Protein AF-0000000084535371 (afdb_homodimer)

pLDDT: mean 77.93, std 16.9, range [34.94, 97.94]

Solvent-accessible surface area (backbone atoms only — not comparable to full-atom values): 45332 Å² total; per-residue (Å²): 53,61,39,34,42,26,39,30,24,43,37,47,33,39,66,41,80,72,45,72,47,26,40,38,22,37,37,33,59,59,78,69,19,31,66,67,52,64,51,46,57,55,47,34,50,39,48,24,73,70,39,88,56,34,70,44,60,69,43,41,68,70,90,54,78,51,68,49,69,48,62,36,24,28,87,51,40,55,86,53,54,34,36,42,32,36,31,34,43,45,80,51,90,82,54,97,62,40,37,33,38,36,42,34,43,28,32,34,55,34,79,62,71,96,50,45,78,36,65,40,62,43,34,37,38,41,35,34,25,42,58,94,43,78,78,48,66,55,34,37,38,39,36,35,52,72,54,89,60,28,28,33,37,35,40,46,32,82,89,43,88,46,63,78,43,76,47,55,47,60,74,46,17,47,90,36,66,70,63,67,65,64,73,77,78,69,50,74,61,43,68,72,56,45,49,56,43,52,52,34,48,50,52,46,50,50,50,51,53,49,48,63,40,42,42,52,37,49,74,67,52,52,76,55,53,65,70,43,69,57,80,80,63,82,68,83,52,33,48,56,40,29,80,36,32,64,48,53,39,72,73,27,73,65,48,43,50,51,51,39,52,48,34,38,69,48,65,67,20,72,43,64,48,79,40,63,78,44,94,88,62,54,31,32,30,48,35,33,21,35,75,56,68,61,47,76,37,45,48,48,72,53,38,69,33,60,44,56,45,49,31,52,57,52,51,53,74,38,63,72,61,14,27,39,39,35,32,40,82,49,61,71,44,40,65,67,35,24,27,39,47,17,53,51,53,54,53,29,46,74,74,33,59,36,24,35,38,34,36,43,77,56,63,47,27,54,48,37,41,25,43,32,28,51,72,62,76,40,58,48,84,39,47,34,35,35,37,30,39,67,38,65,82,27,30,44,76,42,76,34,46,50,44,75,74,33,44,71,44,83,63,72,85,58,70,83,33,45,66,56,49,54,55,49,52,44,51,48,52,48,48,51,48,51,65,72,90,54,60,40,33,41,26,40,29,22,43,38,46,33,40,65,42,78,72,45,73,48,25,40,38,22,37,37,34,59,58,78,69,19,33,67,66,52,63,52,45,56,56,49,33,48,39,48,24,71,69,39,86,56,32,73,45,61,68,44,40,69,71,91,53,79,52,67,48,71,47,63,36,24,29,87,49,40,54,86,53,56,36,34,43,34,38,30,35,42,44,81,50,90,84,53,96,63,40,38,34,39,36,42,36,43,28,34,34,54,33,80,62,73,96,51,45,78,37,65,41,62,43,32,37,37,41,36,33,25,42,59,94,45,78,79,48,66,56,34,38,39,38,38,34,52,72,54,95,64,28,30,34,35,36,39,44,31,83,90,43,88,46,62,78,43,85,36,72,51,36,70,47,20,48,88,35,55,71,60,70,65,64,72,69,79,69,48,76,60,42,69,71,56,46,50,56,42,51,52,31,47,50,52,47,51,51,52,51,52,50,48,63,40,43,43,51,38,50,75,68,52,52,76,54,55,65,68,43,68,58,81,80,62,82,68,82,52,33,46,57,41,29,80,36,32,64,49,53,38,73,73,26,72,67,48,43,50,51,51,39,51,49,34,38,70,49,66,66,20,71,43,66,48,80,41,62,78,43,95,88,61,55,32,34,31,48,35,30,22,35,74,55,67,60,47,76,37,44,48,49,71,51,38,69,34,61,45,58,44,48,31,52,57,52,51,54,74,38,64,71,59,15,27,37,38,35,32,39,82,46,60,72,45,38,67,66,37,25,28,40,48,16,52,50,54,53,53,27,45,73,74,32,58,36,24,36,40,35,35,43,79,55,64,46,27,55,48,38,41,26,44,34,28,51,72,61,78,40,59,46,84,37,46,34,34,36,38,32,38,67,38,66,84,27,30,44,75,42,76,34,47,48,44,76,76,33,44,71,45,82,63,71,86,59,68,84,33,46,67,56,48,55,53,47,52,43,49,48,52,48,48,51,50,52,66,71,92

Radius of gyration: 31.14 Å; Cα contacts (8 Å, |Δi|>4): 1852; chains: 2; bounding box: 57×106×91 Å

InterPro domains:
  IPR014592 Predicted P-loop ATP-binding protein, VCA0200 [PIRSF034888] (1-421)
  IPR022532 Domain of unknown function DUF3696, C-terminal [PF12476] (378-423)
  IPR027417 P-loop containing nucleoside triphosphate hydrolase [G3DSA:3.40.50.300] (1-378)
  IPR027417 P-loop containing nucleoside triphosphate hydrolase [SSF52540] (1-374)
  IPR041685 Endonuclease GajA/Old nuclease/RecF-like, AAA domain [PF13175] (1-366)
  IPR051396 Bacterial Antiviral Defense Nuclease [PTHR43581] (1-417)

Secondary structure (DSSP, 8-state):
-EEEEEEEEETTEEEEEEEE--SEEEEE-STTSSHHHHHHHHHHHHHHHT-S-TT-S---BSSSB---HHHHBGGG-TTSPEEEEEEEEE--SS-S--EEEEEEEEEEE--SSTTTT-EEEEEEEEEEEETTEEEEEEEEEEEEEEETTEEEEEEEBTTB---EE------TTSSS----S--SGGGGGHHHHHHHHHHHHHHHHHHHHHHHTEEEE-SSPPPP-S-EE--SS--SS--TT-TTHHHHHHH-HHHHHHHHHHHHHTTS-SEEEEEESSTTS-EEEEEEE-TTT--EEEHHHH-HHHHHHHHHHHHHSSSSSEEEEEE-TTTT--HHHHHHHHHHHHHHHHHS-EEEEEE---HHHHHHHHHHHHHTSS-GGGEEEEEEE--TTS-EEEEEEE-TTSPEESPPTTTTTHHHHHHHHHHHHHHHHHHH-/-EEEEEEEEETTEEEEEEEE--SEEEEE-STTSSHHHHHHHHHHHHHHHT-S-TT-S---BSSSB---HHHHBGGG-TTSPEEEEEEEEE--SS-S--EEEEEEEEEEE--SSTTTT-EEEEEEEEEEEETTEEEEEEEEEEEEEEETTEEEEEEEBTTB---EE------TTSSS-STTS--SGGGGGHHHHHHHHHHHHHHHHHHHHHHHTEEEE-SSPPPP-S-EE--SS--SS--TT-TTHHHHHHH-HHHHHHHHHHHHHTTS-SEEEEEESSTTS-EEEEEEE-TTT--EEEHHHH-HHHHHHHHHHHHHSSSSSEEEEEE-TTTT--HHHHHHHHHHHHHHHHHS-EEEEEE---HHHHHHHHHHHHHTSS-GGGEEEEEEE--TTSPEEEEEEE-TTSPEESPPTTTTTHHHHHHHHHHHHHHHHHHH-

Organism: NCBI:txid1434108

Sequence (874 aa):
MLKRIKIKNFKALKNIDSLDIKPITFFVGPNSSGKSSAFQVLLALKQTVKSSDENTPLILQDYIDLGSYKDIIWNHDEKQELEIEFDVGSNSYNSEDSLLKRYKFVYKLVKRGFYAGEIILNKYSYNEYKTNEIKEKLVSFNVSWLGKNKYSFTIEKPDIFAGKISVYRKNISQFIPVKLLDNDKHLKNGQRYLQPFIVSNEANRDLDAFFRSMSHIGPSRTEPKRLYTQSGAAPHEVGKYGQWAVDEILLSKEMRFLVKKWFKEFNISSEFKLEELRKGSRRYEILLKDYHTGTWVTIADVGFGVSQLLPIIVECFNPDSSTLLIEQPEIHLHPKGQASMGDLLVDSVNNLKKSIIVETHSDLIISRVCTHVVKGDISPDDVAIYYFDPSTDGTKILRIDINEDGQMVNFPEGFFEERFNEVVERTDIVFDKMDEGMLKRIKIKNFKALKNIDSLDIKPITFFVGPNSSGKSSAFQVLLALKQTVKSSDENTPLILQDYIDLGSYKDIIWNHDEKQELEIEFDVGSNSYNSEDSLLKRYKFVYKLVKRGFYAGEIILNKYSYNEYKTNEIKEKLVSFNVSWLGKNKYSFTIEKPDIFAGKISVYRKNISQFIPVKLLDNDKHLKNGQRYLQPFIVSNEANRDLDAFFRSMSHIGPSRTEPKRLYTQSGAAPHEVGKYGQWAVDEILLSKEMRFLVKKWFKEFNISSEFKLEELRKGSRRYEILLKDYHTGTWVTIADVGFGVSQLLPIIVECFNPDSSTLLIEQPEIHLHPKGQASMGDLLVDSVNNLKKSIIVETHSDLIISRVCTHVVKGDISPDDVAIYYFDPSTDGTKILRIDINEDGQMVNFPEGFFEERFNEVVERTDIVFDKMDEG

Structure (mmCIF, N/CA/C/O backbone):
data_AF-0000000084535371-model_v1
#
loop_
_entity.id
_entity.type
_entity.pdbx_description
1 polymer 'AAA domain-containing protein'
#
loop_
_atom_site.group_PDB
_atom_site.id
_atom_site.type_symbol
_atom_site.label_atom_id
_atom_site.label_alt_id
_atom_site.label_comp_id
_atom_site.label_asym_id
_atom_site.label_entity_id
_atom_site.label_seq_id
_atom_site.pdbx_PDB_ins_code
_atom_site.Cartn_x
_atom_site.Cartn_y
_atom_site.Cartn_z
_atom_site.occupancy
_atom_site.B_iso_or_equiv
_atom_site.auth_seq_id
_atom_site.auth_comp_id
_atom_site.auth_asym_id
_atom_site.auth_atom_id
_atom_site.pdbx_PDB_model_num
ATOM 1 N N . MET A 1 1 ? 10.805 -23.312 -14.047 1 90 1 MET A N 1
ATOM 2 C CA . MET A 1 1 ? 10.016 -22.094 -14.117 1 90 1 MET A CA 1
ATOM 3 C C . MET A 1 1 ? 8.609 -22.375 -14.625 1 90 1 MET A C 1
ATOM 5 O O . MET A 1 1 ? 8.406 -23.312 -15.406 1 90 1 MET A O 1
ATOM 9 N N . LEU A 1 2 ? 7.715 -21.547 -14.141 1 94.06 2 LEU A N 1
ATOM 10 C CA . LEU A 1 2 ? 6.324 -21.719 -14.555 1 94.06 2 LEU A CA 1
ATOM 11 C C . LEU A 1 2 ? 6.156 -21.375 -16.031 1 94.06 2 LEU A C 1
ATOM 13 O O . LEU A 1 2 ? 6.672 -20.359 -16.5 1 94.06 2 LEU A O 1
ATOM 17 N N . LYS A 1 3 ? 5.445 -22.203 -16.812 1 93.75 3 LYS A N 1
ATOM 18 C CA . LYS A 1 3 ? 5.297 -21.984 -18.25 1 93.75 3 LYS A CA 1
ATOM 19 C C . LYS A 1 3 ? 3.83 -21.812 -18.625 1 93.75 3 LYS A C 1
ATOM 21 O O . LYS A 1 3 ? 3.52 -21.125 -19.609 1 93.75 3 LYS A O 1
ATOM 26 N N . ARG A 1 4 ? 3.035 -22.453 -17.844 1 95.25 4 ARG A N 1
ATOM 27 C CA . ARG A 1 4 ? 1.607 -22.422 -18.156 1 95.25 4 ARG A CA 1
ATOM 28 C C . ARG A 1 4 ? 0.777 -22.703 -16.906 1 95.25 4 ARG A C 1
ATOM 30 O O . ARG A 1 4 ? 1.205 -23.453 -16.031 1 95.25 4 ARG A O 1
ATOM 37 N N . ILE A 1 5 ? -0.454 -22.125 -16.922 1 96.25 5 ILE A N 1
ATOM 38 C CA . ILE A 1 5 ? -1.353 -22.406 -15.805 1 96.25 5 ILE A CA 1
ATOM 39 C C . ILE A 1 5 ? -2.789 -22.516 -16.312 1 96.25 5 ILE A C 1
ATOM 41 O O . ILE A 1 5 ? -3.195 -21.75 -17.188 1 96.25 5 ILE A O 1
ATOM 45 N N . LYS A 1 6 ? -3.469 -23.469 -15.875 1 97 6 LYS A N 1
ATOM 46 C CA . LYS A 1 6 ? -4.895 -23.688 -16.094 1 97 6 LYS A CA 1
ATOM 47 C C . LYS A 1 6 ? -5.645 -23.812 -14.766 1 97 6 LYS A C 1
ATOM 49 O O . LYS A 1 6 ? -5.176 -24.469 -13.844 1 97 6 LYS A O 1
ATOM 54 N N . ILE A 1 7 ? -6.754 -23.109 -14.633 1 97.12 7 ILE A N 1
ATOM 55 C CA . ILE A 1 7 ? -7.508 -23.078 -13.383 1 97.12 7 ILE A CA 1
ATOM 56 C C . ILE A 1 7 ? -8.992 -23.281 -13.672 1 97.12 7 ILE A C 1
ATOM 58 O O . ILE A 1 7 ? -9.539 -22.672 -14.602 1 97.12 7 ILE A O 1
ATOM 62 N N . LYS A 1 8 ? -9.602 -24.125 -12.883 1 97.44 8 LYS A N 1
ATOM 63 C CA . LYS A 1 8 ? -11.055 -24.297 -12.969 1 97.44 8 LYS A CA 1
ATOM 64 C C . LYS A 1 8 ? -11.703 -24.172 -11.594 1 97.44 8 LYS A C 1
ATOM 66 O O . LYS A 1 8 ? -11.273 -24.812 -10.633 1 97.44 8 LYS A O 1
ATOM 71 N N . ASN A 1 9 ? -12.672 -23.281 -11.492 1 96.44 9 ASN A N 1
ATOM 72 C CA . ASN A 1 9 ? -13.555 -23.141 -10.352 1 96.44 9 ASN A CA 1
ATOM 73 C C . ASN A 1 9 ? -12.812 -22.609 -9.125 1 96.44 9 ASN A C 1
ATOM 75 O O . ASN A 1 9 ? -12.898 -23.172 -8.039 1 96.44 9 ASN A O 1
ATOM 79 N N . PHE A 1 10 ? -12.141 -21.594 -9.219 1 96 10 PHE A N 1
ATOM 80 C CA . PHE A 1 10 ? -11.484 -20.922 -8.109 1 96 10 PHE A CA 1
ATOM 81 C C . PHE A 1 10 ? -11.898 -19.453 -8.039 1 96 10 PHE A C 1
ATOM 83 O O . PHE A 1 10 ? -11.492 -18.641 -8.875 1 96 10 PHE A O 1
ATOM 90 N N . LYS A 1 11 ? -12.648 -19.156 -7.16 1 91.44 11 LYS A N 1
ATOM 91 C CA . LYS A 1 11 ? -13.141 -17.812 -6.938 1 91.44 11 LYS A CA 1
ATOM 92 C C . LYS A 1 11 ? -13.758 -17.234 -8.211 1 91.44 11 LYS A C 1
ATOM 94 O O . LYS A 1 11 ? -14.688 -17.812 -8.773 1 91.44 11 LYS A O 1
ATOM 99 N N . ALA A 1 12 ? -13.227 -16.125 -8.727 1 89.75 12 ALA A N 1
ATOM 100 C CA . ALA A 1 12 ? -13.812 -15.5 -9.906 1 89.75 12 ALA A CA 1
ATOM 101 C C . ALA A 1 12 ? -13.406 -16.234 -11.18 1 89.75 12 ALA A C 1
ATOM 103 O O . ALA A 1 12 ? -13.953 -15.977 -12.258 1 89.75 12 ALA A O 1
ATOM 104 N N . LEU A 1 13 ? -12.523 -17.172 -11.047 1 94.12 13 LEU A N 1
ATOM 105 C CA . LEU A 1 13 ? -11.984 -17.891 -12.203 1 94.12 13 LEU A CA 1
ATOM 106 C C . LEU A 1 13 ? -12.727 -19.203 -12.422 1 94.12 13 LEU A C 1
ATOM 108 O O . LEU A 1 13 ? -12.312 -20.25 -11.914 1 94.12 13 LEU A O 1
ATOM 112 N N . LYS A 1 14 ? -13.758 -19.141 -13.172 1 94.94 14 LYS A N 1
ATOM 113 C CA . LYS A 1 14 ? -14.562 -20.328 -13.445 1 94.94 14 LYS A CA 1
ATOM 114 C C . LYS A 1 14 ? -13.812 -21.312 -14.328 1 94.94 14 LYS A C 1
ATOM 116 O O . LYS A 1 14 ? -13.742 -22.5 -14.023 1 94.94 14 LYS A O 1
ATOM 121 N N . ASN A 1 15 ? -13.344 -20.797 -15.422 1 94.5 15 ASN A N 1
ATOM 122 C CA . ASN A 1 15 ? -12.633 -21.641 -16.375 1 94.5 15 ASN A CA 1
ATOM 123 C C . ASN A 1 15 ? -11.555 -20.844 -17.125 1 94.5 15 ASN A C 1
ATOM 125 O O . ASN A 1 15 ? -11.836 -20.188 -18.125 1 94.5 15 ASN A O 1
ATOM 129 N N . ILE A 1 16 ? -10.367 -21.016 -16.594 1 92.94 16 ILE A N 1
ATOM 130 C CA . ILE A 1 16 ? -9.211 -20.453 -17.281 1 92.94 16 ILE A CA 1
ATOM 131 C C . ILE A 1 16 ? -8.469 -21.547 -18.031 1 92.94 16 ILE A C 1
ATOM 133 O O . ILE A 1 16 ? -7.801 -22.391 -17.422 1 92.94 16 ILE A O 1
ATOM 137 N N . ASP A 1 17 ? -8.586 -21.594 -19.312 1 86.38 17 ASP A N 1
ATOM 138 C CA . ASP A 1 17 ? -8.102 -22.719 -20.109 1 86.38 17 ASP A CA 1
ATOM 139 C C . ASP A 1 17 ? -6.574 -22.734 -20.141 1 86.38 17 ASP A C 1
ATOM 141 O O . ASP A 1 17 ? -5.965 -23.797 -20.016 1 86.38 17 ASP A O 1
ATOM 145 N N . SER A 1 18 ? -6 -21.656 -20.531 1 90.69 18 SER A N 1
ATOM 146 C CA . SER A 1 18 ? -4.543 -21.672 -20.578 1 90.69 18 SER A CA 1
ATOM 147 C C . SER A 1 18 ? -3.971 -20.25 -20.547 1 90.69 18 SER A C 1
ATOM 149 O O . SER A 1 18 ? -4.355 -19.422 -21.375 1 90.69 18 SER A O 1
ATOM 151 N N . LEU A 1 19 ? -3.119 -20.047 -19.594 1 94.56 19 LEU A N 1
ATOM 152 C CA . LEU A 1 19 ? -2.316 -18.828 -19.547 1 94.56 19 LEU A CA 1
ATOM 153 C C . LEU A 1 19 ? -0.843 -19.141 -19.797 1 94.56 19 LEU A C 1
ATOM 155 O O . LEU A 1 19 ? -0.19 -19.766 -18.953 1 94.56 19 LEU A O 1
ATOM 159 N N . ASP A 1 20 ? -0.355 -18.734 -20.938 1 95.06 20 ASP A N 1
ATOM 160 C CA . ASP A 1 20 ? 1.065 -18.906 -21.219 1 95.06 20 ASP A CA 1
ATOM 161 C C . ASP A 1 20 ? 1.907 -17.875 -20.469 1 95.06 20 ASP A C 1
ATOM 163 O O . ASP A 1 20 ? 1.685 -16.672 -20.594 1 95.06 20 ASP A O 1
ATOM 167 N N . ILE A 1 21 ? 2.801 -18.406 -19.75 1 96.31 21 ILE A N 1
ATOM 168 C CA . ILE A 1 21 ? 3.652 -17.516 -18.953 1 96.31 21 ILE A CA 1
ATOM 169 C C . ILE A 1 21 ? 4.953 -17.25 -19.703 1 96.31 21 ILE A C 1
ATOM 171 O O . ILE A 1 21 ? 5.637 -18.188 -20.125 1 96.31 21 ILE A O 1
ATOM 175 N N . LYS A 1 22 ? 5.254 -15.984 -19.906 1 96 22 LYS A N 1
ATOM 176 C CA . LYS A 1 22 ? 6.48 -15.539 -20.562 1 96 22 LYS A CA 1
ATOM 177 C C . LYS A 1 22 ? 7.473 -14.969 -19.547 1 96 22 LYS A C 1
ATOM 179 O O . LYS A 1 22 ? 7.164 -14.859 -18.359 1 96 22 LYS A O 1
ATOM 184 N N . PRO A 1 23 ? 8.633 -14.68 -20.031 1 96.12 23 PRO A N 1
ATOM 185 C CA . PRO A 1 23 ? 9.586 -14.094 -19.094 1 96.12 23 PRO A CA 1
ATOM 186 C C . PRO A 1 23 ? 9.008 -12.898 -18.344 1 96.12 23 PRO A C 1
ATOM 188 O O . PRO A 1 23 ? 9.203 -12.773 -17.125 1 96.12 23 PRO A O 1
ATOM 191 N N . ILE A 1 24 ? 8.305 -12.078 -19.031 1 97.56 24 ILE A N 1
ATOM 192 C CA . ILE A 1 24 ? 7.52 -11.031 -18.391 1 97.56 24 ILE A CA 1
ATOM 193 C C . ILE A 1 24 ? 6.043 -11.188 -18.75 1 97.56 24 ILE A C 1
ATOM 195 O O . ILE A 1 24 ? 5.676 -11.133 -19.922 1 97.56 24 ILE A O 1
ATOM 199 N N . THR A 1 25 ? 5.219 -11.445 -17.812 1 97.75 25 THR A N 1
ATOM 200 C CA . THR A 1 25 ? 3.781 -11.586 -18.016 1 97.75 25 THR A CA 1
ATOM 201 C C . THR A 1 25 ? 3.014 -10.602 -17.141 1 97.75 25 THR A C 1
ATOM 203 O O . THR A 1 25 ? 3.254 -10.523 -15.938 1 97.75 25 THR A O 1
ATOM 206 N N . PHE A 1 26 ? 2.107 -9.859 -17.719 1 96.56 26 PHE A N 1
ATOM 207 C CA . PHE A 1 26 ? 1.314 -8.883 -16.984 1 96.56 26 PHE A CA 1
ATOM 208 C C . PHE A 1 26 ? -0.128 -9.352 -16.844 1 96.56 26 PHE A C 1
ATOM 210 O O . PHE A 1 26 ? -0.726 -9.836 -17.812 1 96.56 26 PHE A O 1
ATOM 217 N N . PHE A 1 27 ? -0.651 -9.273 -15.648 1 95.69 27 PHE A N 1
ATOM 218 C CA . PHE A 1 27 ? -2.078 -9.391 -15.367 1 95.69 27 PHE A CA 1
ATOM 219 C C . PHE A 1 27 ? -2.697 -8.023 -15.117 1 95.69 27 PHE A C 1
ATOM 221 O O . PHE A 1 27 ? -2.324 -7.332 -14.172 1 95.69 27 PHE A O 1
ATOM 228 N N . VAL A 1 28 ? -3.635 -7.625 -16.016 1 91.25 28 VAL A N 1
ATOM 229 C CA . VAL A 1 28 ? -4.27 -6.316 -15.906 1 91.25 28 VAL A CA 1
ATOM 230 C C . VAL A 1 28 ? -5.789 -6.473 -15.953 1 91.25 28 VAL A C 1
ATOM 232 O O . VAL A 1 28 ? -6.297 -7.496 -16.422 1 91.25 28 VAL A O 1
ATOM 235 N N . GLY A 1 29 ? -6.508 -5.457 -15.391 1 85.5 29 GLY A N 1
ATOM 236 C CA . GLY A 1 29 ? -7.961 -5.488 -15.336 1 85.5 29 GLY A CA 1
ATOM 237 C C . GLY A 1 29 ? -8.531 -4.777 -14.125 1 85.5 29 GLY A C 1
ATOM 238 O O . GLY A 1 29 ? -7.777 -4.301 -13.273 1 85.5 29 GLY A O 1
ATOM 239 N N . PRO A 1 30 ? -9.797 -4.668 -14.055 1 81.5 30 PRO A N 1
ATOM 240 C CA . PRO A 1 30 ? -10.43 -3.977 -12.93 1 81.5 30 PRO A CA 1
ATOM 241 C C . PRO A 1 30 ? -10.266 -4.73 -11.609 1 81.5 30 PRO A C 1
ATOM 243 O O . PRO A 1 30 ? -9.75 -5.852 -11.594 1 81.5 30 PRO A O 1
ATOM 246 N N . ASN A 1 31 ? -10.664 -4.066 -10.555 1 76.56 31 ASN A N 1
ATOM 247 C CA . ASN A 1 31 ? -10.609 -4.707 -9.242 1 76.56 31 ASN A CA 1
ATOM 248 C C . ASN A 1 31 ? -11.578 -5.887 -9.156 1 76.56 31 ASN A C 1
ATOM 250 O O . ASN A 1 31 ? -12.672 -5.84 -9.719 1 76.56 31 ASN A O 1
ATOM 254 N N . SER A 1 32 ? -11.141 -6.91 -8.438 1 78.81 32 SER A N 1
ATOM 255 C CA . SER A 1 32 ? -11.961 -8.086 -8.164 1 78.81 32 SER A CA 1
ATOM 256 C C . SER A 1 32 ? -12.211 -8.891 -9.438 1 78.81 32 SER A C 1
ATOM 258 O O . SER A 1 32 ? -13.25 -9.531 -9.578 1 78.81 32 SER A O 1
ATOM 260 N N . SER A 1 33 ? -11.32 -8.773 -10.383 1 84.12 33 SER A N 1
ATOM 261 C CA . SER A 1 33 ? -11.484 -9.5 -11.641 1 84.12 33 SER A CA 1
ATOM 262 C C . SER A 1 33 ? -10.82 -10.867 -11.578 1 84.12 33 SER A C 1
ATOM 264 O O . SER A 1 33 ? -10.953 -11.672 -12.5 1 84.12 33 SER A O 1
ATOM 266 N N . GLY A 1 34 ? -10.062 -11.109 -10.633 1 88.81 34 GLY A N 1
ATOM 267 C CA . GLY A 1 34 ? -9.469 -12.422 -10.469 1 88.81 34 GLY A CA 1
ATOM 268 C C . GLY A 1 34 ? -7.965 -12.43 -10.664 1 88.81 34 GLY A C 1
ATOM 269 O O . GLY A 1 34 ? -7.328 -13.477 -10.586 1 88.81 34 GLY A O 1
ATOM 270 N N . LYS A 1 35 ? -7.344 -11.297 -10.836 1 90.31 35 LYS A N 1
ATOM 271 C CA . LYS A 1 35 ? -5.898 -11.203 -11.016 1 90.31 35 LYS A CA 1
ATOM 272 C C . LYS A 1 35 ? -5.16 -11.805 -9.828 1 90.31 35 LYS A C 1
ATOM 274 O O . LYS A 1 35 ? -4.336 -12.711 -9.992 1 90.31 35 LYS A O 1
ATOM 279 N N . SER A 1 36 ? -5.539 -11.375 -8.664 1 89.5 36 SER A N 1
ATOM 280 C CA . SER A 1 36 ? -4.887 -11.867 -7.453 1 89.5 36 SER A CA 1
ATOM 281 C C . SER A 1 36 ? -5.223 -13.336 -7.199 1 89.5 36 SER A C 1
ATOM 283 O O . SER A 1 36 ? -4.406 -14.078 -6.648 1 89.5 36 SER A O 1
ATOM 285 N N . SER A 1 37 ? -6.414 -13.734 -7.598 1 92.19 37 SER A N 1
ATOM 286 C CA . SER A 1 37 ? -6.82 -15.125 -7.434 1 92.19 37 SER A CA 1
ATOM 287 C C . SER A 1 37 ? -5.895 -16.062 -8.195 1 92.19 37 SER A C 1
ATOM 289 O O . SER A 1 37 ? -5.602 -17.172 -7.734 1 92.19 37 SER A O 1
ATOM 291 N N . ALA A 1 38 ? -5.461 -15.602 -9.297 1 94.31 38 ALA A N 1
ATOM 292 C CA . ALA A 1 38 ? -4.551 -16.422 -10.094 1 94.31 38 ALA A CA 1
ATOM 293 C C . ALA A 1 38 ? -3.246 -16.672 -9.344 1 94.31 38 ALA A C 1
ATOM 295 O O . ALA A 1 38 ? -2.625 -17.734 -9.516 1 94.31 38 ALA A O 1
ATOM 296 N N . PHE A 1 39 ? -2.791 -15.75 -8.57 1 94.06 39 PHE A N 1
ATOM 297 C CA . PHE A 1 39 ? -1.621 -15.938 -7.719 1 94.06 39 PHE A CA 1
ATOM 298 C C . PHE A 1 39 ? -1.947 -16.844 -6.539 1 94.06 39 PHE A C 1
ATOM 300 O O . PHE A 1 39 ? -1.166 -17.734 -6.203 1 94.06 39 PHE A O 1
ATOM 307 N N . GLN A 1 40 ? -3.117 -16.625 -5.996 1 93.44 40 GLN A N 1
ATOM 308 C CA . GLN A 1 40 ? -3.504 -17.297 -4.754 1 93.44 40 GLN A CA 1
ATOM 309 C C . GLN A 1 40 ? -3.578 -18.797 -4.934 1 93.44 40 GLN A C 1
ATOM 311 O O . GLN A 1 40 ? -3.273 -19.562 -4.008 1 93.44 40 GLN A O 1
ATOM 316 N N . VAL A 1 41 ? -4 -19.188 -6.074 1 94.62 41 VAL A N 1
ATOM 317 C CA . VAL A 1 41 ? -4.129 -20.625 -6.309 1 94.62 41 VAL A CA 1
ATOM 318 C C . VAL A 1 41 ? -2.758 -21.281 -6.223 1 94.62 41 VAL A C 1
ATOM 320 O O . VAL A 1 41 ? -2.613 -22.359 -5.621 1 94.62 41 VAL A O 1
ATOM 323 N N . LEU A 1 42 ? -1.744 -20.703 -6.773 1 94.25 42 LEU A N 1
ATOM 324 C CA . LEU A 1 42 ? -0.379 -21.219 -6.695 1 94.25 42 LEU A CA 1
ATOM 325 C C . LEU A 1 42 ? 0.155 -21.125 -5.273 1 94.25 42 LEU A C 1
ATOM 327 O O . LEU A 1 42 ? 0.857 -22.031 -4.809 1 94.25 42 LEU A O 1
ATOM 331 N N . LEU A 1 43 ? -0.184 -20.094 -4.66 1 93.62 43 LEU A N 1
ATOM 332 C CA . LEU A 1 43 ? 0.272 -19.891 -3.289 1 93.62 43 LEU A CA 1
ATOM 333 C C . LEU A 1 43 ? -0.367 -20.922 -2.355 1 93.62 43 LEU A C 1
ATOM 335 O O . LEU A 1 43 ? 0.257 -21.359 -1.385 1 93.62 43 LEU A O 1
ATOM 339 N N . ALA A 1 44 ? -1.612 -21.234 -2.621 1 92.81 44 ALA A N 1
ATOM 340 C CA . ALA A 1 44 ? -2.268 -22.297 -1.854 1 92.81 44 ALA A CA 1
ATOM 341 C C . ALA A 1 44 ? -1.519 -23.609 -1.992 1 92.81 44 ALA A C 1
ATOM 343 O O . ALA A 1 44 ? -1.31 -24.328 -1.005 1 92.81 44 ALA A O 1
ATOM 344 N N . LEU A 1 45 ? -1.114 -23.891 -3.166 1 92.62 45 LEU A N 1
ATOM 345 C CA . LEU A 1 45 ? -0.345 -25.109 -3.402 1 92.62 45 LEU A CA 1
ATOM 346 C C . LEU A 1 45 ? 1.018 -25.031 -2.721 1 92.62 45 LEU A C 1
ATOM 348 O O . LEU A 1 45 ? 1.475 -26 -2.125 1 92.62 45 LEU A O 1
ATOM 352 N N . LYS A 1 46 ? 1.586 -23.922 -2.818 1 91.19 46 LYS A N 1
ATOM 353 C CA . LYS A 1 46 ? 2.895 -23.719 -2.199 1 91.19 46 LYS A CA 1
ATOM 354 C C . LYS A 1 46 ? 2.83 -23.969 -0.694 1 91.19 46 LYS A C 1
ATOM 356 O O . LYS A 1 46 ? 3.652 -24.703 -0.145 1 91.19 46 LYS A O 1
ATOM 361 N N . GLN A 1 47 ? 1.842 -23.328 -0.084 1 88.38 47 GLN A N 1
ATOM 362 C CA . GLN A 1 47 ? 1.761 -23.469 1.365 1 88.38 47 GLN A CA 1
ATOM 363 C C . GLN A 1 47 ? 1.394 -24.891 1.756 1 88.38 47 GLN A C 1
ATOM 365 O O . GLN A 1 47 ? 1.706 -25.344 2.861 1 88.38 47 GLN A O 1
ATOM 370 N N . THR A 1 48 ? 0.731 -25.609 0.926 1 87.81 48 THR A N 1
ATOM 371 C CA . THR A 1 48 ? 0.388 -27 1.165 1 87.81 48 THR A CA 1
ATOM 372 C C . THR A 1 48 ? 1.623 -27.891 1.046 1 87.81 48 THR A C 1
ATOM 374 O O . THR A 1 48 ? 1.896 -28.703 1.93 1 87.81 48 THR A O 1
ATOM 377 N N . VAL A 1 49 ? 2.391 -27.688 0.006 1 84.81 49 VAL A N 1
ATOM 378 C CA . VAL A 1 49 ? 3.566 -28.516 -0.278 1 84.81 49 VAL A CA 1
ATOM 379 C C . VAL A 1 49 ? 4.645 -28.25 0.77 1 84.81 49 VAL A C 1
ATOM 381 O O . VAL A 1 49 ? 5.359 -29.156 1.184 1 84.81 49 VAL A O 1
ATOM 384 N N . LYS A 1 50 ? 4.691 -27.062 1.241 1 82.75 50 LYS A N 1
ATOM 385 C CA . LYS A 1 50 ? 5.758 -26.688 2.16 1 82.75 50 LYS A CA 1
ATOM 386 C C . LYS A 1 50 ? 5.363 -26.953 3.607 1 82.75 50 LYS A C 1
ATOM 388 O O . LYS A 1 50 ? 6.191 -26.844 4.516 1 82.75 50 LYS A O 1
ATOM 393 N N . SER A 1 51 ? 4.18 -27.219 3.783 1 79.38 51 SER A N 1
ATOM 394 C CA . SER A 1 51 ? 3.688 -27.453 5.137 1 79.38 51 SER A CA 1
ATOM 395 C C . SER A 1 51 ? 4.227 -28.75 5.711 1 79.38 51 SER A C 1
ATOM 397 O O . SER A 1 51 ? 4.492 -29.703 4.973 1 79.38 51 SER A O 1
ATOM 399 N N . SER A 1 52 ? 4.312 -28.781 7.062 1 71.38 52 SER A N 1
ATOM 400 C CA . SER A 1 52 ? 4.699 -30 7.758 1 71.38 52 SER A CA 1
ATOM 401 C C . SER A 1 52 ? 3.506 -30.938 7.934 1 71.38 52 SER A C 1
ATOM 403 O O . SER A 1 52 ? 3.678 -32.125 8.234 1 71.38 52 SER A O 1
ATOM 405 N N . ASP A 1 53 ? 2.375 -30.344 7.742 1 71.25 53 ASP A N 1
ATOM 406 C CA . ASP A 1 53 ? 1.164 -31.156 7.812 1 71.25 53 ASP A CA 1
ATOM 407 C C . ASP A 1 53 ? 0.991 -32 6.551 1 71.25 53 ASP A C 1
ATOM 409 O O . ASP A 1 53 ? 0.487 -31.516 5.535 1 71.25 53 ASP A O 1
ATOM 413 N N . GLU A 1 54 ? 1.286 -33.219 6.703 1 67.19 54 GLU A N 1
ATOM 414 C CA . GLU A 1 54 ? 1.25 -34.094 5.543 1 67.19 54 GLU A CA 1
ATOM 415 C C . GLU A 1 54 ? -0.142 -34.688 5.344 1 67.19 54 GLU A C 1
ATOM 417 O O . GLU A 1 54 ? -0.42 -35.312 4.309 1 67.19 54 GLU A O 1
ATOM 422 N N . ASN A 1 55 ? -1.036 -34.406 6.215 1 68.88 55 ASN A N 1
ATOM 423 C CA . ASN A 1 55 ? -2.336 -35.062 6.172 1 68.88 55 ASN A CA 1
ATOM 424 C C . ASN A 1 55 ? -3.393 -34.188 5.512 1 68.88 55 ASN A C 1
ATOM 426 O O . ASN A 1 55 ? -4.484 -34.656 5.184 1 68.88 55 ASN A O 1
ATOM 430 N N . THR A 1 56 ? -3.049 -33.031 5.305 1 77.31 56 THR A N 1
ATOM 431 C CA . THR A 1 56 ? -4.016 -32.125 4.719 1 77.31 56 THR A CA 1
ATOM 432 C C . THR A 1 56 ? -3.73 -31.906 3.234 1 77.31 56 THR A C 1
ATOM 434 O O . THR A 1 56 ? -2.672 -31.391 2.869 1 77.31 56 THR A O 1
ATOM 437 N N . PRO A 1 57 ? -4.629 -32.312 2.422 1 82.19 57 PRO A N 1
ATOM 438 C CA . PRO A 1 57 ? -4.375 -32.25 0.981 1 82.19 57 PRO A CA 1
ATOM 439 C C . PRO A 1 57 ? -4.246 -30.828 0.452 1 82.19 57 PRO A C 1
ATOM 441 O O . PRO A 1 57 ? -3.529 -30.594 -0.524 1 82.19 57 PRO A O 1
ATOM 444 N N . LEU A 1 58 ? -5.023 -29.969 1.098 1 88.31 58 LEU A N 1
ATOM 445 C CA . LEU A 1 58 ? -4.992 -28.578 0.668 1 88.31 58 LEU A CA 1
ATOM 446 C C . LEU A 1 58 ? -5.125 -27.641 1.862 1 88.31 58 LEU A C 1
ATOM 448 O O . LEU A 1 58 ? -6.172 -27.594 2.51 1 88.31 58 LEU A O 1
ATOM 452 N N . ILE A 1 59 ? -4.102 -26.953 2.082 1 88 59 ILE A N 1
ATOM 453 C CA . ILE A 1 59 ? -4.09 -26.016 3.199 1 88 59 ILE A CA 1
ATOM 454 C C . ILE A 1 59 ? -4.531 -24.625 2.719 1 88 59 ILE A C 1
ATOM 456 O O . ILE A 1 59 ? -3.906 -24.047 1.83 1 88 59 ILE A O 1
ATOM 460 N N . LEU A 1 60 ? -5.543 -24.141 3.326 1 89.12 60 LEU A N 1
ATOM 461 C CA . LEU A 1 60 ? -6.129 -22.891 2.863 1 89.12 60 LEU A CA 1
ATOM 462 C C . LEU A 1 60 ? -5.75 -21.734 3.787 1 89.12 60 LEU A C 1
ATOM 464 O O . LEU A 1 60 ? -5.949 -20.562 3.445 1 89.12 60 LEU A O 1
ATOM 468 N N . GLN A 1 61 ? -5.23 -22.016 4.961 1 82.94 61 GLN A N 1
ATOM 469 C CA . GLN A 1 61 ? -4.875 -20.969 5.91 1 82.94 61 GLN A CA 1
ATOM 470 C C . GLN A 1 61 ? -3.457 -21.156 6.441 1 82.94 61 GLN A C 1
ATOM 472 O O . GLN A 1 61 ? -3.195 -22.094 7.207 1 82.94 61 GLN A O 1
ATOM 477 N N . ASP A 1 62 ? -2.541 -20.359 6.07 1 82.69 62 ASP A N 1
ATOM 478 C CA . ASP A 1 62 ? -1.147 -20.328 6.5 1 82.69 62 ASP A CA 1
ATOM 479 C C . ASP A 1 62 ? -0.459 -19.047 6.047 1 82.69 62 ASP A C 1
ATOM 481 O O . ASP A 1 62 ? -0.759 -17.953 6.555 1 82.69 62 ASP A O 1
ATOM 485 N N . TYR A 1 63 ? 0.247 -19.188 4.93 1 76.69 63 TYR A N 1
ATOM 486 C CA . TYR A 1 63 ? 0.898 -18.016 4.344 1 76.69 63 TYR A CA 1
ATOM 487 C C . TYR A 1 63 ? -0.131 -16.984 3.891 1 76.69 63 TYR A C 1
ATOM 489 O O . TYR A 1 63 ? 0.026 -15.789 4.141 1 76.69 63 TYR A O 1
ATOM 497 N N . ILE A 1 64 ? -1.131 -17.5 3.266 1 82.62 64 ILE A N 1
ATOM 498 C CA . ILE A 1 64 ? -2.305 -16.703 2.926 1 82.62 64 ILE A CA 1
ATOM 499 C C . ILE A 1 64 ? -3.555 -17.328 3.531 1 82.62 64 ILE A C 1
ATOM 501 O O . ILE A 1 64 ? -3.607 -18.547 3.729 1 82.62 64 ILE A O 1
ATOM 505 N N . ASP A 1 65 ? -4.457 -16.5 3.863 1 84 65 ASP A N 1
ATOM 506 C CA . ASP A 1 65 ? -5.73 -16.969 4.402 1 84 65 ASP A CA 1
ATOM 507 C C . ASP A 1 65 ? -6.824 -16.922 3.34 1 84 65 ASP A C 1
ATOM 509 O O . ASP A 1 65 ? -7.305 -15.844 2.982 1 84 65 ASP A O 1
ATOM 513 N N . LEU A 1 66 ? -7.227 -18.141 2.939 1 88.5 66 LEU A N 1
ATOM 514 C CA . LEU A 1 66 ? -8.211 -18.234 1.869 1 88.5 66 LEU A CA 1
ATOM 515 C C . LEU A 1 66 ? -9.57 -18.656 2.418 1 88.5 66 LEU A C 1
ATOM 517 O O . LEU A 1 66 ? -10.523 -18.844 1.655 1 88.5 66 LEU A O 1
ATOM 521 N N . GLY 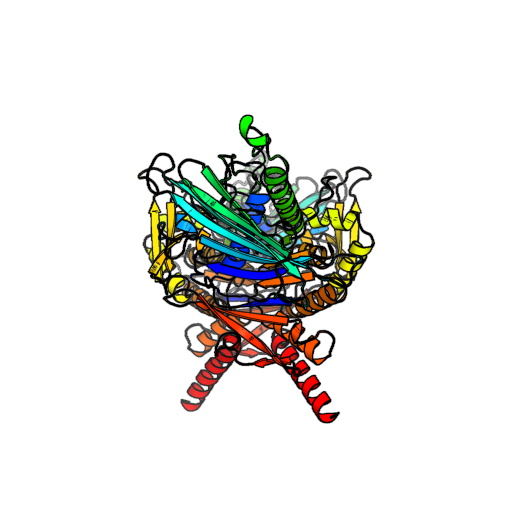A 1 67 ? -9.594 -18.844 3.727 1 87.25 67 GLY A N 1
ATOM 522 C CA . GLY A 1 67 ? -10.859 -19.219 4.344 1 87.25 67 GLY A CA 1
ATOM 523 C C . GLY A 1 67 ? -11.188 -20.688 4.184 1 87.25 67 GLY A C 1
ATOM 524 O O . GLY A 1 67 ? -10.367 -21.562 4.504 1 87.25 67 GLY A O 1
ATOM 525 N N . SER A 1 68 ? -12.445 -20.984 3.758 1 89.12 68 SER A N 1
ATOM 526 C CA . SER A 1 68 ? -12.93 -22.359 3.594 1 89.12 68 SER A CA 1
ATOM 527 C C . SER A 1 68 ? -13.07 -22.719 2.121 1 89.12 68 SER A C 1
ATOM 529 O O . SER A 1 68 ? -12.844 -21.891 1.245 1 89.12 68 SER A O 1
ATOM 531 N N . TYR A 1 69 ? -13.375 -24.031 1.896 1 92.12 69 TYR A N 1
ATOM 532 C CA . TYR A 1 69 ? -13.602 -24.469 0.525 1 92.12 69 TYR A CA 1
ATOM 533 C C . TYR A 1 69 ? -14.703 -23.672 -0.137 1 92.12 69 TYR A C 1
ATOM 535 O O . TYR A 1 69 ? -14.617 -23.328 -1.318 1 92.12 69 TYR A O 1
ATOM 543 N N . LYS A 1 70 ? -15.703 -23.312 0.627 1 90.69 70 LYS A N 1
ATOM 544 C CA . LYS A 1 70 ? -16.812 -22.5 0.119 1 90.69 70 LYS A CA 1
ATOM 545 C C . LYS A 1 70 ? -16.328 -21.141 -0.353 1 90.69 70 LYS A C 1
ATOM 547 O O . LYS A 1 70 ? -16.828 -20.594 -1.34 1 90.69 70 LYS A O 1
ATOM 552 N N . ASP A 1 71 ? -15.336 -20.641 0.251 1 88.19 71 ASP A N 1
ATOM 553 C CA . ASP A 1 71 ? -14.836 -19.312 -0.033 1 88.19 71 ASP A CA 1
ATOM 554 C C . ASP A 1 71 ? -14 -19.297 -1.311 1 88.19 71 ASP A C 1
ATOM 556 O O . ASP A 1 71 ? -13.898 -18.266 -1.978 1 88.19 71 ASP A O 1
ATOM 560 N N . ILE A 1 72 ? -13.414 -20.422 -1.641 1 92.75 72 ILE A N 1
ATOM 561 C CA . ILE A 1 72 ? -12.461 -20.391 -2.742 1 92.75 72 ILE A CA 1
ATOM 562 C C . ILE A 1 72 ? -13.109 -20.938 -4.008 1 92.75 72 ILE A C 1
ATOM 564 O O . ILE A 1 72 ? -12.633 -20.688 -5.117 1 92.75 72 ILE A O 1
ATOM 568 N N . ILE A 1 73 ? -14.164 -21.719 -3.832 1 94.44 73 ILE A N 1
ATOM 569 C CA . ILE A 1 73 ? -14.75 -22.391 -4.992 1 94.44 73 ILE A CA 1
ATOM 570 C C . ILE A 1 73 ? -15.656 -21.422 -5.742 1 94.44 73 ILE A C 1
ATOM 572 O O . ILE A 1 73 ? -16.344 -20.609 -5.129 1 94.44 73 ILE A O 1
ATOM 576 N N . TRP A 1 74 ? -15.648 -21.531 -6.996 1 92.62 74 TRP A N 1
ATOM 577 C CA . TRP A 1 74 ? -16.438 -20.641 -7.852 1 92.62 74 TRP A CA 1
ATOM 578 C C . TRP A 1 74 ? -17.906 -20.672 -7.453 1 92.62 74 TRP A C 1
ATOM 580 O O . TRP A 1 74 ? -18.484 -21.734 -7.238 1 92.62 74 TRP A O 1
ATOM 590 N N . ASN A 1 75 ? -18.5 -19.484 -7.277 1 89.62 75 ASN A N 1
ATOM 591 C CA . ASN A 1 75 ? -19.906 -19.266 -6.984 1 89.62 75 ASN A CA 1
ATOM 592 C C . ASN A 1 75 ? -20.297 -19.875 -5.641 1 89.62 75 ASN A C 1
ATOM 594 O O . ASN A 1 75 ? -21.469 -20.156 -5.398 1 89.62 75 ASN A O 1
ATOM 598 N N . HIS A 1 76 ? -19.328 -20.25 -4.863 1 91.38 76 HIS A N 1
ATOM 599 C CA . HIS A 1 76 ? -19.5 -20.828 -3.537 1 91.38 76 HIS A CA 1
ATOM 600 C C . HIS A 1 76 ? -20.266 -22.141 -3.613 1 91.38 76 HIS A C 1
ATOM 602 O O . HIS A 1 76 ? -21 -22.5 -2.682 1 91.38 76 HIS A O 1
ATOM 608 N N . ASP A 1 77 ? -20.203 -22.766 -4.746 1 92.69 77 ASP A N 1
ATOM 609 C CA . ASP A 1 77 ? -20.844 -24.062 -4.926 1 92.69 77 ASP A CA 1
ATOM 610 C C . ASP A 1 77 ? -19.922 -25.188 -4.492 1 92.69 77 ASP A C 1
ATOM 612 O O . ASP A 1 77 ? -19.109 -25.688 -5.285 1 92.69 77 ASP A O 1
ATOM 616 N N . GLU A 1 78 ? -20.125 -25.641 -3.41 1 93.62 78 GLU A N 1
ATOM 617 C CA . GLU A 1 78 ? -19.234 -26.609 -2.777 1 93.62 78 GLU A CA 1
ATOM 618 C C . GLU A 1 78 ? -19.297 -27.953 -3.496 1 93.62 78 GLU A C 1
ATOM 620 O O . GLU A 1 78 ? -18.469 -28.844 -3.24 1 93.62 78 GLU A O 1
ATOM 625 N N . LYS A 1 79 ? -20.219 -28.109 -4.406 1 93.38 79 LYS A N 1
ATOM 626 C CA . LYS A 1 79 ? -20.328 -29.344 -5.168 1 93.38 79 LYS A CA 1
ATOM 627 C C . LYS A 1 79 ? -19.281 -29.391 -6.285 1 93.38 79 LYS A C 1
ATOM 629 O O . LYS A 1 79 ? -18.984 -30.469 -6.809 1 93.38 79 LYS A O 1
ATOM 634 N N . GLN A 1 80 ? -18.781 -28.312 -6.656 1 95 80 GLN A N 1
ATOM 635 C CA . GLN A 1 80 ? -17.828 -28.234 -7.75 1 95 80 GLN A CA 1
ATOM 636 C C . GLN A 1 80 ? -16.438 -28.656 -7.281 1 95 80 GLN A C 1
ATOM 638 O O . GLN A 1 80 ? -16.109 -28.562 -6.094 1 95 80 GLN A O 1
ATOM 643 N N . GLU A 1 81 ? -15.703 -29.141 -8.273 1 97.12 81 GLU A N 1
ATOM 644 C CA . GLU A 1 81 ? -14.312 -29.5 -8.008 1 97.12 81 GLU A CA 1
ATOM 645 C C . GLU A 1 81 ? -13.367 -28.375 -8.391 1 97.12 81 GLU A C 1
ATOM 647 O O . GLU A 1 81 ? -13.625 -27.641 -9.344 1 97.12 81 GLU A O 1
ATOM 652 N N . LEU A 1 82 ? -12.32 -28.219 -7.617 1 97.12 82 LEU A N 1
ATOM 653 C CA . LEU A 1 82 ? -11.242 -27.297 -7.938 1 97.12 82 LEU A CA 1
ATOM 654 C C . LEU A 1 82 ? -10.148 -27.984 -8.742 1 97.12 82 LEU A C 1
ATOM 656 O O . LEU A 1 82 ? -9.625 -29.016 -8.328 1 97.12 82 LEU A O 1
ATOM 660 N N . GLU A 1 83 ? -9.875 -27.5 -9.906 1 97.69 83 GLU A N 1
ATOM 661 C CA . GLU A 1 83 ? -8.828 -28.062 -10.75 1 97.69 83 GLU A CA 1
ATOM 662 C C . GLU A 1 83 ? -7.711 -27.062 -11 1 97.69 83 GLU A C 1
ATOM 664 O O . GLU A 1 83 ? -7.973 -25.922 -11.375 1 97.69 83 GLU A O 1
ATOM 669 N N . ILE A 1 84 ? -6.488 -27.438 -10.758 1 96.56 84 ILE A N 1
ATOM 670 C CA . ILE A 1 84 ? -5.301 -26.641 -11.016 1 96.56 84 ILE A CA 1
ATOM 671 C C . ILE A 1 84 ? -4.312 -27.422 -11.867 1 96.56 84 ILE A C 1
ATOM 673 O O . ILE A 1 84 ? -3.936 -28.547 -11.508 1 96.56 84 ILE A O 1
ATOM 677 N N . GLU A 1 85 ? -3.984 -26.938 -12.969 1 96.88 85 GLU A N 1
ATOM 678 C CA . GLU A 1 85 ? -2.986 -27.531 -13.844 1 96.88 85 GLU A CA 1
ATOM 679 C C . GLU A 1 85 ? -1.9 -26.531 -14.227 1 96.88 85 GLU A C 1
ATOM 681 O O . GLU A 1 85 ? -2.195 -25.375 -14.508 1 96.88 85 GLU A O 1
ATOM 686 N N . PHE A 1 86 ? -0.666 -26.906 -14.133 1 96 86 PHE A N 1
ATOM 687 C CA . PHE A 1 86 ? 0.395 -25.984 -14.531 1 96 86 PHE A CA 1
ATOM 688 C C . PHE A 1 86 ? 1.608 -26.75 -15.047 1 96 86 PHE A C 1
ATOM 690 O O . PHE A 1 86 ? 1.773 -27.938 -14.75 1 96 86 PHE A O 1
ATOM 697 N N . ASP A 1 87 ? 2.373 -26.109 -15.891 1 94.31 87 ASP A N 1
ATOM 698 C CA . ASP A 1 87 ? 3.58 -26.656 -16.5 1 94.31 87 ASP A CA 1
ATOM 699 C C . ASP A 1 87 ? 4.832 -25.969 -15.961 1 94.31 87 ASP A C 1
ATOM 701 O O . ASP A 1 87 ? 4.852 -24.75 -15.805 1 94.31 87 ASP A O 1
ATOM 705 N N . VAL A 1 88 ? 5.809 -26.75 -15.633 1 92.88 88 VAL A N 1
ATOM 706 C CA . VAL A 1 88 ? 7.09 -26.234 -15.172 1 92.88 88 VAL A CA 1
ATOM 707 C C . VAL A 1 88 ? 8.203 -26.688 -16.125 1 92.88 88 VAL A C 1
ATOM 709 O O . VAL A 1 88 ? 8.281 -27.859 -16.469 1 92.88 88 VAL A O 1
ATOM 712 N N . GLY A 1 89 ? 8.984 -25.625 -16.5 1 86.31 89 GLY A N 1
ATOM 713 C CA . GLY A 1 89 ? 10.117 -25.953 -17.344 1 86.31 89 GLY A CA 1
ATOM 714 C C . GLY A 1 89 ? 11.391 -26.234 -16.562 1 86.31 89 GLY A C 1
ATOM 715 O O . GLY A 1 89 ? 11.625 -25.625 -15.523 1 86.31 89 GLY A O 1
ATOM 716 N N . SER A 1 90 ? 12.047 -27.297 -16.781 1 71.5 90 SER A N 1
ATOM 717 C CA . SER A 1 90 ? 13.32 -27.594 -16.141 1 71.5 90 SER A CA 1
ATOM 718 C C . SER A 1 90 ? 14.484 -27.438 -17.109 1 71.5 90 SER A C 1
ATOM 720 O O . SER A 1 90 ? 14.367 -27.812 -18.281 1 71.5 90 SER A O 1
ATOM 722 N N . ASN A 1 91 ? 15.375 -26.344 -16.875 1 56.44 91 ASN A N 1
ATOM 723 C CA . ASN A 1 91 ? 16.594 -26.281 -17.672 1 56.44 91 ASN A CA 1
ATOM 724 C C . ASN A 1 91 ? 17.609 -27.344 -17.25 1 56.44 91 ASN A C 1
ATOM 726 O O . ASN A 1 91 ? 17.984 -27.422 -16.078 1 56.44 91 ASN A O 1
ATOM 730 N N . SER A 1 92 ? 17.516 -28.5 -17.578 1 45.44 92 SER A N 1
ATOM 731 C CA . SER A 1 92 ? 18.609 -29.406 -17.266 1 45.44 92 SER A CA 1
ATOM 732 C C . SER A 1 92 ? 19.938 -28.844 -17.75 1 45.44 92 SER A C 1
ATOM 734 O O . SER A 1 92 ? 20.047 -28.328 -18.859 1 45.44 92 SER A O 1
ATOM 736 N N . TYR A 1 93 ? 20.828 -28.438 -16.797 1 43.19 93 TYR A N 1
ATOM 737 C CA . TYR A 1 93 ? 22.188 -27.969 -17.094 1 43.19 93 TYR A CA 1
ATOM 738 C C . TYR A 1 93 ? 22.703 -28.562 -18.406 1 43.19 93 TYR A C 1
ATOM 740 O O . TYR A 1 93 ? 23.391 -27.875 -19.172 1 43.19 93 TYR A O 1
ATOM 748 N N . ASN A 1 94 ? 22.922 -29.859 -18.359 1 42.75 94 ASN A N 1
ATOM 749 C C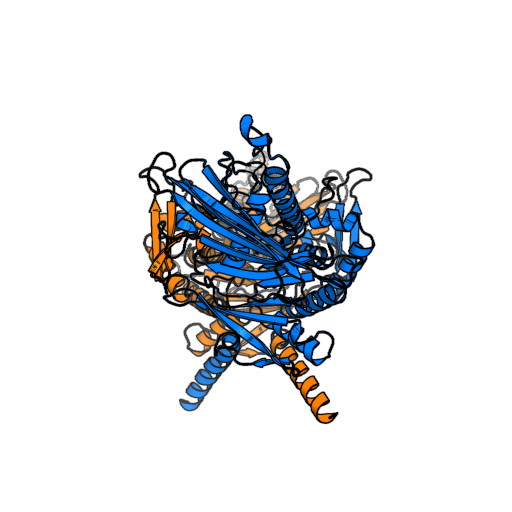A . ASN A 1 94 ? 23.781 -30.531 -19.328 1 42.75 94 ASN A CA 1
ATOM 750 C C . ASN A 1 94 ? 23.078 -30.734 -20.656 1 42.75 94 ASN A C 1
ATOM 752 O O . ASN A 1 94 ? 23.688 -31.203 -21.625 1 42.75 94 ASN A O 1
ATOM 756 N N . SER A 1 95 ? 21.859 -31.297 -20.75 1 44.97 95 SER A N 1
ATOM 757 C CA . SER A 1 95 ? 21.391 -31.891 -22 1 44.97 95 SER A CA 1
ATOM 758 C C . SER A 1 95 ? 20.484 -30.938 -22.75 1 44.97 95 SER A C 1
ATOM 760 O O . SER A 1 95 ? 19.844 -30.062 -22.156 1 44.97 95 SER A O 1
ATOM 762 N N . GLU A 1 96 ? 20.625 -30.688 -24.062 1 48.22 96 GLU A N 1
ATOM 763 C CA . GLU A 1 96 ? 19.875 -30.109 -25.172 1 48.22 96 GLU A CA 1
ATOM 764 C C . GLU A 1 96 ? 18.375 -30.281 -24.969 1 48.22 96 GLU A C 1
ATOM 766 O O . GLU A 1 96 ? 17.578 -29.656 -25.672 1 48.22 96 GLU A O 1
ATOM 771 N N . ASP A 1 97 ? 17.906 -31.203 -24.109 1 53.53 97 ASP A N 1
ATOM 772 C CA . ASP A 1 97 ? 16.5 -31.578 -24.078 1 53.53 97 ASP A CA 1
ATOM 773 C C . ASP A 1 97 ? 15.773 -30.891 -22.922 1 53.53 97 ASP A C 1
ATOM 775 O O . ASP A 1 97 ? 16.109 -31.125 -21.766 1 53.53 97 ASP A O 1
ATOM 779 N N . SER A 1 98 ? 15.133 -29.844 -23.078 1 69.19 98 SER A N 1
ATOM 780 C CA . SER A 1 98 ? 14.273 -29.156 -22.125 1 69.19 98 SER A CA 1
ATOM 781 C C . SER A 1 98 ? 13.023 -29.969 -21.812 1 69.19 98 SER A C 1
ATOM 783 O O . SER A 1 98 ? 12.492 -30.656 -22.688 1 69.19 98 SER A O 1
ATOM 785 N N . LEU A 1 99 ? 12.898 -30.406 -20.531 1 79.75 99 LEU A N 1
ATOM 786 C CA . LEU A 1 99 ? 11.742 -31.172 -20.094 1 79.75 99 LEU A CA 1
ATOM 787 C C . LEU A 1 99 ? 10.648 -30.234 -19.578 1 79.75 99 LEU A C 1
ATOM 789 O O . LEU A 1 99 ? 10.938 -29.156 -19.047 1 79.75 99 LEU A O 1
ATOM 793 N N . LEU A 1 100 ? 9.469 -30.672 -19.969 1 88.94 100 LEU A N 1
ATOM 794 C CA . LEU A 1 100 ? 8.281 -30 -19.438 1 88.94 100 LEU A CA 1
ATOM 795 C C . LEU A 1 100 ? 7.5 -30.938 -18.516 1 88.94 100 LEU A C 1
ATOM 797 O O . LEU A 1 100 ? 7.207 -32.062 -18.859 1 88.94 100 LEU A O 1
ATOM 801 N N . LYS A 1 101 ? 7.367 -30.5 -17.359 1 91.5 101 LYS A N 1
ATOM 802 C CA . LYS A 1 101 ? 6.617 -31.266 -16.359 1 91.5 101 LYS A CA 1
ATOM 803 C C . LYS A 1 101 ? 5.238 -30.656 -16.125 1 91.5 101 LYS A C 1
ATOM 805 O O . LYS A 1 101 ? 5.125 -29.453 -15.82 1 91.5 101 LYS A O 1
ATOM 810 N N . ARG A 1 102 ? 4.234 -31.469 -16.266 1 93 102 ARG A N 1
ATOM 811 C CA . ARG A 1 102 ? 2.861 -31.016 -16.094 1 93 102 ARG A CA 1
ATOM 812 C C . ARG A 1 102 ? 2.23 -31.609 -14.844 1 93 102 ARG A C 1
ATOM 814 O O . ARG A 1 102 ? 2.215 -32.844 -14.68 1 93 102 ARG A O 1
ATOM 821 N N . TYR A 1 103 ? 1.755 -30.766 -14.016 1 93.19 103 TYR A N 1
ATOM 822 C CA . TYR A 1 103 ? 1.056 -31.188 -12.805 1 93.19 103 TYR A CA 1
ATOM 823 C C . TYR A 1 103 ? -0.425 -30.828 -12.883 1 93.19 103 TYR A C 1
ATOM 825 O O . TYR A 1 103 ? -0.788 -29.75 -13.367 1 93.19 103 TYR A O 1
ATOM 833 N N . LYS A 1 104 ? -1.254 -31.734 -12.43 1 94.5 104 LYS A N 1
ATOM 834 C CA . LYS A 1 104 ? -2.689 -31.484 -12.344 1 94.5 104 LYS A CA 1
ATOM 835 C C . LYS A 1 104 ? -3.252 -31.938 -11 1 94.5 104 LYS A C 1
ATOM 837 O O . LYS A 1 104 ? -3.043 -33.094 -10.594 1 94.5 104 LYS A O 1
ATOM 842 N N . PHE A 1 105 ? -3.889 -31.047 -10.328 1 94 105 PHE A N 1
ATOM 843 C CA . PHE A 1 105 ? -4.547 -31.328 -9.055 1 94 105 PHE A CA 1
ATOM 844 C C . PHE A 1 105 ? -6.051 -31.094 -9.164 1 94 105 PHE A C 1
ATOM 846 O O . PHE A 1 105 ? -6.492 -30.078 -9.68 1 94 105 PHE A O 1
ATOM 853 N N . VAL A 1 106 ? -6.805 -32.062 -8.727 1 95.31 106 VAL A N 1
ATOM 854 C CA . VAL A 1 106 ? -8.25 -31.906 -8.633 1 95.31 106 VAL A CA 1
ATOM 855 C C . VAL A 1 106 ? -8.711 -32.156 -7.199 1 95.31 106 VAL A C 1
ATOM 857 O O . VAL A 1 106 ? -8.547 -33.25 -6.672 1 95.31 106 VAL A O 1
ATOM 860 N N . TYR A 1 107 ? -9.281 -31.141 -6.586 1 93.81 107 TYR A N 1
ATOM 861 C CA . TYR A 1 107 ? -9.742 -31.234 -5.207 1 93.81 107 TYR A CA 1
ATOM 862 C C . TYR A 1 107 ? -11.266 -31.25 -5.148 1 93.81 107 TYR A C 1
ATOM 864 O O . TYR A 1 107 ? -11.93 -30.641 -5.988 1 93.81 107 TYR A O 1
ATOM 872 N N . LYS A 1 108 ? -11.773 -31.891 -4.168 1 92.88 108 LYS A N 1
ATOM 873 C CA . LYS A 1 108 ? -13.219 -31.891 -3.939 1 92.88 108 LYS A CA 1
ATOM 874 C C . LYS A 1 108 ? -13.539 -31.922 -2.449 1 92.88 108 LYS A C 1
ATOM 876 O O . LYS A 1 108 ? -12.719 -32.375 -1.641 1 92.88 108 LYS A O 1
ATOM 881 N N . LEU A 1 109 ? -14.586 -31.312 -2.158 1 92.75 109 LEU A N 1
ATOM 882 C CA . LEU A 1 109 ? -15.109 -31.375 -0.798 1 92.75 109 LEU A CA 1
ATOM 883 C C . LEU A 1 109 ? -16.062 -32.562 -0.639 1 92.75 109 LEU A C 1
ATOM 885 O O . LEU A 1 109 ? -17.016 -32.688 -1.404 1 92.75 109 LEU A O 1
ATOM 889 N N . VAL A 1 110 ? -15.789 -33.375 0.385 1 87.62 110 VAL A N 1
ATOM 890 C CA . VAL A 1 110 ? -16.641 -34.531 0.63 1 87.62 110 VAL A CA 1
ATOM 891 C C . VAL A 1 110 ? -17.891 -34.094 1.386 1 87.62 110 VAL A C 1
ATOM 893 O O . VAL A 1 110 ? -17.812 -33.469 2.434 1 87.62 110 VAL A O 1
ATOM 896 N N . LYS A 1 111 ? -19.016 -34.375 0.849 1 84.81 111 LYS A N 1
ATOM 897 C CA . LYS A 1 111 ? -20.25 -33.875 1.429 1 84.81 111 LYS A CA 1
ATOM 898 C C . LYS A 1 111 ? -20.906 -34.938 2.326 1 84.81 111 LYS A C 1
ATOM 900 O O . LYS A 1 111 ? -21.703 -34.594 3.209 1 84.81 111 LYS A O 1
ATOM 905 N N . ARG A 1 112 ? -20.641 -36.094 2.076 1 79.38 112 ARG A N 1
ATOM 906 C CA . ARG A 1 112 ? -21.312 -37.156 2.828 1 79.38 112 ARG A CA 1
ATOM 907 C C . ARG A 1 112 ? -20.312 -38.188 3.354 1 79.38 112 ARG A C 1
ATOM 909 O O . ARG A 1 112 ? -19.219 -38.312 2.822 1 79.38 112 ARG A O 1
ATOM 916 N N . GLY A 1 113 ? -20.797 -38.844 4.387 1 71.94 113 GLY A N 1
ATOM 917 C CA . GLY A 1 113 ? -20.016 -39.938 4.914 1 71.94 113 GLY A CA 1
ATOM 918 C C . GLY A 1 113 ? -19.031 -39.531 6 1 71.94 113 GLY A C 1
ATOM 919 O O . GLY A 1 113 ? -19.188 -38.469 6.586 1 71.94 113 GLY A O 1
ATOM 920 N N . PHE A 1 114 ? -18.094 -40.375 6.332 1 69.75 114 PHE A N 1
ATOM 921 C CA . PHE A 1 114 ? -17.156 -40.25 7.441 1 69.75 114 PHE A CA 1
ATOM 922 C C . PHE A 1 114 ? -16.234 -39.062 7.219 1 69.75 114 PHE A C 1
ATOM 924 O O . PHE A 1 114 ? -15.766 -38.438 8.172 1 69.75 114 PHE A O 1
ATOM 931 N N . TYR A 1 115 ? -16.172 -38.688 5.988 1 70.44 115 TYR A N 1
ATOM 932 C CA . TYR A 1 115 ? -15.211 -37.625 5.66 1 70.44 115 TYR A CA 1
ATOM 933 C C . TYR A 1 115 ? -15.914 -36.344 5.277 1 70.44 115 TYR A C 1
ATOM 935 O O . TYR A 1 115 ? -15.328 -35.469 4.629 1 70.44 115 TYR A O 1
ATOM 943 N N . ALA A 1 116 ? -17.094 -36.25 5.711 1 78.81 116 ALA A N 1
ATOM 944 C CA . ALA A 1 116 ? -17.875 -35.062 5.387 1 78.81 116 ALA A CA 1
ATOM 945 C C . ALA A 1 116 ? -17.203 -33.812 5.922 1 78.81 116 ALA A C 1
ATOM 947 O O . ALA A 1 116 ? -16.781 -33.75 7.082 1 78.81 116 ALA A O 1
ATOM 948 N N . GLY A 1 117 ? -17.016 -32.844 4.953 1 82.69 117 GLY A N 1
ATOM 949 C CA . GLY A 1 117 ? -16.453 -31.562 5.34 1 82.69 117 GLY A CA 1
ATOM 950 C C . GLY A 1 117 ? -14.961 -31.469 5.059 1 82.69 117 GLY A C 1
ATOM 951 O O . GLY A 1 117 ? -14.367 -30.406 5.223 1 82.69 117 GLY A O 1
ATOM 952 N N . GLU A 1 118 ? -14.438 -32.625 4.59 1 84.62 118 GLU A N 1
ATOM 953 C CA . GLU A 1 118 ? -13 -32.625 4.324 1 84.62 118 GLU A CA 1
ATOM 954 C C . GLU A 1 118 ? -12.711 -32.375 2.85 1 84.62 118 GLU A C 1
ATOM 956 O O . GLU A 1 118 ? -13.461 -32.812 1.979 1 84.62 118 GLU A O 1
ATOM 961 N N . ILE A 1 119 ? -11.656 -31.656 2.654 1 89.62 119 ILE A N 1
ATOM 962 C CA . ILE A 1 119 ? -11.156 -31.484 1.295 1 89.62 119 ILE A CA 1
ATOM 963 C C . ILE A 1 119 ? -10.25 -32.656 0.925 1 89.62 119 ILE A C 1
ATOM 965 O O . ILE A 1 119 ? -9.344 -33 1.682 1 89.62 119 ILE A O 1
ATOM 969 N N . ILE A 1 120 ? -10.516 -33.312 -0.17 1 86.62 120 ILE A N 1
ATOM 970 C CA . ILE A 1 120 ? -9.688 -34.438 -0.575 1 86.62 120 ILE A CA 1
ATOM 971 C C . ILE A 1 120 ? -9.086 -34.156 -1.951 1 86.62 120 ILE A C 1
ATOM 973 O O . ILE A 1 120 ? -9.617 -33.344 -2.721 1 86.62 120 ILE A O 1
ATOM 977 N N . LEU A 1 121 ? -7.984 -34.812 -2.223 1 89.12 121 LEU A N 1
ATOM 978 C CA . LEU A 1 121 ? -7.41 -34.844 -3.564 1 89.12 121 LEU A CA 1
ATOM 979 C C . LEU A 1 121 ? -8.078 -35.938 -4.406 1 89.12 121 LEU A C 1
ATOM 981 O O . LEU A 1 121 ? -7.746 -37.125 -4.281 1 89.12 121 LEU A O 1
ATOM 985 N N . ASN A 1 122 ? -8.914 -35.5 -5.219 1 89.25 122 ASN A N 1
ATOM 986 C CA . ASN A 1 122 ? -9.711 -36.438 -6 1 89.25 122 ASN A CA 1
ATOM 987 C C . ASN A 1 122 ? -8.898 -37.062 -7.133 1 89.25 122 ASN A C 1
ATOM 989 O O . ASN A 1 122 ? -9.039 -38.25 -7.426 1 89.25 122 ASN A O 1
ATOM 993 N N . LYS A 1 123 ? -8.172 -36.219 -7.766 1 90.06 123 LYS A N 1
ATOM 994 C CA . LYS A 1 123 ? -7.301 -36.688 -8.844 1 90.06 123 LYS A CA 1
ATOM 995 C C . LYS A 1 123 ? -5.977 -35.938 -8.836 1 90.06 123 LYS A C 1
ATOM 997 O O . LYS A 1 123 ? -5.934 -34.75 -8.516 1 90.06 123 LYS A O 1
ATOM 1002 N N . TYR A 1 124 ? -4.949 -36.594 -9.156 1 89.5 124 TYR A N 1
ATOM 1003 C CA . TYR A 1 124 ? -3.619 -36.031 -9.344 1 89.5 124 TYR A CA 1
ATOM 1004 C C . TYR A 1 124 ? -2.936 -36.656 -10.562 1 89.5 124 TYR A C 1
ATOM 1006 O O . TYR A 1 124 ? -3.039 -37.844 -10.812 1 89.5 124 TYR A O 1
ATOM 1014 N N . SER A 1 125 ? -2.375 -35.812 -11.352 1 90.31 125 SER A N 1
ATOM 1015 C CA . SER A 1 125 ? -1.648 -36.312 -12.516 1 90.31 125 SER A CA 1
ATOM 1016 C C . SER A 1 125 ? -0.305 -35.594 -12.672 1 90.31 125 SER A C 1
ATOM 1018 O O . SER A 1 125 ? -0.208 -34.375 -12.469 1 90.31 125 SER A O 1
ATOM 1020 N N . TYR A 1 126 ? 0.698 -36.344 -12.961 1 89 126 TYR A N 1
ATOM 1021 C CA . TYR A 1 126 ? 2.035 -35.875 -13.281 1 89 126 TYR A CA 1
ATOM 1022 C C . TYR A 1 126 ? 2.518 -36.438 -14.609 1 89 126 TYR A C 1
ATOM 1024 O O . TYR A 1 126 ? 2.576 -37.656 -14.781 1 89 126 TYR A O 1
ATOM 1032 N N . ASN A 1 127 ? 2.826 -35.531 -15.539 1 88.88 127 ASN A N 1
ATOM 1033 C CA . ASN A 1 127 ? 3.318 -35.938 -16.859 1 88.88 127 ASN A CA 1
ATOM 1034 C C . ASN A 1 127 ? 4.609 -35.219 -17.219 1 88.88 127 ASN A C 1
ATOM 1036 O O . ASN A 1 127 ? 4.746 -34 -16.969 1 88.88 127 ASN A O 1
ATOM 1040 N N . GLU A 1 128 ? 5.527 -35.938 -17.75 1 87.06 128 GLU A N 1
ATOM 1041 C CA . GLU A 1 128 ? 6.777 -35.375 -18.25 1 87.06 128 GLU A CA 1
ATOM 1042 C C . GLU A 1 128 ? 6.852 -35.438 -19.781 1 87.06 128 GLU A C 1
ATOM 1044 O O . GLU A 1 128 ? 6.547 -36.469 -20.359 1 87.06 128 GLU A O 1
ATOM 1049 N N . TYR A 1 129 ? 7.145 -34.281 -20.328 1 82.88 129 TYR A N 1
ATOM 1050 C CA . TYR A 1 129 ? 7.254 -34.188 -21.781 1 82.88 129 TYR A CA 1
ATOM 1051 C C . TYR A 1 129 ? 8.648 -33.75 -22.203 1 82.88 129 TYR A C 1
ATOM 1053 O O . TYR A 1 129 ? 9.336 -33.062 -21.453 1 82.88 129 TYR A O 1
ATOM 1061 N N . LYS A 1 130 ? 9.062 -34.25 -23.422 1 75.69 130 LYS A N 1
ATOM 1062 C CA . LYS A 1 130 ? 10.234 -33.625 -24.047 1 75.69 130 LYS A CA 1
ATOM 1063 C C . LYS A 1 130 ? 9.852 -32.375 -24.797 1 75.69 130 LYS A C 1
ATOM 1065 O O . LYS A 1 130 ? 8.781 -32.281 -25.406 1 75.69 130 LYS A O 1
ATOM 1070 N N . THR A 1 131 ? 10.414 -31.125 -24.469 1 65.69 131 THR A N 1
ATOM 1071 C CA . THR A 1 131 ? 10.055 -29.812 -24.969 1 65.69 131 THR A CA 1
ATOM 1072 C C . THR A 1 131 ? 9.898 -29.828 -26.484 1 65.69 131 THR A C 1
ATOM 1074 O O . THR A 1 131 ? 9.039 -29.141 -27.031 1 65.69 131 THR A O 1
ATOM 1077 N N . ASN A 1 132 ? 10.828 -30.438 -27.312 1 57.28 132 ASN A N 1
ATOM 1078 C CA . ASN A 1 132 ? 10.766 -30.344 -28.766 1 57.28 132 ASN A CA 1
ATOM 1079 C C . ASN A 1 132 ? 9.539 -31.062 -29.328 1 57.28 132 ASN A C 1
ATOM 1081 O O . ASN A 1 132 ? 9.086 -30.75 -30.438 1 57.28 132 ASN A O 1
ATOM 1085 N N . GLU A 1 133 ? 9.125 -32.188 -28.641 1 51.44 133 GLU A N 1
ATOM 1086 C CA . GLU A 1 133 ? 7.988 -32.938 -29.156 1 51.44 133 GLU A CA 1
ATOM 1087 C C . GLU A 1 133 ? 6.941 -33.219 -28.078 1 51.44 133 GLU A C 1
ATOM 1089 O O . GLU A 1 133 ? 6.98 -34.219 -27.406 1 51.44 133 GLU A O 1
ATOM 1094 N N . ILE A 1 134 ? 6.203 -32.188 -27.578 1 55.41 134 ILE A N 1
ATOM 1095 C CA . ILE A 1 134 ? 5.156 -32.406 -26.594 1 55.41 134 ILE A CA 1
ATOM 1096 C C . ILE A 1 134 ? 4.383 -33.688 -26.906 1 55.41 134 ILE A C 1
ATOM 1098 O O . ILE A 1 134 ? 3.398 -34 -26.234 1 55.41 134 ILE A O 1
ATOM 1102 N N . LYS A 1 135 ? 4.82 -34.469 -28.016 1 57.53 135 LYS A N 1
ATOM 1103 C CA . LYS A 1 135 ? 3.982 -35.594 -28.453 1 57.53 135 LYS A CA 1
ATOM 1104 C C . LYS A 1 135 ? 4.355 -36.875 -27.703 1 57.53 135 LYS A C 1
ATOM 1106 O O . LYS A 1 135 ? 3.537 -37.781 -27.594 1 57.53 135 LYS A O 1
ATOM 1111 N N . GLU A 1 136 ? 5.613 -36.781 -27.109 1 59.81 136 GLU A N 1
ATOM 1112 C CA . GLU A 1 136 ? 5.891 -38.094 -26.516 1 59.81 136 GLU A CA 1
ATOM 1113 C C . GLU A 1 136 ? 5.988 -38 -25 1 59.81 136 GLU A C 1
ATOM 1115 O O . GLU A 1 136 ? 6.871 -37.344 -24.469 1 59.81 136 GLU A O 1
ATOM 1120 N N . LYS A 1 137 ? 4.906 -38.469 -24.234 1 65.06 137 LYS A N 1
ATOM 1121 C CA . LYS A 1 137 ? 4.926 -38.594 -22.781 1 65.06 137 LYS A CA 1
ATOM 1122 C C . LYS A 1 137 ? 6.023 -39.531 -22.328 1 65.06 137 LYS A C 1
ATOM 1124 O O . LYS A 1 137 ? 6.094 -40.688 -22.781 1 65.06 137 LYS A O 1
ATOM 1129 N N . LEU A 1 138 ? 6.941 -39.031 -21.531 1 72.31 138 LEU A N 1
ATOM 1130 C CA . LEU A 1 138 ? 7.992 -39.875 -20.969 1 72.31 138 LEU A CA 1
ATOM 1131 C C . LEU A 1 138 ? 7.484 -40.625 -19.75 1 72.31 138 LEU A C 1
ATOM 1133 O O . LEU A 1 138 ? 7.828 -41.781 -19.547 1 72.31 138 LEU A O 1
ATOM 1137 N N . VAL A 1 139 ? 6.699 -39.938 -19 1 76.19 139 VAL A N 1
ATOM 1138 C CA . VAL A 1 139 ? 6.141 -40.5 -17.781 1 76.19 139 VAL A CA 1
ATOM 1139 C C . VAL A 1 139 ? 4.734 -39.969 -17.547 1 76.19 139 VAL A C 1
ATOM 1141 O O . VAL A 1 139 ? 4.473 -38.781 -17.781 1 76.19 139 VAL A O 1
ATOM 1144 N N . SER A 1 140 ? 3.848 -40.844 -17.312 1 82.69 140 SER A N 1
ATOM 1145 C CA . SER A 1 140 ? 2.51 -40.438 -16.875 1 82.69 140 SER A CA 1
ATOM 1146 C C . SER A 1 140 ? 2.141 -41.125 -15.555 1 82.69 140 SER A C 1
ATOM 1148 O O . SER A 1 140 ? 2.17 -42.375 -15.469 1 82.69 140 SER A O 1
ATOM 1150 N N . PHE A 1 141 ? 1.984 -40.344 -14.586 1 82 141 PHE A N 1
ATOM 1151 C CA . PHE A 1 141 ? 1.584 -40.812 -13.266 1 82 141 PHE A CA 1
ATOM 1152 C C . PHE A 1 141 ? 0.224 -40.25 -12.875 1 82 141 PHE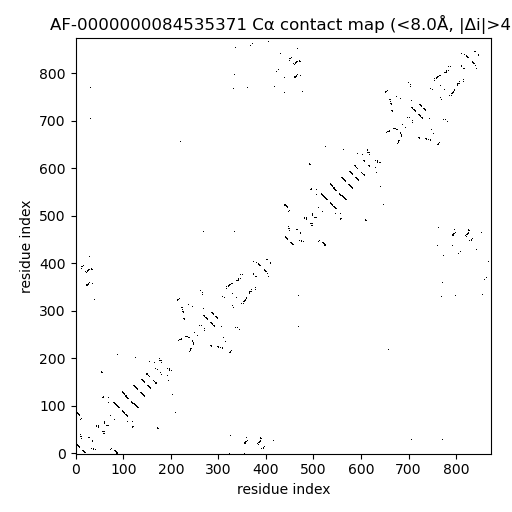 A C 1
ATOM 1154 O O . PHE A 1 141 ? 0.021 -39.031 -12.906 1 82 141 PHE A O 1
ATOM 1161 N N . ASN A 1 142 ? -0.749 -41.156 -12.578 1 83.19 142 ASN A N 1
ATOM 1162 C CA . ASN A 1 142 ? -2.098 -40.719 -12.227 1 83.19 142 ASN A CA 1
ATOM 1163 C C . ASN A 1 142 ? -2.555 -41.344 -10.906 1 83.19 142 ASN A C 1
ATOM 1165 O O . ASN A 1 142 ? -2.287 -42.5 -10.641 1 83.19 142 ASN A O 1
ATOM 1169 N N . VAL A 1 143 ? -3.119 -40.531 -10.102 1 79.62 143 VAL A N 1
ATOM 1170 C CA . VAL A 1 143 ? -3.695 -40.969 -8.836 1 79.62 143 VAL A CA 1
ATOM 1171 C C . VAL A 1 143 ? -5.168 -40.562 -8.773 1 79.62 143 VAL A C 1
ATOM 1173 O O . VAL A 1 143 ? -5.543 -39.469 -9.188 1 79.62 143 VAL A O 1
ATOM 1176 N N . SER A 1 144 ? -6.02 -41.469 -8.367 1 83.06 144 SER A N 1
ATOM 1177 C CA . SER A 1 144 ? -7.445 -41.188 -8.219 1 83.06 144 SER A CA 1
ATOM 1178 C C . SER A 1 144 ? -7.965 -41.688 -6.875 1 83.06 144 SER A C 1
ATOM 1180 O O . SER A 1 144 ? -7.586 -42.75 -6.414 1 83.06 144 SER A O 1
ATOM 1182 N N . TRP A 1 145 ? -8.789 -40.875 -6.324 1 79.25 145 TRP A N 1
ATOM 1183 C CA . TRP A 1 145 ? -9.414 -41.219 -5.059 1 79.25 145 TRP A CA 1
ATOM 1184 C C . TRP A 1 145 ? -10.539 -42.25 -5.277 1 79.25 145 TRP A C 1
ATOM 1186 O O . TRP A 1 145 ? -11.375 -42.062 -6.172 1 79.25 145 TRP A O 1
ATOM 1196 N N . LEU A 1 146 ? -10.547 -43.312 -4.508 1 74.31 146 LEU A N 1
ATOM 1197 C CA . LEU A 1 146 ? -11.539 -44.375 -4.66 1 74.31 146 LEU A CA 1
ATOM 1198 C C . LEU A 1 146 ? -12.523 -44.375 -3.492 1 74.31 146 LEU A C 1
ATOM 1200 O O . LEU A 1 146 ? -13.438 -45.219 -3.438 1 74.31 146 LEU A O 1
ATOM 1204 N N . GLY A 1 147 ? -12.469 -43.5 -2.641 1 68.56 147 GLY A N 1
ATOM 1205 C CA . GLY A 1 147 ? -13.312 -43.469 -1.453 1 68.56 147 GLY A CA 1
ATOM 1206 C C . GLY A 1 147 ? -12.578 -43.906 -0.196 1 68.56 147 GLY A C 1
ATOM 1207 O O . GLY A 1 147 ? -11.625 -44.688 -0.264 1 68.56 147 GLY A O 1
ATOM 1208 N N . LYS A 1 148 ? -13.156 -43.375 0.858 1 64.44 148 LYS A N 1
ATOM 1209 C CA . LYS A 1 148 ? -12.492 -43.625 2.133 1 64.44 148 LYS A CA 1
ATOM 1210 C C . LYS A 1 148 ? -11.008 -43.281 2.062 1 64.44 148 LYS A C 1
ATOM 1212 O O . LYS A 1 148 ? -10.633 -42.25 1.483 1 64.44 148 LYS A O 1
ATOM 1217 N N . ASN A 1 149 ? -9.977 -43.781 2.65 1 64.75 149 ASN A N 1
ATOM 1218 C CA . ASN A 1 149 ? -8.539 -43.5 2.666 1 64.75 149 ASN A CA 1
ATOM 1219 C C . ASN A 1 149 ? -7.801 -44.312 1.608 1 64.75 149 ASN A C 1
ATOM 1221 O O . ASN A 1 149 ? -6.648 -44.719 1.814 1 64.75 149 ASN A O 1
ATOM 1225 N N . LYS A 1 150 ? -8.656 -44.562 0.42 1 69.25 150 LYS A N 1
ATOM 1226 C CA . LYS A 1 150 ? -8.047 -45.375 -0.617 1 69.25 150 LYS A CA 1
ATOM 1227 C C . LYS A 1 150 ? -7.82 -44.594 -1.895 1 69.25 150 LYS A C 1
ATOM 1229 O O . LYS A 1 150 ? -8.656 -43.781 -2.275 1 69.25 150 LYS A O 1
ATOM 1234 N N . TYR A 1 151 ? -6.664 -44.781 -2.527 1 74.31 151 TYR A N 1
ATOM 1235 C CA . TYR A 1 151 ? -6.32 -44.156 -3.803 1 74.31 151 TYR A CA 1
ATOM 1236 C C . TYR A 1 151 ? -5.859 -45.188 -4.809 1 74.31 151 TYR A C 1
ATOM 1238 O O . TYR A 1 151 ? -5.336 -46.25 -4.43 1 74.31 151 TYR A O 1
ATOM 1246 N N . SER A 1 152 ? -6.137 -45.031 -6.039 1 73.88 152 SER A N 1
ATOM 1247 C CA . SER A 1 152 ? -5.574 -45.844 -7.125 1 73.88 152 SER A CA 1
ATOM 1248 C C . SER A 1 152 ? -4.496 -45.062 -7.875 1 73.88 152 SER A C 1
ATOM 1250 O O . SER A 1 152 ? -4.609 -43.844 -8.07 1 73.88 152 SER A O 1
ATOM 1252 N N . PHE A 1 153 ? -3.402 -45.781 -8.25 1 75.81 153 PHE A N 1
ATOM 1253 C CA . PHE A 1 153 ? -2.316 -45.156 -9 1 75.81 153 PHE A CA 1
ATOM 1254 C C . PHE A 1 153 ? -2.078 -45.875 -10.32 1 75.81 153 PHE A C 1
ATOM 1256 O O . PHE A 1 153 ? -2.27 -47.094 -10.406 1 75.81 153 PHE A O 1
ATOM 1263 N N . THR A 1 154 ? -1.792 -45.125 -11.32 1 74.56 154 THR A N 1
ATOM 1264 C CA . THR A 1 154 ? -1.385 -45.656 -12.617 1 74.56 154 THR A CA 1
ATOM 1265 C C . THR A 1 154 ? -0.127 -44.969 -13.125 1 74.56 154 THR A C 1
ATOM 1267 O O . THR A 1 154 ? -0.015 -43.75 -13.039 1 74.56 154 THR A O 1
ATOM 1270 N N . ILE A 1 155 ? 0.887 -45.75 -13.523 1 75.62 155 ILE A N 1
ATOM 1271 C CA . ILE A 1 155 ? 2.104 -45.188 -14.117 1 75.62 155 ILE A CA 1
ATOM 1272 C C . ILE A 1 155 ? 2.268 -45.719 -15.539 1 75.62 155 ILE A C 1
ATOM 1274 O O . ILE A 1 155 ? 2.057 -46.906 -15.805 1 75.62 155 ILE A O 1
ATOM 1278 N N . GLU A 1 156 ? 2.455 -44.875 -16.422 1 73.56 156 GLU A N 1
ATOM 1279 C CA . GLU A 1 156 ? 2.777 -45.25 -17.797 1 73.56 156 GLU A CA 1
ATOM 1280 C C . GLU A 1 156 ? 4.137 -44.688 -18.203 1 73.56 156 GLU A C 1
ATOM 1282 O O . GLU A 1 156 ? 4.363 -43.469 -18.141 1 73.56 156 GLU A O 1
ATOM 1287 N N . LYS A 1 157 ? 5.082 -45.562 -18.375 1 70.38 157 LYS A N 1
ATOM 1288 C CA . LYS A 1 157 ? 6.398 -45.219 -18.922 1 70.38 157 LYS A CA 1
ATOM 1289 C C . LYS A 1 157 ? 6.715 -46.031 -20.156 1 70.38 157 LYS A C 1
ATOM 1291 O O . LYS A 1 157 ? 6.414 -47.219 -20.219 1 70.38 157 LYS A O 1
ATOM 1296 N N . PRO A 1 158 ? 7.07 -45.344 -21.312 1 61.62 158 PRO A N 1
ATOM 1297 C CA . PRO A 1 158 ? 7.305 -46.094 -22.547 1 61.62 158 PRO A CA 1
ATOM 1298 C C . PRO A 1 158 ? 8.102 -47.375 -22.328 1 61.62 158 PRO A C 1
ATOM 1300 O O . PRO A 1 158 ? 7.832 -48.375 -22.969 1 61.62 158 PRO A O 1
ATOM 1303 N N . ASP A 1 159 ? 9.164 -47.281 -21.594 1 57.75 159 ASP A N 1
ATOM 1304 C CA . ASP A 1 159 ? 10 -48.469 -21.484 1 57.75 159 ASP A CA 1
ATOM 1305 C C . ASP A 1 159 ? 9.414 -49.469 -20.5 1 57.75 159 ASP A C 1
ATOM 1307 O O . ASP A 1 159 ? 9.875 -50.594 -20.422 1 57.75 159 ASP A O 1
ATOM 1311 N N . ILE A 1 160 ? 8.57 -49.031 -19.562 1 52.31 160 ILE A N 1
ATOM 1312 C CA . ILE A 1 160 ? 8.109 -49.938 -18.531 1 52.31 160 ILE A CA 1
ATOM 1313 C C . ILE A 1 160 ? 6.594 -50.094 -18.609 1 52.31 160 ILE A C 1
ATOM 1315 O O . ILE A 1 160 ? 5.859 -49.125 -18.594 1 52.31 160 ILE A O 1
ATOM 1319 N N . PHE A 1 161 ? 6.043 -51.125 -19.344 1 45.69 161 PHE A N 1
ATOM 1320 C CA . PHE A 1 161 ? 4.625 -51.438 -19.297 1 45.69 161 PHE A CA 1
ATOM 1321 C C . PHE A 1 161 ? 4.098 -51.375 -17.875 1 45.69 161 PHE A C 1
ATOM 1323 O O . PHE A 1 161 ? 4.41 -52.219 -17.047 1 45.69 161 PHE A O 1
ATOM 1330 N N . ALA A 1 162 ? 4.062 -50.281 -17.156 1 48.06 162 ALA A N 1
ATOM 1331 C CA . ALA A 1 162 ? 3.648 -50.344 -15.75 1 48.06 162 ALA A CA 1
ATOM 1332 C C . ALA A 1 162 ? 2.129 -50.406 -15.633 1 48.06 162 ALA A C 1
ATOM 1334 O O . ALA A 1 162 ? 1.417 -49.656 -16.312 1 48.06 162 ALA A O 1
ATOM 1335 N N . GLY A 1 163 ? 1.52 -51.594 -15.484 1 47.41 163 GLY A N 1
ATOM 1336 C CA . GLY A 1 163 ? 0.13 -51.906 -15.195 1 47.41 163 GLY A CA 1
ATOM 1337 C C . GLY A 1 163 ? -0.479 -51 -14.141 1 47.41 163 GLY A C 1
ATOM 1338 O O . GLY A 1 163 ? 0.232 -50.25 -13.484 1 47.41 163 GLY A O 1
ATOM 1339 N N . LYS A 1 164 ? -1.776 -50.75 -14.312 1 51.97 164 LYS A N 1
ATOM 1340 C CA . LYS A 1 164 ? -2.627 -50.125 -13.305 1 51.97 164 LYS A CA 1
ATOM 1341 C C . LYS A 1 164 ? -2.414 -50.781 -11.938 1 51.97 164 LYS A C 1
ATOM 1343 O O . LYS A 1 164 ? -2.428 -52 -11.812 1 51.97 164 LYS A O 1
ATOM 1348 N N . ILE A 1 165 ? -1.625 -50.281 -11.078 1 51.56 165 ILE A N 1
ATOM 1349 C CA . ILE A 1 165 ? -1.52 -50.812 -9.727 1 51.56 165 ILE A CA 1
ATOM 1350 C C . ILE A 1 165 ? -2.426 -50.031 -8.781 1 51.56 165 ILE A C 1
ATOM 1352 O O . ILE A 1 165 ? -2.41 -48.812 -8.781 1 51.56 165 ILE A O 1
ATOM 1356 N N . SER A 1 166 ? -3.617 -50.625 -8.453 1 46.66 166 SER A N 1
ATOM 1357 C CA . SER A 1 166 ? -4.465 -50.031 -7.434 1 46.66 166 SER A CA 1
ATOM 1358 C C . SER A 1 166 ? -3.828 -50.125 -6.055 1 46.66 166 SER A C 1
ATOM 1360 O O . SER A 1 166 ? -3.369 -51.188 -5.645 1 46.66 166 SER A O 1
ATOM 1362 N N . VAL A 1 167 ? -2.971 -49.188 -5.754 1 46.09 167 VAL A N 1
ATOM 1363 C CA . VAL A 1 167 ? -2.453 -49.25 -4.391 1 46.09 167 VAL A CA 1
ATOM 1364 C C . VAL A 1 167 ? -3.314 -48.375 -3.471 1 46.09 167 VAL A C 1
ATOM 1366 O O . VAL A 1 167 ? -3.732 -47.281 -3.846 1 46.09 167 VAL A O 1
ATOM 1369 N N . TYR A 1 168 ? -3.992 -49 -2.365 1 40.38 168 TYR A N 1
ATOM 1370 C CA . TYR A 1 168 ? -4.836 -48.406 -1.34 1 40.38 168 TYR A CA 1
ATOM 1371 C C . TYR A 1 168 ? -4.012 -47.562 -0.381 1 40.38 168 TYR A C 1
ATOM 1373 O O . TYR A 1 168 ? -4.547 -46.656 0.297 1 40.38 168 TYR A O 1
ATOM 1381 N N . ARG A 1 169 ? -3.061 -46.844 -0.565 1 40.62 169 ARG A N 1
ATOM 1382 C CA . ARG A 1 169 ? -2.445 -46.344 0.649 1 40.62 169 ARG A CA 1
ATOM 1383 C C . ARG A 1 169 ? -3.143 -45.062 1.109 1 40.62 169 ARG A C 1
ATOM 1385 O O . ARG A 1 169 ? -3.73 -44.344 0.299 1 40.62 169 ARG A O 1
ATOM 1392 N N . LYS A 1 170 ? -3.203 -45 2.562 1 39.47 170 LYS A N 1
ATOM 1393 C CA . LYS A 1 170 ? -3.764 -44 3.494 1 39.47 170 LYS A CA 1
ATOM 1394 C C . LYS A 1 170 ? -3.404 -42.594 3.078 1 39.47 170 LYS A C 1
ATOM 1396 O O . LYS A 1 170 ? -4.246 -41.875 2.539 1 39.47 170 LYS A O 1
ATOM 1401 N N . ASN A 1 171 ? -2.451 -41.969 4.133 1 37.78 171 ASN A N 1
ATOM 1402 C CA . ASN A 1 171 ? -2.34 -40.594 4.566 1 37.78 171 ASN A CA 1
ATOM 1403 C C . ASN A 1 171 ? -1.709 -39.719 3.486 1 37.78 171 ASN A C 1
ATOM 1405 O O . ASN A 1 171 ? -0.536 -39.875 3.15 1 37.78 171 ASN A O 1
ATOM 1409 N N . ILE A 1 172 ? -2.338 -39.5 2.508 1 42.06 172 ILE A N 1
ATOM 1410 C CA . ILE A 1 172 ? -1.916 -38.656 1.393 1 42.06 172 ILE A CA 1
ATOM 1411 C C . ILE A 1 172 ? -1.282 -37.375 1.927 1 42.06 172 ILE A C 1
ATOM 1413 O O . ILE A 1 172 ? -1.897 -36.312 1.884 1 42.06 172 ILE A O 1
ATOM 1417 N N . SER A 1 173 ? -0.963 -37.312 3.152 1 40.72 173 SER A N 1
ATOM 1418 C CA . SER A 1 173 ? -0.494 -35.938 3.346 1 40.72 173 SER A CA 1
ATOM 1419 C C . SER A 1 173 ? 0.425 -35.5 2.209 1 40.72 173 SER A C 1
ATOM 1421 O O . SER A 1 173 ? 0.378 -34.375 1.771 1 40.72 173 SER A O 1
ATOM 1423 N N . GLN A 1 174 ? 1.789 -36.219 2.195 1 42.66 174 GLN A N 1
ATOM 1424 C CA . GLN A 1 174 ? 2.699 -35.875 1.112 1 42.66 174 GLN A CA 1
ATOM 1425 C C . GLN A 1 174 ? 2.189 -36.375 -0.229 1 42.66 174 GLN A C 1
ATOM 1427 O O . GLN A 1 174 ? 1.609 -37.469 -0.301 1 42.66 174 GLN A O 1
ATOM 1432 N N . PHE A 1 175 ? 1.738 -35.5 -1.114 1 45.5 175 PHE A N 1
ATOM 1433 C CA . PHE A 1 175 ? 1.196 -35.938 -2.402 1 45.5 175 PHE A CA 1
ATOM 1434 C C . PHE A 1 175 ? 1.597 -37.344 -2.719 1 45.5 175 PHE A C 1
ATOM 1436 O O . PHE A 1 175 ? 1.009 -38 -3.598 1 45.5 175 PHE A O 1
ATOM 1443 N N . ILE A 1 176 ? 2.941 -37.719 -2.381 1 44.97 176 ILE A N 1
ATOM 1444 C CA . ILE A 1 176 ? 3.531 -38.969 -2.787 1 44.97 176 ILE A CA 1
ATOM 1445 C C . ILE A 1 176 ? 3.137 -40.062 -1.797 1 44.97 176 ILE A C 1
ATOM 1447 O O . ILE A 1 176 ? 3.268 -39.906 -0.583 1 44.97 176 ILE A O 1
ATOM 1451 N N . PRO A 1 177 ? 2.436 -41.031 -2.234 1 41.12 177 PRO A N 1
ATOM 1452 C CA . PRO A 1 177 ? 2.139 -42.25 -1.463 1 41.12 177 PRO A CA 1
ATOM 1453 C C . PRO A 1 177 ? 3.344 -42.75 -0.674 1 41.12 177 PRO A C 1
ATOM 1455 O O . PRO A 1 177 ? 4.355 -43.125 -1.265 1 41.12 177 PRO A O 1
ATOM 1458 N N . VAL A 1 178 ? 3.846 -42.125 0.367 1 38.34 178 VAL A N 1
ATOM 1459 C CA . VAL A 1 178 ? 4.902 -42.75 1.156 1 38.34 178 VAL A CA 1
ATOM 1460 C C . VAL A 1 178 ? 4.609 -44.25 1.334 1 38.34 178 VAL A C 1
ATOM 1462 O O . VAL A 1 178 ? 5.5 -45.062 1.177 1 38.34 178 VAL A O 1
ATOM 1465 N N . LYS A 1 179 ? 3.562 -44.5 2.211 1 38.69 179 LYS A N 1
ATOM 1466 C CA . LYS A 1 179 ? 3.488 -45.844 2.807 1 38.69 179 LYS A CA 1
ATOM 1467 C C . LYS A 1 179 ? 2.955 -46.875 1.805 1 38.69 179 LYS A C 1
ATOM 1469 O O . LYS A 1 179 ? 1.774 -47.219 1.837 1 38.69 179 LYS A O 1
ATOM 1474 N N . LEU A 1 180 ? 3.211 -46.688 0.644 1 39.72 180 LEU A N 1
ATOM 1475 C CA . LEU A 1 180 ? 2.871 -47.812 -0.22 1 39.72 180 LEU A CA 1
ATOM 1476 C C . LEU A 1 180 ? 3.373 -49.125 0.374 1 39.72 180 LEU A C 1
ATOM 1478 O O . LEU A 1 180 ? 3.141 -50.188 -0.192 1 39.72 180 LEU A O 1
ATOM 1482 N N . LEU A 1 181 ? 4.414 -48.906 1.355 1 37.97 181 LEU A N 1
ATOM 1483 C CA . LEU A 1 181 ? 5.164 -50.125 1.688 1 37.97 181 LEU A CA 1
ATOM 1484 C C . LEU A 1 181 ? 4.301 -51.094 2.482 1 37.97 181 LEU A C 1
ATOM 1486 O O . LEU A 1 181 ? 4.723 -52.219 2.766 1 37.97 181 LEU A O 1
ATOM 1490 N N . ASP A 1 182 ? 3.387 -50.625 3.293 1 35.72 182 ASP A N 1
ATOM 1491 C CA . ASP A 1 182 ? 3.229 -51.656 4.32 1 35.72 182 ASP A CA 1
ATOM 1492 C C . ASP A 1 182 ? 2.598 -52.906 3.744 1 35.72 182 ASP A C 1
ATOM 1494 O O . ASP A 1 182 ? 2.449 -53.906 4.445 1 35.72 182 ASP A O 1
ATOM 1498 N N . ASN A 1 183 ? 1.423 -52.938 3.096 1 36.12 183 ASN A N 1
ATOM 1499 C CA . ASN A 1 183 ? 0.918 -54.312 3.26 1 36.12 183 ASN A CA 1
ATOM 1500 C C . ASN A 1 183 ? 1.889 -55.344 2.691 1 36.12 183 ASN A C 1
ATOM 1502 O O . ASN A 1 183 ? 2.564 -55.094 1.694 1 36.12 183 ASN A O 1
ATOM 1506 N N . ASP A 1 184 ? 2.049 -56.5 3.408 1 36.47 184 ASP A N 1
ATOM 1507 C CA . ASP A 1 184 ? 2.857 -57.719 3.391 1 36.47 184 ASP A CA 1
ATOM 1508 C C . ASP A 1 184 ? 3.051 -58.219 1.964 1 36.47 184 ASP A C 1
ATOM 1510 O O . ASP A 1 184 ? 4.172 -58.531 1.554 1 36.47 184 ASP A O 1
ATOM 1514 N N . LYS A 1 185 ? 1.917 -59.031 1.49 1 39.25 185 LYS A N 1
ATOM 1515 C CA . LYS A 1 185 ? 1.98 -60.094 0.503 1 39.25 185 LYS A CA 1
ATOM 1516 C C . LYS A 1 185 ? 2.355 -59.562 -0.874 1 39.25 185 LYS A C 1
ATOM 1518 O O . LYS A 1 185 ? 2.812 -60.312 -1.737 1 39.25 185 LYS A O 1
ATOM 1523 N N . HIS A 1 186 ? 1.921 -58.406 -1.164 1 38.47 186 HIS A N 1
ATOM 1524 C CA . HIS A 1 186 ? 2.053 -58.062 -2.578 1 38.47 186 HIS A CA 1
ATOM 1525 C C . HIS A 1 186 ? 3.432 -57.5 -2.885 1 38.47 186 HIS A C 1
ATOM 1527 O O . HIS A 1 186 ? 3.654 -56.938 -3.969 1 38.47 186 HIS A O 1
ATOM 1533 N N . LEU A 1 187 ? 4.316 -57.344 -1.991 1 39.44 187 LEU A N 1
ATOM 1534 C CA . LEU A 1 187 ? 5.734 -57.125 -2.264 1 39.44 187 LEU A CA 1
ATOM 1535 C C . LEU A 1 187 ? 6.273 -58.188 -3.195 1 39.44 187 LEU A C 1
ATOM 1537 O O . LEU A 1 187 ? 7.457 -58.188 -3.533 1 39.44 187 LEU A O 1
ATOM 1541 N N . LYS A 1 188 ? 5.602 -59.25 -3.25 1 40.28 188 LYS A N 1
ATOM 1542 C CA . LYS A 1 188 ? 6.238 -60.25 -4.109 1 40.28 188 LYS A CA 1
ATOM 1543 C C . LYS A 1 188 ? 6.629 -59.656 -5.453 1 40.28 188 LYS A C 1
ATOM 1545 O O . LYS A 1 188 ? 7.656 -60 -6.031 1 40.28 188 LYS A O 1
ATOM 1550 N N . ASN A 1 189 ? 5.68 -58.938 -6.168 1 41.38 189 ASN A N 1
ATOM 1551 C CA . ASN A 1 189 ? 6.152 -58.312 -7.402 1 41.38 189 ASN A CA 1
ATOM 1552 C C . ASN A 1 189 ? 6.695 -56.906 -7.152 1 41.38 189 ASN A C 1
ATOM 1554 O O . ASN A 1 189 ? 5.973 -55.906 -7.312 1 41.38 189 ASN A O 1
ATOM 1558 N N . GLY A 1 190 ? 7.629 -56.719 -6.312 1 47.47 190 GLY A N 1
ATOM 1559 C CA . GLY A 1 190 ? 8.414 -55.625 -5.77 1 47.47 190 GLY A CA 1
ATOM 1560 C C . GLY A 1 190 ? 8.656 -54.5 -6.77 1 47.47 190 GLY A C 1
ATOM 1561 O O . GLY A 1 190 ? 8.625 -53.312 -6.414 1 47.47 190 GLY A O 1
ATOM 1562 N N . GLN A 1 191 ? 9.016 -54.875 -7.938 1 49.12 191 GLN A N 1
ATOM 1563 C CA . GLN A 1 191 ? 9.359 -53.906 -8.969 1 49.12 191 GLN A CA 1
ATOM 1564 C C . GLN A 1 191 ? 8.156 -53 -9.297 1 49.12 191 GLN A C 1
ATOM 1566 O O . GLN A 1 191 ? 8.32 -51.812 -9.531 1 49.12 191 GLN A O 1
ATOM 1571 N N . ARG A 1 192 ? 6.918 -53.688 -9.273 1 52.53 192 ARG A N 1
ATOM 1572 C CA . ARG A 1 192 ? 5.719 -52.969 -9.711 1 52.53 192 ARG A CA 1
ATOM 1573 C C . ARG A 1 192 ? 5.379 -51.844 -8.758 1 52.53 192 ARG A C 1
ATOM 1575 O O . ARG A 1 192 ? 4.824 -50.812 -9.18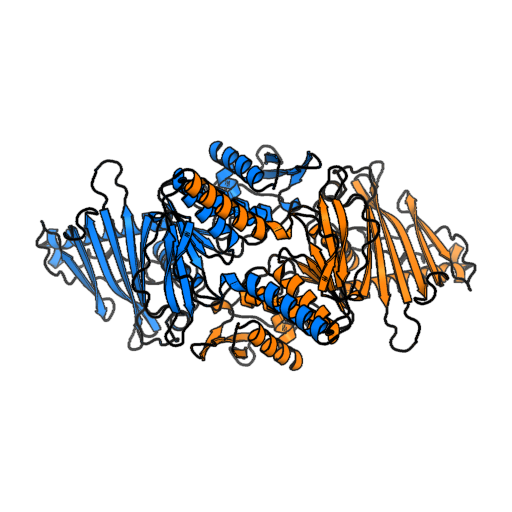 1 52.53 192 ARG A O 1
ATOM 1582 N N . TYR A 1 193 ? 5.812 -52.031 -7.473 1 55.31 193 TYR A N 1
ATOM 1583 C CA . TYR A 1 193 ? 5.445 -51 -6.508 1 55.31 193 TYR A CA 1
ATOM 1584 C C . TYR A 1 193 ? 6.547 -49.969 -6.375 1 55.31 193 TYR A C 1
ATOM 1586 O O . TYR A 1 193 ? 6.289 -48.812 -5.988 1 55.31 193 TYR A O 1
ATOM 1594 N N . LEU A 1 194 ? 7.676 -50.375 -6.773 1 61.62 194 LEU A N 1
ATOM 1595 C CA . LEU A 1 194 ? 8.82 -49.469 -6.578 1 61.62 194 LEU A CA 1
ATOM 1596 C C . LEU A 1 194 ? 8.781 -48.312 -7.566 1 61.62 194 LEU A C 1
ATOM 1598 O O . LEU A 1 194 ? 9.148 -47.188 -7.219 1 61.62 194 LEU A O 1
ATOM 1602 N N . GLN A 1 195 ? 8.242 -48.625 -8.742 1 65.88 195 GLN A N 1
ATOM 1603 C CA . GLN A 1 195 ? 8.305 -47.594 -9.789 1 65.88 195 GLN A CA 1
ATOM 1604 C C . GLN A 1 195 ? 7.379 -46.438 -9.469 1 65.88 195 GLN A C 1
ATOM 1606 O O . GLN A 1 195 ? 7.781 -45.281 -9.555 1 65.88 195 GLN A O 1
ATOM 1611 N N . PRO A 1 196 ? 6.078 -46.812 -9.062 1 65.19 196 PRO A N 1
ATOM 1612 C CA . PRO A 1 196 ? 5.23 -45.688 -8.68 1 65.19 196 PRO A CA 1
ATOM 1613 C C . PRO A 1 196 ? 5.828 -44.844 -7.547 1 65.19 196 PRO A C 1
ATOM 1615 O O . PRO A 1 196 ? 5.688 -43.625 -7.535 1 65.19 196 PRO A O 1
ATOM 1618 N N . PHE A 1 197 ? 6.516 -45.5 -6.793 1 68.31 197 PHE A N 1
ATOM 1619 C CA . PHE A 1 197 ? 7.141 -44.812 -5.676 1 68.31 197 PHE A CA 1
ATOM 1620 C C . PHE A 1 197 ? 8.266 -43.906 -6.16 1 68.31 197 PHE A C 1
ATOM 1622 O O . PHE A 1 197 ? 8.367 -42.75 -5.734 1 68.31 197 PHE A O 1
ATOM 1629 N N . ILE A 1 198 ? 8.984 -44.406 -6.977 1 72.62 198 ILE A N 1
ATOM 1630 C CA . ILE A 1 198 ? 10.117 -43.656 -7.488 1 72.62 198 ILE A CA 1
ATOM 1631 C C . ILE A 1 198 ? 9.617 -42.438 -8.266 1 72.62 198 ILE A C 1
ATOM 1633 O O . ILE A 1 198 ? 10.094 -41.312 -8.055 1 72.62 198 ILE A O 1
ATOM 1637 N N . VAL A 1 199 ? 8.594 -42.656 -9.086 1 74.44 199 VAL A N 1
ATOM 1638 C CA . VAL A 1 199 ? 8.07 -41.562 -9.914 1 74.44 199 VAL A CA 1
ATOM 1639 C C . VAL A 1 199 ? 7.387 -40.531 -9.023 1 74.44 199 VAL A C 1
ATOM 1641 O O . VAL A 1 199 ? 7.551 -39.312 -9.234 1 74.44 199 VAL A O 1
ATOM 1644 N N . SER A 1 200 ? 6.691 -41.031 -8.094 1 76.31 200 SER A N 1
ATOM 1645 C CA . SER A 1 200 ? 6.008 -40.125 -7.18 1 76.31 200 SER A CA 1
ATOM 1646 C C . SER A 1 200 ? 7.008 -39.281 -6.383 1 76.31 200 SER A C 1
ATOM 1648 O O . SER A 1 200 ? 6.797 -38.094 -6.184 1 76.31 200 SER A O 1
ATOM 1650 N N . ASN A 1 201 ? 8 -39.875 -5.977 1 76.88 201 ASN A N 1
ATOM 1651 C CA . ASN A 1 201 ? 9.023 -39.188 -5.211 1 76.88 201 ASN A CA 1
ATOM 1652 C C . ASN A 1 201 ? 9.734 -38.125 -6.066 1 76.88 201 ASN A C 1
ATOM 1654 O O . ASN A 1 201 ? 10.039 -37.031 -5.594 1 76.88 201 ASN A O 1
ATOM 1658 N N . GLU A 1 202 ? 10 -38.531 -7.23 1 80.56 202 GLU A N 1
ATOM 1659 C CA . GLU A 1 202 ? 10.625 -37.594 -8.148 1 80.56 202 GLU A CA 1
ATOM 1660 C C . GLU A 1 202 ? 9.711 -36.406 -8.43 1 80.56 202 GLU A C 1
ATOM 1662 O O . GLU A 1 202 ? 10.148 -35.25 -8.414 1 80.56 202 GLU A O 1
ATOM 1667 N N . ALA A 1 203 ? 8.484 -36.75 -8.672 1 83.56 203 ALA A N 1
ATOM 1668 C CA . ALA A 1 203 ? 7.508 -35.688 -8.922 1 83.56 203 ALA A CA 1
ATOM 1669 C C . ALA A 1 203 ? 7.402 -34.719 -7.734 1 83.56 203 ALA A C 1
ATOM 1671 O O . ALA A 1 203 ? 7.34 -33.5 -7.91 1 83.56 203 ALA A O 1
ATOM 1672 N N . ASN A 1 204 ? 7.457 -35.281 -6.598 1 83.44 204 ASN A N 1
ATOM 1673 C CA . ASN A 1 204 ? 7.359 -34.5 -5.383 1 83.44 204 ASN A CA 1
ATOM 1674 C C . ASN A 1 204 ? 8.602 -33.625 -5.176 1 83.44 204 ASN A C 1
ATOM 1676 O O . ASN A 1 204 ? 8.508 -32.5 -4.727 1 83.44 204 ASN A O 1
ATOM 1680 N N . ARG A 1 205 ? 9.656 -34.188 -5.406 1 84.25 205 ARG A N 1
ATOM 1681 C CA . ARG A 1 205 ? 10.906 -33.438 -5.277 1 84.25 205 ARG A CA 1
ATOM 1682 C C . ARG A 1 205 ? 10.93 -32.25 -6.227 1 84.25 205 ARG A C 1
ATOM 1684 O O . ARG A 1 205 ? 11.32 -31.156 -5.836 1 84.25 205 ARG A O 1
ATOM 1691 N N . ASP A 1 206 ? 10.508 -32.562 -7.402 1 87.56 206 ASP A N 1
ATOM 1692 C CA . ASP A 1 206 ? 10.477 -31.484 -8.398 1 87.56 206 ASP A CA 1
ATOM 1693 C C . ASP A 1 206 ? 9.469 -30.406 -8.023 1 87.56 206 ASP A C 1
ATOM 1695 O O . ASP A 1 206 ? 9.727 -29.219 -8.227 1 87.56 206 ASP A O 1
ATOM 1699 N N . LEU A 1 207 ? 8.398 -30.828 -7.555 1 89.19 207 LEU A N 1
ATOM 1700 C CA . LEU A 1 207 ? 7.367 -29.891 -7.125 1 89.19 207 LEU A CA 1
ATOM 1701 C C . LEU A 1 207 ? 7.867 -29.031 -5.973 1 89.19 207 LEU A C 1
ATOM 1703 O O . LEU A 1 207 ? 7.66 -27.812 -5.969 1 89.19 207 LEU A O 1
ATOM 1707 N N . ASP A 1 208 ? 8.531 -29.656 -5.062 1 87.25 208 ASP A N 1
ATOM 1708 C CA . ASP A 1 208 ? 9.117 -28.938 -3.934 1 87.25 208 ASP A CA 1
ATOM 1709 C C . ASP A 1 208 ? 10.164 -27.938 -4.406 1 87.25 208 ASP A C 1
ATOM 1711 O O . ASP A 1 208 ? 10.211 -26.797 -3.918 1 87.25 208 ASP A O 1
ATOM 1715 N N . ALA A 1 209 ? 10.969 -28.359 -5.312 1 87.38 209 ALA A N 1
ATOM 1716 C CA . ALA A 1 209 ? 12 -27.484 -5.859 1 87.38 209 ALA A CA 1
ATOM 1717 C C . ALA A 1 209 ? 11.383 -26.281 -6.559 1 87.38 209 ALA A C 1
ATOM 1719 O O . ALA A 1 209 ? 11.875 -25.156 -6.418 1 87.38 209 ALA A O 1
ATOM 1720 N N . PHE A 1 210 ? 10.344 -26.516 -7.254 1 90.31 210 PHE A N 1
ATOM 1721 C CA . PHE A 1 210 ? 9.656 -25.438 -7.945 1 90.31 210 PHE A CA 1
ATOM 1722 C C . PHE A 1 210 ? 9.125 -24.406 -6.953 1 90.31 210 PHE A C 1
ATOM 1724 O O . PHE A 1 210 ? 9.367 -23.219 -7.105 1 90.31 210 PHE A O 1
ATOM 1731 N N . PHE A 1 211 ? 8.453 -24.875 -5.957 1 89.94 211 PHE A N 1
ATOM 1732 C CA . PHE A 1 211 ? 7.828 -23.953 -5.016 1 89.94 211 PHE A CA 1
ATOM 1733 C C . PHE A 1 211 ? 8.875 -23.297 -4.129 1 89.94 211 PHE A C 1
ATOM 1735 O O . PHE A 1 211 ? 8.664 -22.172 -3.635 1 89.94 211 PHE A O 1
ATOM 1742 N N . ARG A 1 212 ? 9.969 -23.875 -3.963 1 85.31 212 ARG A N 1
ATOM 1743 C CA . ARG A 1 212 ? 11.062 -23.25 -3.238 1 85.31 212 ARG A CA 1
ATOM 1744 C C . ARG A 1 212 ? 11.656 -22.094 -4.035 1 85.31 212 ARG A C 1
ATOM 1746 O O . ARG A 1 212 ? 12.133 -21.109 -3.453 1 85.31 212 ARG A O 1
ATOM 1753 N N . SER A 1 213 ? 11.562 -22.266 -5.312 1 88.75 213 SER A N 1
ATOM 1754 C CA . SER A 1 213 ? 12.148 -21.25 -6.172 1 88.75 213 SER A CA 1
ATOM 1755 C C . SER A 1 213 ? 11.102 -20.234 -6.617 1 88.75 213 SER A C 1
ATOM 1757 O O . SER A 1 213 ? 11.398 -19.328 -7.402 1 88.75 213 SER A O 1
ATOM 1759 N N . MET A 1 214 ? 9.922 -20.375 -6.145 1 91.25 214 MET A N 1
ATOM 1760 C CA . MET A 1 214 ? 8.883 -19.406 -6.438 1 91.25 214 MET A CA 1
ATOM 1761 C C . MET A 1 214 ? 8.75 -18.391 -5.309 1 91.25 214 MET A C 1
ATOM 1763 O O . MET A 1 214 ? 8.586 -18.766 -4.145 1 91.25 214 MET A O 1
ATOM 1767 N N . SER A 1 215 ? 8.875 -17.156 -5.68 1 90.06 215 SER A N 1
ATOM 1768 C CA . SER A 1 215 ? 8.734 -16.078 -4.695 1 90.06 215 SER A CA 1
ATOM 1769 C C . SER A 1 215 ? 7.512 -15.211 -4.988 1 90.06 215 SER A C 1
ATOM 1771 O O . SER A 1 215 ? 7.043 -15.156 -6.129 1 90.06 215 SER A O 1
ATOM 1773 N N . HIS A 1 216 ? 7.023 -14.68 -3.959 1 91.12 216 HIS A N 1
ATOM 1774 C CA . HIS A 1 216 ? 5.84 -13.828 -4.059 1 91.12 216 HIS A CA 1
ATOM 1775 C C . HIS A 1 216 ? 6.012 -12.547 -3.252 1 91.12 216 HIS A C 1
ATOM 1777 O O . HIS A 1 216 ? 6.453 -12.586 -2.1 1 91.12 216 HIS A O 1
ATOM 1783 N N . ILE A 1 217 ? 5.797 -11.469 -3.924 1 89 217 ILE A N 1
ATOM 1784 C CA . ILE A 1 217 ? 5.738 -10.172 -3.258 1 89 217 ILE A CA 1
ATOM 1785 C C . ILE A 1 217 ? 4.305 -9.641 -3.285 1 89 217 ILE A C 1
ATOM 1787 O O . ILE A 1 217 ? 3.793 -9.266 -4.344 1 89 217 ILE A O 1
ATOM 1791 N N . GLY A 1 218 ? 3.725 -9.555 -2.154 1 85.19 218 GLY A N 1
ATOM 1792 C CA . GLY A 1 218 ? 2.334 -9.148 -2.043 1 85.19 218 GLY A CA 1
ATOM 1793 C C . GLY A 1 218 ? 2.145 -7.645 -2.133 1 85.19 218 GLY A C 1
ATOM 1794 O O . GLY A 1 218 ? 3.119 -6.898 -2.25 1 85.19 218 GLY A O 1
ATOM 1795 N N . PRO A 1 219 ? 0.894 -7.227 -2.084 1 79.88 219 PRO A N 1
ATOM 1796 C CA . PRO A 1 219 ? 0.581 -5.801 -2.238 1 79.88 219 PRO A CA 1
ATOM 1797 C C . PRO A 1 219 ? 0.861 -4.996 -0.972 1 79.88 219 PRO A C 1
ATOM 1799 O O . PRO A 1 219 ? 0.948 -3.768 -1.024 1 79.88 219 PRO A O 1
ATOM 1802 N N . SER A 1 220 ? 0.814 -5.598 0.159 1 74.19 220 SER A N 1
ATOM 1803 C CA . SER A 1 220 ? 1.104 -4.922 1.419 1 74.19 220 SER A CA 1
ATOM 1804 C C . SER A 1 220 ? 2.502 -5.266 1.923 1 74.19 220 SER A C 1
ATOM 1806 O O . SER A 1 220 ? 2.75 -6.391 2.361 1 74.19 220 SER A O 1
ATOM 1808 N N . ARG A 1 221 ? 3.389 -4.477 1.759 1 67.06 221 ARG A N 1
ATOM 1809 C CA . ARG A 1 221 ? 4.754 -4.719 2.221 1 67.06 221 ARG A CA 1
ATOM 1810 C C . ARG A 1 221 ? 5.016 -4.012 3.547 1 67.06 221 ARG A C 1
ATOM 1812 O O . ARG A 1 221 ? 4.32 -3.053 3.893 1 67.06 221 ARG A O 1
ATOM 1819 N N . THR A 1 222 ? 5.832 -4.535 4.23 1 66.38 222 THR A N 1
ATOM 1820 C CA . THR A 1 222 ? 6.105 -4.035 5.574 1 66.38 222 THR A CA 1
ATOM 1821 C C . THR A 1 222 ? 6.625 -2.6 5.523 1 66.38 222 THR A C 1
ATOM 1823 O O . THR A 1 222 ? 7.312 -2.217 4.574 1 66.38 222 THR A O 1
ATOM 1826 N N . GLU A 1 223 ? 6.25 -1.926 6.547 1 67.38 223 GLU A N 1
ATOM 1827 C CA . GLU A 1 223 ? 6.793 -0.581 6.719 1 67.38 223 GLU A CA 1
ATOM 1828 C C . GLU A 1 223 ? 8.297 -0.619 6.949 1 67.38 223 GLU A C 1
ATOM 1830 O O . GLU A 1 223 ? 8.812 -1.552 7.57 1 67.38 223 GLU A O 1
ATOM 1835 N N . PRO A 1 224 ? 8.961 0.352 6.387 1 66.62 224 PRO A N 1
ATOM 1836 C CA . PRO A 1 224 ? 10.406 0.412 6.621 1 66.62 224 PRO A CA 1
ATOM 1837 C C . PRO A 1 224 ? 10.766 0.575 8.094 1 66.62 224 PRO A C 1
ATOM 1839 O O . PRO A 1 224 ? 10.062 1.284 8.828 1 66.62 224 PRO A O 1
ATOM 1842 N N . LYS A 1 225 ? 11.711 -0.15 8.492 1 69.94 225 LYS A N 1
ATOM 1843 C CA . LYS A 1 225 ? 12.195 -0.056 9.867 1 69.94 225 LYS A CA 1
ATOM 1844 C C . LYS A 1 225 ? 13.547 0.642 9.922 1 69.94 225 LYS A C 1
ATOM 1846 O O . LYS A 1 225 ? 14.312 0.614 8.953 1 69.94 225 LYS A O 1
ATOM 1851 N N . ARG A 1 226 ? 13.703 1.236 11.008 1 68.69 226 ARG A N 1
ATOM 1852 C CA . ARG A 1 226 ? 14.984 1.921 11.188 1 68.69 226 ARG A CA 1
ATOM 1853 C C . ARG A 1 226 ? 16.125 0.922 11.383 1 68.69 226 ARG A C 1
ATOM 1855 O O . ARG A 1 226 ? 17.25 1.17 10.961 1 68.69 226 ARG A O 1
ATOM 1862 N N . LEU A 1 227 ? 15.734 -0.084 12.109 1 69.31 227 LEU A N 1
ATOM 1863 C CA . LEU A 1 227 ? 16.734 -1.101 12.422 1 69.31 227 LEU A CA 1
ATOM 1864 C C . LEU A 1 227 ? 16.297 -2.467 11.898 1 69.31 227 LEU A C 1
ATOM 1866 O O . LEU A 1 227 ? 15.133 -2.834 12.008 1 69.31 227 LEU A O 1
ATOM 1870 N N . TYR A 1 228 ? 17.281 -3.096 11.227 1 68.25 228 TYR A N 1
ATOM 1871 C CA . TYR A 1 228 ? 17.047 -4.441 10.711 1 68.25 228 TYR A CA 1
ATOM 1872 C C . TYR A 1 228 ? 18 -5.441 11.367 1 68.25 228 TYR A C 1
ATOM 1874 O O . TYR A 1 228 ? 19.203 -5.18 11.484 1 68.25 228 TYR A O 1
ATOM 1882 N N . THR A 1 229 ? 17.438 -6.477 11.867 1 66.31 229 THR A N 1
ATOM 1883 C CA . THR A 1 229 ? 18.234 -7.508 12.516 1 66.31 229 THR A CA 1
ATOM 1884 C C . THR A 1 229 ? 18.5 -8.664 11.562 1 66.31 229 THR A C 1
ATOM 1886 O O . THR A 1 229 ? 17.578 -9.156 10.906 1 66.31 229 THR A O 1
ATOM 1889 N N . GLN A 1 230 ? 19.688 -9.016 11.422 1 67.38 230 GLN A N 1
ATOM 1890 C CA . GLN A 1 230 ? 20.031 -10.164 10.602 1 67.38 230 GLN A CA 1
ATOM 1891 C C . GLN A 1 230 ? 19.641 -11.469 11.289 1 67.38 230 GLN A C 1
ATOM 1893 O O . GLN A 1 230 ? 20.031 -11.719 12.43 1 67.38 230 GLN A O 1
ATOM 1898 N N . SER A 1 231 ? 18.688 -12.18 10.812 1 56.38 231 SER A N 1
ATOM 1899 C CA . SER A 1 231 ? 18.188 -13.398 11.43 1 56.38 231 SER A CA 1
ATOM 1900 C C . SER A 1 231 ? 19.203 -14.523 11.352 1 56.38 231 SER A C 1
ATOM 1902 O O . SER A 1 231 ? 19.141 -15.492 12.109 1 56.38 231 SER A O 1
ATOM 1904 N N . GLY A 1 232 ? 20.344 -14.289 10.797 1 52.44 232 GLY A N 1
ATOM 1905 C CA . GLY A 1 232 ? 21.297 -15.359 10.617 1 52.44 232 GLY A CA 1
ATOM 1906 C C . GLY A 1 232 ? 20.875 -16.391 9.594 1 52.44 232 GLY A C 1
ATOM 1907 O O . GLY A 1 232 ? 21.672 -17.219 9.156 1 52.44 232 GLY A O 1
ATOM 1908 N N . ALA A 1 233 ? 19.562 -16.531 9.352 1 50.22 233 ALA A N 1
ATOM 1909 C CA . ALA A 1 233 ? 19.141 -17.516 8.359 1 50.22 233 ALA A CA 1
ATOM 1910 C C . ALA A 1 233 ? 19.25 -16.969 6.945 1 50.22 233 ALA A C 1
ATOM 1912 O O . ALA A 1 233 ? 19.203 -15.75 6.742 1 50.22 233 ALA A O 1
ATOM 1913 N N . ALA A 1 234 ? 19.797 -17.766 6.074 1 51.25 234 ALA A N 1
ATOM 1914 C CA . ALA A 1 234 ? 19.859 -17.422 4.656 1 51.25 234 ALA A CA 1
ATOM 1915 C C . ALA A 1 234 ? 18.5 -17.641 3.988 1 51.25 234 ALA A C 1
ATOM 1917 O O . ALA A 1 234 ? 18.203 -18.734 3.5 1 51.25 234 ALA A O 1
ATOM 1918 N N . PRO A 1 235 ? 17.734 -16.594 4.113 1 52.22 235 PRO A N 1
ATOM 1919 C CA . PRO A 1 235 ? 16.422 -16.844 3.52 1 52.22 235 PRO A CA 1
ATOM 1920 C C . PRO A 1 235 ? 16.469 -16.984 1.999 1 52.22 235 PRO A C 1
ATOM 1922 O O . PRO A 1 235 ? 17.312 -16.344 1.352 1 52.22 235 PRO A O 1
ATOM 1925 N N . HIS A 1 236 ? 15.844 -18.031 1.391 1 52.94 236 HIS A N 1
ATOM 1926 C CA . HIS A 1 236 ? 15.773 -18.234 -0.053 1 52.94 236 HIS A CA 1
ATOM 1927 C C . HIS A 1 236 ? 14.875 -17.188 -0.709 1 52.94 236 HIS A C 1
ATOM 1929 O O . HIS A 1 236 ? 14.914 -17 -1.927 1 52.94 236 HIS A O 1
ATOM 1935 N N . GLU A 1 237 ? 14.086 -16.547 0.196 1 60.47 237 GLU A N 1
ATOM 1936 C CA . GLU A 1 237 ? 13.164 -15.547 -0.322 1 60.47 237 GLU A CA 1
ATOM 1937 C C . GLU A 1 237 ? 13.008 -14.391 0.661 1 60.47 237 GLU A C 1
ATOM 1939 O O . GLU A 1 237 ? 13.32 -14.523 1.844 1 60.47 237 GLU A O 1
ATOM 1944 N N . VAL A 1 238 ? 12.672 -13.273 0.166 1 63.69 238 VAL A N 1
ATOM 1945 C CA . VAL A 1 238 ? 12.57 -12.07 0.982 1 63.69 238 VAL A CA 1
ATOM 1946 C C . VAL A 1 238 ? 11.312 -12.133 1.846 1 63.69 238 VAL A C 1
ATOM 1948 O O . VAL A 1 238 ? 11.164 -11.359 2.793 1 63.69 238 VAL A O 1
ATOM 1951 N N . GLY A 1 239 ? 10.492 -13.055 1.626 1 61.66 239 GLY A N 1
ATOM 1952 C CA . GLY A 1 239 ? 9.258 -13.164 2.383 1 61.66 239 GLY A CA 1
ATOM 1953 C C . GLY A 1 239 ? 8.117 -12.359 1.781 1 61.66 239 GLY A C 1
ATOM 1954 O O . GLY A 1 239 ? 8.344 -11.477 0.947 1 61.66 239 GLY A O 1
ATOM 1955 N N . LYS A 1 240 ? 6.898 -12.641 2.23 1 60.06 240 LYS A N 1
ATOM 1956 C CA . LYS A 1 240 ? 5.676 -12.047 1.7 1 60.06 240 LYS A CA 1
ATOM 1957 C C . LYS A 1 240 ? 5.703 -10.523 1.827 1 60.06 240 LYS A C 1
ATOM 1959 O O . LYS A 1 240 ? 5.227 -9.812 0.939 1 60.06 240 LYS A O 1
ATOM 1964 N N . TYR A 1 241 ? 6.355 -10.094 2.887 1 61.41 241 TYR A N 1
ATOM 1965 C CA . TYR A 1 241 ? 6.336 -8.664 3.172 1 61.41 241 TYR A CA 1
ATOM 1966 C C . TYR A 1 241 ? 7.699 -8.031 2.914 1 61.41 241 TYR A C 1
ATOM 1968 O O . TYR A 1 241 ? 7.934 -6.879 3.277 1 61.41 241 TYR A O 1
ATOM 1976 N N . GLY A 1 242 ? 8.641 -8.797 2.402 1 61.12 242 GLY A N 1
ATOM 1977 C CA . GLY A 1 242 ? 9.977 -8.312 2.102 1 61.12 242 GLY A CA 1
ATOM 1978 C C . GLY A 1 242 ? 10.867 -8.234 3.324 1 61.12 242 GLY A C 1
ATOM 1979 O O . GLY A 1 242 ? 11.93 -7.598 3.287 1 61.12 242 GLY A O 1
ATOM 1980 N N . GLN A 1 243 ? 10.594 -8.859 4.32 1 58.81 243 GLN A N 1
ATOM 1981 C CA . GLN A 1 243 ? 11.219 -8.656 5.621 1 58.81 243 GLN A CA 1
ATOM 1982 C C . GLN A 1 243 ? 12.648 -9.203 5.637 1 58.81 243 GLN A C 1
ATOM 1984 O O . GLN A 1 243 ? 13.461 -8.797 6.469 1 58.81 243 GLN A O 1
ATOM 1989 N N . TRP A 1 244 ? 12.961 -10 4.59 1 60.19 244 TRP A N 1
ATOM 1990 C CA . TRP A 1 244 ? 14.289 -10.602 4.629 1 60.19 244 TRP A CA 1
ATOM 1991 C C . TRP A 1 244 ? 15.18 -10.031 3.529 1 60.19 244 TRP A C 1
ATOM 1993 O O . TRP A 1 244 ? 16.219 -10.602 3.203 1 60.19 244 TRP A O 1
ATOM 2003 N N . ALA A 1 245 ? 14.828 -8.969 3.004 1 67.56 245 ALA A N 1
ATOM 2004 C CA . ALA A 1 245 ? 15.602 -8.336 1.933 1 67.56 245 ALA A CA 1
ATOM 2005 C C . ALA A 1 245 ? 16.984 -7.938 2.418 1 67.56 245 ALA A C 1
ATOM 2007 O O . ALA A 1 245 ? 17.984 -8.141 1.716 1 67.56 245 ALA A O 1
ATOM 2008 N N . VAL A 1 246 ? 17.031 -7.473 3.641 1 68.88 246 VAL A N 1
ATOM 2009 C CA . VAL A 1 246 ? 18.281 -6.953 4.184 1 68.88 246 VAL A CA 1
ATOM 2010 C C . VAL A 1 246 ? 19.281 -8.094 4.355 1 68.88 246 VAL A C 1
ATOM 2012 O O . VAL A 1 246 ? 20.469 -7.934 4.07 1 68.88 246 VAL A O 1
ATOM 2015 N N . ASP A 1 247 ? 18.781 -9.227 4.672 1 69.69 247 ASP A N 1
ATOM 2016 C CA . ASP A 1 247 ? 19.656 -10.391 4.844 1 69.69 247 ASP A CA 1
ATOM 2017 C C . ASP A 1 247 ? 20.312 -10.781 3.523 1 69.69 247 ASP A C 1
ATOM 2019 O O . ASP A 1 247 ? 21.5 -11.109 3.488 1 69.69 247 ASP A O 1
ATOM 2023 N N . GLU A 1 248 ? 19.594 -10.688 2.523 1 70.31 248 GLU A N 1
ATOM 2024 C CA . GLU A 1 248 ? 20.109 -11.047 1.204 1 70.31 248 GLU A CA 1
ATOM 2025 C C . GLU A 1 248 ? 21.156 -10.047 0.727 1 70.31 248 GLU A C 1
ATOM 2027 O O . GLU A 1 248 ? 22.156 -10.438 0.11 1 70.31 248 GLU A O 1
ATOM 2032 N N . ILE A 1 249 ? 20.953 -8.852 1.017 1 75.25 249 ILE A N 1
ATOM 2033 C CA . ILE A 1 249 ? 21.875 -7.793 0.599 1 75.25 249 ILE A CA 1
ATOM 2034 C C . ILE A 1 249 ? 23.203 -7.938 1.339 1 75.25 249 ILE A C 1
ATOM 2036 O O . ILE A 1 249 ? 24.266 -7.727 0.758 1 75.25 249 ILE A O 1
ATOM 2040 N N . LEU A 1 250 ? 23.031 -8.289 2.543 1 69.5 250 LEU A N 1
ATOM 2041 C CA . LEU A 1 250 ? 24.219 -8.406 3.381 1 69.5 250 LEU A CA 1
ATOM 2042 C C . LEU A 1 250 ? 25.094 -9.562 2.914 1 69.5 250 LEU A C 1
ATOM 2044 O O . LEU A 1 250 ? 26.328 -9.508 3.053 1 69.5 250 LEU A O 1
ATOM 2048 N N . LEU A 1 251 ? 24.516 -10.484 2.277 1 68.75 251 LEU A N 1
ATOM 2049 C CA . LEU A 1 251 ? 25.234 -11.711 1.938 1 68.75 251 LEU A CA 1
ATOM 2050 C C . LEU A 1 251 ? 25.922 -11.578 0.587 1 68.75 251 LEU A C 1
ATOM 2052 O O . LEU A 1 251 ? 26.875 -12.305 0.298 1 68.75 251 LEU A O 1
ATOM 2056 N N . SER A 1 252 ? 25.516 -10.625 -0.206 1 78.62 252 SER A N 1
ATOM 2057 C CA . SER A 1 252 ? 26.016 -10.586 -1.575 1 78.62 252 SER A CA 1
ATOM 2058 C C . SER A 1 252 ? 26.453 -9.18 -1.958 1 78.62 252 SER A C 1
ATOM 2060 O O . SER A 1 252 ? 25.656 -8.25 -1.981 1 78.62 252 SER A O 1
ATOM 2062 N N . LYS A 1 253 ? 27.781 -9.055 -2.277 1 82.69 253 LYS A N 1
ATOM 2063 C CA . LYS A 1 253 ? 28.312 -7.781 -2.766 1 82.69 253 LYS A CA 1
ATOM 2064 C C . LYS A 1 253 ? 27.641 -7.375 -4.074 1 82.69 253 LYS A C 1
ATOM 2066 O O . LYS A 1 253 ? 27.391 -6.191 -4.312 1 82.69 253 LYS A O 1
ATOM 2071 N N . GLU A 1 254 ? 27.391 -8.406 -4.832 1 86.44 254 GLU A N 1
ATOM 2072 C CA . GLU A 1 254 ? 26.734 -8.148 -6.105 1 86.44 254 GLU A CA 1
ATOM 2073 C C . GLU A 1 254 ? 25.344 -7.551 -5.895 1 86.44 254 GLU A C 1
ATOM 2075 O O . GLU A 1 254 ? 24.953 -6.613 -6.594 1 86.44 254 GLU A O 1
ATOM 2080 N N . MET A 1 255 ? 24.703 -8.094 -4.973 1 87.06 255 MET A N 1
ATOM 2081 C CA . MET A 1 255 ? 23.359 -7.594 -4.672 1 87.06 255 MET A CA 1
ATOM 2082 C C . MET A 1 255 ? 23.422 -6.152 -4.184 1 87.06 255 MET A C 1
ATOM 2084 O O . MET A 1 255 ? 22.562 -5.336 -4.539 1 87.06 255 MET A O 1
ATOM 2088 N N . ARG A 1 256 ? 24.422 -5.805 -3.441 1 87 256 ARG A N 1
ATOM 2089 C CA . ARG A 1 256 ? 24.594 -4.434 -2.969 1 87 256 ARG A CA 1
ATOM 2090 C C . ARG A 1 256 ? 24.781 -3.471 -4.133 1 87 256 ARG A C 1
ATOM 2092 O O . ARG A 1 256 ? 24.219 -2.375 -4.141 1 87 256 ARG A O 1
ATOM 2099 N N . PHE A 1 257 ? 25.531 -3.982 -5.004 1 89.44 257 PHE A N 1
ATOM 2100 C CA . PHE A 1 257 ? 25.766 -3.168 -6.191 1 89.44 257 PHE A CA 1
ATOM 2101 C C . PHE A 1 257 ? 24.484 -2.959 -6.977 1 89.44 257 PHE A C 1
ATOM 2103 O O . PHE A 1 257 ? 24.188 -1.848 -7.426 1 89.44 257 PHE A O 1
ATOM 2110 N N . LEU A 1 258 ? 23.766 -3.998 -7.16 1 91.06 258 LEU A N 1
ATOM 2111 C CA . LEU A 1 258 ? 22.516 -3.926 -7.914 1 91.06 258 LEU A CA 1
ATOM 2112 C C . LEU A 1 258 ? 21.516 -3 -7.223 1 91.06 258 LEU A C 1
ATOM 2114 O O . LEU A 1 258 ? 20.844 -2.207 -7.879 1 91.06 258 LEU A O 1
ATOM 2118 N N . VAL A 1 259 ? 21.469 -3.098 -5.922 1 89.12 259 VAL A N 1
ATOM 2119 C CA . VAL A 1 259 ? 20.562 -2.246 -5.16 1 89.12 259 VAL A CA 1
ATOM 2120 C C . VAL A 1 259 ? 20.969 -0.782 -5.324 1 89.12 259 VAL A C 1
ATOM 2122 O O . VAL A 1 259 ? 20.109 0.08 -5.559 1 89.12 259 VAL A O 1
ATOM 2125 N N . LYS A 1 260 ? 22.25 -0.516 -5.23 1 88.94 260 LYS A N 1
ATOM 2126 C CA . LYS A 1 260 ? 22.766 0.838 -5.426 1 88.94 260 LYS A CA 1
ATOM 2127 C C . LYS A 1 260 ? 22.391 1.366 -6.812 1 88.94 260 LYS A C 1
ATOM 2129 O O . LYS A 1 260 ? 21.906 2.488 -6.945 1 88.94 260 LYS A O 1
ATOM 2134 N N . LYS A 1 261 ? 22.578 0.56 -7.754 1 92.69 261 LYS A N 1
ATOM 2135 C CA . LYS A 1 261 ? 22.297 0.928 -9.141 1 92.69 261 LYS A CA 1
ATOM 2136 C C . LYS A 1 261 ? 20.828 1.279 -9.312 1 92.69 261 LYS A C 1
ATOM 2138 O O . LYS A 1 261 ? 20.484 2.33 -9.867 1 92.69 261 LYS A O 1
ATOM 2143 N N . TRP A 1 262 ? 19.984 0.468 -8.867 1 92.62 262 TRP A N 1
ATOM 2144 C CA . TRP A 1 262 ? 18.562 0.647 -9.148 1 92.62 262 TRP A CA 1
ATOM 2145 C C . TRP A 1 262 ? 17.984 1.744 -8.266 1 92.62 262 TRP A C 1
ATOM 2147 O O . TRP A 1 262 ? 17.047 2.447 -8.68 1 92.62 262 TRP A O 1
ATOM 2157 N N . PHE A 1 263 ? 18.5 1.927 -7.059 1 88.88 263 PHE A N 1
ATOM 2158 C CA . PHE A 1 263 ? 18.062 3.082 -6.277 1 88.88 263 PHE A CA 1
ATOM 2159 C C . PHE A 1 263 ? 18.391 4.379 -7.008 1 88.88 263 PHE A C 1
ATOM 2161 O O . PHE A 1 263 ? 17.609 5.328 -6.973 1 88.88 263 PHE A O 1
ATOM 2168 N N . LYS A 1 264 ? 19.484 4.375 -7.625 1 89.31 264 LYS A N 1
ATOM 2169 C CA . LYS A 1 264 ? 19.859 5.539 -8.414 1 89.31 264 LYS A CA 1
ATOM 2170 C C . LYS A 1 264 ? 18.938 5.715 -9.617 1 89.31 264 LYS A C 1
ATOM 2172 O O . LYS A 1 264 ? 18.469 6.82 -9.891 1 89.31 264 LYS A O 1
ATOM 2177 N N . GLU A 1 265 ? 18.641 4.621 -10.297 1 90 265 GLU A N 1
ATOM 2178 C CA . GLU A 1 265 ? 17.781 4.656 -11.484 1 90 265 GLU A CA 1
ATOM 2179 C C . GLU A 1 265 ? 16.359 5.09 -11.133 1 90 265 GLU A C 1
ATOM 2181 O O . GLU A 1 265 ? 15.695 5.742 -11.938 1 90 265 GLU A O 1
ATOM 2186 N N . PHE A 1 266 ? 15.93 4.719 -9.953 1 88.75 266 PHE A N 1
ATOM 2187 C CA . PHE A 1 266 ? 14.602 5.102 -9.492 1 88.75 266 PHE A CA 1
ATOM 2188 C C . PHE A 1 266 ? 14.625 6.5 -8.883 1 88.75 266 PHE A C 1
ATOM 2190 O O . PHE A 1 266 ? 13.602 6.984 -8.391 1 88.75 266 PHE A O 1
ATOM 2197 N N . ASN A 1 267 ? 15.758 7.152 -8.836 1 81.62 267 ASN A N 1
ATOM 2198 C CA . ASN A 1 267 ? 15.961 8.484 -8.281 1 81.62 267 ASN A CA 1
ATOM 2199 C C . ASN A 1 267 ? 15.617 8.539 -6.797 1 81.62 267 ASN A C 1
ATOM 2201 O O . ASN A 1 267 ? 14.992 9.492 -6.332 1 81.62 267 ASN A O 1
ATOM 2205 N N . ILE A 1 268 ? 15.953 7.512 -6.156 1 83 268 ILE A N 1
ATOM 2206 C CA . ILE A 1 268 ? 15.672 7.43 -4.727 1 83 268 ILE A CA 1
ATOM 2207 C C . ILE A 1 268 ? 16.859 7.961 -3.936 1 83 268 ILE A C 1
ATOM 2209 O O . ILE A 1 268 ? 16.688 8.734 -2.988 1 83 268 ILE A O 1
ATOM 2213 N N . SER A 1 269 ? 18.047 7.523 -4.332 1 86.94 269 SER A N 1
ATOM 2214 C CA . SER A 1 269 ? 19.266 7.926 -3.633 1 86.94 269 SER A CA 1
ATOM 2215 C C . SER A 1 269 ? 20.469 7.887 -4.559 1 86.94 269 SER A C 1
ATOM 2217 O O . SER A 1 269 ? 20.484 7.164 -5.559 1 86.94 269 SER A O 1
ATOM 2219 N N . SER A 1 270 ? 21.406 8.648 -4.172 1 86.12 270 SER A N 1
ATOM 2220 C CA . SER A 1 270 ? 22.625 8.664 -4.961 1 86.12 270 SER A CA 1
ATOM 2221 C C . SER A 1 270 ? 23.594 7.582 -4.488 1 86.12 270 SER A C 1
ATOM 2223 O O . SER A 1 270 ? 24.453 7.121 -5.254 1 86.12 270 SER A O 1
ATOM 2225 N N . GLU A 1 271 ? 23.469 7.27 -3.27 1 87.19 271 GLU A N 1
ATOM 2226 C CA . GLU A 1 271 ? 24.312 6.238 -2.676 1 87.19 271 GLU A CA 1
ATOM 2227 C C . GLU A 1 271 ? 23.531 5.398 -1.669 1 87.19 271 GLU A C 1
ATOM 2229 O O . GLU A 1 271 ? 22.469 5.809 -1.207 1 87.19 271 GLU A O 1
ATOM 2234 N N . PHE A 1 272 ? 24.125 4.211 -1.48 1 85.31 272 PHE A N 1
ATOM 2235 C CA . PHE A 1 272 ? 23.516 3.242 -0.578 1 85.31 272 PHE A CA 1
ATOM 2236 C C . PHE A 1 272 ? 24.578 2.568 0.284 1 85.31 272 PHE A C 1
ATOM 2238 O O . PHE A 1 272 ? 25.656 2.236 -0.201 1 85.31 272 PHE A O 1
ATOM 2245 N N . LYS A 1 273 ? 24.328 2.541 1.612 1 84 273 LYS A N 1
ATOM 2246 C CA . LYS A 1 273 ? 25.266 1.769 2.426 1 84 273 LYS A CA 1
ATOM 2247 C C . LYS A 1 273 ? 24.547 1.092 3.592 1 84 273 LYS A C 1
ATOM 2249 O O . LYS A 1 273 ? 23.5 1.567 4.047 1 84 273 LYS A O 1
ATOM 2254 N N . LEU A 1 274 ? 25.047 -0.058 3.949 1 83.44 274 LEU A N 1
ATOM 2255 C CA . LEU A 1 274 ? 24.594 -0.803 5.125 1 83.44 274 LEU A CA 1
ATOM 2256 C C . LEU A 1 274 ? 25.609 -0.669 6.262 1 83.44 274 LEU A C 1
ATOM 2258 O O . LEU A 1 274 ? 26.781 -1.021 6.105 1 83.44 274 LEU A O 1
ATOM 2262 N N . GLU A 1 275 ? 25.062 -0.138 7.336 1 83.38 275 GLU A N 1
ATOM 2263 C CA . GLU A 1 275 ? 25.969 0.08 8.461 1 83.38 275 GLU A CA 1
ATOM 2264 C C . GLU A 1 275 ? 25.484 -0.654 9.711 1 83.38 275 GLU A C 1
ATOM 2266 O O . GLU A 1 275 ? 24.312 -0.57 10.07 1 83.38 275 GLU A O 1
ATOM 2271 N N . GLU A 1 276 ? 26.391 -1.37 10.211 1 79.56 276 GLU A N 1
ATOM 2272 C CA . GLU A 1 276 ? 26.078 -2.016 11.477 1 79.56 276 GLU A CA 1
ATOM 2273 C C . GLU A 1 276 ? 26.125 -1.017 12.633 1 79.56 276 GLU A C 1
ATOM 2275 O O . GLU A 1 276 ? 27.047 -0.191 12.703 1 79.56 276 GLU A O 1
ATOM 2280 N N . LEU A 1 277 ? 25.141 -0.974 13.516 1 74.19 277 LEU A N 1
ATOM 2281 C CA . LEU A 1 277 ? 25.094 -0.019 14.617 1 74.19 277 LEU A CA 1
ATOM 2282 C C . LEU A 1 277 ? 26.312 -0.155 15.516 1 74.19 277 LEU A C 1
ATOM 2284 O O . LEU A 1 277 ? 26.969 0.841 15.844 1 74.19 277 LEU A O 1
ATOM 2288 N N . ARG A 1 278 ? 26.453 -1.411 16.031 1 73.5 278 ARG A N 1
ATOM 2289 C CA . ARG A 1 278 ? 27.625 -1.771 16.828 1 73.5 278 ARG A CA 1
ATOM 2290 C C . ARG A 1 278 ? 28.25 -3.074 16.312 1 73.5 278 ARG A C 1
ATOM 2292 O O . ARG A 1 278 ? 27.531 -3.992 15.914 1 73.5 278 ARG A O 1
ATOM 2299 N N . LYS A 1 279 ? 29.516 -2.986 16.297 1 72.31 279 LYS A N 1
ATOM 2300 C CA . LYS A 1 279 ? 30.203 -4.188 15.836 1 72.31 279 LYS A CA 1
ATOM 2301 C C . LYS A 1 279 ? 29.719 -5.426 16.594 1 72.31 279 LYS A C 1
ATOM 2303 O O . LYS A 1 279 ? 29.719 -5.449 17.812 1 72.31 279 LYS A O 1
ATOM 2308 N N . GLY A 1 280 ? 29.203 -6.371 15.875 1 68.19 280 GLY A N 1
ATOM 2309 C CA . GLY A 1 280 ? 28.766 -7.621 16.484 1 68.19 280 GLY A CA 1
ATOM 2310 C C . GLY A 1 280 ? 27.297 -7.652 16.812 1 68.19 280 GLY A C 1
ATOM 2311 O O . GLY A 1 280 ? 26.766 -8.688 17.219 1 68.19 280 GLY A O 1
ATOM 2312 N N . SER A 1 281 ? 26.594 -6.578 16.656 1 68.44 281 SER A N 1
ATOM 2313 C CA . SER A 1 281 ? 25.203 -6.496 17.078 1 68.44 281 SER A CA 1
ATOM 2314 C C . SER A 1 281 ? 24.281 -7.168 16.062 1 68.44 281 SER A C 1
ATOM 2316 O O . SER A 1 281 ? 23.141 -7.504 16.375 1 68.44 281 SER A O 1
ATOM 2318 N N . ARG A 1 282 ? 24.781 -7.387 14.867 1 70.56 282 ARG A N 1
ATOM 2319 C CA . ARG A 1 282 ? 24 -7.93 13.758 1 70.56 282 ARG A CA 1
ATOM 2320 C C . ARG A 1 282 ? 22.781 -7.059 13.469 1 70.56 282 ARG A C 1
ATOM 2322 O O . ARG A 1 282 ? 21.734 -7.562 13.031 1 70.56 282 ARG A O 1
ATOM 2329 N N . ARG A 1 283 ? 22.859 -5.852 14.023 1 77.56 283 ARG A N 1
ATOM 2330 C CA . ARG A 1 283 ? 21.828 -4.867 13.719 1 77.56 283 ARG A CA 1
ATOM 2331 C C . ARG A 1 283 ? 22.328 -3.834 12.719 1 77.56 283 ARG A C 1
ATOM 2333 O O . ARG A 1 283 ? 23.406 -3.262 12.898 1 77.56 283 ARG A O 1
ATOM 2340 N N . TYR A 1 284 ? 21.594 -3.719 11.648 1 78.75 284 TYR A N 1
ATOM 2341 C CA . TYR A 1 284 ? 22.062 -2.9 10.539 1 78.75 284 TYR A CA 1
ATOM 2342 C C . TYR A 1 284 ? 21.078 -1.787 10.219 1 78.75 284 TYR A C 1
ATOM 2344 O O . TYR A 1 284 ? 19.875 -1.96 10.383 1 78.75 284 TYR A O 1
ATOM 2352 N N . GLU A 1 285 ? 21.688 -0.691 9.797 1 82.69 285 GLU A N 1
ATOM 2353 C CA . GLU A 1 285 ? 20.906 0.417 9.258 1 82.69 285 GLU A CA 1
ATOM 2354 C C . GLU A 1 285 ? 21.141 0.572 7.758 1 82.69 285 GLU A C 1
ATOM 2356 O O . GLU A 1 285 ? 22.266 0.412 7.277 1 82.69 285 GLU A O 1
ATOM 2361 N N . ILE A 1 286 ? 20.047 0.743 7.133 1 83.06 286 ILE A N 1
ATOM 2362 C CA . ILE A 1 286 ? 20.141 1.066 5.715 1 83.06 286 ILE A CA 1
ATOM 2363 C C . ILE A 1 286 ? 20.172 2.582 5.531 1 83.06 286 ILE A C 1
ATOM 2365 O O . ILE A 1 286 ? 19.219 3.277 5.867 1 83.06 286 ILE A O 1
ATOM 2369 N N . LEU A 1 287 ? 21.281 3.045 4.984 1 87.19 287 LEU A N 1
ATOM 2370 C CA . LEU A 1 287 ? 21.453 4.48 4.816 1 87.19 287 LEU A CA 1
ATOM 2371 C C . LEU A 1 287 ? 21.453 4.863 3.34 1 87.19 287 LEU A C 1
ATOM 2373 O O . LEU A 1 287 ? 22.047 4.172 2.512 1 87.19 287 LEU A O 1
ATOM 2377 N N . LEU A 1 288 ? 20.734 5.883 3.115 1 88.19 288 LEU A N 1
ATOM 2378 C CA . LEU A 1 288 ? 20.594 6.414 1.764 1 88.19 288 LEU A CA 1
ATOM 2379 C C . LEU A 1 288 ? 21.078 7.863 1.701 1 88.19 288 LEU A C 1
ATOM 2381 O O . LEU A 1 288 ? 20.812 8.648 2.615 1 88.19 288 LEU A O 1
ATOM 2385 N N . LYS A 1 289 ? 21.781 8.125 0.683 1 88.94 289 LYS A N 1
ATOM 2386 C CA . LYS A 1 289 ? 22.25 9.5 0.5 1 88.94 289 LYS A CA 1
ATOM 2387 C C . LYS A 1 289 ? 21.312 10.281 -0.416 1 88.94 289 LYS A C 1
ATOM 2389 O O . LYS A 1 289 ? 21.094 9.883 -1.561 1 88.94 289 LYS A O 1
ATOM 2394 N N . ASP A 1 290 ? 20.844 11.383 0.091 1 82.75 290 ASP A N 1
ATOM 2395 C CA . ASP A 1 290 ? 19.906 12.219 -0.655 1 82.75 290 ASP A CA 1
ATOM 2396 C C . ASP A 1 290 ? 20.594 12.883 -1.846 1 82.75 290 ASP A C 1
ATOM 2398 O O . ASP A 1 290 ? 21.734 13.367 -1.728 1 82.75 290 ASP A O 1
ATOM 2402 N N . TYR A 1 291 ? 19.875 12.945 -3.021 1 78.56 291 TYR A N 1
ATOM 2403 C CA . TYR A 1 291 ? 20.438 13.477 -4.258 1 78.56 291 TYR A CA 1
ATOM 2404 C C . TYR A 1 291 ? 20.688 14.977 -4.137 1 78.56 291 TYR A C 1
ATOM 2406 O O . TYR A 1 291 ? 21.656 15.5 -4.688 1 78.56 291 TYR A O 1
ATOM 2414 N N . HIS A 1 292 ? 19.906 15.586 -3.463 1 78.44 292 HIS A N 1
ATOM 2415 C CA . HIS A 1 292 ? 19.906 17.047 -3.488 1 78.44 292 HIS A CA 1
ATOM 2416 C C . HIS A 1 292 ? 20.766 17.609 -2.354 1 78.44 292 HIS A C 1
ATOM 2418 O O . HIS A 1 292 ? 21.641 18.438 -2.584 1 78.44 292 HIS A O 1
ATOM 2424 N N . THR A 1 293 ? 20.578 17.094 -1.176 1 78.94 293 THR A N 1
ATOM 2425 C CA . THR A 1 293 ? 21.234 17.672 -0.013 1 78.94 293 THR A CA 1
ATOM 2426 C C . THR A 1 293 ? 22.531 16.906 0.305 1 78.94 293 THR A C 1
ATOM 2428 O O . THR A 1 293 ? 23.391 17.422 1.021 1 78.94 293 THR A O 1
ATOM 2431 N N . GLY A 1 294 ? 22.625 15.695 -0.174 1 82.88 294 GLY A N 1
ATOM 2432 C CA . GLY A 1 294 ? 23.781 14.859 0.133 1 82.88 294 GLY A CA 1
ATOM 2433 C C . GLY A 1 294 ? 23.766 14.305 1.544 1 82.88 294 GLY A C 1
ATOM 2434 O O . GLY A 1 294 ? 24.75 13.727 2.004 1 82.88 294 GLY A O 1
ATOM 2435 N N . THR A 1 295 ? 22.734 14.523 2.227 1 85.38 295 THR A N 1
ATOM 2436 C CA . THR A 1 295 ? 22.609 14.062 3.604 1 85.38 295 THR A CA 1
ATOM 2437 C C . THR A 1 295 ? 22.266 12.578 3.643 1 85.38 295 THR A C 1
ATOM 2439 O O . THR A 1 295 ? 21.453 12.102 2.846 1 85.38 295 THR A O 1
ATOM 2442 N N . TRP A 1 296 ? 22.906 11.844 4.602 1 87.06 296 TRP A N 1
ATOM 2443 C CA . TRP A 1 296 ? 22.594 10.438 4.805 1 87.06 296 TRP A CA 1
ATOM 2444 C C . TRP A 1 296 ? 21.359 10.273 5.695 1 87.06 296 TRP A C 1
ATOM 2446 O O . TRP A 1 296 ? 21.297 10.852 6.785 1 87.06 296 TRP A O 1
ATOM 2456 N N . VAL A 1 297 ? 20.469 9.578 5.176 1 85.31 297 VAL A N 1
ATOM 2457 C CA . VAL A 1 297 ? 19.25 9.344 5.934 1 85.31 297 VAL A CA 1
ATOM 2458 C C . VAL A 1 297 ? 18.938 7.848 5.977 1 85.31 297 VAL A C 1
ATOM 2460 O O . VAL A 1 297 ? 19.375 7.098 5.094 1 85.31 297 VAL A O 1
ATOM 2463 N N . THR A 1 298 ? 18.234 7.453 6.977 1 83.19 298 THR A N 1
ATOM 2464 C CA . THR A 1 298 ? 17.828 6.055 7.066 1 83.19 298 THR A CA 1
ATOM 2465 C C . THR A 1 298 ? 16.641 5.777 6.148 1 83.19 298 THR A C 1
ATOM 2467 O O . THR A 1 298 ? 15.93 6.699 5.758 1 83.19 298 THR A O 1
ATOM 2470 N N . ILE A 1 299 ? 16.453 4.527 5.77 1 80.75 299 ILE A N 1
ATOM 2471 C CA . ILE A 1 299 ? 15.398 4.117 4.855 1 80.75 299 ILE A CA 1
ATOM 2472 C C . ILE A 1 299 ? 14.039 4.465 5.457 1 80.75 299 ILE A C 1
ATOM 2474 O O . ILE A 1 299 ? 13.094 4.77 4.73 1 80.75 299 ILE A O 1
ATOM 2478 N N . ALA A 1 300 ? 13.969 4.488 6.738 1 75.56 300 ALA A N 1
ATOM 2479 C CA . ALA A 1 300 ? 12.719 4.812 7.422 1 75.56 300 ALA A CA 1
ATOM 2480 C C . ALA A 1 300 ? 12.344 6.277 7.227 1 75.56 300 ALA A C 1
ATOM 2482 O O . ALA A 1 300 ? 11.18 6.652 7.363 1 75.56 300 ALA A O 1
ATOM 2483 N N . ASP A 1 301 ? 13.367 7.02 6.844 1 77.25 301 ASP A N 1
ATOM 2484 C CA . ASP A 1 301 ? 13.141 8.461 6.762 1 77.25 301 ASP A CA 1
ATOM 2485 C C . ASP A 1 301 ? 12.914 8.898 5.316 1 77.25 301 ASP A C 1
ATOM 2487 O O . ASP A 1 301 ? 12.633 10.07 5.059 1 77.25 301 ASP A O 1
ATOM 2491 N N . VAL A 1 302 ? 13.203 8.164 4.324 1 72.69 302 VAL A N 1
ATOM 2492 C CA . VAL A 1 302 ? 13.094 8.555 2.922 1 72.69 302 VAL A CA 1
ATOM 2493 C C . VAL A 1 302 ? 11.656 8.352 2.439 1 72.69 302 VAL A C 1
ATOM 2495 O O . VAL A 1 302 ? 11.219 9 1.49 1 72.69 302 VAL A O 1
ATOM 2498 N N . GLY A 1 303 ? 10.938 7.598 3.066 1 65.38 303 GLY A N 1
ATOM 2499 C CA . GLY A 1 303 ? 9.547 7.426 2.658 1 65.38 303 GLY A CA 1
ATOM 2500 C C . GLY A 1 303 ? 9.195 5.98 2.357 1 65.38 303 GLY A C 1
ATOM 2501 O O . GLY A 1 303 ? 10.078 5.133 2.219 1 65.38 303 GLY A O 1
ATOM 2502 N N . PHE A 1 304 ? 7.934 5.723 2.17 1 66.56 304 PHE A N 1
ATOM 2503 C CA . PHE A 1 304 ? 7.355 4.391 2.021 1 66.56 304 PHE A CA 1
ATOM 2504 C C . PHE A 1 304 ? 7.773 3.762 0.699 1 66.56 304 PHE A C 1
ATOM 2506 O O . PHE A 1 304 ? 7.988 2.551 0.623 1 66.56 304 PHE A O 1
ATOM 2513 N N . GLY A 1 305 ? 8.031 4.562 -0.256 1 70.75 305 GLY A N 1
ATOM 2514 C CA . GLY A 1 305 ? 8.305 4.043 -1.585 1 70.75 305 GLY A CA 1
ATOM 2515 C C . GLY A 1 305 ? 9.602 3.264 -1.664 1 70.75 305 GLY A C 1
ATOM 2516 O O . GLY A 1 305 ? 9.664 2.207 -2.297 1 70.75 305 GLY A O 1
ATOM 2517 N N . VAL A 1 306 ? 10.578 3.689 -0.987 1 71.94 306 VAL A N 1
ATOM 2518 C CA . VAL A 1 306 ? 11.906 3.09 -1.071 1 71.94 306 VAL A CA 1
ATOM 2519 C C . VAL A 1 306 ? 11.891 1.709 -0.42 1 71.94 306 VAL A C 1
ATOM 2521 O O . VAL A 1 306 ? 12.43 0.749 -0.977 1 71.94 306 VAL A O 1
ATOM 2524 N N . SER A 1 307 ? 11.242 1.644 0.708 1 74.19 307 SER A N 1
ATOM 2525 C CA . SER A 1 307 ? 11.203 0.377 1.432 1 74.19 307 SER A CA 1
ATOM 2526 C C . SER A 1 307 ? 10.398 -0.671 0.673 1 74.19 307 SER A C 1
ATOM 2528 O O . SER A 1 307 ? 10.656 -1.871 0.803 1 74.19 307 SER A O 1
ATOM 2530 N N . GLN A 1 308 ? 9.539 -0.171 -0.1 1 79.25 308 GLN A N 1
ATOM 2531 C CA . GLN A 1 308 ? 8.688 -1.087 -0.85 1 79.25 308 GLN A CA 1
ATOM 2532 C C . GLN A 1 308 ? 9.406 -1.613 -2.09 1 79.25 308 GLN A C 1
ATOM 2534 O O . GLN A 1 308 ? 9.062 -2.68 -2.605 1 79.25 308 GLN A O 1
ATOM 2539 N N . LEU A 1 309 ? 10.375 -0.916 -2.543 1 86.56 309 LEU A N 1
ATOM 2540 C CA . LEU A 1 309 ? 11.094 -1.242 -3.77 1 86.56 309 LEU A CA 1
ATOM 2541 C C . LEU A 1 309 ? 12.195 -2.26 -3.496 1 86.56 309 LEU A C 1
ATOM 2543 O O . LEU A 1 309 ? 12.484 -3.107 -4.344 1 86.56 309 LEU A O 1
ATOM 2547 N N . LEU A 1 310 ? 12.734 -2.25 -2.365 1 86.44 310 LEU A N 1
ATOM 2548 C CA . LEU A 1 310 ? 13.93 -3.025 -2.023 1 86.44 310 LEU A CA 1
ATOM 2549 C C . LEU A 1 310 ? 13.672 -4.52 -2.199 1 86.44 310 LEU A C 1
ATOM 2551 O O . LEU A 1 310 ? 14.422 -5.203 -2.893 1 86.44 310 LEU A O 1
ATOM 2555 N N . PRO A 1 311 ? 12.602 -5.055 -1.626 1 86.69 311 PRO A N 1
ATOM 2556 C CA . PRO A 1 311 ? 12.352 -6.488 -1.811 1 86.69 311 PRO A CA 1
ATOM 2557 C C . PRO A 1 311 ? 12.172 -6.871 -3.277 1 86.69 311 PRO A C 1
ATOM 2559 O O . PRO A 1 311 ? 12.539 -7.977 -3.682 1 86.69 311 PRO A O 1
ATOM 2562 N N . ILE A 1 312 ? 11.633 -6.035 -4.074 1 91.62 312 ILE A N 1
ATOM 2563 C CA . ILE A 1 312 ? 11.406 -6.309 -5.488 1 91.62 312 ILE A CA 1
ATOM 2564 C C . ILE A 1 312 ? 12.742 -6.398 -6.219 1 91.62 312 ILE A C 1
ATOM 2566 O O . ILE A 1 312 ? 12.969 -7.324 -7.004 1 91.62 312 ILE A O 1
ATOM 2570 N N . ILE A 1 313 ? 13.633 -5.438 -5.926 1 90.88 313 ILE A N 1
ATOM 2571 C CA . ILE A 1 313 ? 14.945 -5.438 -6.559 1 90.88 313 ILE A CA 1
ATOM 2572 C C . ILE A 1 313 ? 15.68 -6.734 -6.219 1 90.88 313 ILE A C 1
ATOM 2574 O O . ILE A 1 313 ? 16.219 -7.398 -7.109 1 90.88 313 ILE A O 1
ATOM 2578 N N . VAL A 1 314 ? 15.641 -7.078 -4.977 1 88.06 314 VAL A N 1
ATOM 2579 C CA . VAL A 1 314 ? 16.375 -8.258 -4.512 1 88.06 314 VAL A CA 1
ATOM 2580 C C . VAL A 1 314 ? 15.805 -9.508 -5.18 1 88.06 314 VAL A C 1
ATOM 2582 O O . VAL A 1 314 ? 16.562 -10.336 -5.695 1 88.06 314 VAL A O 1
ATOM 2585 N N . GLU A 1 315 ? 14.477 -9.641 -5.238 1 89.38 315 GLU A N 1
ATOM 2586 C CA . GLU A 1 315 ? 13.844 -10.836 -5.789 1 89.38 315 GLU A CA 1
ATOM 2587 C C . GLU A 1 315 ? 14 -10.898 -7.305 1 89.38 315 GLU A C 1
ATOM 2589 O O . GLU A 1 315 ? 14.008 -11.984 -7.887 1 89.38 315 GLU A O 1
ATOM 2594 N N . CYS A 1 316 ? 14.102 -9.75 -7.898 1 92.06 316 CYS A N 1
ATOM 2595 C CA . CYS A 1 316 ? 14.281 -9.711 -9.344 1 92.06 316 CYS A CA 1
ATOM 2596 C C . CYS A 1 316 ? 15.641 -10.273 -9.742 1 92.06 316 CYS A C 1
ATOM 2598 O O . CYS A 1 316 ? 15.812 -10.75 -10.867 1 92.06 316 CYS A O 1
ATOM 2600 N N . PHE A 1 317 ? 16.578 -10.18 -8.852 1 88.44 317 PHE A N 1
ATOM 2601 C CA . PHE A 1 317 ? 17.922 -10.586 -9.25 1 88.44 317 PHE A CA 1
ATOM 2602 C C . PHE A 1 317 ? 18.391 -11.781 -8.422 1 88.44 317 PHE A C 1
ATOM 2604 O O . PHE A 1 317 ? 19.578 -12.109 -8.422 1 88.44 317 PHE A O 1
ATOM 2611 N N . ASN A 1 318 ? 17.531 -12.367 -7.68 1 80.81 318 ASN A N 1
ATOM 2612 C CA . ASN A 1 318 ? 17.797 -13.594 -6.938 1 80.81 318 ASN A CA 1
ATOM 2613 C C . ASN A 1 318 ? 16.516 -14.375 -6.656 1 80.81 318 ASN A C 1
ATOM 2615 O O . ASN A 1 318 ? 15.492 -13.797 -6.293 1 80.81 318 ASN A O 1
ATOM 2619 N N . PRO A 1 319 ? 16.531 -15.633 -6.785 1 78.62 319 PRO A N 1
ATOM 2620 C CA . PRO A 1 319 ? 17.531 -16.531 -7.371 1 78.62 319 PRO A CA 1
ATOM 2621 C C . PRO A 1 319 ? 17.359 -16.688 -8.883 1 78.62 319 PRO A C 1
ATOM 2623 O O . PRO A 1 319 ? 16.391 -16.203 -9.453 1 78.62 319 PRO A O 1
ATOM 2626 N N . ASP A 1 320 ? 18.312 -17.328 -9.453 1 81.19 320 ASP A N 1
ATOM 2627 C CA . ASP A 1 320 ? 18.188 -17.672 -10.867 1 81.19 320 ASP A CA 1
ATOM 2628 C C . ASP A 1 320 ? 17.203 -18.828 -11.07 1 81.19 320 ASP A C 1
ATOM 2630 O O . ASP A 1 320 ? 16.922 -19.578 -10.125 1 81.19 320 ASP A O 1
ATOM 2634 N N . SER A 1 321 ? 16.578 -18.922 -12.305 1 82.25 321 SER A N 1
ATOM 2635 C CA . SER A 1 321 ? 15.688 -20.016 -12.688 1 82.25 321 SER A CA 1
ATOM 2636 C C . SER A 1 321 ? 14.5 -20.109 -11.734 1 82.25 321 SER A C 1
ATOM 2638 O O . SER A 1 321 ? 14.203 -21.188 -11.211 1 82.25 321 SER A O 1
ATOM 2640 N N . SER A 1 322 ? 13.906 -19 -11.555 1 90 322 SER A N 1
ATOM 2641 C CA . SER A 1 322 ? 12.828 -18.922 -10.57 1 90 322 SER A CA 1
ATOM 2642 C C . SER A 1 322 ? 11.617 -18.203 -11.141 1 90 322 SER A C 1
ATOM 2644 O O . SER A 1 322 ? 11.688 -17.609 -12.227 1 90 322 SER A O 1
ATOM 2646 N N . THR A 1 323 ? 10.516 -18.422 -10.531 1 94.25 323 THR A N 1
ATOM 2647 C CA . THR A 1 323 ? 9.281 -17.703 -10.828 1 94.25 323 THR A CA 1
ATOM 2648 C C . THR A 1 323 ? 8.992 -16.656 -9.75 1 94.25 323 THR A C 1
ATOM 2650 O O . THR A 1 323 ? 9.055 -16.953 -8.555 1 94.25 323 THR A O 1
ATOM 2653 N N . LEU A 1 324 ? 8.805 -15.414 -10.219 1 95.12 324 LEU A N 1
ATOM 2654 C CA . LEU A 1 324 ? 8.531 -14.328 -9.297 1 95.12 324 LEU A CA 1
ATOM 2655 C C . LEU A 1 324 ? 7.133 -13.758 -9.531 1 95.12 324 LEU A C 1
ATOM 2657 O O . LEU A 1 324 ? 6.801 -13.367 -10.648 1 95.12 324 LEU A O 1
ATOM 2661 N N . LEU A 1 325 ? 6.293 -13.836 -8.492 1 95.56 325 LEU A N 1
ATOM 2662 C CA . LEU A 1 325 ? 4.977 -13.203 -8.516 1 95.56 325 LEU A CA 1
ATOM 2663 C C . LEU A 1 325 ? 5.012 -11.859 -7.793 1 95.56 325 LEU A C 1
ATOM 2665 O O . LEU A 1 325 ? 5.379 -11.789 -6.621 1 95.56 325 LEU A O 1
ATOM 2669 N N . ILE A 1 326 ? 4.656 -10.789 -8.516 1 94.81 326 ILE A N 1
ATOM 2670 C CA . ILE A 1 326 ? 4.664 -9.461 -7.914 1 94.81 326 ILE A CA 1
ATOM 2671 C C . ILE A 1 326 ? 3.275 -8.836 -8.023 1 94.81 326 ILE A C 1
ATOM 2673 O O . ILE A 1 326 ? 2.719 -8.742 -9.125 1 94.81 326 ILE A O 1
ATOM 2677 N N . GLU A 1 327 ? 2.799 -8.43 -6.922 1 92.25 327 GLU A N 1
ATOM 2678 C CA . GLU A 1 327 ? 1.524 -7.715 -6.941 1 92.25 327 GLU A CA 1
ATOM 2679 C C . GLU A 1 327 ? 1.732 -6.211 -6.797 1 92.25 327 GLU A C 1
ATOM 2681 O O . GLU A 1 327 ? 2.346 -5.75 -5.832 1 92.25 327 GLU A O 1
ATOM 2686 N N . GLN A 1 328 ? 1.295 -5.48 -7.742 1 90.12 328 GLN A N 1
ATOM 2687 C CA . GLN A 1 328 ? 1.211 -4.027 -7.742 1 90.12 328 GLN A CA 1
ATOM 2688 C C . GLN A 1 328 ? 2.551 -3.396 -7.371 1 90.12 328 GLN A C 1
ATOM 2690 O O . GLN A 1 328 ? 2.637 -2.625 -6.41 1 90.12 328 GLN A O 1
ATOM 2695 N N . PRO A 1 329 ? 3.553 -3.605 -8.164 1 92.81 329 PRO A N 1
ATOM 2696 C CA . PRO A 1 329 ? 4.867 -3.047 -7.852 1 92.81 329 PRO A CA 1
ATOM 2697 C C . PRO A 1 329 ? 4.898 -1.521 -7.938 1 92.81 329 PRO A C 1
ATOM 2699 O O . PRO A 1 329 ? 5.848 -0.892 -7.465 1 92.81 329 PRO A O 1
ATOM 2702 N N . GLU A 1 330 ? 3.832 -0.891 -8.461 1 89.31 330 GLU A N 1
ATOM 2703 C CA . GLU A 1 330 ? 3.789 0.559 -8.633 1 89.31 330 GLU A CA 1
ATOM 2704 C C . GLU A 1 330 ? 3.445 1.26 -7.316 1 89.31 330 GLU A C 1
ATOM 2706 O O . GLU A 1 330 ? 3.596 2.479 -7.203 1 89.31 330 GLU A O 1
ATOM 2711 N N . ILE A 1 331 ? 2.98 0.516 -6.383 1 85.81 331 ILE A N 1
ATOM 2712 C CA . ILE A 1 331 ? 2.486 1.127 -5.156 1 85.81 331 ILE A CA 1
ATOM 2713 C C . ILE A 1 331 ? 3.568 2.02 -4.551 1 85.81 331 ILE A C 1
ATOM 2715 O O . ILE A 1 331 ? 4.738 1.63 -4.48 1 85.81 331 ILE A O 1
ATOM 2719 N N . HIS A 1 332 ? 3.23 3.258 -4.219 1 80.62 332 HIS A N 1
ATOM 2720 C CA . HIS A 1 332 ? 4.027 4.258 -3.518 1 80.62 332 HIS A CA 1
ATOM 2721 C C . HIS A 1 332 ? 5.066 4.879 -4.445 1 80.62 332 HIS A C 1
ATOM 2723 O O . HIS A 1 332 ? 5.906 5.668 -4 1 80.62 332 HIS A O 1
ATOM 2729 N N . LEU A 1 333 ? 5.039 4.469 -5.711 1 84.81 333 LEU A N 1
ATOM 2730 C CA . LEU A 1 333 ? 6.004 5.031 -6.652 1 84.81 333 LEU A CA 1
ATOM 2731 C C . LEU A 1 333 ? 5.395 6.203 -7.414 1 84.81 333 LEU A C 1
ATOM 2733 O O . LEU A 1 333 ? 4.223 6.156 -7.801 1 84.81 333 LEU A O 1
ATOM 2737 N N . HIS A 1 334 ? 6.156 7.227 -7.59 1 79.56 334 HIS A N 1
ATOM 2738 C CA . HIS A 1 334 ? 5.773 8.289 -8.508 1 79.56 334 HIS A CA 1
ATOM 2739 C C . HIS A 1 334 ? 5.82 7.812 -9.953 1 79.56 334 HIS A C 1
ATOM 2741 O O . HIS A 1 334 ? 6.426 6.781 -10.25 1 79.56 334 HIS A O 1
ATOM 2747 N N . PRO A 1 335 ? 5.219 8.516 -10.906 1 79.88 335 PRO A N 1
ATOM 2748 C CA . PRO A 1 335 ? 5.113 8.062 -12.297 1 79.88 335 PRO A CA 1
ATOM 2749 C C . PRO A 1 335 ? 6.465 7.707 -12.914 1 79.88 335 PRO A C 1
ATOM 2751 O O . PRO A 1 335 ? 6.594 6.672 -13.57 1 79.88 335 PRO A O 1
ATOM 2754 N N . LYS A 1 336 ? 7.473 8.5 -12.688 1 81.38 336 LYS A N 1
ATOM 2755 C CA . LYS A 1 336 ? 8.805 8.195 -13.211 1 81.38 336 LYS A CA 1
ATOM 2756 C C . LYS A 1 336 ? 9.336 6.883 -12.633 1 81.38 336 LYS A C 1
ATOM 2758 O O . LYS A 1 336 ? 9.961 6.098 -13.336 1 81.38 336 LYS A O 1
ATOM 2763 N N . GLY A 1 337 ? 9.109 6.727 -11.375 1 85.62 337 GLY A N 1
ATOM 2764 C CA . GLY A 1 337 ? 9.492 5.477 -10.734 1 85.62 337 GLY A CA 1
ATOM 2765 C C . GLY A 1 337 ? 8.766 4.273 -11.297 1 85.62 337 GLY A C 1
ATOM 2766 O O . GLY A 1 337 ? 9.344 3.189 -11.422 1 85.62 337 GLY A O 1
ATOM 2767 N N . GLN A 1 338 ? 7.492 4.453 -11.641 1 87.69 338 GLN A N 1
ATOM 2768 C CA . GLN A 1 338 ? 6.727 3.371 -12.242 1 87.69 338 GLN A CA 1
ATOM 2769 C C . GLN A 1 338 ? 7.32 2.955 -13.586 1 87.69 338 GLN A C 1
ATOM 2771 O O . GLN A 1 338 ? 7.422 1.764 -13.883 1 87.69 338 GLN A O 1
ATOM 2776 N N . ALA A 1 339 ? 7.727 3.951 -14.352 1 87.12 339 ALA A N 1
ATOM 2777 C CA . ALA A 1 339 ? 8.383 3.652 -15.625 1 87.12 339 ALA A CA 1
ATOM 2778 C C . ALA A 1 339 ? 9.68 2.889 -15.406 1 87.12 339 ALA A C 1
ATOM 2780 O O . ALA A 1 339 ? 9.961 1.913 -16.109 1 87.12 339 ALA A O 1
ATOM 2781 N N . SER A 1 340 ? 10.438 3.309 -14.43 1 91.81 340 SER A N 1
ATOM 2782 C CA . SER A 1 340 ? 11.703 2.662 -14.109 1 91.81 340 SER A CA 1
ATOM 2783 C C . SER A 1 340 ? 11.5 1.207 -13.703 1 91.81 340 SER A C 1
ATOM 2785 O O . SER A 1 340 ? 12.383 0.371 -13.891 1 91.81 340 SER A O 1
ATOM 2787 N N . MET A 1 341 ? 10.375 0.926 -13.18 1 95.44 341 MET A N 1
ATOM 2788 C CA . MET A 1 341 ? 10.039 -0.456 -12.852 1 95.44 341 MET A CA 1
ATOM 2789 C C . MET A 1 341 ? 10.062 -1.333 -14.094 1 95.44 341 MET A C 1
ATOM 2791 O O . MET A 1 341 ? 10.523 -2.475 -14.047 1 95.44 341 MET A O 1
ATOM 2795 N N . GLY A 1 342 ? 9.586 -0.834 -15.203 1 95.31 342 GLY A N 1
ATOM 2796 C CA . GLY A 1 342 ? 9.68 -1.554 -16.469 1 95.31 342 GLY A CA 1
ATOM 2797 C C . GLY A 1 342 ? 11.117 -1.859 -16.859 1 95.31 342 GLY A C 1
ATOM 2798 O O . GLY A 1 342 ? 11.414 -2.961 -17.328 1 95.31 342 GLY A O 1
ATOM 2799 N N . ASP A 1 343 ? 11.977 -0.863 -16.625 1 96.19 343 ASP A N 1
ATOM 2800 C CA . ASP A 1 343 ? 13.398 -1.063 -16.891 1 96.19 343 ASP A CA 1
ATOM 2801 C C . ASP A 1 343 ? 13.953 -2.211 -16.047 1 96.19 343 ASP A C 1
ATOM 2803 O O . ASP A 1 343 ? 14.711 -3.045 -16.547 1 96.19 343 ASP A O 1
ATOM 2807 N N . LEU A 1 344 ? 13.594 -2.176 -14.844 1 97 344 LEU A N 1
ATOM 2808 C CA . LEU A 1 344 ? 14.078 -3.168 -13.891 1 97 344 LEU A CA 1
ATOM 2809 C C . LEU A 1 344 ? 13.656 -4.574 -14.305 1 97 344 LEU A C 1
ATOM 2811 O O . LEU A 1 344 ? 14.469 -5.5 -14.289 1 97 344 LEU A O 1
ATOM 2815 N N . LEU A 1 345 ? 12.438 -4.758 -14.688 1 97.69 345 LEU A N 1
ATOM 2816 C CA . LEU A 1 345 ? 11.914 -6.062 -15.086 1 97.69 345 LEU A CA 1
ATOM 2817 C C . LEU A 1 345 ? 12.672 -6.602 -16.297 1 97.69 345 LEU A C 1
ATOM 2819 O O . LEU A 1 345 ? 13.078 -7.762 -16.312 1 97.69 345 LEU A O 1
ATOM 2823 N N . VAL A 1 346 ? 12.859 -5.75 -17.281 1 97.25 346 VAL A N 1
ATOM 2824 C CA . VAL A 1 346 ? 13.531 -6.156 -18.516 1 97.25 346 VAL A CA 1
ATOM 2825 C C . VAL A 1 346 ? 14.977 -6.535 -18.203 1 97.25 346 VAL A C 1
ATOM 2827 O O . VAL A 1 346 ? 15.477 -7.555 -18.688 1 97.25 346 VAL A O 1
ATOM 2830 N N . ASP A 1 347 ? 15.578 -5.684 -17.391 1 96.38 347 ASP A N 1
ATOM 2831 C CA . ASP A 1 347 ? 16.953 -5.961 -17.016 1 96.38 347 ASP A CA 1
ATOM 2832 C C . ASP A 1 347 ? 17.062 -7.305 -16.297 1 96.38 347 ASP A C 1
ATOM 2834 O O . ASP A 1 347 ? 18 -8.07 -16.531 1 96.38 347 ASP A O 1
ATOM 2838 N N . SER A 1 348 ? 16.188 -7.613 -15.438 1 95.62 348 SER A N 1
ATOM 2839 C CA . SER A 1 348 ? 16.188 -8.852 -14.664 1 95.62 348 SER A CA 1
ATOM 2840 C C . SER A 1 348 ? 16.078 -10.07 -15.578 1 95.62 348 SER A C 1
ATOM 2842 O O . SER A 1 348 ? 16.891 -10.992 -15.477 1 95.62 348 SER A O 1
ATOM 2844 N N . VAL A 1 349 ? 15.141 -10.094 -16.531 1 95.25 349 VAL A N 1
ATOM 2845 C CA . VAL A 1 349 ? 14.875 -11.273 -17.344 1 95.25 349 VAL A CA 1
ATOM 2846 C C . VAL A 1 349 ? 15.977 -11.445 -18.375 1 95.25 349 VAL A C 1
ATOM 2848 O O . VAL A 1 349 ? 16.188 -12.547 -18.891 1 95.25 349 VAL A O 1
ATOM 2851 N N . ASN A 1 350 ? 16.656 -10.359 -18.688 1 94.44 350 ASN A N 1
ATOM 2852 C CA . ASN A 1 350 ? 17.766 -10.445 -19.641 1 94.44 350 ASN A CA 1
ATOM 2853 C C . ASN A 1 350 ? 19.016 -11.023 -18.969 1 94.44 350 ASN A C 1
ATOM 2855 O O . ASN A 1 350 ? 19.875 -11.578 -19.656 1 94.44 350 ASN A O 1
ATOM 2859 N N . ASN A 1 351 ? 19.109 -10.875 -17.719 1 91.62 351 ASN A N 1
ATOM 2860 C CA . ASN A 1 351 ? 20.312 -11.297 -17.016 1 91.62 351 ASN A CA 1
ATOM 2861 C C . ASN A 1 351 ? 20.125 -12.648 -16.344 1 91.62 351 ASN A C 1
ATOM 2863 O O . ASN A 1 351 ? 21.094 -13.352 -16.062 1 91.62 351 ASN A O 1
ATOM 2867 N N . LEU A 1 352 ? 18.922 -12.922 -16.047 1 90.44 352 LEU A N 1
ATOM 2868 C CA . LEU A 1 352 ? 18.609 -14.18 -15.375 1 90.44 352 LEU A CA 1
ATOM 2869 C C . LEU A 1 352 ? 17.484 -14.906 -16.094 1 90.44 352 LEU A C 1
ATOM 2871 O O . LEU A 1 352 ? 16.688 -14.281 -16.812 1 90.44 352 LEU A O 1
ATOM 2875 N N . LYS A 1 353 ? 17.484 -16.172 -15.945 1 89.06 353 LYS A N 1
ATOM 2876 C CA . LYS A 1 353 ? 16.344 -16.953 -16.438 1 89.06 353 LYS A CA 1
ATOM 2877 C C . LYS A 1 353 ? 15.195 -16.938 -15.43 1 89.06 353 LYS A C 1
ATOM 2879 O O . LYS A 1 353 ? 15.133 -17.781 -14.531 1 89.06 353 LYS A O 1
ATOM 2884 N N . LYS A 1 354 ? 14.266 -16.047 -15.703 1 90.88 354 LYS A N 1
ATOM 2885 C CA . LYS A 1 354 ? 13.164 -15.859 -14.766 1 90.88 354 LYS A CA 1
ATOM 2886 C C . LYS A 1 354 ? 11.836 -15.68 -15.492 1 90.88 354 LYS A C 1
ATOM 2888 O O . LYS A 1 354 ? 11.812 -15.234 -16.641 1 90.88 354 LYS A O 1
ATOM 2893 N N . SER A 1 355 ? 10.867 -16.172 -14.914 1 94.75 355 SER A N 1
ATOM 2894 C CA . SER A 1 355 ? 9.508 -15.781 -15.266 1 94.75 355 SER A CA 1
ATOM 2895 C C . SER A 1 355 ? 8.906 -14.859 -14.211 1 94.75 355 SER A C 1
ATOM 2897 O O . SER A 1 355 ? 8.734 -15.258 -13.055 1 94.75 355 SER A O 1
ATOM 2899 N N . ILE A 1 356 ? 8.664 -13.656 -14.633 1 97.38 356 ILE A N 1
ATOM 2900 C CA . ILE A 1 356 ? 8.117 -12.672 -13.711 1 97.38 356 ILE A CA 1
ATOM 2901 C C . ILE A 1 356 ? 6.668 -12.367 -14.086 1 97.38 356 ILE A C 1
ATOM 2903 O O . ILE A 1 356 ? 6.387 -11.906 -15.188 1 97.38 356 ILE A O 1
ATOM 2907 N N . ILE A 1 357 ? 5.77 -12.68 -13.219 1 97.94 357 ILE A N 1
ATOM 2908 C CA . ILE A 1 357 ? 4.355 -12.359 -13.406 1 97.94 357 ILE A CA 1
ATOM 2909 C C . ILE A 1 357 ? 3.977 -11.164 -12.539 1 97.94 357 ILE A C 1
ATOM 2911 O O . ILE A 1 357 ? 4.125 -11.195 -11.312 1 97.94 357 ILE A O 1
ATOM 2915 N N . VAL A 1 358 ? 3.486 -10.141 -13.211 1 97.75 358 VAL A N 1
ATOM 2916 C CA . VAL A 1 358 ? 3.221 -8.883 -12.516 1 97.75 358 VAL A CA 1
ATOM 2917 C C . VAL A 1 358 ? 1.736 -8.539 -12.617 1 97.75 358 VAL A C 1
ATOM 2919 O O . VAL A 1 358 ? 1.193 -8.43 -13.719 1 97.75 358 VAL A O 1
ATOM 2922 N N . GLU A 1 359 ? 1.103 -8.484 -11.508 1 95.12 359 GLU A N 1
ATOM 2923 C CA . GLU A 1 359 ? -0.208 -7.848 -11.453 1 95.12 359 GLU A CA 1
ATOM 2924 C C . GLU A 1 359 ? -0.079 -6.34 -11.266 1 95.12 359 GLU A C 1
ATOM 2926 O O . GLU A 1 359 ? 0.497 -5.875 -10.281 1 95.12 359 GLU A O 1
ATOM 2931 N N . THR A 1 360 ? -0.64 -5.535 -12.18 1 92.44 360 THR A N 1
ATOM 2932 C CA . THR A 1 360 ? -0.4 -4.102 -12.086 1 92.44 360 THR A CA 1
ATOM 2933 C C . THR A 1 360 ? -1.609 -3.316 -12.586 1 92.44 360 THR A C 1
ATOM 2935 O O . THR A 1 360 ? -2.387 -3.818 -13.398 1 92.44 360 THR A O 1
ATOM 2938 N N . HIS A 1 361 ? -1.756 -2.17 -12.031 1 83.38 361 HIS A N 1
ATOM 2939 C CA . HIS A 1 361 ? -2.717 -1.184 -12.516 1 83.38 361 HIS A CA 1
ATOM 2940 C C . HIS A 1 361 ? -2.014 -0.034 -13.227 1 83.38 361 HIS A C 1
ATOM 2942 O O . HIS A 1 361 ? -2.662 0.922 -13.656 1 83.38 361 HIS A O 1
ATOM 2948 N N . SER A 1 362 ? -0.746 -0.19 -13.43 1 84.81 362 SER A N 1
ATOM 2949 C CA . SER A 1 362 ? 0.041 0.901 -14 1 84.81 362 SER A CA 1
ATOM 2950 C C . SER A 1 362 ? 0.279 0.696 -15.492 1 84.81 362 SER A C 1
ATOM 2952 O O . SER A 1 362 ? 0.904 -0.286 -15.891 1 84.81 362 SER A O 1
ATOM 2954 N N . ASP A 1 363 ? -0.138 1.574 -16.203 1 82.75 363 ASP A N 1
ATOM 2955 C CA . ASP A 1 363 ? 0.139 1.535 -17.641 1 82.75 363 ASP A CA 1
ATOM 2956 C C . ASP A 1 363 ? 1.583 1.937 -17.938 1 82.75 363 ASP A C 1
ATOM 2958 O O . ASP A 1 363 ? 2.145 1.551 -18.953 1 82.75 363 ASP A O 1
ATOM 2962 N N . LEU A 1 364 ? 2.182 2.666 -17.078 1 84.25 364 LEU A N 1
ATOM 2963 C CA . LEU A 1 364 ? 3.535 3.17 -17.281 1 84.25 364 LEU A CA 1
ATOM 2964 C C . LEU A 1 364 ? 4.547 2.029 -17.266 1 84.25 364 LEU A C 1
ATOM 2966 O O . LEU A 1 364 ? 5.508 2.035 -18.031 1 84.25 364 LEU A O 1
ATOM 2970 N N . ILE A 1 365 ? 4.324 1.079 -16.422 1 91.69 365 ILE A N 1
ATOM 2971 C CA . ILE A 1 365 ? 5.215 -0.075 -16.344 1 91.69 365 ILE A CA 1
ATOM 2972 C C . ILE A 1 365 ? 5.172 -0.846 -17.656 1 91.69 365 ILE A C 1
ATOM 2974 O O . ILE A 1 365 ? 6.215 -1.17 -18.234 1 91.69 365 ILE A O 1
ATOM 2978 N N . ILE A 1 366 ? 3.994 -1.066 -18.109 1 90.38 366 ILE A N 1
ATOM 2979 C CA . ILE A 1 366 ? 3.787 -1.832 -19.328 1 90.38 366 ILE A CA 1
ATOM 2980 C C . ILE A 1 366 ? 4.332 -1.052 -20.531 1 90.38 366 ILE A C 1
ATOM 2982 O O . ILE A 1 366 ? 5.012 -1.615 -21.391 1 90.38 366 ILE A O 1
ATOM 2986 N N . SER A 1 367 ? 4.066 0.225 -20.516 1 85.38 367 SER A N 1
ATOM 2987 C CA . SER A 1 367 ? 4.531 1.074 -21.609 1 85.38 367 SER A CA 1
ATOM 2988 C C . SER A 1 367 ? 6.051 1.058 -21.719 1 85.38 367 SER A C 1
ATOM 2990 O O . SER A 1 367 ? 6.602 1.017 -22.812 1 85.38 367 SER A O 1
ATOM 2992 N N . ARG A 1 368 ? 6.652 1.134 -20.609 1 89.25 368 ARG A N 1
ATOM 2993 C CA . ARG A 1 368 ? 8.109 1.116 -20.625 1 89.25 368 ARG A CA 1
ATOM 2994 C C . ARG A 1 368 ? 8.641 -0.203 -21.172 1 89.25 368 ARG A C 1
ATOM 2996 O O . ARG A 1 368 ? 9.625 -0.222 -21.906 1 89.25 368 ARG A O 1
ATOM 3003 N N . VAL A 1 369 ? 8.055 -1.286 -20.828 1 92.75 369 VAL A N 1
ATOM 3004 C CA . VAL A 1 369 ? 8.453 -2.584 -21.359 1 92.75 369 VAL A CA 1
ATOM 3005 C C . VAL A 1 369 ? 8.25 -2.609 -22.875 1 92.75 369 VAL A C 1
ATOM 3007 O O . VAL A 1 369 ? 9.094 -3.125 -23.609 1 92.75 369 VAL A O 1
ATOM 3010 N N . CYS A 1 370 ? 7.156 -2.037 -23.312 1 87.69 370 CYS A N 1
ATOM 3011 C CA . CYS A 1 370 ? 6.906 -1.944 -24.75 1 87.69 370 CYS A CA 1
ATOM 3012 C C . CYS A 1 370 ? 7.988 -1.125 -25.438 1 87.69 370 CYS A C 1
ATOM 3014 O O . CYS A 1 370 ? 8.391 -1.444 -26.562 1 87.69 370 CYS A O 1
ATOM 3016 N N . THR A 1 371 ? 8.375 -0.059 -24.766 1 86.62 371 THR A N 1
ATOM 3017 C CA . THR A 1 371 ? 9.461 0.747 -25.297 1 86.62 371 THR A CA 1
ATOM 3018 C C . THR A 1 371 ? 10.719 -0.098 -25.484 1 86.62 371 THR A C 1
ATOM 3020 O O . THR A 1 371 ? 11.43 0.038 -26.484 1 86.62 371 THR A O 1
ATOM 3023 N N . HIS A 1 372 ? 10.984 -0.956 -24.578 1 91.75 372 HIS A N 1
ATOM 3024 C CA . HIS A 1 372 ? 12.141 -1.838 -24.656 1 91.75 372 HIS A CA 1
ATOM 3025 C C . HIS A 1 372 ? 11.984 -2.838 -25.812 1 91.75 372 HIS A C 1
ATOM 3027 O O . HIS A 1 372 ? 12.977 -3.238 -26.422 1 91.75 372 HIS A O 1
ATOM 3033 N N . VAL A 1 373 ? 10.812 -3.238 -26.094 1 89.94 373 VAL A N 1
ATOM 3034 C CA . VAL A 1 373 ? 10.555 -4.117 -27.234 1 89.94 373 VAL A CA 1
ATOM 3035 C C . VAL A 1 373 ? 10.93 -3.412 -28.531 1 89.94 373 VAL A C 1
ATOM 3037 O O . VAL A 1 373 ? 11.609 -3.988 -29.375 1 89.94 373 VAL A O 1
ATOM 3040 N N . VAL A 1 374 ? 10.523 -2.148 -28.578 1 85.12 374 VAL A N 1
ATOM 3041 C CA . VAL A 1 374 ? 10.805 -1.35 -29.766 1 85.12 374 VAL A CA 1
ATOM 3042 C C . VAL A 1 374 ? 12.32 -1.185 -29.938 1 85.12 374 VAL A C 1
ATOM 3044 O O . VAL A 1 374 ? 12.836 -1.235 -31.062 1 85.12 374 VAL A O 1
ATOM 3047 N N . LYS A 1 375 ? 12.984 -1.044 -28.859 1 89.44 375 LYS A N 1
ATOM 3048 C CA . LYS A 1 375 ? 14.438 -0.846 -28.875 1 89.44 375 LYS A CA 1
ATOM 3049 C C . LYS A 1 375 ? 15.164 -2.148 -29.188 1 89.44 375 LYS A C 1
ATOM 3051 O O . LYS A 1 375 ? 16.359 -2.139 -29.484 1 89.44 375 LYS A O 1
ATOM 3056 N N . GLY A 1 376 ? 14.492 -3.283 -29.047 1 90.56 376 GLY A N 1
ATOM 3057 C CA . GLY A 1 376 ? 15.086 -4.582 -29.312 1 90.56 376 GLY A CA 1
ATOM 3058 C C . GLY A 1 376 ? 15.75 -5.191 -28.094 1 90.56 376 GLY A C 1
ATOM 3059 O O . GLY A 1 376 ? 16.5 -6.156 -28.203 1 90.56 376 GLY A O 1
ATOM 3060 N N . ASP A 1 377 ? 15.508 -4.574 -26.953 1 93.25 377 ASP A N 1
ATOM 3061 C CA . ASP A 1 377 ? 16.109 -5.074 -25.719 1 93.25 377 ASP A CA 1
ATOM 3062 C C . ASP A 1 377 ? 15.461 -6.391 -25.297 1 93.25 377 ASP A C 1
ATOM 3064 O O . ASP A 1 377 ? 16.094 -7.188 -24.578 1 93.25 377 ASP A O 1
ATOM 3068 N N . ILE A 1 378 ? 14.219 -6.555 -25.672 1 94.44 378 ILE A N 1
ATOM 3069 C CA . ILE A 1 378 ? 13.461 -7.766 -25.344 1 94.44 378 ILE A CA 1
ATOM 3070 C C . ILE A 1 378 ? 12.555 -8.125 -26.516 1 94.44 378 ILE A C 1
ATOM 3072 O O . ILE A 1 378 ? 12.008 -7.242 -27.188 1 94.44 378 ILE A O 1
ATOM 3076 N N . SER A 1 379 ? 12.383 -9.375 -26.703 1 94.19 379 SER A N 1
ATOM 3077 C CA . SER A 1 379 ? 11.523 -9.844 -27.781 1 94.19 379 SER A CA 1
ATOM 3078 C C . SER A 1 379 ? 10.047 -9.711 -27.422 1 94.19 379 SER A C 1
ATOM 3080 O O . SER A 1 379 ? 9.664 -9.945 -26.266 1 94.19 379 SER A O 1
ATOM 3082 N N . PRO A 1 380 ? 9.25 -9.352 -28.406 1 92.38 380 PRO A N 1
ATOM 3083 C CA . PRO A 1 380 ? 7.816 -9.312 -28.141 1 92.38 380 PRO A CA 1
ATOM 3084 C C . PRO A 1 380 ? 7.266 -10.664 -27.672 1 92.38 380 PRO A C 1
ATOM 3086 O O . PRO A 1 380 ? 6.297 -10.711 -26.906 1 92.38 380 PRO A O 1
ATOM 3089 N N . ASP A 1 381 ? 7.902 -11.703 -28.062 1 93 381 ASP A N 1
ATOM 3090 C CA . ASP A 1 381 ? 7.461 -13.039 -27.688 1 93 381 ASP A CA 1
ATOM 3091 C C . ASP A 1 381 ? 7.773 -13.336 -26.219 1 93 381 ASP A C 1
ATOM 3093 O O . ASP A 1 381 ? 7.262 -14.305 -25.656 1 93 381 ASP A O 1
ATOM 3097 N N . ASP A 1 382 ? 8.547 -12.492 -25.656 1 95.19 382 ASP A N 1
ATOM 3098 C CA . ASP A 1 382 ? 8.945 -12.695 -24.266 1 95.19 382 ASP A CA 1
ATOM 3099 C C . ASP A 1 382 ? 8.031 -11.922 -23.312 1 95.19 382 ASP A C 1
ATOM 3101 O O . ASP A 1 382 ? 8.258 -11.898 -22.109 1 95.19 382 ASP A O 1
ATOM 3105 N N . VAL A 1 383 ? 7.043 -11.32 -23.922 1 95.19 383 VAL A N 1
ATOM 3106 C CA . VAL A 1 383 ? 6.125 -10.516 -23.109 1 95.19 383 VAL A CA 1
ATOM 3107 C C . VAL A 1 383 ? 4.688 -10.961 -23.375 1 95.19 383 VAL A C 1
ATOM 3109 O O . VAL A 1 383 ? 4.293 -11.18 -24.516 1 95.19 383 VAL A O 1
ATOM 3112 N N . ALA A 1 384 ? 3.982 -11.188 -22.328 1 95.06 384 ALA A N 1
ATOM 3113 C CA . ALA A 1 384 ? 2.557 -11.484 -22.422 1 95.06 384 ALA A CA 1
ATOM 3114 C C . ALA A 1 384 ? 1.734 -10.555 -21.547 1 95.06 384 ALA A C 1
ATOM 3116 O O . ALA A 1 384 ? 2.146 -10.227 -20.422 1 95.06 384 ALA A O 1
ATOM 3117 N N . ILE A 1 385 ? 0.627 -10.102 -22.094 1 94.5 385 ILE A N 1
ATOM 3118 C CA . ILE A 1 385 ? -0.312 -9.289 -21.328 1 94.5 385 ILE A CA 1
ATOM 3119 C C . ILE A 1 385 ? -1.694 -9.938 -21.359 1 94.5 385 ILE A C 1
ATOM 3121 O O . ILE A 1 385 ? -2.244 -10.211 -22.422 1 94.5 385 ILE A O 1
ATOM 3125 N N . TYR A 1 386 ? -2.199 -10.188 -20.203 1 94.5 386 TYR A N 1
ATOM 3126 C CA . TYR A 1 386 ? -3.531 -10.766 -20.062 1 94.5 386 TYR A CA 1
ATOM 3127 C C . TYR A 1 386 ? -4.488 -9.781 -19.406 1 94.5 386 TYR A C 1
ATOM 3129 O O . TYR A 1 386 ? -4.219 -9.297 -18.297 1 94.5 386 TYR A O 1
ATOM 3137 N N . TYR A 1 387 ? -5.539 -9.516 -20.047 1 91.88 387 TYR A N 1
ATOM 3138 C CA . TYR A 1 387 ? -6.59 -8.672 -19.5 1 91.88 387 TYR A CA 1
ATOM 3139 C C . TYR A 1 387 ? -7.691 -9.516 -18.859 1 91.88 387 TYR A C 1
ATOM 3141 O O . TYR A 1 387 ? -8.312 -10.336 -19.547 1 91.88 387 TYR A O 1
ATOM 3149 N N . PHE A 1 388 ? -7.895 -9.336 -17.578 1 91.75 388 PHE A N 1
ATOM 3150 C CA . PHE A 1 388 ? -8.953 -10.023 -16.844 1 91.75 388 PHE A CA 1
ATOM 3151 C C . PHE A 1 388 ? -10.25 -9.234 -16.891 1 91.75 388 PHE A C 1
ATOM 3153 O O . PHE A 1 388 ? -10.367 -8.172 -16.266 1 91.75 388 PHE A O 1
ATOM 3160 N N . ASP A 1 389 ? -11.203 -9.773 -17.594 1 88.44 389 ASP A N 1
ATOM 3161 C CA . ASP A 1 389 ? -12.484 -9.102 -17.781 1 88.44 389 ASP A CA 1
ATOM 3162 C C . ASP A 1 389 ? -13.602 -9.82 -17.031 1 88.44 389 ASP A C 1
ATOM 3164 O O . ASP A 1 389 ? -14.047 -10.898 -17.438 1 88.44 389 ASP A O 1
ATOM 3168 N N . PRO A 1 390 ? -14.078 -9.164 -15.984 1 86.88 390 PRO A N 1
ATOM 3169 C CA . PRO A 1 390 ? -15.148 -9.812 -15.227 1 86.88 390 PRO A CA 1
ATOM 3170 C C . PRO A 1 390 ? -16.438 -9.953 -16.031 1 86.88 390 PRO A C 1
ATOM 3172 O O . PRO A 1 390 ? -16.781 -9.062 -16.812 1 86.88 390 PRO A O 1
ATOM 3175 N N . SER A 1 391 ? -17.094 -11.07 -15.875 1 88.12 391 SER A N 1
ATOM 3176 C CA . SER A 1 391 ? -18.375 -11.344 -16.516 1 88.12 391 SER A CA 1
ATOM 3177 C C . SER A 1 391 ? -19.312 -12.125 -15.586 1 88.12 391 SER A C 1
ATOM 3179 O O . SER A 1 391 ? -18.906 -12.539 -14.5 1 88.12 391 SER A O 1
ATOM 3181 N N . THR A 1 392 ? -20.516 -12.289 -15.977 1 86.94 392 THR A N 1
ATOM 3182 C CA . THR A 1 392 ? -21.5 -13.016 -15.18 1 86.94 392 THR A CA 1
ATOM 3183 C C . THR A 1 392 ? -21.141 -14.5 -15.094 1 86.94 392 THR A C 1
ATOM 3185 O O . THR A 1 392 ? -21.516 -15.18 -14.133 1 86.94 392 THR A O 1
ATOM 3188 N N . ASP A 1 393 ? -20.453 -14.922 -16.109 1 90.19 393 ASP A N 1
ATOM 3189 C CA . ASP A 1 393 ? -20.062 -16.328 -16.141 1 90.19 393 ASP A CA 1
ATOM 3190 C C . ASP A 1 393 ? -18.594 -16.5 -15.805 1 90.19 393 ASP A C 1
ATOM 3192 O O . ASP A 1 393 ? -17.891 -17.297 -16.422 1 90.19 393 ASP A O 1
ATOM 3196 N N . GLY A 1 394 ? -18.203 -15.703 -14.914 1 90.06 394 GLY A N 1
ATOM 3197 C CA . GLY A 1 394 ? -16.812 -15.758 -14.516 1 90.06 394 GLY A CA 1
ATOM 3198 C C . GLY A 1 394 ? -15.922 -14.82 -15.312 1 90.06 394 GLY A C 1
ATOM 3199 O O . GLY A 1 394 ? -16.359 -14.227 -16.297 1 90.06 394 GLY A O 1
ATOM 3200 N N . THR A 1 395 ? -14.688 -14.711 -14.93 1 92.38 395 THR A N 1
ATOM 3201 C CA . THR A 1 395 ? -13.75 -13.789 -15.562 1 92.38 395 THR A CA 1
ATOM 3202 C C . THR A 1 395 ? -13.281 -14.336 -16.906 1 92.38 395 THR A C 1
ATOM 3204 O O . THR A 1 395 ? -12.914 -15.508 -17.016 1 92.38 395 THR A O 1
ATOM 3207 N N . LYS A 1 396 ? -13.391 -13.539 -17.906 1 91.88 396 LYS A N 1
ATOM 3208 C CA . LYS A 1 396 ? -12.82 -13.852 -19.219 1 91.88 396 LYS A CA 1
ATOM 3209 C C . LYS A 1 396 ? -11.438 -13.234 -19.375 1 91.88 396 LYS A C 1
ATOM 3211 O O . LYS A 1 396 ? -11.25 -12.047 -19.094 1 91.88 396 LYS A O 1
ATOM 3216 N N . ILE A 1 397 ? -10.539 -14.062 -19.797 1 93.62 397 ILE A N 1
ATOM 3217 C CA . ILE A 1 397 ? -9.172 -13.562 -19.938 1 93.62 397 ILE A CA 1
ATOM 3218 C C . ILE A 1 397 ? -8.852 -13.336 -21.422 1 93.62 397 ILE A C 1
ATOM 3220 O O . ILE A 1 397 ? -9.031 -14.234 -22.234 1 93.62 397 ILE A O 1
ATOM 3224 N N . LEU A 1 398 ? -8.406 -12.141 -21.734 1 90.81 398 LEU A N 1
ATOM 3225 C CA . LEU A 1 398 ? -8.023 -11.781 -23.094 1 90.81 398 LEU A CA 1
ATOM 3226 C C . LEU A 1 398 ? -6.516 -11.562 -23.188 1 90.81 398 LEU A C 1
ATOM 3228 O O . LEU A 1 398 ? -5.934 -10.836 -22.391 1 90.81 398 LEU A O 1
ATOM 3232 N N . ARG A 1 399 ? -5.953 -12.234 -24.125 1 91.81 399 ARG A N 1
ATOM 3233 C CA . ARG A 1 399 ? -4.527 -12.008 -24.359 1 91.81 399 ARG A CA 1
ATOM 3234 C C . ARG A 1 399 ? -4.305 -10.781 -25.234 1 91.81 399 ARG A C 1
ATOM 3236 O O . ARG A 1 399 ? -4.945 -10.633 -26.281 1 91.81 399 ARG A O 1
ATOM 3243 N N . ILE A 1 400 ? -3.445 -9.945 -24.719 1 89.12 400 ILE A N 1
ATOM 3244 C CA . ILE A 1 400 ? -3.074 -8.758 -25.469 1 89.12 400 ILE A CA 1
ATOM 3245 C C . ILE A 1 400 ? -1.675 -8.938 -26.062 1 89.12 400 ILE A C 1
ATOM 3247 O O . ILE A 1 400 ? -0.714 -9.18 -25.328 1 89.12 400 ILE A O 1
ATOM 3251 N N . ASP A 1 401 ? -1.623 -8.82 -27.359 1 83.75 401 ASP A N 1
ATOM 3252 C CA . ASP A 1 401 ? -0.334 -9.008 -28.016 1 83.75 401 ASP A CA 1
ATOM 3253 C C . ASP A 1 401 ? 0.363 -7.668 -28.25 1 83.75 401 ASP A C 1
ATOM 3255 O O . ASP A 1 401 ? -0.295 -6.629 -28.344 1 83.75 401 ASP A O 1
ATOM 3259 N N . ILE A 1 402 ? 1.64 -7.801 -28.172 1 86.06 402 ILE A N 1
ATOM 3260 C CA . ILE A 1 402 ? 2.479 -6.652 -28.5 1 86.06 402 ILE A CA 1
ATOM 3261 C C . ILE A 1 402 ? 3.191 -6.898 -29.828 1 86.06 402 ILE A C 1
ATOM 3263 O O . ILE A 1 402 ? 3.783 -7.957 -30.031 1 86.06 402 ILE A O 1
ATOM 3267 N N . ASN A 1 403 ? 3.066 -5.961 -30.734 1 83.56 403 ASN A N 1
ATOM 3268 C CA . ASN A 1 403 ? 3.764 -6.137 -32 1 83.56 403 ASN A CA 1
ATOM 3269 C C . ASN A 1 403 ? 5.18 -5.574 -31.953 1 83.56 403 ASN A C 1
ATOM 3271 O O . ASN A 1 403 ? 5.621 -5.09 -30.906 1 83.56 403 ASN A O 1
ATOM 3275 N N . GLU A 1 404 ? 5.859 -5.68 -33.031 1 82.75 404 GLU A N 1
ATOM 3276 C CA . GLU A 1 404 ? 7.262 -5.281 -33.094 1 82.75 404 GLU A CA 1
ATOM 3277 C C . GLU A 1 404 ? 7.418 -3.777 -32.875 1 82.75 404 GLU A C 1
ATOM 3279 O O . GLU A 1 404 ? 8.469 -3.307 -32.469 1 82.75 404 GLU A O 1
ATOM 3284 N N . ASP A 1 405 ? 6.316 -3.062 -33.062 1 76.88 405 ASP A N 1
ATOM 3285 C CA . ASP A 1 405 ? 6.344 -1.613 -32.906 1 76.88 405 ASP A CA 1
ATOM 3286 C C . ASP A 1 405 ? 5.969 -1.223 -31.469 1 76.88 405 ASP A C 1
ATOM 3288 O O . ASP A 1 405 ? 5.855 -0.036 -31.156 1 76.88 405 ASP A O 1
ATOM 3292 N N . GLY A 1 406 ? 5.832 -2.242 -30.703 1 77.44 406 GLY A N 1
ATOM 3293 C CA . GLY A 1 406 ? 5.539 -1.972 -29.297 1 77.44 406 GLY A CA 1
ATOM 3294 C C . GLY A 1 406 ? 4.09 -1.596 -29.062 1 77.44 406 GLY A C 1
ATOM 3295 O O . GLY A 1 406 ? 3.744 -1.099 -27.984 1 77.44 406 GLY A O 1
ATOM 3296 N N . GLN A 1 407 ? 3.291 -1.766 -30.016 1 79.44 407 GLN A N 1
ATOM 3297 C CA . GLN A 1 407 ? 1.877 -1.43 -29.891 1 79.44 407 GLN A CA 1
ATOM 3298 C C . GLN A 1 407 ? 1.068 -2.635 -29.422 1 79.44 407 GLN A C 1
ATOM 3300 O O . GLN A 1 407 ? 1.319 -3.764 -29.844 1 79.44 407 GLN A O 1
ATOM 3305 N N . MET A 1 408 ? 0.236 -2.268 -28.5 1 80 408 MET A N 1
ATOM 3306 C CA . MET A 1 408 ? -0.675 -3.311 -28.047 1 80 408 MET A CA 1
ATOM 3307 C C . MET A 1 408 ? -1.827 -3.5 -29.016 1 80 408 MET A C 1
ATOM 3309 O O . MET A 1 408 ? -2.463 -2.529 -29.438 1 80 408 MET A O 1
ATOM 3313 N N . VAL A 1 409 ? -1.994 -4.703 -29.375 1 76.44 409 VAL A N 1
ATOM 3314 C CA . VAL A 1 409 ? -3.018 -5.023 -30.359 1 76.44 409 VAL A CA 1
ATOM 3315 C C . VAL A 1 409 ? -4.238 -5.621 -29.672 1 76.44 409 VAL A C 1
ATOM 3317 O O . VAL A 1 409 ? -4.102 -6.469 -28.781 1 76.44 409 VAL A O 1
ATOM 3320 N N . ASN A 1 410 ? -5.5 -5.086 -29.938 1 67.5 410 ASN A N 1
ATOM 3321 C CA . ASN A 1 410 ? -6.762 -5.641 -29.469 1 67.5 410 ASN A CA 1
ATOM 3322 C C . ASN A 1 410 ? -7 -5.297 -28 1 67.5 410 ASN A C 1
ATOM 3324 O O . ASN A 1 410 ? -7.547 -6.109 -27.25 1 67.5 410 ASN A O 1
ATOM 3328 N N . PHE A 1 411 ? -6.363 -4.273 -27.562 1 68.44 411 PHE A N 1
ATOM 3329 C CA . PHE A 1 411 ? -6.617 -3.904 -26.172 1 68.44 411 PHE A CA 1
ATOM 3330 C C . PHE A 1 411 ? -8.031 -3.365 -26.016 1 68.44 411 PHE A C 1
ATOM 3332 O O . PHE A 1 411 ? -8.484 -2.537 -26.812 1 68.44 411 PHE A O 1
ATOM 3339 N N . PRO A 1 412 ? -8.805 -4.094 -25.078 1 62.84 412 PRO A N 1
ATOM 3340 C CA . PRO A 1 412 ? -10.188 -3.633 -24.906 1 62.84 412 PRO A CA 1
ATOM 3341 C C . PRO A 1 412 ? -10.281 -2.133 -24.641 1 62.84 412 PRO A C 1
ATOM 3343 O O . PRO A 1 412 ? -9.359 -1.548 -24.062 1 62.84 412 PRO A O 1
ATOM 3346 N N . GLU A 1 413 ? -11.211 -1.475 -25.234 1 56.09 413 GLU A N 1
ATOM 3347 C CA . GLU A 1 413 ? -11.477 -0.049 -25.078 1 56.09 413 GLU A CA 1
ATOM 3348 C C . GLU A 1 413 ? -11.727 0.296 -23.609 1 56.09 413 GLU A C 1
ATOM 3350 O O . GLU A 1 413 ? -12.336 -0.488 -22.875 1 56.09 413 GLU A O 1
ATOM 3355 N N . GLY A 1 414 ? -11.078 1.316 -23.062 1 52.06 414 GLY A N 1
ATOM 3356 C CA . GLY A 1 414 ? -11.461 1.93 -21.797 1 52.06 414 GLY A CA 1
ATOM 3357 C C . GLY A 1 414 ? -10.445 1.702 -20.688 1 52.06 414 GLY A C 1
ATOM 3358 O O . GLY A 1 414 ? -10.523 2.33 -19.625 1 52.06 414 GLY A O 1
ATOM 3359 N N . PHE A 1 415 ? -9.789 0.59 -20.828 1 54.75 415 PHE A N 1
ATOM 3360 C CA . PHE A 1 415 ? -9.055 0.327 -19.594 1 54.75 415 PHE A CA 1
ATOM 3361 C C . PHE A 1 415 ? -8.031 1.426 -19.328 1 54.75 415 PHE A C 1
ATOM 3363 O O . PHE A 1 415 ? -7.977 1.974 -18.219 1 54.75 415 PHE A O 1
ATOM 3370 N N . PHE A 1 416 ? -7.074 1.556 -20.281 1 54.69 416 PHE A N 1
ATOM 3371 C CA . PHE A 1 416 ? -6.102 2.596 -19.984 1 54.69 416 PHE A CA 1
ATOM 3372 C C . PHE A 1 416 ? -6.613 3.963 -20.422 1 54.69 416 PHE A C 1
ATOM 3374 O O . PHE A 1 416 ? -5.906 4.965 -20.297 1 54.69 416 PHE A O 1
ATOM 3381 N N . GLU A 1 417 ? -7.883 3.867 -20.828 1 49.03 417 GLU A N 1
ATOM 3382 C CA . GLU A 1 417 ? -8.414 5.07 -21.453 1 49.03 417 GLU A CA 1
ATOM 3383 C C . GLU A 1 417 ? -8.969 6.039 -20.422 1 49.03 417 GLU A C 1
ATOM 3385 O O . GLU A 1 417 ? -9.344 7.168 -20.75 1 49.03 417 GLU A O 1
ATOM 3390 N N . GLU A 1 418 ? -9.047 5.555 -19.281 1 49.81 418 GLU A N 1
ATOM 3391 C CA . GLU A 1 418 ? -9.664 6.465 -18.328 1 49.81 418 GLU A CA 1
ATOM 3392 C C . GLU A 1 418 ? -8.93 7.801 -18.281 1 49.81 418 GLU A C 1
ATOM 3394 O O . GLU A 1 418 ? -9.562 8.852 -18.141 1 49.81 418 GLU A O 1
ATOM 3399 N N . ARG A 1 419 ? -7.648 7.691 -18.438 1 50.44 419 ARG A N 1
ATOM 3400 C CA . ARG A 1 419 ? -6.883 8.93 -18.453 1 50.44 419 ARG A CA 1
ATOM 3401 C C . ARG A 1 419 ? -7.293 9.82 -19.625 1 50.44 419 ARG A C 1
ATOM 3403 O O . ARG A 1 419 ? -7.449 11.031 -19.469 1 50.44 419 ARG A O 1
ATOM 3410 N N . PHE A 1 420 ? -7.469 9.094 -20.719 1 45.44 420 PHE A N 1
ATOM 3411 C CA . PHE A 1 420 ? -7.906 9.805 -21.906 1 45.44 420 PHE A CA 1
ATOM 3412 C C . PHE A 1 420 ? -9.328 10.328 -21.734 1 45.44 420 PHE A C 1
ATOM 3414 O O . PHE A 1 420 ? -9.625 11.469 -22.109 1 45.44 420 PHE A O 1
ATOM 3421 N N . ASN A 1 421 ? -10.141 9.617 -21.125 1 49.91 421 ASN A N 1
ATOM 3422 C CA . ASN A 1 421 ? -11.547 9.992 -20.969 1 49.91 421 ASN A CA 1
ATOM 3423 C C . ASN A 1 421 ? -11.703 11.164 -20.016 1 49.91 421 ASN A C 1
ATOM 3425 O O . ASN A 1 421 ? -12.555 12.031 -20.219 1 49.91 421 ASN A O 1
ATOM 3429 N N . GLU A 1 422 ? -10.922 11.219 -19.031 1 51.84 422 GLU A N 1
ATOM 3430 C CA . GLU A 1 422 ? -11.023 12.336 -18.109 1 51.84 422 GLU A CA 1
ATOM 3431 C C . GLU A 1 422 ? -10.625 13.648 -18.766 1 51.84 422 GLU A C 1
ATOM 3433 O O . GLU A 1 422 ? -11.273 14.68 -18.547 1 51.84 422 GLU A O 1
ATOM 3438 N N . VAL A 1 423 ? -9.609 13.547 -19.562 1 49.44 423 VAL A N 1
ATOM 3439 C CA . VAL A 1 423 ? -9.172 14.734 -20.281 1 49.44 423 VAL A CA 1
ATOM 3440 C C . VAL A 1 423 ? -10.242 15.156 -21.281 1 49.44 423 VAL A C 1
ATOM 3442 O O . VAL A 1 423 ? -10.555 16.344 -21.406 1 49.44 423 VAL A O 1
ATOM 3445 N N . VAL A 1 424 ? -10.883 14.219 -21.891 1 44.81 424 VAL A N 1
ATOM 3446 C CA . VAL A 1 424 ? -11.898 14.492 -22.906 1 44.81 424 VAL A CA 1
ATOM 3447 C C . VAL A 1 424 ? -13.148 15.078 -22.25 1 44.81 424 VAL A C 1
ATOM 3449 O O . VAL A 1 424 ? -13.711 16.062 -22.734 1 44.81 424 VAL A O 1
ATOM 3452 N N . GLU A 1 425 ? -13.539 14.539 -21.219 1 51.97 425 GLU A N 1
ATOM 3453 C CA . GLU A 1 425 ? -14.727 15.031 -20.531 1 51.97 425 GLU A CA 1
ATOM 3454 C C . GLU A 1 425 ? -14.539 16.469 -20.062 1 51.97 425 GLU A C 1
ATOM 3456 O O . GLU A 1 425 ? -15.445 17.297 -20.188 1 51.97 425 GLU A O 1
ATOM 3461 N N . ARG A 1 426 ? -13.461 16.812 -19.594 1 52.62 426 ARG A N 1
ATOM 3462 C CA . ARG A 1 426 ? -13.188 18.172 -19.156 1 52.62 426 ARG A CA 1
ATOM 3463 C C . ARG A 1 426 ? -13.203 19.156 -20.328 1 52.62 426 ARG A C 1
ATOM 3465 O O . ARG A 1 426 ? -13.75 20.25 -20.219 1 52.62 426 ARG A O 1
ATOM 3472 N N . THR A 1 427 ? -12.555 18.625 -21.297 1 47.81 427 THR A N 1
ATOM 3473 C CA . THR A 1 427 ? -12.508 19.469 -22.5 1 47.81 427 THR A CA 1
ATOM 3474 C C . THR A 1 427 ? -13.906 19.703 -23.047 1 47.81 427 THR A C 1
ATOM 3476 O O . THR A 1 427 ? -14.227 20.812 -23.484 1 47.81 427 THR A O 1
ATOM 3479 N N . ASP A 1 428 ? -14.703 18.672 -23.016 1 49.75 428 ASP A N 1
ATOM 3480 C CA . ASP A 1 428 ? -16.062 18.781 -23.516 1 49.75 428 ASP A CA 1
ATOM 3481 C C . ASP A 1 428 ? -16.875 19.781 -22.688 1 49.75 428 ASP A C 1
ATOM 3483 O O . ASP A 1 428 ? -17.641 20.578 -23.219 1 49.75 428 ASP A O 1
ATOM 3487 N N . ILE A 1 429 ? -16.688 19.688 -21.5 1 53.59 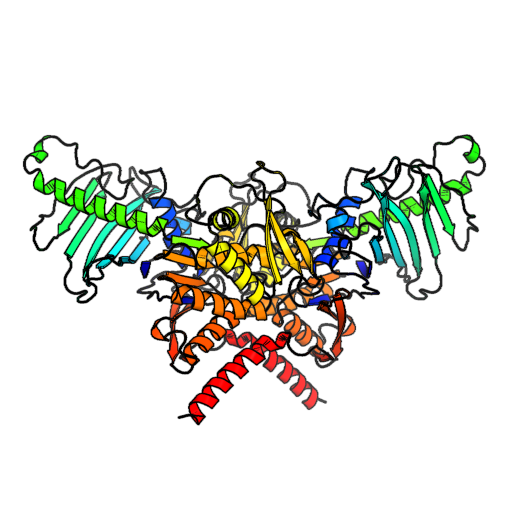429 ILE A N 1
ATOM 3488 C CA . ILE A 1 429 ? -17.438 20.578 -20.609 1 53.59 429 ILE A CA 1
ATOM 3489 C C . ILE A 1 429 ? -17 22.016 -20.844 1 53.59 429 ILE A C 1
ATOM 3491 O O . ILE A 1 429 ? -17.828 22.922 -20.875 1 53.59 429 ILE A O 1
ATOM 3495 N N . VAL A 1 430 ? -15.75 22.188 -21.016 1 49.88 430 VAL A N 1
ATOM 3496 C CA . VAL A 1 430 ? -15.227 23.531 -21.281 1 49.88 430 VAL A CA 1
ATOM 3497 C C . VAL A 1 430 ? -15.781 24.047 -22.609 1 49.88 430 VAL A C 1
ATOM 3499 O O . VAL A 1 430 ? -16.172 25.203 -22.703 1 49.88 430 VAL A O 1
ATOM 3502 N N . PHE A 1 431 ? -15.789 23.141 -23.547 1 45.81 431 PHE A N 1
ATOM 3503 C CA . PHE A 1 431 ? -16.281 23.516 -24.859 1 45.81 431 PHE A CA 1
ATOM 3504 C C . PHE A 1 431 ? -17.781 23.844 -24.797 1 45.81 431 PHE A C 1
ATOM 3506 O O . PHE A 1 431 ? -18.234 24.812 -25.438 1 45.81 431 PHE A O 1
ATOM 3513 N N . ASP A 1 432 ? -18.438 23.016 -24.156 1 50.5 432 ASP A N 1
ATOM 3514 C CA . ASP A 1 432 ? -19.859 23.266 -24.016 1 50.5 432 ASP A CA 1
ATOM 3515 C C . ASP A 1 432 ? -20.125 24.594 -23.312 1 50.5 432 ASP A C 1
ATOM 3517 O O . ASP A 1 432 ? -21.047 25.328 -23.688 1 50.5 432 ASP A O 1
ATOM 3521 N N . LYS A 1 433 ? -19.391 24.969 -22.453 1 57.88 433 LYS A N 1
ATOM 3522 C CA . LYS A 1 433 ? -19.531 26.25 -21.75 1 57.88 433 LYS A CA 1
ATOM 3523 C C . LYS A 1 433 ? -19.188 27.422 -22.656 1 57.88 433 LYS A C 1
ATOM 3525 O O . LYS A 1 433 ? -19.781 28.484 -22.562 1 57.88 433 LYS A O 1
ATOM 3530 N N . MET A 1 434 ? -18.156 27.109 -23.391 1 50.19 434 MET A N 1
ATOM 3531 C CA . MET A 1 434 ? -17.781 28.141 -24.344 1 50.19 434 MET A CA 1
ATOM 3532 C C . MET A 1 434 ? -18.891 28.359 -25.375 1 50.19 434 MET A C 1
ATOM 3534 O O . MET A 1 434 ? -19.125 29.484 -25.812 1 50.19 434 MET A O 1
ATOM 3538 N N . ASP A 1 435 ? -19.422 27.234 -25.734 1 46.78 435 ASP A N 1
ATOM 3539 C CA . ASP A 1 435 ? -20.516 27.375 -26.703 1 46.78 435 ASP A CA 1
ATOM 3540 C C . ASP A 1 435 ? -21.734 28.031 -26.062 1 46.78 435 ASP A C 1
ATOM 3542 O O . ASP A 1 435 ? -22.5 28.719 -26.734 1 46.78 435 ASP A O 1
ATOM 3546 N N . GLU A 1 436 ? -21.922 27.641 -24.953 1 47.62 436 GLU A N 1
ATOM 3547 C CA . GLU A 1 436 ? -23.094 28.266 -24.344 1 47.62 436 GLU A CA 1
ATOM 3548 C C . GLU A 1 436 ? -22.828 29.719 -23.984 1 47.62 436 GLU A C 1
ATOM 3550 O O . GLU A 1 436 ? -23.766 30.484 -23.734 1 47.62 436 GLU A O 1
ATOM 3555 N N . GLY A 1 437 ? -21.625 30.109 -23.766 1 40.12 437 GLY A N 1
ATOM 3556 C CA . GLY A 1 437 ? -21.422 31.547 -23.672 1 40.12 437 GLY A CA 1
ATOM 3557 C C . GLY A 1 437 ? -21.172 32.188 -25.031 1 40.12 437 GLY A C 1
ATOM 3558 O O . GLY A 1 437 ? -20.719 31.531 -25.969 1 40.12 437 GLY A O 1
ATOM 3559 N N . MET B 1 1 ? -10.68 23.719 12.5 1 89.88 1 MET B N 1
ATOM 3560 C CA . MET B 1 1 ? -10.039 23.141 11.32 1 89.88 1 MET B CA 1
ATOM 3561 C C . MET B 1 1 ? -8.734 23.859 11 1 89.88 1 MET B C 1
ATOM 3563 O O . MET B 1 1 ? -8.594 25.047 11.258 1 89.88 1 MET B O 1
ATOM 3567 N N . LEU B 1 2 ? -7.848 23.062 10.43 1 93.94 2 LEU B N 1
ATOM 3568 C CA . LEU B 1 2 ? -6.555 23.625 10.055 1 93.94 2 LEU B CA 1
ATOM 3569 C C . LEU B 1 2 ? -6.707 24.625 8.914 1 93.94 2 LEU B C 1
ATOM 3571 O O . LEU B 1 2 ? -7.398 24.344 7.93 1 93.94 2 LEU B O 1
ATOM 3575 N N . LYS B 1 3 ? -6.078 25.812 9.008 1 93.75 3 LYS B N 1
ATOM 3576 C CA . LYS B 1 3 ? -6.23 26.844 7.984 1 93.75 3 LYS B CA 1
ATOM 3577 C C . LYS B 1 3 ? -4.891 27.172 7.336 1 93.75 3 LYS B C 1
ATOM 3579 O O . LYS B 1 3 ? -4.84 27.594 6.18 1 93.75 3 LYS B O 1
ATOM 3584 N N . ARG B 1 4 ? -3.906 27.016 8.141 1 95.31 4 ARG B N 1
ATOM 3585 C CA . ARG B 1 4 ? -2.574 27.375 7.668 1 95.31 4 ARG B CA 1
ATOM 3586 C C . ARG B 1 4 ? -1.495 26.625 8.445 1 95.31 4 ARG B C 1
ATOM 3588 O O . ARG B 1 4 ? -1.675 26.328 9.625 1 95.31 4 ARG B O 1
ATOM 3595 N N . ILE B 1 5 ? -0.35 26.422 7.742 1 96.31 5 ILE B N 1
ATOM 3596 C CA . ILE B 1 5 ? 0.771 25.781 8.438 1 96.31 5 ILE B CA 1
ATOM 3597 C C . ILE B 1 5 ? 2.084 26.391 7.941 1 96.31 5 ILE B C 1
ATOM 3599 O O . ILE B 1 5 ? 2.236 26.688 6.754 1 96.31 5 ILE B O 1
ATOM 3603 N N . LYS B 1 6 ? 2.928 26.672 8.828 1 97.12 6 LYS B N 1
ATOM 3604 C CA . LYS B 1 6 ? 4.301 27.125 8.602 1 97.12 6 LYS B CA 1
ATOM 3605 C C . LYS B 1 6 ? 5.301 26.219 9.305 1 97.12 6 LYS B C 1
ATOM 3607 O O . LYS B 1 6 ? 5.086 25.828 10.453 1 97.12 6 LYS B O 1
ATOM 3612 N N . ILE B 1 7 ? 6.344 25.797 8.609 1 97.19 7 ILE B N 1
ATOM 3613 C CA . ILE B 1 7 ? 7.32 24.859 9.156 1 97.19 7 ILE B CA 1
ATOM 3614 C C . ILE B 1 7 ? 8.734 25.359 8.859 1 97.19 7 ILE B C 1
ATOM 3616 O O . ILE B 1 7 ? 9.023 25.797 7.738 1 97.19 7 ILE B O 1
ATOM 3620 N N . LYS B 1 8 ? 9.555 25.281 9.867 1 97.44 8 LYS B N 1
ATOM 3621 C CA . LYS B 1 8 ? 10.969 25.594 9.672 1 97.44 8 LYS B CA 1
ATOM 3622 C C . LYS B 1 8 ? 11.859 24.484 10.234 1 97.44 8 LYS B C 1
ATOM 3624 O O . LYS B 1 8 ? 11.695 24.078 11.383 1 97.44 8 LYS B O 1
ATOM 3629 N N . ASN B 1 9 ? 12.742 24 9.391 1 96.5 9 ASN B N 1
ATOM 3630 C CA . ASN B 1 9 ? 13.82 23.078 9.758 1 96.5 9 ASN B CA 1
ATOM 3631 C C . ASN B 1 9 ? 13.281 21.719 10.172 1 96.5 9 ASN B C 1
ATOM 3633 O O . ASN B 1 9 ? 13.641 21.203 11.234 1 96.5 9 ASN B O 1
ATOM 3637 N N . PHE B 1 10 ? 12.508 21.109 9.438 1 96.06 10 PHE B N 1
ATOM 3638 C CA . PHE B 1 10 ? 12.016 19.766 9.664 1 96.06 10 PHE B CA 1
ATOM 3639 C C . PHE B 1 10 ? 12.289 18.875 8.453 1 96.06 10 PHE B C 1
ATOM 3641 O O . PHE B 1 10 ? 11.648 19.031 7.414 1 96.06 10 PHE B O 1
ATOM 3648 N N . LYS B 1 11 ? 13.164 18.078 8.578 1 91.56 11 LYS B N 1
ATOM 3649 C CA . LYS B 1 11 ? 13.555 17.141 7.527 1 91.56 11 LYS B CA 1
ATOM 3650 C C . LYS B 1 11 ? 13.852 17.875 6.223 1 91.56 11 LYS B C 1
ATOM 3652 O O . LYS B 1 11 ? 14.711 18.766 6.18 1 91.56 11 LYS B O 1
ATOM 3657 N N . ALA B 1 12 ? 13.117 17.578 5.156 1 89.88 12 ALA B N 1
ATOM 3658 C CA . ALA B 1 12 ? 13.398 18.203 3.863 1 89.88 12 ALA B CA 1
ATOM 3659 C C . ALA B 1 12 ? 12.828 19.625 3.805 1 89.88 12 ALA B C 1
ATOM 3661 O O . ALA B 1 12 ? 13.125 20.375 2.879 1 89.88 12 ALA B O 1
ATOM 3662 N N . LEU B 1 13 ? 12.078 19.969 4.801 1 94.12 13 LEU B N 1
ATOM 3663 C CA . LEU B 1 13 ? 11.398 21.266 4.816 1 94.12 13 LEU B CA 1
ATOM 3664 C C . LEU B 1 13 ? 12.211 22.297 5.59 1 94.12 13 LEU B C 1
ATOM 3666 O O . LEU B 1 13 ? 12.008 22.484 6.793 1 94.12 13 LEU B O 1
ATOM 3670 N N . LYS B 1 14 ? 13.062 22.969 4.918 1 95 14 LYS B N 1
ATOM 3671 C CA . LYS B 1 14 ? 13.922 23.969 5.551 1 95 14 LYS B CA 1
ATOM 3672 C C . LYS B 1 14 ? 13.117 25.188 5.977 1 95 14 LYS B C 1
ATOM 3674 O O . LYS B 1 14 ? 13.227 25.656 7.117 1 95 14 LYS B O 1
ATOM 3679 N N . ASN B 1 15 ? 12.398 25.703 5.035 1 94.56 15 ASN B N 1
ATOM 3680 C CA . ASN B 1 15 ? 11.602 26.906 5.293 1 94.56 15 ASN B CA 1
ATOM 3681 C C . ASN B 1 15 ? 10.328 26.922 4.453 1 94.56 15 ASN B C 1
ATOM 3683 O O . ASN B 1 15 ? 10.344 27.375 3.305 1 94.56 15 ASN B O 1
ATOM 3687 N N . ILE B 1 16 ? 9.281 26.469 5.117 1 93 16 ILE B N 1
ATOM 3688 C CA . ILE B 1 16 ? 7.961 26.562 4.504 1 93 16 ILE B CA 1
ATOM 3689 C C . ILE B 1 16 ? 7.199 27.75 5.094 1 93 16 ILE B C 1
ATOM 3691 O O . ILE B 1 16 ? 6.746 27.688 6.238 1 93 16 ILE B O 1
ATOM 3695 N N . ASP B 1 17 ? 7.074 28.797 4.387 1 86.44 17 ASP B N 1
ATOM 3696 C CA . ASP B 1 17 ? 6.559 30.047 4.926 1 86.44 17 ASP B CA 1
ATOM 3697 C C . ASP B 1 17 ? 5.062 29.953 5.215 1 86.44 17 ASP B C 1
ATOM 3699 O O . ASP B 1 17 ? 4.594 30.406 6.258 1 86.44 17 ASP B O 1
ATOM 3703 N N . SER B 1 18 ? 4.324 29.562 4.227 1 90.69 18 SER B N 1
ATOM 3704 C CA . SER B 1 18 ? 2.893 29.469 4.5 1 90.69 18 SER B CA 1
ATOM 3705 C C . SER B 1 18 ? 2.197 28.547 3.492 1 90.69 18 SER B C 1
ATOM 3707 O O . SER B 1 18 ? 2.328 28.734 2.281 1 90.69 18 SER B O 1
ATOM 3709 N N . LEU B 1 19 ? 1.536 27.562 4.031 1 94.62 19 LEU B N 1
ATOM 3710 C CA . LEU B 1 19 ? 0.64 26.734 3.24 1 94.62 19 LEU B CA 1
ATOM 3711 C C . LEU B 1 19 ? -0.814 26.969 3.637 1 94.62 19 LEU B C 1
ATOM 3713 O O . LEU B 1 19 ? -1.227 26.609 4.742 1 94.62 19 LEU B O 1
ATOM 3717 N N . ASP B 1 20 ? -1.548 27.609 2.76 1 95.06 20 ASP B N 1
ATOM 3718 C CA . ASP B 1 20 ? -2.973 27.797 3.008 1 95.06 20 ASP B CA 1
ATOM 3719 C C . ASP B 1 20 ? -3.75 26.5 2.783 1 95.06 20 ASP B C 1
ATOM 3721 O O . ASP B 1 20 ? -3.672 25.906 1.706 1 95.06 20 ASP B O 1
ATOM 3725 N N . ILE B 1 21 ? -4.434 26.156 3.777 1 96.31 21 ILE B N 1
ATOM 3726 C CA . ILE B 1 21 ? -5.199 24.906 3.686 1 96.31 21 ILE B CA 1
ATOM 3727 C C . ILE B 1 21 ? -6.641 25.219 3.297 1 96.31 21 ILE B C 1
ATOM 3729 O O . ILE B 1 21 ? -7.297 26.047 3.934 1 96.31 21 ILE B O 1
ATOM 3733 N N . LYS B 1 22 ? -7.098 24.594 2.242 1 95.94 22 LYS B N 1
ATOM 3734 C CA . LYS B 1 22 ? -8.461 24.734 1.746 1 95.94 22 LYS B CA 1
ATOM 3735 C C . LYS B 1 22 ? -9.289 23.484 2.053 1 95.94 22 LYS B C 1
ATOM 3737 O O . LYS B 1 22 ? -8.773 22.5 2.592 1 95.94 22 LYS B O 1
ATOM 3742 N N . PRO B 1 23 ? -10.547 23.594 1.769 1 96.12 23 PRO B N 1
ATOM 3743 C CA . PRO B 1 23 ? -11.352 22.391 2.02 1 96.12 23 PRO B CA 1
ATOM 3744 C C . PRO B 1 23 ? -10.758 21.141 1.386 1 96.12 23 PRO B C 1
ATOM 3746 O O . PRO B 1 23 ? -10.727 20.078 2.018 1 96.12 23 PRO B O 1
ATOM 3749 N N . ILE B 1 24 ? -10.281 21.266 0.201 1 97.62 24 ILE B N 1
ATOM 3750 C CA . ILE B 1 24 ? -9.492 20.219 -0.42 1 97.62 24 ILE B CA 1
ATOM 3751 C C . ILE B 1 24 ? -8.109 20.75 -0.781 1 97.62 24 ILE B C 1
ATOM 3753 O O . ILE B 1 24 ? -7.984 21.688 -1.568 1 97.62 24 ILE B O 1
ATOM 3757 N N . THR B 1 25 ? -7.098 20.234 -0.206 1 97.75 25 THR B N 1
ATOM 3758 C CA . THR B 1 25 ? -5.719 20.625 -0.484 1 97.75 25 THR B CA 1
ATOM 3759 C C . THR B 1 25 ? -4.895 19.406 -0.914 1 97.75 25 THR B C 1
ATOM 3761 O O . THR B 1 25 ? -4.906 18.375 -0.246 1 97.75 25 THR B O 1
ATOM 3764 N N . PHE B 1 26 ? -4.195 19.516 -2.012 1 96.56 26 PHE B N 1
ATOM 3765 C CA . PHE B 1 26 ? -3.373 18.422 -2.521 1 96.56 26 PHE B CA 1
ATOM 3766 C C . PHE B 1 26 ? -1.891 18.734 -2.342 1 96.56 26 PHE B C 1
ATOM 3768 O O . PHE B 1 26 ? -1.444 19.844 -2.619 1 96.56 26 PHE B O 1
ATOM 3775 N N . PHE B 1 27 ? -1.158 17.781 -1.822 1 95.62 27 PHE B N 1
ATOM 3776 C CA . PHE B 1 27 ? 0.3 17.781 -1.844 1 95.62 27 PHE B CA 1
ATOM 3777 C C . PHE B 1 27 ? 0.816 16.828 -2.918 1 95.62 27 PHE B C 1
ATOM 3779 O O . PHE B 1 27 ? 0.569 15.617 -2.859 1 95.62 27 PHE B O 1
ATOM 3786 N N . VAL B 1 28 ? 1.522 17.391 -3.926 1 91.31 28 VAL B N 1
ATOM 3787 C CA . VAL B 1 28 ? 2.035 16.594 -5.031 1 91.31 28 VAL B CA 1
ATOM 3788 C C . VAL B 1 28 ? 3.521 16.875 -5.23 1 91.31 28 VAL B C 1
ATOM 3790 O O . VAL B 1 28 ? 4.027 17.906 -4.785 1 91.31 28 VAL B O 1
ATOM 3793 N N . GLY B 1 29 ? 4.238 15.891 -5.855 1 85.62 29 GLY B N 1
ATOM 3794 C CA . GLY B 1 29 ? 5.668 16.016 -6.082 1 85.62 29 GLY B CA 1
ATOM 3795 C C . GLY B 1 29 ? 6.387 14.68 -6.07 1 85.62 29 GLY B C 1
ATOM 3796 O O . GLY B 1 29 ? 5.773 13.633 -5.828 1 85.62 29 GLY B O 1
ATOM 3797 N N . PRO B 1 30 ? 7.625 14.68 -6.367 1 81.56 30 PRO B N 1
ATOM 3798 C CA . PRO B 1 30 ? 8.391 13.43 -6.398 1 81.56 30 PRO B CA 1
ATOM 3799 C C . PRO B 1 30 ? 8.562 12.805 -5.016 1 81.56 30 PRO B C 1
ATOM 3801 O O . PRO B 1 30 ? 8.164 13.406 -4.012 1 81.56 30 PRO B O 1
ATOM 3804 N N . ASN B 1 31 ? 9.094 11.609 -5.016 1 76.56 31 ASN B N 1
ATOM 3805 C CA . ASN B 1 31 ? 9.359 10.938 -3.748 1 76.56 31 ASN B CA 1
ATOM 3806 C C . ASN B 1 31 ? 10.438 11.664 -2.943 1 76.56 31 ASN B C 1
ATOM 3808 O O . ASN B 1 31 ? 11.391 12.188 -3.51 1 76.56 31 ASN B O 1
ATOM 3812 N N . SER B 1 32 ? 10.242 11.656 -1.632 1 78.94 32 SER B N 1
ATOM 3813 C CA . SER B 1 32 ? 11.211 12.219 -0.692 1 78.94 32 SER B CA 1
ATOM 3814 C C . SER B 1 32 ? 11.289 13.734 -0.828 1 78.94 32 SER B C 1
ATOM 3816 O O . SER B 1 32 ? 12.336 14.328 -0.597 1 78.94 32 SER B O 1
ATOM 3818 N N . SER B 1 33 ? 10.219 14.344 -1.284 1 84.38 33 SER B N 1
ATOM 3819 C CA . SER B 1 33 ? 10.203 15.789 -1.453 1 84.38 33 SER B CA 1
ATOM 3820 C C . SER B 1 33 ? 9.703 16.484 -0.194 1 84.38 33 SER B C 1
ATOM 3822 O O . SER B 1 33 ? 9.742 17.719 -0.103 1 84.38 33 SER B O 1
ATOM 3824 N N . GLY B 1 34 ? 9.164 15.797 0.677 1 88.94 34 GLY B N 1
ATOM 3825 C CA . GLY B 1 34 ? 8.75 16.391 1.938 1 88.94 34 GLY B CA 1
ATOM 3826 C C . GLY B 1 34 ? 7.242 16.391 2.125 1 88.94 34 GLY B C 1
ATOM 3827 O O . GLY B 1 34 ? 6.738 16.891 3.135 1 88.94 34 GLY B O 1
ATOM 3828 N N . LYS B 1 35 ? 6.496 15.805 1.232 1 90.44 35 LYS B N 1
ATOM 3829 C CA . LYS B 1 35 ? 5.043 15.75 1.34 1 90.44 35 LYS B CA 1
ATOM 3830 C C . LYS B 1 35 ? 4.609 15.086 2.643 1 90.44 35 LYS B C 1
ATOM 3832 O O . LYS B 1 35 ? 3.865 15.672 3.43 1 90.44 35 LYS B O 1
ATOM 3837 N N . SER B 1 36 ? 5.168 13.945 2.891 1 89.56 36 SER B N 1
ATOM 3838 C CA . SER B 1 36 ? 4.816 13.203 4.098 1 89.56 36 SER B CA 1
ATOM 3839 C C . SER B 1 36 ? 5.336 13.906 5.348 1 89.56 36 SER B C 1
ATOM 3841 O O . SER B 1 36 ? 4.719 13.82 6.414 1 89.56 36 SER B O 1
ATOM 3843 N N . SER B 1 37 ? 6.465 14.57 5.215 1 92.31 37 SER B N 1
ATOM 3844 C CA . SER B 1 37 ? 7.027 15.305 6.344 1 92.31 37 SER B CA 1
ATOM 3845 C C . SER B 1 37 ? 6.066 16.391 6.836 1 92.31 37 SER B C 1
ATOM 3847 O O . SER B 1 37 ? 5.984 16.641 8.039 1 92.31 37 SER B O 1
ATOM 3849 N N . ALA B 1 38 ? 5.383 16.938 5.918 1 94.38 38 ALA B N 1
ATOM 3850 C CA . ALA B 1 38 ? 4.418 17.969 6.285 1 94.38 38 ALA B CA 1
ATOM 3851 C C . ALA B 1 38 ? 3.316 17.406 7.176 1 94.38 38 ALA B C 1
ATOM 3853 O O . ALA B 1 38 ? 2.779 18.109 8.039 1 94.38 38 ALA B O 1
ATOM 3854 N N . PHE B 1 39 ? 2.928 16.188 6.973 1 94.06 39 PHE B N 1
ATOM 3855 C CA . PHE B 1 39 ? 1.969 15.508 7.832 1 94.06 39 PHE B CA 1
ATOM 3856 C C . PHE B 1 39 ? 2.607 15.141 9.164 1 94.06 39 PHE B C 1
ATOM 3858 O O . PHE B 1 39 ? 1.997 15.312 10.219 1 94.06 39 PHE B O 1
ATOM 3865 N N . GLN B 1 40 ? 3.828 14.688 9.07 1 93.44 40 GLN B N 1
ATOM 3866 C CA . GLN B 1 40 ? 4.512 14.133 10.227 1 93.44 40 GLN B CA 1
ATOM 3867 C C . GLN B 1 40 ? 4.695 15.18 11.32 1 93.44 40 GLN B C 1
ATOM 3869 O O . GLN B 1 40 ? 4.652 14.859 12.508 1 93.44 40 GLN B O 1
ATOM 3874 N N . VAL B 1 41 ? 4.938 16.359 10.891 1 94.62 41 VAL B N 1
ATOM 3875 C CA . VAL B 1 41 ? 5.156 17.422 11.883 1 94.62 41 VAL B CA 1
ATOM 3876 C C . VAL B 1 41 ? 3.898 17.609 12.727 1 94.62 41 VAL B C 1
ATOM 3878 O O . VAL B 1 41 ? 3.979 17.75 13.945 1 94.62 41 VAL B O 1
ATOM 3881 N N . LEU B 1 42 ? 2.746 17.609 12.148 1 94.19 42 LEU B N 1
ATOM 3882 C CA . LEU B 1 42 ? 1.479 17.719 12.859 1 94.19 42 LEU B CA 1
ATOM 3883 C C . LEU B 1 42 ? 1.221 16.469 13.703 1 94.19 42 LEU B C 1
ATOM 3885 O O . LEU B 1 42 ? 0.713 16.578 14.82 1 94.19 42 LEU B O 1
ATOM 3889 N N . LEU B 1 43 ? 1.565 15.398 13.156 1 93.5 43 LEU B N 1
ATOM 3890 C CA . LEU B 1 43 ? 1.367 14.148 13.875 1 93.5 43 LEU B CA 1
ATOM 3891 C C . LEU B 1 43 ? 2.271 14.07 15.102 1 93.5 43 LEU B C 1
ATOM 3893 O O . LEU B 1 43 ? 1.893 13.492 16.125 1 93.5 43 LEU B O 1
ATOM 3897 N N . ALA B 1 44 ? 3.471 14.594 14.961 1 92.69 44 ALA B N 1
ATOM 3898 C CA . ALA B 1 44 ? 4.363 14.68 16.109 1 92.69 44 ALA B CA 1
ATOM 3899 C C . ALA B 1 44 ? 3.732 15.5 17.234 1 92.69 44 ALA B C 1
ATOM 3901 O O . ALA B 1 44 ? 3.789 15.109 18.406 1 92.69 44 ALA B O 1
ATOM 3902 N N . LEU B 1 45 ? 3.141 16.562 16.859 1 92.5 45 LEU B N 1
ATOM 3903 C CA . LEU B 1 45 ? 2.463 17.391 17.844 1 92.5 45 LEU B CA 1
ATOM 3904 C C . LEU B 1 45 ? 1.258 16.672 18.438 1 92.5 45 LEU B C 1
ATOM 3906 O O . LEU B 1 45 ? 1.022 16.734 19.641 1 92.5 45 LEU B O 1
ATOM 3910 N N . LYS B 1 46 ? 0.563 16.031 17.594 1 90.81 46 LYS B N 1
ATOM 3911 C CA . LYS B 1 46 ? -0.613 15.297 18.047 1 90.81 46 LYS B CA 1
ATOM 3912 C C . LYS B 1 46 ? -0.237 14.242 19.094 1 90.81 46 LYS B C 1
ATOM 3914 O O . LYS B 1 46 ? -0.86 14.164 20.141 1 90.81 46 LYS B O 1
ATOM 3919 N N . GLN B 1 47 ? 0.786 13.477 18.734 1 87.94 47 GLN B N 1
ATOM 3920 C CA . GLN B 1 47 ? 1.159 12.406 19.656 1 87.94 47 GLN B CA 1
ATOM 3921 C C . GLN B 1 47 ? 1.733 12.977 20.953 1 87.94 47 GLN B C 1
ATOM 3923 O O . GLN B 1 47 ? 1.68 12.336 22 1 87.94 47 GLN B O 1
ATOM 3928 N N . THR B 1 48 ? 2.299 14.125 20.922 1 87.5 48 THR B N 1
ATOM 3929 C CA . THR B 1 48 ? 2.818 14.797 22.109 1 87.5 48 THR B CA 1
ATOM 3930 C C . THR B 1 48 ? 1.679 15.305 22.984 1 87.5 48 THR B C 1
ATOM 3932 O O . THR B 1 48 ? 1.664 15.055 24.188 1 87.5 48 THR B O 1
ATOM 3935 N N . VAL B 1 49 ? 0.71 15.945 22.391 1 84.5 49 VAL B N 1
ATOM 3936 C CA . VAL B 1 49 ? -0.411 16.547 23.094 1 84.5 49 VAL B CA 1
ATOM 3937 C C . VAL B 1 49 ? -1.289 15.445 23.688 1 84.5 49 VAL B C 1
ATOM 3939 O O . VAL B 1 49 ? -1.816 15.594 24.797 1 84.5 49 VAL B O 1
ATOM 3942 N N . LYS B 1 50 ? -1.355 14.352 23.031 1 82.31 50 LYS B N 1
ATOM 3943 C CA . LYS B 1 50 ? -2.26 13.289 23.453 1 82.31 50 LYS B CA 1
ATOM 3944 C C . LYS B 1 50 ? -1.565 12.336 24.422 1 82.31 50 LYS B C 1
ATOM 3946 O O . LYS B 1 50 ? -2.209 11.461 25.016 1 82.31 50 LYS B O 1
ATOM 3951 N N . SER B 1 51 ? -0.358 12.469 24.516 1 78.81 51 SER B N 1
ATOM 3952 C CA . SER B 1 51 ? 0.409 11.57 25.375 1 78.81 51 SER B CA 1
ATOM 3953 C C . SER B 1 51 ? 0.121 11.844 26.844 1 78.81 51 SER B C 1
ATOM 3955 O O . SER B 1 51 ? -0.187 12.969 27.234 1 78.81 51 SER B O 1
ATOM 3957 N N . SER B 1 52 ? 0.302 10.781 27.641 1 70.69 52 SER B N 1
ATOM 3958 C CA . SER B 1 52 ? 0.175 10.922 29.094 1 70.69 52 SER B CA 1
ATOM 3959 C C . SER B 1 52 ? 1.464 11.453 29.719 1 70.69 52 SER B C 1
ATOM 3961 O O . SER B 1 52 ? 1.468 11.898 30.859 1 70.69 52 SER B O 1
ATOM 3963 N N . ASP B 1 53 ? 2.473 11.359 28.922 1 70.44 53 ASP B N 1
ATOM 3964 C CA . ASP B 1 53 ? 3.746 11.906 29.375 1 70.44 53 ASP B CA 1
ATOM 3965 C C . ASP B 1 53 ? 3.758 13.43 29.281 1 70.44 53 ASP B C 1
ATOM 3967 O O . ASP B 1 53 ? 4.016 13.992 28.219 1 70.44 53 ASP B O 1
ATOM 3971 N N . GLU B 1 54 ? 3.615 14.008 30.406 1 67.12 54 GLU B N 1
ATOM 3972 C CA . GLU B 1 54 ? 3.51 15.469 30.422 1 67.12 54 GLU B CA 1
ATOM 3973 C C . GLU B 1 54 ? 4.887 16.125 30.516 1 67.12 54 GLU B C 1
ATOM 3975 O O . GLU B 1 54 ? 5.016 17.328 30.344 1 67.12 54 GLU B O 1
ATOM 3980 N N . ASN B 1 55 ? 5.906 15.344 30.625 1 68 55 ASN B N 1
ATOM 3981 C CA . ASN B 1 55 ? 7.23 15.906 30.875 1 68 55 ASN B CA 1
ATOM 3982 C C . ASN B 1 55 ? 8.047 16 29.594 1 68 55 ASN B C 1
ATOM 3984 O O . ASN B 1 55 ? 9.094 16.656 29.562 1 68 55 ASN B O 1
ATOM 3988 N N . THR B 1 56 ? 7.562 15.43 28.625 1 76.88 56 THR B N 1
ATOM 3989 C CA . THR B 1 56 ? 8.312 15.445 27.375 1 76.88 56 THR B CA 1
ATOM 3990 C C . THR B 1 56 ? 7.723 16.469 26.406 1 76.88 56 THR B C 1
ATOM 3992 O O . THR B 1 56 ? 6.57 16.344 25.984 1 76.88 56 THR B O 1
ATOM 3995 N N . PRO B 1 57 ? 8.484 17.453 26.078 1 81.94 57 PRO B N 1
ATOM 3996 C CA . PRO B 1 57 ? 7.945 18.547 25.266 1 81.94 57 PRO B CA 1
ATOM 3997 C C . PRO B 1 57 ? 7.582 18.109 23.859 1 81.94 57 PRO B C 1
ATOM 3999 O O . PRO B 1 57 ? 6.672 18.672 23.25 1 81.94 57 PRO B O 1
ATOM 4002 N N . LEU B 1 58 ? 8.383 17.156 23.391 1 88.12 58 LEU B N 1
ATOM 4003 C CA . LEU B 1 58 ? 8.133 16.672 22.047 1 88.12 58 LEU B CA 1
ATOM 4004 C C . LEU B 1 58 ? 8.398 15.172 21.953 1 88.12 58 LEU B C 1
ATOM 4006 O O . LEU B 1 58 ? 9.547 14.734 22.094 1 88.12 58 LEU B O 1
ATOM 4010 N N . ILE B 1 59 ? 7.387 14.484 21.719 1 87.62 59 ILE B N 1
ATOM 4011 C CA . ILE B 1 59 ? 7.5 13.031 21.609 1 87.62 59 ILE B CA 1
ATOM 4012 C C . ILE B 1 59 ? 7.699 12.641 20.141 1 87.62 59 ILE B C 1
ATOM 4014 O O . ILE B 1 59 ? 6.863 12.945 19.297 1 87.62 59 ILE B O 1
ATOM 4018 N N . LEU B 1 60 ? 8.75 11.961 19.906 1 88.88 60 LEU B N 1
ATOM 4019 C CA . LEU B 1 60 ? 9.109 11.648 18.531 1 88.88 60 LEU B CA 1
ATOM 4020 C C . LEU B 1 60 ? 8.812 10.188 18.219 1 88.88 60 LEU B C 1
ATOM 4022 O O . LEU B 1 60 ? 8.828 9.781 17.047 1 88.88 60 LEU B O 1
ATOM 4026 N N . GLN B 1 61 ? 8.562 9.367 19.203 1 82.62 61 GLN B N 1
ATOM 4027 C CA . GLN B 1 61 ? 8.305 7.949 18.984 1 82.62 61 GLN B CA 1
ATOM 4028 C C . GLN B 1 61 ? 7.047 7.496 19.719 1 82.62 61 GLN B C 1
ATOM 4030 O O . GLN B 1 61 ? 7.039 7.383 20.938 1 82.62 61 GLN B O 1
ATOM 4035 N N . ASP B 1 62 ? 5.996 7.242 19.047 1 82.12 62 ASP B N 1
ATOM 4036 C CA . ASP B 1 62 ? 4.715 6.742 19.547 1 82.12 62 ASP B CA 1
ATOM 4037 C C . ASP B 1 62 ? 3.83 6.266 18.391 1 82.12 62 ASP B C 1
ATOM 4039 O O . ASP B 1 62 ? 4.121 5.254 17.75 1 82.12 62 ASP B O 1
ATOM 4043 N N . TYR B 1 63 ? 2.934 7.164 18 1 76.5 63 TYR B N 1
ATOM 4044 C CA . TYR B 1 63 ? 2.072 6.871 16.859 1 76.5 63 TYR B CA 1
ATOM 4045 C C . TYR B 1 63 ? 2.889 6.723 15.578 1 76.5 63 TYR B C 1
ATOM 4047 O O . TYR B 1 63 ? 2.674 5.789 14.797 1 76.5 63 TYR B O 1
ATOM 4055 N N . ILE B 1 64 ? 3.777 7.625 15.43 1 82.44 64 ILE B N 1
ATOM 4056 C CA . ILE B 1 64 ? 4.777 7.535 14.375 1 82.44 64 ILE B CA 1
ATOM 4057 C C . ILE B 1 64 ? 6.18 7.555 14.984 1 82.44 64 ILE B C 1
ATOM 4059 O O . ILE B 1 64 ? 6.387 8.133 16.047 1 82.44 64 ILE B O 1
ATOM 4063 N N . ASP B 1 65 ? 7.047 6.883 14.328 1 83.75 65 ASP B N 1
ATOM 4064 C CA . ASP B 1 65 ? 8.438 6.859 14.766 1 83.75 65 ASP B CA 1
ATOM 4065 C C . ASP B 1 65 ? 9.297 7.793 13.914 1 83.75 65 ASP B C 1
ATOM 4067 O O . ASP B 1 65 ? 9.594 7.484 12.75 1 83.75 65 ASP B O 1
ATOM 4071 N N . LEU B 1 66 ? 9.727 8.875 14.578 1 88.44 66 LEU B N 1
ATOM 4072 C CA . LEU B 1 66 ? 10.492 9.883 13.852 1 88.44 66 LEU B CA 1
ATOM 4073 C C . LEU B 1 66 ? 11.961 9.836 14.242 1 88.44 66 LEU B C 1
ATOM 4075 O O . LEU B 1 66 ? 12.758 10.648 13.773 1 88.44 66 LEU B O 1
ATOM 4079 N N . GLY B 1 67 ? 12.266 8.906 15.125 1 87 67 GLY B N 1
ATOM 4080 C CA . GLY B 1 67 ? 13.648 8.766 15.539 1 87 67 GLY B CA 1
ATOM 4081 C C . GLY B 1 67 ? 14.086 9.805 16.547 1 87 67 GLY B C 1
ATOM 4082 O O . GLY B 1 67 ? 13.43 9.984 17.578 1 87 67 GLY B O 1
ATOM 4083 N N . SER B 1 68 ? 15.266 10.438 16.297 1 89.19 68 SER B N 1
ATOM 4084 C CA . SER B 1 68 ? 15.836 11.43 17.203 1 89.19 68 SER B CA 1
ATOM 4085 C C . SER B 1 68 ? 15.727 12.836 16.625 1 89.19 68 SER B C 1
ATOM 4087 O O . SER B 1 68 ? 15.242 13.016 15.508 1 89.19 68 SER B O 1
ATOM 4089 N N . TYR B 1 69 ? 16.109 13.812 17.484 1 92.06 69 TYR B N 1
ATOM 4090 C CA . TYR B 1 69 ? 16.109 15.195 17.016 1 92.06 69 TYR B CA 1
ATOM 4091 C C . TYR B 1 69 ? 16.984 15.359 15.773 1 92.06 69 TYR B C 1
ATOM 4093 O O . TYR B 1 69 ? 16.625 16.094 14.844 1 92.06 69 TYR B O 1
ATOM 4101 N N . LYS B 1 70 ? 18.062 14.641 15.734 1 90.69 70 LYS B N 1
ATOM 4102 C CA . LYS B 1 70 ? 18.969 14.672 14.586 1 90.69 70 LYS B CA 1
ATOM 4103 C C . LYS B 1 70 ? 18.266 14.188 13.32 1 90.69 70 LYS B C 1
ATOM 4105 O O . LYS B 1 70 ? 18.516 14.711 12.227 1 90.69 70 LYS B O 1
ATOM 4110 N N . ASP B 1 71 ? 17.375 13.312 13.477 1 88.19 71 ASP B N 1
ATOM 4111 C CA . ASP B 1 71 ? 16.703 12.695 12.336 1 88.19 71 ASP B CA 1
ATOM 4112 C C . ASP B 1 71 ? 15.641 13.617 11.758 1 88.19 71 ASP B C 1
ATOM 4114 O O . ASP B 1 71 ? 15.312 13.531 10.578 1 88.19 71 ASP B O 1
ATOM 4118 N N . ILE B 1 72 ? 15.102 14.492 12.586 1 92.81 72 ILE B N 1
ATOM 4119 C CA . ILE B 1 72 ? 13.953 15.25 12.117 1 92.81 72 ILE B CA 1
ATOM 4120 C C . ILE B 1 72 ? 14.391 16.656 11.703 1 92.81 72 ILE B C 1
ATOM 4122 O O . ILE B 1 72 ? 13.688 17.344 10.961 1 92.81 72 ILE B O 1
ATOM 4126 N N . ILE B 1 73 ? 15.539 17.094 12.219 1 94.5 73 ILE B N 1
ATOM 4127 C CA . ILE B 1 73 ? 15.953 18.469 11.977 1 94.5 73 ILE B CA 1
ATOM 4128 C C . ILE B 1 73 ? 16.594 18.578 10.594 1 94.5 73 ILE B C 1
ATOM 4130 O O . ILE B 1 73 ? 17.297 17.672 10.156 1 94.5 73 ILE B O 1
ATOM 4134 N N . TRP B 1 74 ? 16.359 19.656 9.969 1 92.75 74 TRP B N 1
ATOM 4135 C CA . TRP B 1 74 ? 16.875 19.891 8.625 1 92.75 74 TRP B CA 1
ATOM 4136 C C . TRP B 1 74 ? 18.391 19.719 8.578 1 92.75 74 TRP B C 1
ATOM 4138 O O . TRP B 1 74 ? 19.094 20.234 9.445 1 92.75 74 TRP B O 1
ATOM 4148 N N . ASN B 1 75 ? 18.875 18.938 7.633 1 89.81 75 ASN B N 1
ATOM 4149 C CA . ASN B 1 75 ? 20.297 18.703 7.355 1 89.81 75 ASN B CA 1
ATOM 4150 C C . ASN B 1 75 ? 21 18.031 8.531 1 89.81 75 ASN B C 1
ATOM 4152 O O . ASN B 1 75 ? 22.219 18.109 8.656 1 89.81 75 ASN B O 1
ATOM 4156 N N . HIS B 1 76 ? 20.219 17.531 9.453 1 91.38 76 HIS B N 1
ATOM 4157 C CA . HIS B 1 76 ? 20.719 16.844 10.641 1 91.38 76 HIS B CA 1
ATOM 4158 C C . HIS B 1 76 ? 21.594 17.766 11.492 1 91.38 76 HIS B C 1
ATOM 4160 O O . HIS B 1 76 ? 22.516 17.297 12.164 1 91.38 76 HIS B O 1
ATOM 4166 N N . ASP B 1 77 ? 21.344 19.016 11.359 1 92.75 77 ASP B N 1
ATOM 4167 C CA . ASP B 1 77 ? 22.062 20 12.164 1 92.75 77 ASP B CA 1
ATOM 4168 C C . ASP B 1 77 ? 21.375 20.25 13.5 1 92.75 77 ASP B C 1
ATOM 4170 O O . ASP B 1 77 ? 20.469 21.094 13.594 1 92.75 77 ASP B O 1
ATOM 4174 N N . GLU B 1 78 ? 21.828 19.672 14.43 1 93.62 78 GLU B N 1
ATOM 4175 C CA . GLU B 1 78 ? 21.188 19.656 15.742 1 93.62 78 GLU B CA 1
ATOM 4176 C C . GLU B 1 78 ? 21.234 21.031 16.391 1 93.62 78 GLU B C 1
ATOM 4178 O O . GLU B 1 78 ? 20.562 21.266 17.406 1 93.62 78 GLU B O 1
ATOM 4183 N N . LYS B 1 79 ? 21.969 21.953 15.828 1 93.38 79 LYS B N 1
ATOM 4184 C CA . LYS B 1 79 ? 22.047 23.297 16.375 1 93.38 79 LYS B CA 1
ATOM 4185 C C . LYS B 1 79 ? 20.812 24.125 15.969 1 93.38 79 LYS B C 1
ATOM 4187 O O . LYS B 1 79 ? 20.516 25.141 16.594 1 93.38 79 LYS B O 1
ATOM 4192 N N . GLN B 1 80 ? 20.156 23.719 14.969 1 95 80 GLN B N 1
ATOM 4193 C CA . GLN B 1 80 ? 18.984 24.453 14.477 1 95 80 GLN B CA 1
ATOM 4194 C C . GLN B 1 80 ? 17.766 24.188 15.352 1 95 80 GLN B C 1
ATOM 4196 O O . GLN B 1 80 ? 17.688 23.156 16.016 1 95 80 GLN B O 1
ATOM 4201 N N . GLU B 1 81 ? 16.906 25.203 15.305 1 97.12 81 GLU B N 1
ATOM 4202 C CA . GLU B 1 81 ? 15.641 25.062 16.016 1 97.12 81 GLU B CA 1
ATOM 4203 C C . GLU B 1 81 ? 14.531 24.609 15.078 1 97.12 81 GLU B C 1
ATOM 4205 O O . GLU B 1 81 ? 14.516 24.969 13.898 1 97.12 81 GLU B O 1
ATOM 4210 N N . LEU B 1 82 ? 13.641 23.797 15.609 1 97.12 82 LEU B N 1
ATOM 4211 C CA . LEU B 1 82 ? 12.438 23.391 14.891 1 97.12 82 LEU B CA 1
ATOM 4212 C C . LEU B 1 82 ? 11.273 24.328 15.195 1 97.12 82 LEU B C 1
ATOM 4214 O O . LEU B 1 82 ? 10.945 24.562 16.359 1 97.12 82 LEU B O 1
ATOM 4218 N N . GLU B 1 83 ? 10.734 24.953 14.195 1 97.75 83 GLU B N 1
ATOM 4219 C CA . GLU B 1 83 ? 9.609 25.859 14.383 1 97.75 83 GLU B CA 1
ATOM 4220 C C . GLU B 1 83 ? 8.367 25.359 13.648 1 97.75 83 GLU B C 1
ATOM 4222 O O . GLU B 1 83 ? 8.438 25 12.469 1 97.75 83 GLU B O 1
ATOM 4227 N N . ILE B 1 84 ? 7.258 25.266 14.32 1 96.56 84 ILE B N 1
ATOM 4228 C CA . ILE B 1 84 ? 5.969 24.875 13.766 1 96.56 84 ILE B CA 1
ATOM 4229 C C . ILE B 1 84 ? 4.918 25.922 14.102 1 96.56 84 ILE B C 1
ATOM 4231 O O . ILE B 1 84 ? 4.73 26.266 15.273 1 96.56 84 ILE B O 1
ATOM 4235 N N . GLU B 1 85 ? 4.332 26.484 13.148 1 96.94 85 GLU B N 1
ATOM 4236 C CA . GLU B 1 85 ? 3.246 27.438 13.328 1 96.94 85 GLU B CA 1
ATOM 4237 C C . GLU B 1 85 ? 2.016 27.047 12.516 1 96.94 85 GLU B C 1
ATOM 4239 O O . GLU B 1 85 ? 2.135 26.609 11.367 1 96.94 85 GLU B O 1
ATOM 4244 N N . PHE B 1 86 ? 0.865 27.047 13.102 1 96 86 PHE B N 1
ATOM 4245 C CA . PHE B 1 86 ? -0.337 26.719 12.352 1 96 86 PHE B CA 1
ATOM 42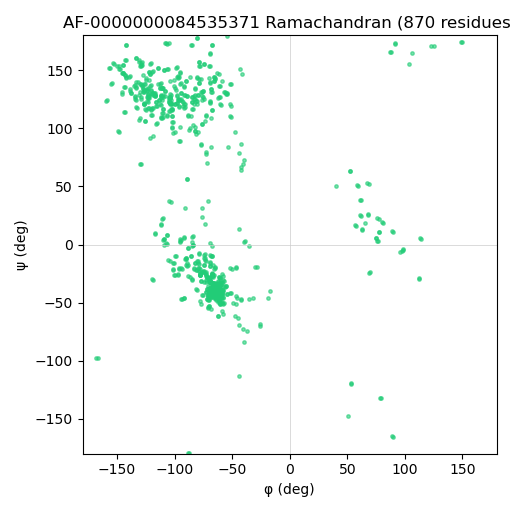46 C C . PHE B 1 86 ? -1.546 27.469 12.898 1 96 86 PHE B C 1
ATOM 4248 O O . PHE B 1 86 ? -1.533 27.922 14.047 1 96 86 PHE B O 1
ATOM 4255 N N . ASP B 1 87 ? -2.521 27.688 12.055 1 94.31 87 ASP B N 1
ATOM 4256 C CA . ASP B 1 87 ? -3.762 28.391 12.383 1 94.31 87 ASP B CA 1
ATOM 4257 C C . ASP B 1 87 ? -4.949 27.422 12.375 1 94.31 87 ASP B C 1
ATOM 4259 O O . ASP B 1 87 ? -5.062 26.578 11.492 1 94.31 87 ASP B O 1
ATOM 4263 N N . VAL B 1 88 ? -5.766 27.516 13.367 1 92.88 88 VAL B N 1
ATOM 4264 C CA . VAL B 1 88 ? -6.98 26.719 13.461 1 92.88 88 VAL B CA 1
ATOM 4265 C C . VAL B 1 88 ? -8.203 27.641 13.492 1 92.88 88 VAL B C 1
ATOM 4267 O O . VAL B 1 88 ? -8.242 28.609 14.258 1 92.88 88 VAL B O 1
ATOM 4270 N N . GLY B 1 89 ? -9.148 27.234 12.586 1 86.19 89 GLY B N 1
ATOM 4271 C CA . GLY B 1 89 ? -10.391 27.984 12.586 1 86.19 89 GLY B CA 1
ATOM 4272 C C . GLY B 1 89 ? -11.445 27.406 13.508 1 86.19 89 GLY B C 1
ATOM 4273 O O . GLY B 1 89 ? -11.531 26.188 13.672 1 86.19 89 GLY B O 1
ATOM 4274 N N . SER B 1 90 ? -12.023 28.156 14.359 1 71.38 90 SER B N 1
ATOM 4275 C CA . SER B 1 90 ? -13.109 27.703 15.211 1 71.38 90 SER B CA 1
ATOM 4276 C C . SER B 1 90 ? -14.445 28.281 14.758 1 71.38 90 SER B C 1
ATOM 4278 O O . SER B 1 90 ? -14.523 29.438 14.367 1 71.38 90 SER B O 1
ATOM 4280 N N . ASN B 1 91 ? -15.398 27.359 14.211 1 56.47 91 ASN B N 1
ATOM 4281 C CA . ASN B 1 91 ? -16.75 27.844 13.953 1 56.47 91 ASN B CA 1
ATOM 4282 C C . ASN B 1 91 ? -17.531 28.047 15.242 1 56.47 91 ASN B C 1
ATOM 4284 O O . ASN B 1 91 ? -17.641 27.141 16.062 1 56.47 91 ASN B O 1
ATOM 4288 N N . SER B 1 92 ? -17.375 29.031 15.938 1 45.53 92 SER B N 1
ATOM 4289 C CA . SER B 1 92 ? -18.281 29.219 17.062 1 45.53 92 SER B CA 1
ATOM 4290 C C . SER B 1 92 ? -19.734 29.109 16.641 1 45.53 92 SER B C 1
ATOM 4292 O O . SER B 1 92 ? -20.125 29.656 15.594 1 45.53 92 SER B O 1
ATOM 4294 N N . TYR B 1 93 ? -20.453 28.031 17.047 1 42.81 93 TYR B N 1
ATOM 4295 C CA . TYR B 1 93 ? -21.875 27.828 16.797 1 42.81 93 TYR B CA 1
ATOM 4296 C C . TYR B 1 93 ? -22.578 29.156 16.609 1 42.81 93 TYR B C 1
ATOM 4298 O O . TYR B 1 93 ? -23.484 29.266 15.758 1 42.81 93 TYR B O 1
ATOM 4306 N N . ASN B 1 94 ? -22.688 29.906 17.688 1 42.44 94 ASN B N 1
ATOM 4307 C CA . ASN B 1 94 ? -23.656 30.984 17.828 1 42.44 94 ASN B CA 1
ATOM 4308 C C . ASN B 1 94 ? -23.219 32.25 17.094 1 42.44 94 ASN B C 1
ATOM 4310 O O . ASN B 1 94 ? -23.953 33.219 17.031 1 42.44 94 ASN B O 1
ATOM 4314 N N . SER B 1 95 ? -21.984 32.75 17.234 1 44.56 95 SER B N 1
ATOM 4315 C CA . SER B 1 95 ? -21.719 34.156 16.875 1 44.56 95 SER B CA 1
ATOM 4316 C C . SER B 1 95 ? -21.078 34.25 15.5 1 44.56 95 SER B C 1
ATOM 4318 O O . SER B 1 95 ? -20.438 33.312 15.031 1 44.56 95 SER B O 1
ATOM 4320 N N . GLU B 1 96 ? -21.484 35.125 14.594 1 48.09 96 GLU B N 1
ATOM 4321 C CA . GLU B 1 96 ? -21.031 35.719 13.336 1 48.09 96 GLU B CA 1
ATOM 4322 C C . GLU B 1 96 ? -19.516 35.812 13.281 1 48.09 96 GLU B C 1
ATOM 4324 O O . GLU B 1 96 ? -18.938 36.062 12.227 1 48.09 96 GLU B O 1
ATOM 4329 N N . ASP B 1 97 ? -18.797 35.75 14.43 1 53.38 97 ASP B N 1
ATOM 4330 C CA . ASP B 1 97 ? -17.375 36.062 14.461 1 53.38 97 ASP B CA 1
ATOM 4331 C C . ASP B 1 97 ? -16.5 34.812 14.438 1 53.38 97 ASP B C 1
ATOM 4333 O O . ASP B 1 97 ? -16.578 34 15.344 1 53.38 97 ASP B O 1
ATOM 4337 N N . SER B 1 98 ? -16 34.375 13.375 1 69.12 98 SER B N 1
ATOM 4338 C CA . SER B 1 98 ? -15.039 33.281 13.203 1 69.12 98 SER B CA 1
ATOM 4339 C C . SER B 1 98 ? -13.68 33.656 13.797 1 69.12 98 SER B C 1
ATOM 4341 O O . SER B 1 98 ? -13.266 34.812 13.75 1 69.12 98 SER B O 1
ATOM 4343 N N . LEU B 1 99 ? -13.273 32.906 14.844 1 79.94 99 LEU B N 1
ATOM 4344 C CA . LEU B 1 99 ? -11.977 33.125 15.484 1 79.94 99 LEU B CA 1
ATOM 4345 C C . LEU B 1 99 ? -10.898 32.281 14.828 1 79.94 99 LEU B C 1
ATOM 4347 O O . LEU B 1 99 ? -11.188 31.172 14.328 1 79.94 99 LEU B O 1
ATOM 4351 N N . LEU B 1 100 ? -9.797 32.938 14.727 1 88.94 100 LEU B N 1
ATOM 4352 C CA . LEU B 1 100 ? -8.602 32.25 14.266 1 88.94 100 LEU B CA 1
ATOM 4353 C C . LEU B 1 100 ? -7.57 32.125 15.391 1 88.94 100 LEU B C 1
ATOM 4355 O O . LEU B 1 100 ? -7.242 33.125 16.047 1 88.94 100 LEU B O 1
ATOM 4359 N N . LYS B 1 101 ? -7.25 30.984 15.688 1 91.56 101 LYS B N 1
ATOM 4360 C CA . LYS B 1 101 ? -6.254 30.719 16.719 1 91.56 101 LYS B CA 1
ATOM 4361 C C . LYS B 1 101 ? -4.922 30.297 16.094 1 91.56 101 LYS B C 1
ATOM 4363 O O . LYS B 1 101 ? -4.871 29.359 15.297 1 91.56 101 LYS B O 1
ATOM 4368 N N . ARG B 1 102 ? -3.891 31 16.484 1 93.06 102 ARG B N 1
ATOM 4369 C CA . ARG B 1 102 ? -2.562 30.719 15.938 1 93.06 102 ARG B CA 1
ATOM 4370 C C . ARG B 1 102 ? -1.646 30.141 17.016 1 93.06 102 ARG B C 1
ATOM 4372 O O . ARG B 1 102 ? -1.479 30.75 18.078 1 93.06 102 ARG B O 1
ATOM 4379 N N . TYR B 1 103 ? -1.098 29.031 16.719 1 93.38 103 TYR B N 1
ATOM 4380 C CA . TYR B 1 103 ? -0.139 28.375 17.609 1 93.38 103 TYR B CA 1
ATOM 4381 C C . TYR B 1 103 ? 1.256 28.375 16.984 1 93.38 103 TYR B C 1
ATOM 4383 O O . TYR B 1 103 ? 1.409 28.156 15.781 1 93.38 103 TYR B O 1
ATOM 4391 N N . LYS B 1 104 ? 2.244 28.641 17.812 1 94.62 104 LYS B N 1
ATOM 4392 C CA . LYS B 1 104 ? 3.637 28.562 17.375 1 94.62 104 LYS B CA 1
ATOM 4393 C C . LYS B 1 104 ? 4.492 27.812 18.391 1 94.62 104 LYS B C 1
ATOM 4395 O O . LYS B 1 104 ? 4.484 28.156 19.578 1 94.62 104 LYS B O 1
ATOM 4400 N N . PHE B 1 105 ? 5.148 26.812 17.953 1 94.06 105 PHE B N 1
ATOM 4401 C CA . PHE B 1 105 ? 6.062 26.031 18.766 1 94.06 105 PHE B CA 1
ATOM 4402 C C . PHE B 1 105 ? 7.488 26.125 18.234 1 94.06 105 PHE B C 1
ATOM 4404 O O . PHE B 1 105 ? 7.715 25.969 17.031 1 94.06 105 PHE B O 1
ATOM 4411 N N . VAL B 1 106 ? 8.406 26.422 19.109 1 95.5 106 VAL B N 1
ATOM 4412 C CA . VAL B 1 106 ? 9.82 26.391 18.766 1 95.5 106 VAL B CA 1
ATOM 4413 C C . VAL B 1 106 ? 10.57 25.438 19.688 1 95.5 106 VAL B C 1
ATOM 4415 O O . VAL B 1 106 ? 10.617 25.656 20.906 1 95.5 106 VAL B O 1
ATOM 4418 N N . TYR B 1 107 ? 11.148 24.406 19.109 1 93.94 107 TYR B N 1
ATOM 4419 C CA . TYR B 1 107 ? 11.883 23.406 19.891 1 93.94 107 TYR B CA 1
ATOM 4420 C C . TYR B 1 107 ? 13.383 23.516 19.625 1 93.94 107 TYR B C 1
ATOM 4422 O O . TYR B 1 107 ? 13.805 23.891 18.531 1 93.94 107 TYR B O 1
ATOM 4430 N N . LYS B 1 108 ? 14.133 23.172 20.609 1 92.88 108 LYS B N 1
ATOM 4431 C CA . LYS B 1 108 ? 15.586 23.141 20.453 1 92.88 108 LYS B CA 1
ATOM 4432 C C . LYS B 1 108 ? 16.188 22 21.266 1 92.88 108 LYS B C 1
ATOM 4434 O O . LYS B 1 108 ? 15.594 21.531 22.234 1 92.88 108 LYS B O 1
ATOM 4439 N N . LEU B 1 109 ? 17.219 21.5 20.734 1 92.69 109 LEU B N 1
ATOM 4440 C CA . LEU B 1 109 ? 18 20.516 21.469 1 92.69 109 LEU B CA 1
ATOM 4441 C C . LEU B 1 109 ? 19.078 21.188 22.312 1 92.69 109 LEU B C 1
ATOM 4443 O O . LEU B 1 109 ? 19.875 21.969 21.812 1 92.69 109 LEU B O 1
ATOM 4447 N N . VAL B 1 110 ? 19.078 20.828 23.609 1 87.44 110 VAL B N 1
ATOM 4448 C CA . VAL B 1 110 ? 20.078 21.406 24.5 1 87.44 110 VAL B CA 1
ATOM 4449 C C . VAL B 1 110 ? 21.406 20.672 24.359 1 87.44 110 VAL B C 1
ATOM 4451 O O . VAL B 1 110 ? 21.453 19.438 24.469 1 87.44 110 VAL B O 1
ATOM 4454 N N . LYS B 1 111 ? 22.422 21.375 24.062 1 85 111 LYS B N 1
ATOM 4455 C CA . LYS B 1 111 ? 23.703 20.734 23.75 1 85 111 LYS B CA 1
ATOM 4456 C C . LYS B 1 111 ? 24.609 20.703 24.984 1 85 111 LYS B C 1
ATOM 4458 O O . LYS B 1 111 ? 25.531 19.891 25.062 1 85 111 LYS B O 1
ATOM 4463 N N . ARG B 1 112 ? 24.406 21.578 25.812 1 79.5 112 ARG B N 1
ATOM 4464 C CA . ARG B 1 112 ? 25.328 21.672 26.953 1 79.5 112 ARG B CA 1
ATOM 4465 C C . ARG B 1 112 ? 24.562 21.766 28.266 1 79.5 112 ARG B C 1
ATOM 4467 O O . ARG B 1 112 ? 23.391 22.156 28.266 1 79.5 112 ARG B O 1
ATOM 4474 N N . GLY B 1 113 ? 25.297 21.406 29.281 1 72.06 113 GLY B N 1
ATOM 4475 C CA . GLY B 1 113 ? 24.75 21.562 30.625 1 72.06 113 GLY B CA 1
ATOM 4476 C C . GLY B 1 113 ? 23.969 20.359 31.109 1 72.06 113 GLY B C 1
ATOM 4477 O O . GLY B 1 113 ? 24.125 19.266 30.562 1 72.06 113 GLY B O 1
ATOM 4478 N N . PHE B 1 114 ? 23.203 20.5 32.125 1 69.94 114 PHE B N 1
ATOM 4479 C CA . PHE B 1 114 ? 22.484 19.438 32.844 1 69.94 114 PHE B CA 1
ATOM 4480 C C . PHE B 1 114 ? 21.422 18.812 31.938 1 69.94 114 PHE B C 1
ATOM 4482 O O . PHE B 1 114 ? 21.094 17.641 32.094 1 69.94 114 PHE B O 1
ATOM 4489 N N . TYR B 1 115 ? 21.078 19.578 30.969 1 70.5 115 TYR B N 1
ATOM 4490 C CA . TYR B 1 115 ? 19.969 19.109 30.141 1 70.5 115 TYR B CA 1
ATOM 4491 C C . TYR B 1 115 ? 20.453 18.719 28.75 1 70.5 115 TYR B C 1
ATOM 4493 O O . TYR B 1 115 ? 19.672 18.656 27.797 1 70.5 115 TYR B O 1
ATOM 4501 N N . ALA B 1 116 ? 21.688 18.422 28.688 1 78.88 116 ALA B N 1
ATOM 4502 C CA . ALA B 1 116 ? 22.266 18.062 27.406 1 78.88 116 ALA B CA 1
ATOM 4503 C C . ALA B 1 116 ? 21.594 16.812 26.828 1 78.88 116 ALA B C 1
ATOM 4505 O O . ALA B 1 116 ? 21.406 15.828 27.531 1 78.88 116 ALA B O 1
ATOM 4506 N N . GLY B 1 117 ? 21.141 17.016 25.562 1 82.75 117 GLY B N 1
ATOM 4507 C CA . GLY B 1 117 ? 20.531 15.883 24.875 1 82.75 117 GLY B CA 1
ATOM 4508 C C . GLY B 1 117 ? 19.016 15.898 24.922 1 82.75 117 GLY B C 1
ATOM 4509 O O . GLY B 1 117 ? 18.359 15.078 24.266 1 82.75 117 GLY B O 1
ATOM 4510 N N . GLU B 1 118 ? 18.516 16.891 25.672 1 84.5 118 GLU B N 1
ATOM 4511 C CA . GLU B 1 118 ? 17.062 16.938 25.797 1 84.5 118 GLU B CA 1
ATOM 4512 C C . GLU B 1 118 ? 16.469 17.938 24.812 1 84.5 118 GLU B C 1
ATOM 4514 O O . GLU B 1 118 ? 17.078 18.984 24.516 1 84.5 118 GLU B O 1
ATOM 4519 N N . ILE B 1 119 ? 15.328 17.578 24.328 1 89.5 119 ILE B N 1
ATOM 4520 C CA . ILE B 1 119 ? 14.555 18.5 23.516 1 89.5 119 ILE B CA 1
ATOM 4521 C C . ILE B 1 119 ? 13.711 19.406 24.422 1 89.5 119 ILE B C 1
ATOM 4523 O O . ILE B 1 119 ? 13.008 18.922 25.312 1 89.5 119 ILE B O 1
ATOM 4527 N N . ILE B 1 120 ? 13.828 20.703 24.25 1 86.62 120 ILE B N 1
ATOM 4528 C CA . ILE B 1 120 ? 13.062 21.609 25.094 1 86.62 120 ILE B CA 1
ATOM 4529 C C . ILE B 1 120 ? 12.172 22.5 24.203 1 86.62 120 ILE B C 1
ATOM 4531 O O . ILE B 1 120 ? 12.461 22.688 23.031 1 86.62 120 ILE B O 1
ATOM 4535 N N . LEU B 1 121 ? 11.094 22.984 24.781 1 89.25 121 LEU B N 1
ATOM 4536 C CA . LEU B 1 121 ? 10.273 24.016 24.156 1 89.25 121 LEU B CA 1
ATOM 4537 C C . LEU B 1 121 ? 10.867 25.406 24.406 1 89.25 121 LEU B C 1
ATOM 4539 O O . LEU B 1 121 ? 10.68 25.969 25.484 1 89.25 121 LEU B O 1
ATOM 4543 N N . ASN B 1 122 ? 11.492 25.875 23.453 1 89.38 122 ASN B N 1
ATOM 4544 C CA . ASN B 1 122 ? 12.211 27.141 23.594 1 89.38 122 ASN B CA 1
ATOM 4545 C C . ASN B 1 122 ? 11.258 28.328 23.594 1 89.38 122 ASN B C 1
ATOM 4547 O O . ASN B 1 122 ? 11.453 29.281 24.359 1 89.38 122 ASN B O 1
ATOM 4551 N N . LYS B 1 123 ? 10.352 28.266 22.719 1 90.25 123 LYS B N 1
ATOM 4552 C CA . LYS B 1 123 ? 9.336 29.312 22.625 1 90.25 123 LYS B CA 1
ATOM 4553 C C . LYS B 1 123 ? 7.969 28.734 22.281 1 90.25 123 LYS B C 1
ATOM 4555 O O . LYS B 1 123 ? 7.875 27.766 21.531 1 90.25 123 LYS B O 1
ATOM 4560 N N . TYR B 1 124 ? 6.953 29.297 22.844 1 89.75 124 TYR B N 1
ATOM 4561 C CA . TYR B 1 124 ? 5.562 28.969 22.547 1 89.75 124 TYR B CA 1
ATOM 4562 C C . TYR B 1 124 ? 4.715 30.234 22.469 1 89.75 124 TYR B C 1
ATOM 4564 O O . TYR B 1 124 ? 4.879 31.156 23.281 1 89.75 124 TYR B O 1
ATOM 4572 N N . SER B 1 125 ? 3.945 30.312 21.453 1 90.56 125 SER B N 1
ATOM 4573 C CA . SER B 1 125 ? 3.055 31.469 21.328 1 90.56 125 SER B CA 1
ATOM 4574 C C . SER B 1 125 ? 1.646 31.031 20.938 1 90.56 125 SER B C 1
ATOM 4576 O O . SER B 1 125 ? 1.476 30.141 20.094 1 90.56 125 SER B O 1
ATOM 4578 N N . TYR B 1 126 ? 0.68 31.609 21.562 1 89.19 126 TYR B N 1
ATOM 4579 C CA . TYR B 1 126 ? -0.736 31.453 21.25 1 89.19 126 TYR B CA 1
ATOM 4580 C C . TYR B 1 126 ? -1.407 32.812 21.047 1 89.19 126 TYR B C 1
ATOM 4582 O O . TYR B 1 126 ? -1.379 33.656 21.922 1 89.19 126 TYR B O 1
ATOM 4590 N N . ASN B 1 127 ? -1.975 32.969 19.844 1 89.19 127 ASN B N 1
ATOM 4591 C CA . ASN B 1 127 ? -2.67 34.219 19.516 1 89.19 127 ASN B CA 1
ATOM 4592 C C . ASN B 1 127 ? -4.07 33.938 18.984 1 89.19 127 ASN B C 1
ATOM 4594 O O . ASN B 1 127 ? -4.273 33 18.203 1 89.19 127 ASN B O 1
ATOM 4598 N N . GLU B 1 128 ? -5 34.719 19.438 1 87.31 128 GLU B N 1
ATOM 4599 C CA . GLU B 1 128 ? -6.371 34.656 18.938 1 87.31 128 GLU B CA 1
ATOM 4600 C C . GLU B 1 128 ? -6.734 35.906 18.156 1 87.31 128 GLU B C 1
ATOM 4602 O O . GLU B 1 128 ? -6.449 37 18.594 1 87.31 128 GLU B O 1
ATOM 4607 N N . TYR B 1 129 ? -7.246 35.625 16.969 1 83 129 TYR B N 1
ATOM 4608 C CA . TYR B 1 129 ? -7.637 36.719 16.094 1 83 129 TYR B CA 1
ATOM 4609 C C . TYR B 1 129 ? -9.125 36.656 15.758 1 83 129 TYR B C 1
ATOM 4611 O O . TYR B 1 129 ? -9.719 35.562 15.773 1 83 129 TYR B O 1
ATOM 4619 N N . LYS B 1 130 ? -9.727 37.875 15.555 1 75.81 130 LYS B N 1
ATOM 4620 C CA . LYS B 1 130 ? -11.047 37.906 14.93 1 75.81 130 LYS B CA 1
ATOM 4621 C C . LYS B 1 130 ? -10.945 37.781 13.414 1 75.81 130 LYS B C 1
ATOM 4623 O O . LYS B 1 130 ? -10.023 38.312 12.805 1 75.81 130 LYS B O 1
ATOM 4628 N N . THR B 1 131 ? -11.555 36.75 12.727 1 65.25 131 THR B N 1
ATOM 4629 C CA . THR B 1 131 ? -11.438 36.406 11.312 1 65.25 131 THR B CA 1
ATOM 4630 C C . THR B 1 131 ? -11.578 37.625 10.438 1 65.25 131 THR B C 1
ATOM 4632 O O . THR B 1 131 ? -10.906 37.75 9.406 1 65.25 131 THR B O 1
ATOM 4635 N N . ASN B 1 132 ? -12.57 38.594 10.641 1 57.12 132 ASN B N 1
ATOM 4636 C CA . ASN B 1 132 ? -12.812 39.688 9.734 1 57.12 132 ASN B CA 1
ATOM 4637 C C . ASN B 1 132 ? -11.656 40.688 9.758 1 57.12 132 ASN B C 1
ATOM 4639 O O . ASN B 1 132 ? -11.484 41.469 8.82 1 57.12 132 ASN B O 1
ATOM 4643 N N . GLU B 1 133 ? -10.992 40.844 10.992 1 51.25 133 GLU B N 1
ATOM 4644 C CA . GLU B 1 133 ? -9.922 41.812 11.078 1 51.25 133 GLU B CA 1
ATOM 4645 C C . GLU B 1 133 ? -8.656 41.219 11.68 1 51.25 133 GLU B C 1
ATOM 4647 O O . GLU B 1 133 ? -8.453 41.281 12.898 1 51.25 133 GLU B O 1
ATOM 4652 N N . ILE B 1 134 ? -7.949 40.312 11.008 1 55.19 134 ILE B N 1
ATOM 4653 C CA . ILE B 1 134 ? -6.711 39.719 11.516 1 55.19 134 ILE B CA 1
ATOM 4654 C C . ILE B 1 134 ? -5.887 40.812 12.219 1 55.19 134 ILE B C 1
ATOM 4656 O O . ILE B 1 134 ? -4.766 40.531 12.656 1 55.19 134 ILE B O 1
ATOM 4660 N N . LYS B 1 135 ? -6.438 42.156 12.312 1 57.91 135 LYS B N 1
ATOM 4661 C CA . LYS B 1 135 ? -5.582 43.219 12.805 1 57.91 135 LYS B CA 1
ATOM 4662 C C . LYS B 1 135 ? -5.68 43.344 14.32 1 57.91 135 LYS B C 1
ATOM 4664 O O . LYS B 1 135 ? -4.777 43.906 14.961 1 57.91 135 LYS B O 1
ATOM 4669 N N . GLU B 1 136 ? -6.793 42.688 14.828 1 59.94 136 GLU B N 1
ATOM 4670 C CA . GLU B 1 136 ? -6.816 42.969 16.266 1 59.94 136 GLU B CA 1
ATOM 4671 C C . GLU B 1 136 ? -6.645 41.688 17.078 1 59.94 136 GLU B C 1
ATOM 4673 O O . GLU B 1 136 ? -7.477 40.781 17.016 1 59.94 136 GLU B O 1
ATOM 4678 N N . LYS B 1 137 ? -5.398 41.469 17.656 1 65.44 137 LYS B N 1
ATOM 4679 C CA . LYS B 1 137 ? -5.133 40.344 18.578 1 65.44 137 LYS B CA 1
ATOM 4680 C C . LYS B 1 137 ? -6.023 40.438 19.812 1 65.44 137 LYS B C 1
ATOM 4682 O O . LYS B 1 137 ? -6.07 41.469 20.484 1 65.44 137 LYS B O 1
ATOM 4687 N N . LEU B 1 138 ? -6.812 39.438 20.031 1 72.69 138 LEU B N 1
ATOM 4688 C CA . LEU B 1 138 ? -7.652 39.375 21.219 1 72.69 138 LEU B CA 1
ATOM 4689 C C . LEU B 1 138 ? -6.848 38.906 22.422 1 72.69 138 LEU B C 1
ATOM 4691 O O . LEU B 1 138 ? -7.039 39.406 23.531 1 72.69 138 LEU B O 1
ATOM 4695 N N . VAL B 1 139 ? -6.004 37.969 22.141 1 76.5 139 VAL B N 1
ATOM 4696 C CA . VAL B 1 139 ? -5.164 37.406 23.203 1 76.5 139 VAL B CA 1
ATOM 4697 C C . VAL B 1 139 ? -3.801 37.031 22.625 1 76.5 139 VAL B C 1
ATOM 4699 O O . VAL B 1 139 ? -3.711 36.531 21.5 1 76.5 139 VAL B O 1
ATOM 4702 N N . SER B 1 140 ? -2.799 37.438 23.281 1 83.12 140 SER B N 1
ATOM 4703 C CA . SER B 1 140 ? -1.448 36.969 22.953 1 83.12 140 SER B CA 1
ATOM 4704 C C . SER B 1 140 ? -0.767 36.375 24.188 1 83.12 140 SER B C 1
ATOM 4706 O O . SER B 1 140 ? -0.65 37.031 25.219 1 83.12 140 SER B O 1
ATOM 4708 N N . PHE B 1 141 ? -0.505 35.156 24.078 1 82.44 141 PHE B N 1
ATOM 4709 C CA . PHE B 1 141 ? 0.191 34.406 25.125 1 82.44 141 PHE B CA 1
ATOM 4710 C C . PHE B 1 141 ? 1.537 33.906 24.625 1 82.44 141 PHE B C 1
ATOM 4712 O O . PHE B 1 141 ? 1.608 33.219 23.594 1 82.44 141 PHE B O 1
ATOM 4719 N N . ASN B 1 142 ? 2.637 34.281 25.328 1 83.31 142 ASN B N 1
ATOM 4720 C CA . ASN B 1 142 ? 3.98 33.906 24.922 1 83.31 142 ASN B CA 1
ATOM 4721 C C . ASN B 1 142 ? 4.742 33.25 26.078 1 83.31 142 ASN B C 1
ATOM 4723 O O . ASN B 1 142 ? 4.652 33.719 27.219 1 83.31 142 ASN B O 1
ATOM 4727 N N . VAL B 1 143 ? 5.379 32.188 25.797 1 80.06 143 VAL B N 1
ATOM 4728 C CA . VAL B 1 143 ? 6.227 31.484 26.75 1 80.06 143 VAL B CA 1
ATOM 4729 C C . VAL B 1 143 ? 7.641 31.359 26.188 1 80.06 143 VAL B C 1
ATOM 4731 O O . VAL B 1 143 ? 7.82 31.078 25 1 80.06 143 VAL B O 1
ATOM 4734 N N . SER B 1 144 ? 8.633 31.625 26.984 1 83.06 144 SER B N 1
ATOM 4735 C CA . SER B 1 144 ? 10.023 31.484 26.578 1 83.06 144 SER B CA 1
ATOM 4736 C C . SER B 1 144 ? 10.836 30.75 27.641 1 83.06 144 SER B C 1
ATOM 4738 O O . SER B 1 144 ? 10.656 30.984 28.828 1 83.06 144 SER B O 1
ATOM 4740 N N . TRP B 1 145 ? 11.664 29.922 27.141 1 79.5 145 TRP B N 1
ATOM 4741 C CA . TRP B 1 145 ? 12.547 29.188 28.031 1 79.5 145 TRP B CA 1
ATOM 4742 C C . TRP B 1 145 ? 13.695 30.078 28.516 1 79.5 145 TRP B C 1
ATOM 4744 O O . TRP B 1 145 ? 14.312 30.781 27.719 1 79.5 145 TRP B O 1
ATOM 4754 N N . LEU B 1 146 ? 13.945 30.078 29.859 1 73.81 146 LEU B N 1
ATOM 4755 C CA . LEU B 1 146 ? 14.977 30.922 30.438 1 73.81 146 LEU B CA 1
ATOM 4756 C C . LEU B 1 146 ? 16.156 30.078 30.922 1 73.81 146 LEU B C 1
ATOM 4758 O O . LEU B 1 146 ? 17.125 30.609 31.453 1 73.81 146 LEU B O 1
ATOM 4762 N N . GLY B 1 147 ? 16.156 28.859 30.812 1 68.81 147 GLY B N 1
ATOM 4763 C CA . GLY B 1 147 ? 17.188 27.969 31.328 1 68.81 147 GLY B CA 1
ATOM 4764 C C . GLY B 1 147 ? 16.75 27.188 32.562 1 68.81 147 GLY B C 1
ATOM 4765 O O . GLY B 1 147 ? 15.883 27.641 33.281 1 68.81 147 GLY B O 1
ATOM 4766 N N . LYS B 1 148 ? 17.469 26.141 32.938 1 62.5 148 LYS B N 1
ATOM 4767 C CA . LYS B 1 148 ? 17.297 25.359 34.156 1 62.5 148 LYS B CA 1
ATOM 4768 C C . LYS B 1 148 ? 15.812 25.141 34.469 1 62.5 148 LYS B C 1
ATOM 4770 O O . LYS B 1 148 ? 15.359 25.391 35.562 1 62.5 148 LYS B O 1
ATOM 4775 N N . ASN B 1 149 ? 14.938 24.703 33.625 1 64.06 149 ASN B N 1
ATOM 4776 C CA . ASN B 1 149 ? 13.523 24.359 33.719 1 64.06 149 ASN B CA 1
ATOM 4777 C C . ASN B 1 149 ? 12.664 25.578 34.031 1 64.06 149 ASN B C 1
ATOM 4779 O O . ASN B 1 149 ? 11.648 25.484 34.719 1 64.06 149 ASN B O 1
ATOM 4783 N N . LYS B 1 150 ? 13.18 26.734 33.812 1 68.56 150 LYS B N 1
ATOM 4784 C CA . LYS B 1 150 ? 12.445 27.969 34.031 1 68.56 150 LYS B CA 1
ATOM 4785 C C . LYS B 1 150 ? 11.914 28.531 32.719 1 68.56 150 LYS B C 1
ATOM 4787 O O . LYS B 1 150 ? 12.594 28.469 31.672 1 68.56 150 LYS B O 1
ATOM 4792 N N . TYR B 1 151 ? 10.656 28.984 32.75 1 74.25 151 TYR B N 1
ATOM 4793 C CA . TYR B 1 151 ? 10.023 29.625 31.609 1 74.25 151 TYR B CA 1
ATOM 4794 C C . TYR B 1 151 ? 9.477 31 31.984 1 74.25 151 TYR B C 1
ATOM 4796 O O . TYR B 1 151 ? 9.094 31.234 33.125 1 74.25 151 TYR B O 1
ATOM 4804 N N . SER B 1 152 ? 9.555 31.906 31.125 1 73.62 152 SER B N 1
ATOM 4805 C CA . SER B 1 152 ? 8.867 33.188 31.25 1 73.62 152 SER B CA 1
ATOM 4806 C C . SER B 1 152 ? 7.594 33.219 30.406 1 73.62 152 SER B C 1
ATOM 4808 O O . SER B 1 152 ? 7.551 32.656 29.312 1 73.62 152 SER B O 1
ATOM 4810 N N . PHE B 1 153 ? 6.52 33.844 30.953 1 76 153 PHE B N 1
ATOM 4811 C CA . PHE B 1 153 ? 5.27 33.969 30.219 1 76 153 PHE B CA 1
ATOM 4812 C C . PHE B 1 153 ? 4.828 35.406 30.125 1 76 153 PHE B C 1
ATOM 4814 O O . PHE B 1 153 ? 5.082 36.219 31.031 1 76 153 PHE B O 1
ATOM 4821 N N . THR B 1 154 ? 4.293 35.781 29.016 1 75.12 154 THR B N 1
ATOM 4822 C CA . THR B 1 154 ? 3.697 37.094 28.797 1 75.12 154 THR B CA 1
ATOM 4823 C C . THR B 1 154 ? 2.305 36.938 28.188 1 75.12 154 THR B C 1
ATOM 4825 O O . THR B 1 154 ? 2.092 36.156 27.297 1 75.12 154 THR B O 1
ATOM 4828 N N . ILE B 1 155 ? 1.308 37.656 28.781 1 76.25 155 ILE B N 1
ATOM 4829 C CA . ILE B 1 155 ? -0.047 37.688 28.234 1 76.25 155 ILE B CA 1
ATOM 4830 C C . ILE B 1 155 ? -0.426 39.125 27.875 1 76.25 155 ILE B C 1
ATOM 4832 O O . ILE B 1 155 ? -0.142 40.062 28.625 1 76.25 155 ILE B O 1
ATOM 4836 N N . GLU B 1 156 ? -0.867 39.281 26.75 1 73.69 156 GLU B N 1
ATOM 4837 C CA . GLU B 1 156 ? -1.408 40.562 26.312 1 73.69 156 GLU B CA 1
ATOM 4838 C C . GLU B 1 156 ? -2.869 40.438 25.891 1 73.69 156 GLU B C 1
ATOM 4840 O O . GLU B 1 156 ? -3.199 39.656 25 1 73.69 156 GLU B O 1
ATOM 4845 N N . LYS B 1 157 ? -3.742 41.031 26.656 1 70.88 157 LYS B N 1
ATOM 4846 C CA . LYS B 1 157 ? -5.16 41.125 26.328 1 70.88 157 LYS B CA 1
ATOM 4847 C C . LYS B 1 157 ? -5.617 42.594 26.312 1 70.88 157 LYS B C 1
ATOM 4849 O O . LYS B 1 157 ? -5.199 43.406 27.156 1 70.88 157 LYS B O 1
ATOM 4854 N N . PRO B 1 158 ? -6.262 43.031 25.172 1 61.81 158 PRO B N 1
ATOM 4855 C CA . PRO B 1 158 ? -6.652 44.438 25.094 1 61.81 158 PRO B CA 1
ATOM 4856 C C . PRO B 1 158 ? -7.238 44.969 26.406 1 61.81 158 PRO B C 1
ATOM 4858 O O . PRO B 1 158 ? -6.988 46.125 26.781 1 61.81 158 PRO B O 1
ATOM 4861 N N . ASP B 1 159 ? -8.133 44.25 26.969 1 58.25 159 ASP B N 1
ATOM 4862 C CA . ASP B 1 159 ? -8.789 44.781 28.141 1 58.25 159 ASP B CA 1
ATOM 4863 C C . ASP B 1 159 ? -7.914 44.656 29.391 1 58.25 159 ASP B C 1
ATOM 4865 O O . ASP B 1 159 ? -8.227 45.219 30.438 1 58.25 159 ASP B O 1
ATOM 4869 N N . ILE B 1 160 ? -6.914 43.75 29.391 1 53.22 160 ILE B N 1
ATOM 4870 C CA . ILE B 1 160 ? -6.156 43.5 30.609 1 53.22 160 ILE B CA 1
ATOM 4871 C C . ILE B 1 160 ? -4.676 43.781 30.375 1 53.22 160 ILE B C 1
ATOM 4873 O O . ILE B 1 160 ? -4.082 43.25 29.422 1 53.22 160 ILE B O 1
ATOM 4877 N N . PHE B 1 161 ? -4.152 45.062 30.641 1 46.25 161 PHE B N 1
ATOM 4878 C CA . PHE B 1 161 ? -2.725 45.344 30.609 1 46.25 161 PHE B CA 1
ATOM 4879 C C . PHE B 1 161 ? -1.933 44.219 31.281 1 46.25 161 PHE B C 1
ATOM 4881 O O . PHE B 1 161 ? -1.994 44.062 32.5 1 46.25 161 PHE B O 1
ATOM 4888 N N . ALA B 1 162 ? -1.832 43 30.828 1 49.66 162 ALA B N 1
ATOM 4889 C CA . ALA B 1 162 ? -1.118 41.969 31.578 1 49.66 162 ALA B CA 1
ATOM 4890 C C . ALA B 1 162 ? 0.387 42.062 31.344 1 49.66 162 ALA B C 1
ATOM 4892 O O . ALA B 1 162 ? 0.84 42.219 30.203 1 49.66 162 ALA B O 1
ATOM 4893 N N . GLY B 1 163 ? 1.181 42.781 32.25 1 48.03 163 GLY B N 1
ATOM 4894 C CA . GLY B 1 163 ? 2.625 42.906 32.375 1 48.03 163 GLY B CA 1
ATOM 4895 C C . GLY B 1 163 ? 3.346 41.562 32.219 1 48.03 163 GLY B C 1
ATOM 4896 O O . GLY B 1 163 ? 2.709 40.531 32.125 1 48.03 163 GLY B O 1
ATOM 4897 N N . LYS B 1 164 ? 4.605 41.625 31.719 1 50.78 164 LYS B N 1
ATOM 4898 C CA . LYS B 1 164 ? 5.578 40.562 31.734 1 50.78 164 LYS B CA 1
ATOM 4899 C C . LYS B 1 164 ? 5.582 39.844 33.062 1 50.78 164 LYS B C 1
ATOM 4901 O O . LYS B 1 164 ? 5.68 40.469 34.125 1 50.78 164 LYS B O 1
ATOM 4906 N N . ILE B 1 165 ? 4.809 38.906 33.281 1 48.41 165 ILE B N 1
ATOM 4907 C CA . ILE B 1 165 ? 4.957 38.188 34.531 1 48.41 165 ILE B CA 1
ATOM 4908 C C . ILE B 1 165 ? 6.02 37.094 34.375 1 48.41 165 ILE B C 1
ATOM 4910 O O . ILE B 1 165 ? 6.047 36.375 33.375 1 48.41 165 ILE B O 1
ATOM 4914 N N . SER B 1 166 ? 7.25 37.312 35.094 1 45.34 166 SER B N 1
ATOM 4915 C CA . SER B 1 166 ? 8.305 36.312 35.125 1 45.34 166 SER B CA 1
ATOM 4916 C C . SER B 1 166 ? 7.766 34.969 35.594 1 45.34 166 SER B C 1
ATOM 4918 O O . SER B 1 166 ? 7.105 34.875 36.656 1 45.34 166 SER B O 1
ATOM 4920 N N . VAL B 1 167 ? 7.219 34.219 34.75 1 42.72 167 VAL B N 1
ATOM 4921 C CA . VAL B 1 167 ? 6.605 32.906 35 1 42.72 167 VAL B CA 1
ATOM 4922 C C . VAL B 1 167 ? 7.688 31.906 35.344 1 42.72 167 VAL B C 1
ATOM 4924 O O . VAL B 1 167 ? 8.773 31.906 34.781 1 42.72 167 VAL B O 1
ATOM 4927 N N . TYR B 1 168 ? 7.586 31.172 36.625 1 41.09 168 TYR B N 1
ATOM 4928 C CA . TYR B 1 168 ? 8.219 30.062 37.344 1 41.09 168 TYR B CA 1
ATOM 4929 C C . TYR B 1 168 ? 8.234 28.797 36.5 1 41.09 168 TYR B C 1
ATOM 4931 O O . TYR B 1 168 ? 7.473 28.688 35.531 1 41.09 168 TYR B O 1
ATOM 4939 N N . ARG B 1 169 ? 8.844 27.609 37.094 1 40.22 169 ARG B N 1
ATOM 4940 C CA . ARG B 1 169 ? 9.469 26.328 36.781 1 40.22 169 ARG B CA 1
ATOM 4941 C C . ARG B 1 169 ? 8.438 25.312 36.312 1 40.22 169 ARG B C 1
ATOM 4943 O O . ARG B 1 169 ? 8.789 24.234 35.844 1 40.22 169 ARG B O 1
ATOM 4950 N N . LYS B 1 170 ? 7.305 25.5 35.906 1 40.22 170 LYS B N 1
ATOM 4951 C CA . LYS B 1 170 ? 6.504 24.266 35.906 1 40.22 170 LYS B CA 1
ATOM 4952 C C . LYS B 1 170 ? 6.973 23.297 34.844 1 40.22 170 LYS B C 1
ATOM 4954 O O . LYS B 1 170 ? 7.547 23.719 33.812 1 40.22 170 LYS B O 1
ATOM 4959 N N . ASN B 1 171 ? 6.887 21.984 35.281 1 38.41 171 ASN B N 1
ATOM 4960 C CA . ASN B 1 171 ? 7.012 20.781 34.469 1 38.41 171 ASN B CA 1
ATOM 4961 C C . ASN B 1 171 ? 6.23 20.875 33.156 1 38.41 171 ASN B C 1
ATOM 4963 O O . ASN B 1 171 ? 5.012 21.062 33.188 1 38.41 171 ASN B O 1
ATOM 4967 N N . ILE B 1 172 ? 6.676 21.469 32.281 1 41.09 172 ILE B N 1
ATOM 4968 C CA . ILE B 1 172 ? 6.227 21.719 30.906 1 41.09 172 ILE B CA 1
ATOM 4969 C C . ILE B 1 172 ? 5.508 20.484 30.359 1 41.09 172 ILE B C 1
ATOM 4971 O O . ILE B 1 172 ? 5.426 20.297 29.141 1 41.09 172 ILE B O 1
ATOM 4975 N N . SER B 1 173 ? 5.398 19.438 31.094 1 40.06 173 SER B N 1
ATOM 4976 C CA . SER B 1 173 ? 4.781 18.422 30.266 1 40.06 173 SER B CA 1
ATOM 4977 C C . SER B 1 173 ? 3.564 18.953 29.516 1 40.06 173 SER B C 1
ATOM 4979 O O . SER B 1 173 ? 3.293 18.562 28.391 1 40.06 173 SER B O 1
ATOM 4981 N N . GLN B 1 174 ? 2.408 19.453 30.406 1 42.03 174 GLN B N 1
ATOM 4982 C CA . GLN B 1 174 ? 1.266 20.094 29.766 1 42.03 174 GLN B CA 1
ATOM 4983 C C . GLN B 1 174 ? 1.627 21.5 29.281 1 42.03 174 GLN B C 1
ATOM 4985 O O . GLN B 1 174 ? 2.346 22.219 29.969 1 42.03 174 GLN B O 1
ATOM 4990 N N . PHE B 1 175 ? 1.783 21.688 27.969 1 44.94 175 PHE B N 1
ATOM 4991 C CA . PHE B 1 175 ? 2.18 22.984 27.438 1 44.94 175 PHE B CA 1
ATOM 4992 C C . PHE B 1 175 ? 1.924 24.078 28.469 1 44.94 175 PHE B C 1
ATOM 4994 O O . PHE B 1 175 ? 2.498 25.172 28.391 1 44.94 175 PHE B O 1
ATOM 5001 N N . ILE B 1 176 ? 0.643 24.047 29.141 1 44.97 176 ILE B N 1
ATOM 5002 C CA . ILE B 1 176 ? 0.174 25.109 30.031 1 44.97 176 ILE B CA 1
ATOM 5003 C C . ILE B 1 176 ? 0.72 24.875 31.438 1 44.97 176 ILE B C 1
ATOM 5005 O O . ILE B 1 176 ? 0.641 23.766 31.969 1 44.97 176 ILE B O 1
ATOM 5009 N N . PRO B 1 177 ? 1.502 25.75 31.906 1 40.78 177 PRO B N 1
ATOM 5010 C CA . PRO B 1 177 ? 2.023 25.797 33.281 1 40.78 177 PRO B CA 1
ATOM 5011 C C . PRO B 1 177 ? 0.976 25.422 34.312 1 40.78 177 PRO B C 1
ATOM 5013 O O . PRO B 1 177 ? -0.027 26.109 34.469 1 40.78 177 PRO B O 1
ATOM 5016 N N . VAL B 1 178 ? 0.541 24.203 34.5 1 37.78 178 VAL B N 1
ATOM 5017 C CA . VAL B 1 178 ? -0.327 23.891 35.625 1 37.78 178 VAL B CA 1
ATOM 5018 C C . VAL B 1 178 ? 0.212 24.547 36.875 1 37.78 178 VAL B C 1
ATOM 5020 O O . VAL B 1 178 ? -0.553 25.109 37.688 1 37.78 178 VAL B O 1
ATOM 5023 N N . LYS B 1 179 ? 1.433 24.109 37.281 1 38.66 179 LYS B N 1
ATOM 5024 C CA . LYS B 1 179 ? 1.801 24.391 38.688 1 38.66 179 LYS B CA 1
ATOM 5025 C C . LYS B 1 179 ? 2.203 25.844 38.875 1 38.66 179 LYS B C 1
ATOM 5027 O O . LYS B 1 179 ? 3.375 26.156 39.094 1 38.66 179 LYS B O 1
ATOM 5032 N N . LEU B 1 180 ? 1.777 26.656 38.062 1 39.41 180 LEU B N 1
ATOM 5033 C CA . LEU B 1 180 ? 2.047 28.047 38.375 1 39.41 180 LEU B CA 1
ATOM 5034 C C . LEU B 1 180 ? 1.718 28.359 39.844 1 39.41 180 LEU B C 1
ATOM 5036 O O . LEU B 1 180 ? 1.999 29.453 40.312 1 39.41 180 LEU B O 1
ATOM 5040 N N . LEU B 1 181 ? 0.833 27.391 40.406 1 37.62 181 LEU B N 1
ATOM 5041 C CA . LEU B 1 181 ? 0.231 27.797 41.688 1 37.62 181 LEU B CA 1
ATOM 5042 C C . LEU B 1 181 ? 1.253 27.75 42.812 1 37.62 181 LEU B C 1
ATOM 5044 O O . LEU B 1 181 ? 0.992 28.25 43.906 1 37.62 181 LEU B O 1
ATOM 5048 N N . ASP B 1 182 ? 2.211 26.875 42.75 1 35.06 182 ASP B N 1
ATOM 5049 C CA . ASP B 1 182 ? 2.613 26.672 44.156 1 35.06 182 ASP B CA 1
ATOM 5050 C C . ASP B 1 182 ? 3.338 27.891 44.688 1 35.06 182 ASP B C 1
ATOM 5052 O O . ASP B 1 182 ? 3.781 27.906 45.844 1 35.06 182 ASP B O 1
ATOM 5056 N N . ASN B 1 183 ? 4.328 28.531 44.062 1 34.94 183 ASN B N 1
ATOM 5057 C CA . ASN B 1 183 ? 5 29.297 45.125 1 34.94 183 ASN B CA 1
ATOM 5058 C C . ASN B 1 183 ? 4.066 30.328 45.75 1 34.94 183 ASN B C 1
ATOM 5060 O O . ASN B 1 183 ? 3.301 30.984 45.062 1 34.94 183 ASN B O 1
ATOM 5064 N N . ASP B 1 184 ? 3.914 30.297 47.062 1 35.56 184 ASP B N 1
ATOM 5065 C CA . ASP B 1 184 ? 3.16 30.953 48.125 1 35.56 184 ASP B CA 1
ATOM 5066 C C . ASP B 1 184 ? 3.006 32.438 47.844 1 35.56 184 ASP B C 1
ATOM 5068 O O . ASP B 1 184 ? 1.914 33 48 1 35.56 184 ASP B O 1
ATOM 5072 N N . LYS B 1 185 ? 4.227 33.219 48.062 1 38.28 185 LYS B N 1
ATOM 5073 C CA . LYS B 1 185 ? 4.203 34.625 48.438 1 38.28 185 LYS B CA 1
ATOM 5074 C C . LYS B 1 185 ? 3.615 35.469 47.312 1 38.28 185 LYS B C 1
ATOM 5076 O O . LYS B 1 185 ? 3.139 36.594 47.562 1 38.28 185 LYS B O 1
ATOM 5081 N N . HIS B 1 186 ? 3.918 35.094 46.125 1 37.62 186 HIS B N 1
ATOM 5082 C CA . HIS B 1 186 ? 3.531 36.094 45.125 1 37.62 186 HIS B CA 1
ATOM 5083 C C . HIS B 1 186 ? 2.074 35.906 44.719 1 37.62 186 HIS B C 1
ATOM 5085 O O . HIS B 1 186 ? 1.636 36.469 43.719 1 37.62 186 HIS B O 1
ATOM 5091 N N . LEU B 1 187 ? 1.316 35.031 45.219 1 38.59 187 LEU B N 1
ATOM 5092 C CA . LEU B 1 187 ? -0.141 35.031 45.156 1 38.59 187 LEU B CA 1
ATOM 5093 C C . LEU B 1 187 ? -0.725 36.375 45.594 1 38.59 187 LEU B C 1
ATOM 5095 O O . LEU B 1 187 ? -1.946 36.531 45.625 1 38.59 187 LEU B O 1
ATOM 5099 N N . LYS B 1 188 ? -0.002 37.062 46.281 1 39.31 188 LYS B N 1
ATOM 5100 C CA . LYS B 1 188 ? -0.681 38.312 46.688 1 39.31 188 LYS B CA 1
ATOM 5101 C C . LYS B 1 188 ? -1.368 38.969 45.5 1 39.31 188 LYS B C 1
ATOM 5103 O O . LYS B 1 188 ? -2.441 39.562 45.625 1 39.31 188 LYS B O 1
ATOM 5108 N N . ASN B 1 189 ? -0.647 39.188 44.312 1 40.59 189 ASN B N 1
ATOM 5109 C CA . ASN B 1 189 ? -1.4 39.75 43.188 1 40.59 189 ASN B CA 1
ATOM 5110 C C . ASN B 1 189 ? -2.023 38.656 42.344 1 40.59 189 ASN B C 1
ATOM 5112 O O . ASN B 1 189 ? -1.446 38.25 41.344 1 40.59 189 ASN B O 1
ATOM 5116 N N . GLY B 1 190 ? -2.791 37.812 42.844 1 46.72 190 GLY B N 1
ATOM 5117 C CA . GLY B 1 190 ? -3.566 36.625 42.469 1 46.72 190 GLY B CA 1
ATOM 5118 C C . GLY B 1 190 ? -4.133 36.719 41.062 1 46.72 190 GLY B C 1
ATOM 5119 O O . GLY B 1 190 ? -4.141 35.75 40.312 1 46.72 190 GLY B O 1
ATOM 5120 N N . GLN B 1 191 ? -4.699 37.844 40.812 1 48.69 191 GLN B N 1
ATOM 5121 C CA . GLN B 1 191 ? -5.348 38.062 39.5 1 48.69 191 GLN B CA 1
ATOM 5122 C C . GLN B 1 191 ? -4.355 37.906 38.375 1 48.69 191 GLN B C 1
ATOM 5124 O O . GLN B 1 191 ? -4.688 37.344 37.312 1 48.69 191 GLN B O 1
ATOM 5129 N N . ARG B 1 192 ? -3.072 38.438 38.625 1 51.97 192 ARG B N 1
ATOM 5130 C CA . ARG B 1 192 ? -2.078 38.469 37.562 1 51.97 192 ARG B CA 1
ATOM 5131 C C . ARG B 1 192 ? -1.665 37.062 37.156 1 51.97 192 ARG B C 1
ATOM 5133 O O . ARG B 1 192 ? -1.32 36.844 35.969 1 51.97 192 ARG B O 1
ATOM 5140 N N . TYR B 1 193 ? -1.812 36.125 38.156 1 54.75 193 TYR B N 1
ATOM 5141 C CA . TYR B 1 193 ? -1.354 34.781 37.812 1 54.75 193 TYR B CA 1
ATOM 5142 C C . TYR B 1 193 ? -2.504 33.938 37.281 1 54.75 193 TYR B C 1
ATOM 5144 O O . TYR B 1 193 ? -2.281 32.969 36.562 1 54.75 193 TYR B O 1
ATOM 5152 N N . LEU B 1 194 ? -3.637 34.375 37.625 1 61.44 194 LEU B N 1
ATOM 5153 C CA . LEU B 1 194 ? -4.797 33.562 37.25 1 61.44 194 LEU B CA 1
ATOM 5154 C C . LEU B 1 194 ? -5.059 33.656 35.75 1 61.44 194 LEU B C 1
ATOM 5156 O O . LEU B 1 194 ? -5.449 32.656 35.125 1 61.44 194 LEU B O 1
ATOM 5160 N N . GLN B 1 195 ? -4.73 34.844 35.219 1 65.44 195 GLN B N 1
ATOM 5161 C CA . GLN B 1 195 ? -5.086 35.062 33.812 1 65.44 195 GLN B CA 1
ATOM 5162 C C . GLN B 1 195 ? -4.223 34.188 32.906 1 65.44 195 GLN B C 1
ATOM 5164 O O . GLN B 1 195 ? -4.742 33.531 32 1 65.44 195 GLN B O 1
ATOM 5169 N N . PRO B 1 196 ? -2.842 34.219 33.188 1 65.19 196 PRO B N 1
ATOM 5170 C CA . PRO B 1 196 ? -2.043 33.312 32.344 1 65.19 196 PRO B CA 1
ATOM 5171 C C . PRO B 1 196 ? -2.492 31.859 32.438 1 65.19 196 PRO B C 1
ATOM 5173 O O . PRO B 1 196 ? -2.469 31.141 31.453 1 65.19 196 PRO B O 1
ATOM 5176 N N . PHE B 1 197 ? -2.951 31.578 33.531 1 67.81 197 PHE B N 1
ATOM 5177 C CA . PHE B 1 197 ? -3.414 30.203 33.719 1 67.81 197 PHE B CA 1
ATOM 5178 C C . PHE B 1 197 ? -4.688 29.953 32.938 1 67.81 197 PHE B C 1
ATOM 5180 O O . PHE B 1 197 ? -4.816 28.906 32.281 1 67.81 197 PHE B O 1
ATOM 5187 N N . ILE B 1 198 ? -5.496 30.828 33 1 72.5 198 ILE B N 1
ATOM 5188 C CA . ILE B 1 198 ? -6.773 30.672 32.312 1 72.5 198 ILE B CA 1
ATOM 5189 C C . ILE B 1 198 ? -6.547 30.625 30.812 1 72.5 198 ILE B C 1
ATOM 5191 O O . ILE B 1 198 ? -7.074 29.734 30.141 1 72.5 198 ILE B O 1
ATOM 5195 N N . VAL B 1 199 ? -5.695 31.5 30.328 1 74.06 199 VAL B N 1
ATOM 5196 C CA . VAL B 1 199 ? -5.438 31.562 28.891 1 74.06 199 VAL B CA 1
ATOM 5197 C C . VAL B 1 199 ? -4.699 30.312 28.438 1 74.06 199 VAL B C 1
ATOM 5199 O O . VAL B 1 199 ? -5.016 29.75 27.391 1 74.06 199 VAL B O 1
ATOM 5202 N N . SER B 1 200 ? -3.787 29.938 29.234 1 76.19 200 SER B N 1
ATOM 5203 C CA . SER B 1 200 ? -3.027 28.734 28.906 1 76.19 200 SER B CA 1
ATOM 5204 C C . SER B 1 200 ? -3.926 27.516 28.891 1 76.19 200 SER B C 1
ATOM 5206 O O . SER B 1 200 ? -3.789 26.656 28.016 1 76.19 200 SER B O 1
ATOM 5208 N N . ASN B 1 201 ? -4.766 27.438 29.797 1 76.81 201 ASN B N 1
ATOM 5209 C CA . ASN B 1 201 ? -5.684 26.297 29.859 1 76.81 201 ASN B CA 1
ATOM 5210 C C . ASN B 1 201 ? -6.645 26.281 28.672 1 76.81 201 ASN B C 1
ATOM 5212 O O . ASN B 1 201 ? -6.953 25.219 28.125 1 76.81 201 ASN B O 1
ATOM 5216 N N . GLU B 1 202 ? -7.082 27.438 28.391 1 80.25 202 GLU B N 1
ATOM 5217 C CA . GLU B 1 202 ? -7.961 27.531 27.234 1 80.25 202 GLU B CA 1
ATOM 5218 C C . GLU B 1 202 ? -7.23 27.141 25.938 1 80.25 202 GLU B C 1
ATOM 5220 O O . GLU B 1 202 ? -7.77 26.406 25.109 1 80.25 202 GLU B O 1
ATOM 5225 N N . ALA B 1 203 ? -6.059 27.656 25.828 1 83.5 203 ALA B N 1
ATOM 5226 C CA . ALA B 1 203 ? -5.25 27.328 24.656 1 83.5 203 ALA B CA 1
ATOM 5227 C C . ALA B 1 203 ? -5.008 25.828 24.562 1 83.5 203 ALA B C 1
ATOM 5229 O O . ALA B 1 203 ? -5.094 25.25 23.469 1 83.5 203 ALA B O 1
ATOM 5230 N N . ASN B 1 204 ? -4.789 25.25 25.672 1 83.12 204 ASN B N 1
ATOM 5231 C CA . ASN B 1 204 ? -4.535 23.812 25.703 1 83.12 204 ASN B CA 1
ATOM 5232 C C . ASN B 1 204 ? -5.793 23.016 25.375 1 83.12 204 ASN B C 1
ATOM 5234 O O . ASN B 1 204 ? -5.723 21.984 24.703 1 83.12 204 ASN B O 1
ATOM 5238 N N . ARG B 1 205 ? -6.812 23.438 25.891 1 83.88 205 ARG B N 1
ATOM 5239 C CA . ARG B 1 205 ? -8.078 22.766 25.609 1 83.88 205 ARG B CA 1
ATOM 5240 C C . ARG B 1 205 ? -8.406 22.812 24.109 1 83.88 205 ARG B C 1
ATOM 5242 O O . ARG B 1 205 ? -8.82 21.797 23.531 1 83.88 205 ARG B O 1
ATOM 5249 N N . ASP B 1 206 ? -8.188 23.969 23.609 1 87.19 206 ASP B N 1
ATOM 5250 C CA . ASP B 1 206 ? -8.461 24.125 22.188 1 87.19 206 ASP B CA 1
ATOM 5251 C C . ASP B 1 206 ? -7.508 23.281 21.344 1 87.19 206 ASP B C 1
ATOM 5253 O O . ASP B 1 206 ? -7.91 22.703 20.328 1 87.19 206 ASP B O 1
ATOM 5257 N N . LEU B 1 207 ? -6.328 23.281 21.734 1 89 207 LEU B N 1
ATOM 5258 C CA . LEU B 1 207 ? -5.332 22.469 21.031 1 89 207 LEU B CA 1
ATOM 5259 C C . LEU B 1 207 ? -5.68 20.984 21.094 1 89 207 LEU B C 1
ATOM 5261 O O . LEU B 1 207 ? -5.598 20.281 20.094 1 89 207 LEU B O 1
ATOM 5265 N N . ASP B 1 208 ? -6.074 20.578 22.266 1 86.81 208 ASP B N 1
ATOM 5266 C CA . ASP B 1 208 ? -6.5 19.188 22.453 1 86.81 208 ASP B CA 1
ATOM 5267 C C . ASP B 1 208 ? -7.711 18.859 21.594 1 86.81 208 ASP B C 1
ATOM 5269 O O . ASP B 1 208 ? -7.773 17.797 20.984 1 86.81 208 ASP B O 1
ATOM 5273 N N . ALA B 1 209 ? -8.617 19.781 21.562 1 87 209 ALA B N 1
ATOM 5274 C CA . ALA B 1 209 ? -9.82 19.594 20.75 1 87 209 ALA B CA 1
ATOM 5275 C C . ALA B 1 209 ? -9.469 19.5 19.266 1 87 209 ALA B C 1
ATOM 5277 O O . ALA B 1 209 ? -10.031 18.672 18.547 1 87 209 ALA B O 1
ATOM 5278 N N . PHE B 1 210 ? -8.57 20.328 18.859 1 90.5 210 PHE B N 1
ATOM 5279 C CA . PHE B 1 210 ? -8.133 20.312 17.469 1 90.5 210 PHE B CA 1
ATOM 5280 C C . PHE B 1 210 ? -7.527 18.953 17.109 1 90.5 210 PHE B C 1
ATOM 5282 O O . PHE B 1 210 ? -7.914 18.344 16.109 1 90.5 210 PHE B O 1
ATOM 5289 N N . PHE B 1 211 ? -6.645 18.453 17.891 1 89.75 211 PHE B N 1
ATOM 5290 C CA . PHE B 1 211 ? -5.941 17.219 17.578 1 89.75 211 PHE B CA 1
ATOM 5291 C C . PHE B 1 211 ? -6.852 16 17.75 1 89.75 211 PHE B C 1
ATOM 5293 O O . PHE B 1 211 ? -6.668 14.977 17.094 1 89.75 211 PHE B O 1
ATOM 5300 N N . ARG B 1 212 ? -7.84 16.125 18.547 1 85 212 ARG B N 1
ATOM 5301 C CA . ARG B 1 212 ? -8.836 15.062 18.672 1 85 212 ARG B CA 1
ATOM 5302 C C . ARG B 1 212 ? -9.68 14.945 17.406 1 85 212 ARG B C 1
ATOM 5304 O O . ARG B 1 212 ? -10.125 13.859 17.047 1 85 212 ARG B O 1
ATOM 5311 N N . SER B 1 213 ? -9.82 16.078 16.797 1 88.5 213 SER B N 1
ATOM 5312 C CA . SER B 1 213 ? -10.664 16.094 15.602 1 88.5 213 SER B CA 1
ATOM 5313 C C . SER B 1 213 ? -9.828 15.938 14.336 1 88.5 213 SER B C 1
ATOM 5315 O O . SER B 1 213 ? -10.359 15.977 13.227 1 88.5 213 SER B O 1
ATOM 5317 N N . MET B 1 214 ? -8.562 15.781 14.508 1 91.06 214 MET B N 1
ATOM 5318 C CA . MET B 1 214 ? -7.699 15.531 13.352 1 91.06 214 MET B CA 1
ATOM 5319 C C . MET B 1 214 ? -7.457 14.039 13.164 1 91.06 214 MET B C 1
ATOM 5321 O O . MET B 1 214 ? -7.039 13.352 14.102 1 91.06 214 MET B O 1
ATOM 5325 N N . SER B 1 215 ? -7.77 13.586 11.984 1 89.94 215 SER B N 1
ATOM 5326 C CA . SER B 1 215 ? -7.547 12.18 11.664 1 89.94 215 SER B CA 1
ATOM 5327 C C . SER B 1 215 ? -6.496 12.016 10.578 1 89.94 215 SER B C 1
ATOM 5329 O O . SER B 1 215 ? -6.262 12.938 9.789 1 89.94 215 SER B O 1
ATOM 5331 N N . HIS B 1 216 ? -5.875 10.922 10.641 1 91.12 216 HIS B N 1
ATOM 5332 C CA . HIS B 1 216 ? -4.82 10.609 9.672 1 91.12 216 HIS B CA 1
ATOM 5333 C C . HIS B 1 216 ? -4.957 9.188 9.141 1 91.12 216 HIS B C 1
ATOM 5335 O O . HIS B 1 216 ? -5.16 8.25 9.914 1 91.12 216 HIS B O 1
ATOM 5341 N N . ILE B 1 217 ? -4.969 9.102 7.859 1 88.94 217 ILE B N 1
ATOM 5342 C CA . ILE B 1 217 ? -4.91 7.805 7.195 1 88.94 217 ILE B CA 1
ATOM 5343 C C . ILE B 1 217 ? -3.57 7.652 6.48 1 88.94 217 ILE B C 1
ATOM 5345 O O . ILE B 1 217 ? -3.309 8.328 5.484 1 88.94 217 ILE B O 1
ATOM 5349 N N . GLY B 1 218 ? -2.787 6.754 6.938 1 85.31 218 GLY B N 1
ATOM 5350 C CA . GLY B 1 218 ? -1.448 6.559 6.402 1 85.31 218 GLY B CA 1
ATOM 5351 C C . GLY B 1 218 ? -1.433 5.75 5.117 1 85.31 218 GLY B C 1
ATOM 5352 O O . GLY B 1 218 ? -2.48 5.309 4.641 1 85.31 218 GLY B O 1
ATOM 5353 N N . PRO B 1 219 ? -0.247 5.59 4.566 1 79.94 219 PRO B N 1
ATOM 5354 C CA . PRO B 1 219 ? -0.116 4.898 3.281 1 79.94 219 PRO B CA 1
ATOM 5355 C C . PRO B 1 219 ? -0.215 3.379 3.416 1 79.94 219 PRO B C 1
ATOM 5357 O O . PRO B 1 219 ? -0.425 2.68 2.422 1 79.94 219 PRO B O 1
ATOM 5360 N N . SER B 1 220 ? 0.115 2.84 4.527 1 74.19 220 SER B N 1
ATOM 5361 C CA . SER B 1 220 ? 0.021 1.403 4.762 1 74.19 220 SER B CA 1
ATOM 5362 C C . SER B 1 220 ? -1.206 1.059 5.598 1 74.19 220 SER B C 1
ATOM 5364 O O . SER B 1 220 ? -1.244 1.336 6.797 1 74.19 220 SER B O 1
ATOM 5366 N N . ARG B 1 221 ? -2.182 0.645 5.035 1 67.62 221 ARG B N 1
ATOM 5367 C CA . ARG B 1 221 ? -3.398 0.282 5.754 1 67.62 221 ARG B CA 1
ATOM 5368 C C . ARG B 1 221 ? -3.469 -1.223 5.988 1 67.62 221 ARG B C 1
ATOM 5370 O O . ARG B 1 221 ? -2.816 -1.997 5.285 1 67.62 221 ARG B O 1
ATOM 5377 N N . THR B 1 222 ? -4.098 -1.547 6.957 1 66.38 222 THR B N 1
ATOM 5378 C CA . THR B 1 222 ? -4.148 -2.945 7.371 1 66.38 222 THR B CA 1
ATOM 5379 C C . THR B 1 222 ? -4.816 -3.801 6.297 1 66.38 222 THR B C 1
ATOM 5381 O O . THR B 1 222 ? -5.707 -3.334 5.59 1 66.38 222 THR B O 1
ATOM 5384 N N . GLU B 1 223 ? -4.32 -4.98 6.262 1 67.56 223 GLU B N 1
ATOM 5385 C CA . GLU B 1 223 ? -4.957 -5.969 5.395 1 67.56 223 GLU B CA 1
ATOM 5386 C C . GLU B 1 223 ? -6.375 -6.277 5.859 1 67.56 223 GLU B C 1
ATOM 5388 O O . GLU B 1 223 ? -6.656 -6.27 7.059 1 67.56 223 GLU B O 1
ATOM 5393 N N . PRO B 1 224 ? -7.238 -6.477 4.898 1 66.69 224 PRO B N 1
ATOM 5394 C CA . PRO B 1 224 ? -8.609 -6.836 5.27 1 66.69 224 PRO B CA 1
ATOM 5395 C C . PRO B 1 224 ? -8.68 -8.148 6.047 1 66.69 224 PRO B C 1
ATOM 5397 O O . PRO B 1 224 ? -7.934 -9.086 5.758 1 66.69 224 PRO B O 1
ATOM 5400 N N . LYS B 1 225 ? -9.445 -8.125 7.051 1 70 225 LYS B N 1
ATOM 5401 C CA . LYS B 1 225 ? -9.664 -9.32 7.852 1 70 225 LYS B CA 1
ATOM 5402 C C . LYS B 1 225 ? -11.047 -9.914 7.59 1 70 225 LYS B C 1
ATOM 5404 O O . LYS B 1 225 ? -11.969 -9.203 7.199 1 70 225 LYS B O 1
ATOM 5409 N N . ARG B 1 226 ? -11.055 -11.156 7.77 1 68.75 226 ARG B N 1
ATOM 5410 C CA . ARG B 1 226 ? -12.328 -11.828 7.57 1 68.75 226 ARG B CA 1
ATOM 5411 C C . ARG B 1 226 ? -13.305 -11.508 8.695 1 68.75 226 ARG B C 1
ATOM 5413 O O . ARG B 1 226 ? -14.516 -11.43 8.477 1 68.75 226 ARG B O 1
ATOM 5420 N N . LEU B 1 227 ? -12.688 -11.445 9.852 1 69.31 227 LEU B N 1
ATOM 5421 C CA . LEU B 1 227 ? -13.508 -11.188 11.031 1 69.31 227 LEU B CA 1
ATOM 5422 C C . LEU B 1 227 ? -13.055 -9.914 11.742 1 69.31 227 LEU B C 1
ATOM 5424 O O . LEU B 1 227 ? -11.852 -9.664 11.875 1 69.31 227 LEU B O 1
ATOM 5428 N N . TYR B 1 228 ? -14.062 -9.102 12.055 1 68.19 228 TYR B N 1
ATOM 5429 C CA . TYR B 1 228 ? -13.812 -7.871 12.797 1 68.19 228 TYR B CA 1
ATOM 5430 C C . TYR B 1 228 ? -14.516 -7.898 14.148 1 68.19 228 TYR B C 1
ATOM 5432 O O . TYR B 1 228 ? -15.688 -8.258 14.234 1 68.19 228 TYR B O 1
ATOM 5440 N N . THR B 1 229 ? -13.758 -7.637 15.141 1 66.44 229 THR B N 1
ATOM 5441 C CA . THR B 1 229 ? -14.312 -7.629 16.484 1 66.44 229 THR B CA 1
ATOM 5442 C C . THR B 1 229 ? -14.648 -6.203 16.922 1 66.44 229 THR B C 1
ATOM 5444 O O . THR B 1 229 ? -13.828 -5.293 16.766 1 66.44 229 THR B O 1
ATOM 5447 N N . GLN B 1 230 ? -15.789 -6.004 17.359 1 67.56 230 GLN B N 1
ATOM 5448 C CA . GLN B 1 230 ? -16.172 -4.699 17.875 1 67.56 230 GLN B CA 1
ATOM 5449 C C . GLN B 1 230 ? -15.516 -4.434 19.234 1 67.56 230 GLN B C 1
ATOM 5451 O O . GLN B 1 230 ? -15.641 -5.242 20.156 1 67.56 230 GLN B O 1
ATOM 5456 N N . SER B 1 231 ? -14.609 -3.553 19.328 1 56.59 231 SER B N 1
ATOM 5457 C CA . SER B 1 231 ? -13.867 -3.268 20.547 1 56.59 231 SER B CA 1
ATOM 5458 C C . SER B 1 231 ? -14.773 -2.646 21.609 1 56.59 231 SER B C 1
ATOM 5460 O O . SER B 1 231 ? -14.461 -2.68 22.797 1 56.59 231 SER B O 1
ATOM 5462 N N . GLY B 1 232 ? -16.016 -2.434 21.312 1 52.38 232 GLY B N 1
ATOM 5463 C CA . GLY B 1 232 ? -16.891 -1.749 22.266 1 52.38 232 GLY B CA 1
ATOM 5464 C C . GLY B 1 232 ? -16.547 -0.279 22.422 1 52.38 232 GLY B C 1
ATOM 5465 O O . GLY B 1 232 ? -17.328 0.479 23.016 1 52.38 232 GLY B O 1
ATOM 5466 N N . ALA B 1 233 ? -15.305 0.113 22.125 1 50.34 233 ALA B N 1
ATOM 5467 C CA . ALA B 1 233 ? -14.969 1.527 22.281 1 50.34 233 ALA B CA 1
ATOM 5468 C C . ALA B 1 233 ? -15.414 2.328 21.062 1 50.34 233 ALA B C 1
ATOM 5470 O O . ALA B 1 233 ? -15.578 1.775 19.969 1 50.34 233 ALA B O 1
ATOM 5471 N N . ALA B 1 234 ? -16.031 3.438 21.312 1 50.66 234 ALA B N 1
ATOM 5472 C CA . ALA B 1 234 ? -16.406 4.371 20.25 1 50.66 234 ALA B CA 1
ATOM 5473 C C . ALA B 1 234 ? -15.188 5.16 19.781 1 50.66 234 ALA B C 1
ATOM 5475 O O . ALA B 1 234 ? -14.875 6.227 20.312 1 50.66 234 ALA B O 1
ATOM 5476 N N . PRO B 1 235 ? -14.516 4.527 18.859 1 51.88 235 PRO B N 1
ATOM 5477 C CA . PRO B 1 235 ? -13.32 5.281 18.453 1 51.88 235 PRO B CA 1
ATOM 5478 C C . PRO B 1 235 ? -13.656 6.562 17.703 1 51.88 235 PRO B C 1
ATOM 5480 O O . PRO B 1 235 ? -14.672 6.629 17.016 1 51.88 235 PRO B O 1
ATOM 5483 N N . HIS B 1 236 ? -13.062 7.742 18.078 1 52.22 236 HIS B N 1
ATOM 5484 C CA . HIS B 1 236 ? -13.258 9.023 17.391 1 52.22 236 HIS B CA 1
ATOM 5485 C C . HIS B 1 236 ? -12.602 9.016 16.016 1 52.22 236 HIS B C 1
ATOM 5487 O O . HIS B 1 236 ? -12.891 9.883 15.188 1 52.22 236 HIS B O 1
ATOM 5493 N N . GLU B 1 237 ? -11.734 8 15.883 1 59.97 237 GLU B N 1
ATOM 5494 C CA . GLU B 1 237 ? -11.031 7.91 14.602 1 59.97 237 GLU B CA 1
ATOM 5495 C C . GLU B 1 237 ? -10.797 6.453 14.203 1 59.97 237 GLU B C 1
ATOM 5497 O O . GLU B 1 237 ? -10.867 5.555 15.047 1 59.97 237 GLU B O 1
ATOM 5502 N N . VAL B 1 238 ? -10.68 6.219 12.961 1 63.22 238 VAL B N 1
ATOM 5503 C CA . VAL B 1 238 ? -10.547 4.863 12.445 1 63.22 238 VAL B CA 1
ATOM 5504 C C . VAL B 1 238 ? -9.148 4.332 12.742 1 63.22 238 VAL B C 1
ATOM 5506 O O . VAL B 1 238 ? -8.891 3.133 12.609 1 63.22 238 VAL B O 1
ATOM 5509 N N . GLY B 1 239 ? -8.297 5.129 13.211 1 60.84 239 GLY B N 1
ATOM 5510 C CA . GLY B 1 239 ? -6.934 4.707 13.484 1 60.84 239 GLY B CA 1
ATOM 5511 C C . GLY B 1 239 ? -6.016 4.832 12.281 1 60.84 239 GLY B C 1
ATOM 5512 O O . GLY B 1 239 ? -6.484 4.965 11.148 1 60.84 239 GLY B O 1
ATOM 5513 N N . LYS B 1 240 ? -4.723 4.754 12.508 1 59 240 LYS B N 1
ATOM 5514 C CA . LYS B 1 240 ? -3.686 4.945 11.5 1 59 240 LYS B CA 1
ATOM 5515 C C . LYS B 1 240 ? -3.84 3.947 10.352 1 59 240 LYS B C 1
ATOM 5517 O O . LYS B 1 240 ? -3.621 4.289 9.188 1 59 240 LYS B O 1
ATOM 5522 N N . TYR B 1 241 ? -4.324 2.791 10.742 1 60.97 241 TYR B N 1
AT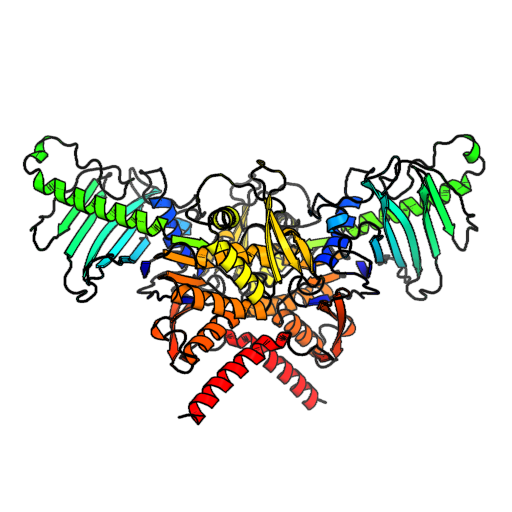OM 5523 C CA . TYR B 1 241 ? -4.387 1.72 9.758 1 60.97 241 TYR B CA 1
ATOM 5524 C C . TYR B 1 241 ? -5.832 1.423 9.367 1 60.97 241 TYR B C 1
ATOM 5526 O O . TYR B 1 241 ? -6.105 0.436 8.68 1 60.97 241 TYR B O 1
ATOM 5534 N N . GLY B 1 242 ? -6.762 2.189 9.883 1 60.78 242 GLY B N 1
ATOM 5535 C CA . GLY B 1 242 ? -8.172 2.01 9.578 1 60.78 242 GLY B CA 1
ATOM 5536 C C . GLY B 1 242 ? -8.82 0.897 10.383 1 60.78 242 GLY B C 1
ATOM 5537 O O . GLY B 1 242 ? -9.922 0.448 10.055 1 60.78 242 GLY B O 1
ATOM 5538 N N . GLN B 1 243 ? -8.305 0.494 11.391 1 58.19 243 GLN B N 1
ATOM 5539 C CA . GLN B 1 243 ? -8.68 -0.727 12.094 1 58.19 243 GLN B CA 1
ATOM 5540 C C . GLN B 1 243 ? -10.016 -0.555 12.812 1 58.19 243 GLN B C 1
ATOM 5542 O O . GLN B 1 243 ? -10.695 -1.539 13.125 1 58.19 243 GLN B O 1
ATOM 5547 N N . TRP B 1 244 ? -10.445 0.721 12.922 1 59.81 244 TRP B N 1
ATOM 5548 C CA . TRP B 1 244 ? -11.672 0.918 13.688 1 59.81 244 TRP B CA 1
ATOM 5549 C C . TRP B 1 244 ? -12.812 1.365 12.781 1 59.81 244 TRP B C 1
ATOM 5551 O O . TRP B 1 244 ? -13.836 1.862 13.258 1 59.81 244 TRP B O 1
ATOM 5561 N N . ALA B 1 245 ? -12.68 1.199 11.562 1 67.19 245 ALA B N 1
ATOM 5562 C CA . ALA B 1 245 ? -13.703 1.606 10.602 1 67.19 245 ALA B CA 1
ATOM 5563 C C . ALA B 1 245 ? -15 0.84 10.828 1 67.19 245 ALA B C 1
ATOM 5565 O O . ALA B 1 245 ? -16.094 1.421 10.781 1 67.19 245 ALA B O 1
ATOM 5566 N N . VAL B 1 246 ? -14.844 -0.418 11.164 1 68.75 246 VAL B N 1
ATOM 5567 C CA . VAL B 1 246 ? -16.016 -1.286 11.297 1 68.75 246 VAL B CA 1
ATOM 5568 C C . VAL B 1 246 ? -16.844 -0.849 12.5 1 68.75 246 VAL B C 1
ATOM 5570 O O . VAL B 1 246 ? -18.078 -0.839 12.438 1 68.75 246 VAL B O 1
ATOM 5573 N N . ASP B 1 247 ? -16.188 -0.373 13.5 1 69.69 247 ASP B N 1
ATOM 5574 C CA . ASP B 1 247 ? -16.891 0.088 14.688 1 69.69 247 ASP B CA 1
ATOM 5575 C C . ASP B 1 247 ? -17.75 1.309 14.375 1 69.69 247 ASP B C 1
ATOM 5577 O O . ASP B 1 247 ? -18.891 1.411 14.852 1 69.69 247 ASP B O 1
ATOM 5581 N N . GLU B 1 248 ? -17.266 2.121 13.594 1 70.12 248 GLU B N 1
ATOM 5582 C CA . GLU B 1 248 ? -17.984 3.336 13.234 1 70.12 248 GLU B CA 1
ATOM 5583 C C . GLU B 1 248 ? -19.203 3.016 12.367 1 70.12 248 GLU B C 1
ATOM 5585 O O . GLU B 1 248 ? -20.266 3.631 12.516 1 70.12 248 GLU B O 1
ATOM 5590 N N . ILE B 1 249 ? -19.062 2.09 11.531 1 75.25 249 ILE B N 1
ATOM 5591 C CA . ILE B 1 249 ? -20.141 1.702 10.633 1 75.25 249 ILE B CA 1
ATOM 5592 C C . ILE B 1 249 ? -21.281 1.06 11.422 1 75.25 249 ILE B C 1
ATOM 5594 O O . ILE B 1 249 ? -22.453 1.284 11.133 1 75.25 249 ILE B O 1
ATOM 5598 N N . LEU B 1 250 ? -20.828 0.333 12.352 1 69.31 250 LEU B N 1
ATOM 5599 C CA . LEU B 1 250 ? -21.812 -0.385 13.156 1 69.31 250 LEU B CA 1
ATOM 5600 C C . LEU B 1 250 ? -22.656 0.583 13.984 1 69.31 250 LEU B C 1
ATOM 5602 O O . LEU B 1 250 ? -23.828 0.319 14.258 1 69.31 250 LEU B O 1
ATOM 5606 N N . LEU B 1 251 ? -22.125 1.69 14.25 1 68.62 251 LEU B N 1
ATOM 5607 C CA . LEU B 1 251 ? -22.766 2.613 15.172 1 68.62 251 LEU B CA 1
ATOM 5608 C C . LEU B 1 251 ? -23.719 3.549 14.43 1 68.62 251 LEU B C 1
ATOM 5610 O O . LEU B 1 251 ? -24.625 4.117 15.031 1 68.62 251 LEU B O 1
ATOM 5614 N N . SER B 1 252 ? -23.562 3.672 13.133 1 78.5 252 SER B N 1
ATOM 5615 C CA . SER B 1 252 ? -24.312 4.695 12.422 1 78.5 252 SER B CA 1
ATOM 5616 C C . SER B 1 252 ? -24.969 4.125 11.164 1 78.5 252 SER B C 1
ATOM 5618 O O . SER B 1 252 ? -24.281 3.67 10.25 1 78.5 252 SER B O 1
ATOM 5620 N N . LYS B 1 253 ? -26.344 4.168 11.133 1 82.5 253 LYS B N 1
ATOM 5621 C CA . LYS B 1 253 ? -27.078 3.756 9.945 1 82.5 253 LYS B CA 1
ATOM 5622 C C . LYS B 1 253 ? -26.719 4.629 8.75 1 82.5 253 LYS B C 1
ATOM 5624 O O . LYS B 1 253 ? -26.641 4.141 7.617 1 82.5 253 LYS B O 1
ATOM 5629 N N . GLU B 1 254 ? -26.516 5.867 9.094 1 86.38 254 GLU B N 1
ATOM 5630 C CA . GLU B 1 254 ? -26.141 6.801 8.031 1 86.38 254 GLU B CA 1
ATOM 5631 C C . GLU B 1 254 ? -24.812 6.414 7.406 1 86.38 254 GLU B C 1
ATOM 5633 O O . GLU B 1 254 ? -24.656 6.453 6.184 1 86.38 254 GLU B O 1
ATOM 5638 N N . MET B 1 255 ? -23.953 6.07 8.242 1 87.06 255 MET B N 1
ATOM 5639 C CA . MET B 1 255 ? -22.641 5.664 7.758 1 87.06 255 MET B CA 1
ATOM 5640 C C . MET B 1 255 ? -22.734 4.41 6.895 1 87.06 255 MET B C 1
ATOM 5642 O O . MET B 1 255 ? -22.062 4.297 5.875 1 87.06 255 MET B O 1
ATOM 5646 N N . ARG B 1 256 ? -23.609 3.521 7.238 1 86.94 256 ARG B N 1
ATOM 5647 C CA . ARG B 1 256 ? -23.812 2.312 6.449 1 86.94 256 ARG B CA 1
ATOM 5648 C C . ARG B 1 256 ? -24.328 2.654 5.055 1 86.94 256 ARG B C 1
ATOM 5650 O O . ARG B 1 256 ? -23.891 2.064 4.062 1 86.94 256 ARG B O 1
ATOM 5657 N N . PHE B 1 257 ? -25.172 3.572 5.105 1 89.5 257 PHE B N 1
ATOM 5658 C CA . PHE B 1 257 ? -25.719 4.012 3.828 1 89.5 257 PHE B CA 1
ATOM 5659 C C . PHE B 1 257 ? -24.641 4.645 2.963 1 89.5 257 PHE B C 1
ATOM 5661 O O . PHE B 1 257 ? -24.562 4.371 1.763 1 89.5 257 PHE B O 1
ATOM 5668 N N . LEU B 1 258 ? -23.859 5.477 3.545 1 91.06 258 LEU B N 1
ATOM 5669 C CA . LEU B 1 258 ? -22.797 6.156 2.814 1 91.06 258 LEU B CA 1
ATOM 5670 C C . LEU B 1 258 ? -21.781 5.156 2.273 1 91.06 258 LEU B C 1
ATOM 5672 O O . LEU B 1 258 ? -21.328 5.277 1.132 1 91.06 258 LEU B O 1
ATOM 5676 N N . VAL B 1 259 ? -21.484 4.184 3.076 1 89.19 259 VAL B N 1
ATOM 5677 C CA . VAL B 1 259 ? -20.531 3.16 2.654 1 89.19 259 VAL B CA 1
ATOM 5678 C C . VAL B 1 259 ? -21.109 2.383 1.47 1 89.19 259 VAL B C 1
ATOM 5680 O O . VAL B 1 259 ? -20.406 2.143 0.482 1 89.19 259 VAL B O 1
ATOM 5683 N N . LYS B 1 260 ? -22.359 2.023 1.577 1 89 260 LYS B N 1
ATOM 5684 C CA . LYS B 1 260 ? -23.031 1.329 0.482 1 89 260 LYS B CA 1
ATOM 5685 C C . LYS B 1 260 ? -23 2.16 -0.798 1 89 260 LYS B C 1
ATOM 5687 O O . LYS B 1 260 ? -22.656 1.647 -1.867 1 89 260 LYS B O 1
ATOM 5692 N N . LYS B 1 261 ? -23.281 3.361 -0.665 1 92.75 261 LYS B N 1
ATOM 5693 C CA . LYS B 1 261 ? -23.312 4.277 -1.803 1 92.75 261 LYS B CA 1
ATOM 5694 C C . LYS B 1 261 ? -21.938 4.355 -2.473 1 92.75 261 LYS B C 1
ATOM 5696 O O . LYS B 1 261 ? -21.828 4.211 -3.693 1 92.75 261 LYS B O 1
ATOM 5701 N N . TRP B 1 262 ? -20.969 4.562 -1.732 1 92.69 262 TRP B N 1
ATOM 5702 C CA . TRP B 1 262 ? -19.656 4.816 -2.312 1 92.69 262 TRP B CA 1
ATOM 5703 C C . TRP B 1 262 ? -19.016 3.52 -2.805 1 92.69 262 TRP B C 1
ATOM 5705 O O . TRP B 1 262 ? -18.266 3.523 -3.781 1 92.69 262 TRP B O 1
ATOM 5715 N N . PHE B 1 263 ? -19.297 2.398 -2.156 1 88.94 263 PHE B N 1
ATOM 5716 C CA . PHE B 1 263 ? -18.859 1.13 -2.715 1 88.94 263 PHE B CA 1
ATOM 5717 C C . PHE B 1 263 ? -19.438 0.913 -4.105 1 88.94 263 PHE B C 1
ATOM 5719 O O . PHE B 1 263 ? -18.766 0.393 -4.996 1 88.94 263 PHE B O 1
ATOM 5726 N N . LYS B 1 264 ? -20.625 1.301 -4.234 1 89.44 264 LYS B N 1
ATOM 5727 C CA . LYS B 1 264 ? -21.266 1.204 -5.543 1 89.44 264 LYS B CA 1
ATOM 5728 C C . LYS B 1 264 ? -20.609 2.15 -6.547 1 89.44 264 LYS B C 1
ATOM 5730 O O . LYS B 1 264 ? -20.312 1.757 -7.676 1 89.44 264 LYS B O 1
ATOM 5735 N N . GLU B 1 265 ? -20.344 3.365 -6.121 1 90.12 265 GLU B N 1
ATOM 5736 C CA . GLU B 1 265 ? -19.734 4.375 -6.988 1 90.12 265 GLU B CA 1
ATOM 5737 C C . GLU B 1 265 ? -18.328 3.977 -7.414 1 90.12 265 GLU B C 1
ATOM 5739 O O . GLU B 1 265 ? -17.891 4.293 -8.523 1 90.12 265 GLU B O 1
ATOM 5744 N N . PHE B 1 266 ? -17.641 3.301 -6.531 1 88.88 266 PHE B N 1
ATOM 5745 C CA . PHE B 1 266 ? -16.297 2.836 -6.84 1 88.88 266 PHE B CA 1
ATOM 5746 C C . PHE B 1 266 ? -16.328 1.519 -7.602 1 88.88 266 PHE B C 1
ATOM 5748 O O . PHE B 1 266 ? -15.289 0.939 -7.91 1 88.88 266 PHE B O 1
ATOM 5755 N N . ASN B 1 267 ? -17.5 0.988 -7.867 1 81.88 267 ASN B N 1
ATOM 5756 C CA . ASN B 1 267 ? -17.719 -0.265 -8.578 1 81.88 267 ASN B CA 1
ATOM 5757 C C . ASN B 1 267 ? -17.109 -1.449 -7.844 1 81.88 267 ASN B C 1
ATOM 5759 O O . ASN B 1 267 ? -16.5 -2.326 -8.461 1 81.88 267 ASN B O 1
ATOM 5763 N N . ILE B 1 268 ? -17.219 -1.386 -6.602 1 83.19 268 ILE B N 1
ATOM 5764 C CA . ILE B 1 268 ? -16.641 -2.451 -5.777 1 83.19 268 ILE B CA 1
ATOM 5765 C C . ILE B 1 268 ? -17.703 -3.521 -5.52 1 83.19 268 ILE B C 1
ATOM 5767 O O . ILE B 1 268 ? -17.422 -4.719 -5.633 1 83.19 268 ILE B O 1
ATOM 5771 N N . SER B 1 269 ? -18.891 -3.074 -5.156 1 87 269 SER B N 1
ATOM 5772 C CA . SER B 1 269 ? -19.984 -3.992 -4.84 1 87 269 SER B CA 1
ATOM 5773 C C . SER B 1 269 ? -21.344 -3.352 -5.105 1 87 269 SER B C 1
ATOM 5775 O O . SER B 1 269 ? -21.469 -2.125 -5.094 1 87 269 SER B O 1
ATOM 5777 N N . SER B 1 270 ? -22.234 -4.199 -5.32 1 86.38 270 SER B N 1
ATOM 5778 C CA . SER B 1 270 ? -23.594 -3.699 -5.539 1 86.38 270 SER B CA 1
ATOM 5779 C C . SER B 1 270 ? -24.328 -3.523 -4.223 1 86.38 270 SER B C 1
ATOM 5781 O O . SER B 1 270 ? -25.266 -2.717 -4.129 1 86.38 270 SER B O 1
ATOM 5783 N N . GLU B 1 271 ? -23.938 -4.301 -3.299 1 87.38 271 GLU B N 1
ATOM 5784 C CA . GLU B 1 271 ? -24.547 -4.242 -1.972 1 87.38 271 GLU B CA 1
ATOM 5785 C C . GLU B 1 271 ? -23.5 -4.469 -0.879 1 87.38 271 GLU B C 1
ATOM 5787 O O . GLU B 1 271 ? -22.406 -4.977 -1.15 1 87.38 271 GLU B O 1
ATOM 5792 N N . PHE B 1 272 ? -23.938 -3.973 0.298 1 85.38 272 PHE B N 1
ATOM 5793 C CA . PHE B 1 272 ? -23.078 -4.055 1.469 1 85.38 272 PHE B CA 1
ATOM 5794 C C . PHE B 1 272 ? -23.875 -4.453 2.705 1 85.38 272 PHE B C 1
ATOM 5796 O O . PHE B 1 272 ? -25 -3.98 2.902 1 85.38 272 PHE B O 1
ATOM 5803 N N . LYS B 1 273 ? -23.375 -5.465 3.43 1 84.19 273 LYS B N 1
ATOM 5804 C CA . LYS B 1 273 ? -24.062 -5.75 4.691 1 84.19 273 LYS B CA 1
ATOM 5805 C C . LYS B 1 273 ? -23.062 -6.207 5.758 1 84.19 273 LYS B C 1
ATOM 5807 O O . LYS B 1 273 ? -22 -6.746 5.434 1 84.19 273 LYS B O 1
ATOM 5812 N N . LEU B 1 274 ? -23.359 -5.867 6.98 1 83.31 274 LEU B N 1
ATOM 5813 C CA . LEU B 1 274 ? -22.625 -6.32 8.156 1 83.31 274 LEU B CA 1
ATOM 5814 C C . LEU B 1 274 ? -23.406 -7.406 8.891 1 83.31 274 LEU B C 1
ATOM 5816 O O . LEU B 1 274 ? -24.547 -7.188 9.312 1 83.31 274 LEU B O 1
ATOM 5820 N N . GLU B 1 275 ? -22.719 -8.523 8.984 1 83.25 275 GLU B N 1
ATOM 5821 C CA . GLU B 1 275 ? -23.406 -9.648 9.625 1 83.25 275 GLU B CA 1
ATOM 5822 C C . GLU B 1 275 ? -22.609 -10.156 10.828 1 83.25 275 GLU B C 1
ATOM 5824 O O . GLU B 1 275 ? -21.406 -10.383 10.734 1 83.25 275 GLU B O 1
ATOM 5829 N N . GLU B 1 276 ? -23.344 -10.211 11.867 1 79.75 276 GLU B N 1
ATOM 5830 C CA . GLU B 1 276 ? -22.719 -10.82 13.039 1 79.75 276 GLU B CA 1
ATOM 5831 C C . GLU B 1 276 ? -22.641 -12.336 12.906 1 79.75 276 GLU B C 1
ATOM 5833 O O . GLU B 1 276 ? -23.609 -12.977 12.461 1 79.75 276 GLU B O 1
ATOM 5838 N N . LEU B 1 277 ? -21.516 -12.969 13.172 1 74.31 277 LEU B N 1
ATOM 5839 C CA . LEU B 1 277 ? -21.328 -14.414 13.023 1 74.31 277 LEU B CA 1
ATOM 5840 C C . LEU B 1 277 ? -22.344 -15.172 13.883 1 74.31 277 LEU B C 1
ATOM 5842 O O . LEU B 1 277 ? -23.016 -16.094 13.398 1 74.31 277 LEU B O 1
ATOM 5846 N N . ARG B 1 278 ? -22.234 -14.875 15.195 1 73.38 278 ARG B N 1
ATOM 5847 C CA . ARG B 1 278 ? -23.188 -15.406 16.156 1 73.38 278 ARG B CA 1
ATOM 5848 C C . ARG B 1 278 ? -23.766 -14.305 17.047 1 73.38 278 ARG B C 1
ATOM 5850 O O . ARG B 1 278 ? -23.062 -13.359 17.406 1 73.38 278 ARG B O 1
ATOM 5857 N N . LYS B 1 279 ? -25.016 -14.469 17.219 1 72.19 279 LYS B N 1
ATOM 5858 C CA . LYS B 1 279 ? -25.672 -13.461 18.047 1 72.19 279 LYS B CA 1
ATOM 5859 C C . LYS B 1 279 ? -24.938 -13.281 19.359 1 72.19 279 LYS B C 1
ATOM 5861 O O . LYS B 1 279 ? -24.688 -14.25 20.078 1 72.19 279 LYS B O 1
ATOM 5866 N N . GLY B 1 280 ? -24.453 -12.086 19.609 1 68.56 280 GLY B N 1
ATOM 5867 C CA . GLY B 1 280 ? -23.812 -11.789 20.875 1 68.56 280 GLY B CA 1
ATOM 5868 C C . GLY B 1 280 ? -22.297 -11.891 20.812 1 68.56 280 GLY B C 1
ATOM 5869 O O . GLY B 1 280 ? -21.594 -11.555 21.766 1 68.56 280 GLY B O 1
ATOM 5870 N N . SER B 1 281 ? -21.75 -12.32 19.719 1 68.56 281 SER B N 1
ATOM 5871 C CA . SER B 1 281 ? -20.312 -12.562 19.625 1 68.56 281 SER B CA 1
ATOM 5872 C C . SER B 1 281 ? -19.547 -11.266 19.406 1 68.56 281 SER B C 1
ATOM 5874 O O . SER B 1 281 ? -18.344 -11.203 19.641 1 68.56 281 SER B O 1
ATOM 5876 N N . ARG B 1 282 ? -20.234 -10.227 19.016 1 70.25 282 ARG B N 1
ATOM 5877 C CA . ARG B 1 282 ? -19.641 -8.945 18.672 1 70.25 282 ARG B CA 1
ATOM 5878 C C . ARG B 1 282 ? -18.594 -9.102 17.578 1 70.25 282 ARG B C 1
ATOM 5880 O O . ARG B 1 282 ? -17.609 -8.352 17.531 1 70.25 282 ARG B O 1
ATOM 5887 N N . ARG B 1 283 ? -18.688 -10.266 16.922 1 77.75 283 ARG B N 1
ATOM 5888 C CA . ARG B 1 283 ? -17.828 -10.508 15.766 1 77.75 283 ARG B CA 1
ATOM 5889 C C . ARG B 1 283 ? -18.625 -10.375 14.469 1 77.75 283 ARG B C 1
ATOM 5891 O O . ARG B 1 283 ? -19.688 -10.969 14.32 1 77.75 283 ARG B O 1
ATOM 5898 N N . TYR B 1 284 ? -18.125 -9.508 13.625 1 78.44 284 TYR B N 1
ATOM 5899 C CA . TYR B 1 284 ? -18.891 -9.156 12.43 1 78.44 284 TYR B CA 1
ATOM 5900 C C . TYR B 1 284 ? -18.094 -9.461 11.164 1 78.44 284 TYR B C 1
ATOM 5902 O O . TYR B 1 284 ? -16.875 -9.375 11.164 1 78.44 284 TYR B O 1
ATOM 5910 N N . GLU B 1 285 ? -18.875 -9.836 10.172 1 82.81 285 GLU B N 1
ATOM 5911 C CA . GLU B 1 285 ? -18.328 -9.984 8.828 1 82.81 285 GLU B CA 1
ATOM 5912 C C . GLU B 1 285 ? -18.875 -8.898 7.895 1 82.81 285 GLU B C 1
ATOM 5914 O O . GLU B 1 285 ? -20.047 -8.539 7.969 1 82.81 285 GLU B O 1
ATOM 5919 N N . ILE B 1 286 ? -17.953 -8.391 7.195 1 83.12 286 ILE B N 1
ATOM 5920 C CA . ILE B 1 286 ? -18.344 -7.461 6.148 1 83.12 286 ILE B CA 1
ATOM 5921 C C . ILE B 1 286 ? -18.562 -8.219 4.84 1 83.12 286 ILE B C 1
ATOM 5923 O O . ILE B 1 286 ? -17.641 -8.805 4.289 1 83.12 286 ILE B O 1
ATOM 5927 N N . LEU B 1 287 ? -19.781 -8.156 4.363 1 87.19 287 LEU B N 1
ATOM 5928 C CA . LEU B 1 287 ? -20.141 -8.898 3.156 1 87.19 287 LEU B CA 1
ATOM 5929 C C . LEU B 1 287 ? -20.453 -7.941 2.008 1 87.19 287 LEU B C 1
ATOM 5931 O O . LEU B 1 287 ? -21.125 -6.93 2.203 1 87.19 287 LEU B O 1
ATOM 5935 N N . LEU B 1 288 ? -19.906 -8.297 0.925 1 88.25 288 LEU B N 1
ATOM 5936 C CA . LEU B 1 288 ? -20.078 -7.523 -0.296 1 88.25 288 LEU B CA 1
ATOM 5937 C C . LEU B 1 288 ? -20.703 -8.383 -1.394 1 88.25 288 LEU B C 1
ATOM 5939 O O . LEU B 1 288 ? -20.359 -9.547 -1.55 1 88.25 288 LEU B O 1
ATOM 5943 N N . LYS B 1 289 ? -21.625 -7.793 -2.041 1 88.94 289 LYS B N 1
ATOM 5944 C CA . LYS B 1 289 ? -22.25 -8.508 -3.15 1 88.94 289 LYS B CA 1
ATOM 5945 C C . LYS B 1 289 ? -21.578 -8.148 -4.477 1 88.94 289 LYS B C 1
ATOM 5947 O O . LYS B 1 289 ? -21.531 -6.98 -4.859 1 88.94 289 LYS B O 1
ATOM 5952 N N . ASP B 1 290 ? -21.141 -9.172 -5.164 1 82.62 290 ASP B N 1
ATOM 5953 C CA . ASP B 1 290 ? -20.453 -8.984 -6.438 1 82.62 290 ASP B CA 1
ATOM 5954 C C . ASP B 1 290 ? -21.422 -8.492 -7.512 1 82.62 290 ASP B C 1
ATOM 5956 O O . ASP B 1 290 ? -22.547 -8.984 -7.617 1 82.62 290 ASP B O 1
ATOM 5960 N N . TYR B 1 291 ? -20.938 -7.504 -8.359 1 78.25 291 TYR B N 1
ATOM 5961 C CA . TYR B 1 291 ? -21.781 -6.895 -9.391 1 78.25 291 TYR B CA 1
ATOM 5962 C C . TYR B 1 291 ? -22.141 -7.906 -10.469 1 78.25 291 TYR B C 1
ATOM 5964 O O . TYR B 1 291 ? -23.25 -7.867 -11.008 1 78.25 291 TYR B O 1
ATOM 5972 N N . HIS B 1 292 ? -21.297 -8.734 -10.727 1 77.81 292 HIS B N 1
ATOM 5973 C CA . HIS B 1 292 ? -21.453 -9.586 -11.906 1 77.81 292 HIS B CA 1
ATOM 5974 C C . HIS B 1 292 ? -22.125 -10.906 -11.539 1 77.81 292 HIS B C 1
ATOM 5976 O O . HIS B 1 292 ? -23.125 -11.289 -12.164 1 77.81 292 HIS B O 1
ATOM 5982 N N . THR B 1 293 ? -21.672 -11.531 -10.5 1 78.19 293 THR B N 1
ATOM 5983 C CA . THR B 1 293 ? -22.156 -12.867 -10.172 1 78.19 293 THR B CA 1
ATOM 5984 C C . THR B 1 293 ? -23.281 -12.789 -9.133 1 78.19 293 THR B C 1
ATOM 5986 O O . THR B 1 293 ? -24.031 -13.742 -8.961 1 78.19 293 THR B O 1
ATOM 5989 N N . GLY B 1 294 ? -23.344 -11.688 -8.422 1 82.62 294 GLY B N 1
ATOM 5990 C CA . GLY B 1 294 ? -24.328 -11.547 -7.359 1 82.62 294 GLY B CA 1
ATOM 5991 C C . GLY B 1 294 ? -23.984 -12.336 -6.113 1 82.62 294 GLY B C 1
ATOM 5992 O O . GLY B 1 294 ? -24.812 -12.453 -5.203 1 82.62 294 GLY B O 1
ATOM 5993 N N . THR B 1 295 ? -22.875 -12.914 -6.086 1 84.88 295 THR B N 1
ATOM 5994 C CA . THR B 1 295 ? -22.438 -13.727 -4.953 1 84.88 295 THR B CA 1
ATOM 5995 C C . THR B 1 295 ? -21.938 -12.836 -3.814 1 84.88 295 THR B C 1
ATOM 5997 O O . THR B 1 295 ? -21.25 -11.844 -4.055 1 84.88 295 THR B O 1
ATOM 6000 N N . TRP B 1 296 ? -22.328 -13.234 -2.557 1 87.06 296 TRP B N 1
ATOM 6001 C CA . TRP B 1 296 ? -21.844 -12.523 -1.379 1 87.06 296 TRP B CA 1
ATOM 6002 C C . TRP B 1 296 ? -20.453 -13.023 -0.983 1 87.06 296 TRP B C 1
ATOM 6004 O O . TRP B 1 296 ? -20.234 -14.227 -0.837 1 87.06 296 TRP B O 1
ATOM 6014 N N . VAL B 1 297 ? -19.594 -12.109 -0.898 1 85.25 297 VAL B N 1
ATOM 6015 C CA . VAL B 1 297 ? -18.234 -12.461 -0.513 1 85.25 297 VAL B CA 1
ATOM 6016 C C . VAL B 1 297 ? -17.781 -11.57 0.644 1 85.25 297 VAL B C 1
ATOM 6018 O O . VAL B 1 297 ? -18.297 -10.461 0.821 1 85.25 297 VAL B O 1
ATOM 6021 N N . THR B 1 298 ? -16.859 -12.07 1.397 1 83.19 298 THR B N 1
ATOM 6022 C CA . THR B 1 298 ? -16.312 -11.273 2.486 1 83.19 298 THR B CA 1
ATOM 6023 C C . THR B 1 298 ? -15.305 -10.258 1.954 1 83.19 298 THR B C 1
ATOM 6025 O O . THR B 1 298 ? -14.773 -10.422 0.854 1 83.19 298 THR B O 1
ATOM 6028 N N . ILE B 1 299 ? -15.078 -9.195 2.697 1 80.88 299 ILE B N 1
ATOM 6029 C CA . ILE B 1 299 ? -14.18 -8.11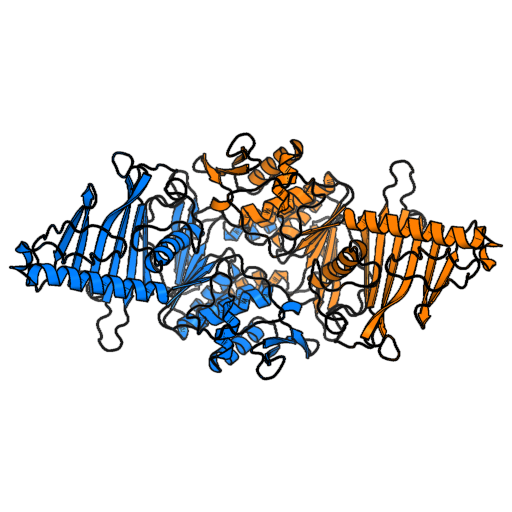7 2.297 1 80.88 299 ILE B CA 1
ATOM 6030 C C . ILE B 1 299 ? -12.766 -8.672 2.096 1 80.88 299 ILE B C 1
ATOM 6032 O O . ILE B 1 299 ? -12.016 -8.18 1.251 1 80.88 299 ILE B O 1
ATOM 6036 N N . ALA B 1 300 ? -12.453 -9.695 2.787 1 75.56 300 ALA B N 1
ATOM 6037 C CA . ALA B 1 300 ? -11.133 -10.312 2.674 1 75.56 300 ALA B CA 1
ATOM 6038 C C . ALA B 1 300 ? -10.953 -10.992 1.32 1 75.56 300 ALA B C 1
ATOM 6040 O O . ALA B 1 300 ? -9.828 -11.211 0.869 1 75.56 300 ALA B O 1
ATOM 6041 N N . ASP B 1 301 ? -12.086 -11.227 0.713 1 77.25 301 ASP B N 1
ATOM 6042 C CA . ASP B 1 301 ? -12.031 -12 -0.524 1 77.25 301 ASP B CA 1
ATOM 6043 C C . ASP B 1 301 ? -12.133 -11.094 -1.746 1 77.25 301 ASP B C 1
ATOM 6045 O O . ASP B 1 301 ? -12.031 -11.555 -2.883 1 77.25 301 ASP B O 1
ATOM 6049 N N . VAL B 1 302 ? -12.539 -9.898 -1.684 1 72.69 302 VAL B N 1
ATOM 6050 C CA . VAL B 1 302 ? -12.75 -9.008 -2.818 1 72.69 302 VAL B CA 1
ATOM 6051 C C . VAL B 1 302 ? -11.422 -8.359 -3.219 1 72.69 302 VAL B C 1
ATOM 6053 O O . VAL B 1 302 ? -11.242 -7.961 -4.371 1 72.69 302 VAL B O 1
ATOM 6056 N N . GLY B 1 303 ? -10.523 -8.312 -2.389 1 65.38 303 GLY B N 1
ATOM 6057 C CA . GLY B 1 303 ? -9.234 -7.746 -2.756 1 65.38 303 GLY B CA 1
ATOM 6058 C C . GLY B 1 303 ? -8.797 -6.621 -1.836 1 65.38 303 GLY B C 1
ATOM 6059 O O . GLY B 1 303 ? -9.602 -6.09 -1.067 1 65.38 303 GLY B O 1
ATOM 6060 N N . PHE B 1 304 ? -7.578 -6.199 -1.984 1 66.75 304 PHE B N 1
ATOM 6061 C CA . PHE B 1 304 ? -6.902 -5.242 -1.114 1 66.75 304 PHE B CA 1
ATOM 6062 C C . PHE B 1 304 ? -7.5 -3.852 -1.273 1 66.75 304 PHE B C 1
ATOM 6064 O O . PHE B 1 304 ? -7.609 -3.102 -0.301 1 66.75 304 PHE B O 1
ATOM 6071 N N . GLY B 1 305 ? -8.016 -3.59 -2.424 1 71.25 305 GLY B N 1
ATOM 6072 C CA . GLY B 1 305 ? -8.484 -2.242 -2.705 1 71.25 305 GLY B CA 1
ATOM 6073 C C . GLY B 1 305 ? -9.688 -1.845 -1.878 1 71.25 305 GLY B C 1
ATOM 6074 O O . GLY B 1 305 ? -9.766 -0.72 -1.381 1 71.25 305 GLY B O 1
ATOM 6075 N N . VAL B 1 306 ? -10.555 -2.719 -1.638 1 72.62 306 VAL B N 1
ATOM 6076 C CA . VAL B 1 306 ? -11.805 -2.426 -0.951 1 72.62 306 VAL B CA 1
ATOM 6077 C C . VAL B 1 306 ? -11.531 -2.123 0.521 1 72.62 306 VAL B C 1
ATOM 6079 O O . VAL B 1 306 ? -12.07 -1.16 1.073 1 72.62 306 VAL B O 1
ATOM 6082 N N . SER B 1 307 ? -10.688 -2.928 1.092 1 74.44 307 SER B N 1
ATOM 6083 C CA . SER B 1 307 ? -10.391 -2.75 2.508 1 74.44 307 SER B CA 1
ATOM 6084 C C . SER B 1 307 ? -9.641 -1.442 2.756 1 74.44 307 SER B C 1
ATOM 6086 O O . SER B 1 307 ? -9.75 -0.855 3.834 1 74.44 307 SER B O 1
ATOM 6088 N N . GLN B 1 308 ? -8.992 -1.045 1.74 1 79.31 308 GLN B N 1
ATOM 6089 C CA . GLN B 1 308 ? -8.211 0.18 1.876 1 79.31 308 GLN B CA 1
ATOM 6090 C C . GLN B 1 308 ? -9.094 1.415 1.727 1 79.31 308 GLN B C 1
ATOM 6092 O O . GLN B 1 308 ? -8.742 2.496 2.207 1 79.31 308 GLN B O 1
ATOM 6097 N N . LEU B 1 309 ? -10.211 1.266 1.104 1 86.62 309 LEU B N 1
ATOM 6098 C CA . LEU B 1 309 ? -11.117 2.369 0.808 1 86.62 309 LEU B CA 1
ATOM 6099 C C . LEU B 1 309 ? -12.039 2.648 1.989 1 86.62 309 LEU B C 1
ATOM 6101 O O . LEU B 1 309 ? -12.398 3.799 2.24 1 86.62 309 LEU B O 1
ATOM 6105 N N . LEU B 1 310 ? -12.344 1.689 2.736 1 86.5 310 LEU B N 1
ATOM 6106 C CA . LEU B 1 310 ? -13.359 1.76 3.781 1 86.5 310 LEU B CA 1
ATOM 6107 C C . LEU B 1 310 ? -12.992 2.814 4.824 1 86.5 310 LEU B C 1
ATOM 6109 O O . LEU B 1 310 ? -13.797 3.699 5.121 1 86.5 310 LEU B O 1
ATOM 6113 N N . PRO B 1 311 ? -11.789 2.781 5.363 1 86.69 311 PRO B N 1
ATOM 6114 C CA . PRO B 1 311 ? -11.445 3.803 6.355 1 86.69 311 PRO B CA 1
ATOM 6115 C C . PRO B 1 311 ? -11.516 5.219 5.789 1 86.69 311 PRO B C 1
ATOM 6117 O O . PRO B 1 311 ? -11.836 6.164 6.516 1 86.69 311 PRO B O 1
ATOM 6120 N N . ILE B 1 312 ? -11.234 5.402 4.562 1 91.56 312 ILE B N 1
ATOM 6121 C CA . ILE B 1 312 ? -11.258 6.715 3.93 1 91.56 312 ILE B CA 1
ATOM 6122 C C . ILE B 1 312 ? -12.695 7.223 3.846 1 91.56 312 ILE B C 1
ATOM 6124 O O . ILE B 1 312 ? -12.969 8.375 4.184 1 91.56 312 ILE B O 1
ATOM 6128 N N . ILE B 1 313 ? -13.594 6.336 3.42 1 90.88 313 ILE B N 1
ATOM 6129 C CA . ILE B 1 313 ? -15 6.711 3.314 1 90.88 313 ILE B CA 1
ATOM 6130 C C . ILE B 1 313 ? -15.523 7.137 4.684 1 90.88 313 ILE B C 1
ATOM 6132 O O . ILE B 1 313 ? -16.156 8.188 4.812 1 90.88 313 ILE B O 1
ATOM 6136 N N . VAL B 1 314 ? -15.211 6.359 5.66 1 87.94 314 VAL B N 1
ATOM 6137 C CA . VAL B 1 314 ? -15.711 6.613 7.004 1 87.94 314 VAL B CA 1
ATOM 6138 C C . VAL B 1 314 ? -15.172 7.949 7.516 1 87.94 314 VAL B C 1
ATOM 6140 O O . VAL B 1 314 ? -15.922 8.773 8.031 1 87.94 314 VAL B O 1
ATOM 6143 N N . GLU B 1 315 ? -13.883 8.195 7.328 1 89.38 315 GLU B N 1
ATOM 6144 C CA . GLU B 1 315 ? -13.25 9.406 7.848 1 89.38 315 GLU B CA 1
ATOM 6145 C C . GLU B 1 315 ? -13.695 10.641 7.066 1 89.38 315 GLU B C 1
ATOM 6147 O O . GLU B 1 315 ? -13.695 11.75 7.602 1 89.38 315 GLU B O 1
ATOM 6152 N N . CYS B 1 316 ? -14.023 10.43 5.832 1 91.94 316 CYS B N 1
ATOM 6153 C CA . CYS B 1 316 ? -14.477 11.547 5.012 1 91.94 316 CYS B CA 1
ATOM 6154 C C . CYS B 1 316 ? -15.828 12.062 5.496 1 91.94 316 CYS B C 1
ATOM 6156 O O . CYS B 1 316 ? -16.172 13.227 5.277 1 91.94 316 CYS B O 1
ATOM 6158 N N . PHE B 1 317 ? -16.578 11.211 6.109 1 88.38 317 PHE B N 1
ATOM 6159 C CA . PHE B 1 317 ? -17.922 11.641 6.469 1 88.38 317 PHE B CA 1
ATOM 6160 C C . PHE B 1 317 ? -18.109 11.648 7.98 1 88.38 317 PHE B C 1
ATOM 6162 O O . PHE B 1 317 ? -19.234 11.734 8.477 1 88.38 317 PHE B O 1
ATOM 6169 N N . ASN B 1 318 ? -17.062 11.469 8.703 1 80.56 318 ASN B N 1
ATOM 6170 C CA . ASN B 1 318 ? -17.062 11.578 10.156 1 80.56 318 ASN B CA 1
ATOM 6171 C C . ASN B 1 318 ? -15.68 11.945 10.695 1 80.56 318 ASN B C 1
ATOM 6173 O O . ASN B 1 318 ? -14.664 11.406 10.242 1 80.56 318 ASN B O 1
ATOM 6177 N N . PRO B 1 319 ? -15.602 12.789 11.633 1 78.19 319 PRO B N 1
ATOM 6178 C CA . PRO B 1 319 ? -16.594 13.695 12.203 1 78.19 319 PRO B CA 1
ATOM 6179 C C . PRO B 1 319 ? -16.719 15.008 11.438 1 78.19 319 PRO B C 1
ATOM 6181 O O . PRO B 1 319 ? -15.922 15.266 10.523 1 78.19 319 PRO B O 1
ATOM 6184 N N . ASP B 1 320 ? -17.672 15.758 11.789 1 80.38 320 ASP B N 1
ATOM 6185 C CA . ASP B 1 320 ? -17.797 17.109 11.234 1 80.38 320 ASP B CA 1
ATOM 6186 C C . ASP B 1 320 ? -16.766 18.047 11.852 1 80.38 320 ASP B C 1
ATOM 6188 O O . ASP B 1 320 ? -16.219 17.766 12.922 1 80.38 320 ASP B O 1
ATOM 6192 N N . SER B 1 321 ? -16.391 19.156 11.109 1 80.75 321 SER B N 1
ATOM 6193 C CA . SER B 1 321 ? -15.484 20.188 11.586 1 80.75 321 SER B CA 1
ATOM 6194 C C . SER B 1 321 ? -14.133 19.609 11.977 1 80.75 321 SER B C 1
ATOM 6196 O O . SER B 1 321 ? -13.641 19.844 13.078 1 80.75 321 SER B O 1
ATOM 6198 N N . SER B 1 322 ? -13.625 18.875 11.078 1 89.81 322 SER B N 1
ATOM 6199 C CA . SER B 1 322 ? -12.391 18.156 11.367 1 89.81 322 SER B CA 1
ATOM 6200 C C . SER B 1 322 ? -11.391 18.297 10.227 1 89.81 322 SER B C 1
ATOM 6202 O O . SER B 1 322 ? -11.734 18.797 9.156 1 89.81 322 SER B O 1
ATOM 6204 N N . THR B 1 323 ? -10.188 18.047 10.539 1 94.12 323 THR B N 1
ATOM 6205 C CA . THR B 1 323 ? -9.109 17.969 9.555 1 94.12 323 THR B CA 1
ATOM 6206 C C . THR B 1 323 ? -8.719 16.516 9.289 1 94.12 323 THR B C 1
ATOM 6208 O O . THR B 1 323 ? -8.523 15.742 10.219 1 94.12 323 THR B O 1
ATOM 6211 N N . LEU B 1 324 ? -8.742 16.188 8 1 95 324 LEU B N 1
ATOM 6212 C CA . LEU B 1 324 ? -8.398 14.82 7.605 1 95 324 LEU B CA 1
ATOM 6213 C C . LEU B 1 324 ? -7.141 14.805 6.742 1 95 324 LEU B C 1
ATOM 6215 O O . LEU B 1 324 ? -7.07 15.508 5.727 1 95 324 LEU B O 1
ATOM 6219 N N . LEU B 1 325 ? -6.113 14.109 7.238 1 95.5 325 LEU B N 1
ATOM 6220 C CA . LEU B 1 325 ? -4.895 13.875 6.469 1 95.5 325 LEU B CA 1
ATOM 6221 C C . LEU B 1 325 ? -4.918 12.5 5.812 1 95.5 325 LEU B C 1
ATOM 6223 O O . LEU B 1 325 ? -5.066 11.484 6.496 1 95.5 325 LEU B O 1
ATOM 6227 N N . ILE B 1 326 ? -4.809 12.469 4.48 1 94.75 326 ILE B N 1
ATOM 6228 C CA . ILE B 1 326 ? -4.828 11.195 3.768 1 94.75 326 ILE B CA 1
ATOM 6229 C C . ILE B 1 326 ? -3.557 11.055 2.934 1 94.75 326 ILE B C 1
ATOM 6231 O O . ILE B 1 326 ? -3.23 11.93 2.129 1 94.75 326 ILE B O 1
ATOM 6235 N N . GLU B 1 327 ? -2.922 9.977 3.141 1 92.25 327 GLU B N 1
ATOM 6236 C CA . GLU B 1 327 ? -1.752 9.695 2.316 1 92.25 327 GLU B CA 1
ATOM 6237 C C . GLU B 1 327 ? -2.074 8.664 1.236 1 92.25 327 GLU B C 1
ATOM 6239 O O . GLU B 1 327 ? -2.523 7.559 1.54 1 92.25 327 GLU B O 1
ATOM 6244 N N . GLN B 1 328 ? -1.904 9.031 0.029 1 90.06 328 GLN B N 1
ATOM 6245 C CA . GLN B 1 328 ? -1.966 8.172 -1.149 1 90.06 328 GLN B CA 1
ATOM 6246 C C . GLN B 1 328 ? -3.264 7.375 -1.18 1 90.06 328 GLN B C 1
ATOM 6248 O O . GLN B 1 328 ? -3.24 6.145 -1.235 1 90.06 328 GLN B O 1
ATOM 6253 N N . PRO B 1 329 ? -4.375 8.039 -1.274 1 92.81 329 PRO B N 1
ATOM 6254 C CA . PRO B 1 329 ? -5.652 7.324 -1.29 1 92.81 329 PRO B CA 1
ATOM 6255 C C . PRO B 1 329 ? -5.844 6.484 -2.553 1 92.81 329 PRO B C 1
ATOM 6257 O O . PRO B 1 329 ? -6.742 5.645 -2.607 1 92.81 329 PRO B O 1
ATOM 6260 N N . GLU B 1 330 ? -4.965 6.641 -3.557 1 89.44 330 GLU B N 1
ATOM 6261 C CA . GLU B 1 330 ? -5.098 5.918 -4.816 1 89.44 330 GLU B CA 1
ATOM 6262 C C . GLU B 1 330 ? -4.582 4.488 -4.695 1 89.44 330 GLU B C 1
ATOM 6264 O O . GLU B 1 330 ? -4.824 3.656 -5.57 1 89.44 330 GLU B O 1
ATOM 6269 N N . ILE B 1 331 ? -3.879 4.23 -3.654 1 85.94 331 ILE B N 1
ATOM 6270 C CA . ILE B 1 331 ? -3.219 2.934 -3.535 1 85.94 331 ILE B CA 1
ATOM 6271 C C . ILE B 1 331 ? -4.246 1.815 -3.699 1 85.94 331 ILE B C 1
ATOM 6273 O O . ILE B 1 331 ? -5.336 1.877 -3.127 1 85.94 331 ILE B O 1
ATOM 6277 N N . HIS B 1 332 ? -3.969 0.841 -4.559 1 80.94 332 HIS B N 1
ATOM 6278 C CA . HIS B 1 332 ? -4.703 -0.392 -4.812 1 80.94 332 HIS B CA 1
ATOM 6279 C C . HIS B 1 332 ? -5.961 -0.124 -5.637 1 80.94 332 HIS B C 1
ATOM 6281 O O . HIS B 1 332 ? -6.77 -1.028 -5.852 1 80.94 332 HIS B O 1
ATOM 6287 N N . LEU B 1 333 ? -6.148 1.13 -6.027 1 85 333 LEU B N 1
ATOM 6288 C CA . LEU B 1 333 ? -7.324 1.45 -6.828 1 85 333 LEU B CA 1
ATOM 6289 C C . LEU B 1 333 ? -6.992 1.421 -8.32 1 85 333 LEU B C 1
ATOM 6291 O O . LEU B 1 333 ? -5.922 1.869 -8.727 1 85 333 LEU B O 1
ATOM 6295 N N . HIS B 1 334 ? -7.859 0.886 -9.086 1 79.62 334 HIS B N 1
ATOM 6296 C CA . HIS B 1 334 ? -7.77 1.021 -10.531 1 79.62 334 HIS B CA 1
ATOM 6297 C C . HIS B 1 334 ? -8.055 2.455 -10.969 1 79.62 334 HIS B C 1
ATOM 6299 O O . HIS B 1 334 ? -8.602 3.248 -10.203 1 79.62 334 HIS B O 1
ATOM 6305 N N . PRO B 1 335 ? -7.719 2.85 -12.195 1 79.81 335 PRO B N 1
ATOM 6306 C CA . PRO B 1 335 ? -7.84 4.238 -12.648 1 79.81 335 PRO B CA 1
ATOM 6307 C C . PRO B 1 335 ? -9.242 4.801 -12.453 1 79.81 335 PRO B C 1
ATOM 6309 O O . PRO B 1 335 ? -9.398 5.934 -11.984 1 79.81 335 PRO B O 1
ATOM 6312 N N . LYS B 1 336 ? -10.258 4.055 -12.758 1 81.69 336 LYS B N 1
ATOM 6313 C CA . LYS B 1 336 ? -11.625 4.52 -12.562 1 81.69 336 LYS B CA 1
ATOM 6314 C C . LYS B 1 336 ? -11.906 4.785 -11.086 1 81.69 336 LYS B C 1
ATOM 6316 O O . LYS B 1 336 ? -12.578 5.758 -10.742 1 81.69 336 LYS B O 1
ATOM 6321 N N . GLY B 1 337 ? -11.422 3.912 -10.273 1 85.81 337 GLY B N 1
ATOM 6322 C CA . GLY B 1 337 ? -11.555 4.105 -8.844 1 85.81 337 GLY B CA 1
ATOM 6323 C C . GLY B 1 337 ? -10.828 5.344 -8.336 1 85.81 337 GLY B C 1
ATOM 6324 O O . GLY B 1 337 ? -11.312 6.027 -7.438 1 85.81 337 GLY B O 1
ATOM 6325 N N . GLN B 1 338 ? -9.672 5.629 -8.938 1 87.88 338 GLN B N 1
ATOM 6326 C CA . GLN B 1 338 ? -8.93 6.832 -8.562 1 87.88 338 GLN B CA 1
ATOM 6327 C C . GLN B 1 338 ? -9.734 8.086 -8.883 1 87.88 338 GLN B C 1
ATOM 6329 O O . GLN B 1 338 ? -9.773 9.023 -8.086 1 87.88 338 GLN B O 1
ATOM 6334 N N . ALA B 1 339 ? -10.383 8.07 -10.039 1 87.31 339 ALA B N 1
ATOM 6335 C CA . ALA B 1 339 ? -11.242 9.195 -10.398 1 87.31 339 ALA B CA 1
ATOM 6336 C C . ALA B 1 339 ? -12.391 9.344 -9.406 1 87.31 339 ALA B C 1
ATOM 6338 O O . ALA B 1 339 ? -12.703 10.453 -8.977 1 87.31 339 ALA B O 1
ATOM 6339 N N . SER B 1 340 ? -12.977 8.242 -9.039 1 92 340 SER B N 1
ATOM 6340 C CA . SER B 1 340 ? -14.086 8.25 -8.094 1 92 340 SER B CA 1
ATOM 6341 C C . SER B 1 340 ? -13.664 8.812 -6.742 1 92 340 SER B C 1
ATOM 6343 O O . SER B 1 340 ? -14.484 9.375 -6.012 1 92 340 SER B O 1
ATOM 6345 N N . MET B 1 341 ? -12.445 8.664 -6.434 1 95.5 341 MET B N 1
ATOM 6346 C CA . MET B 1 341 ? -11.914 9.25 -5.207 1 95.5 341 MET B CA 1
ATOM 6347 C C . MET B 1 341 ? -12.094 10.766 -5.211 1 95.5 341 MET B C 1
ATOM 6349 O O . MET B 1 341 ? -12.422 11.359 -4.184 1 95.5 341 MET B O 1
ATOM 6353 N N . GLY B 1 342 ? -11.898 11.406 -6.336 1 95.38 342 GLY B N 1
ATOM 6354 C CA . GLY B 1 342 ? -12.172 12.828 -6.461 1 95.38 342 GLY B CA 1
ATOM 6355 C C . GLY B 1 342 ? -13.617 13.188 -6.168 1 95.38 342 GLY B C 1
ATOM 6356 O O . GLY B 1 342 ? -13.891 14.188 -5.5 1 95.38 342 GLY B O 1
ATOM 6357 N N . ASP B 1 343 ? -14.5 12.328 -6.668 1 96.25 343 ASP B N 1
ATOM 6358 C CA . ASP B 1 343 ? -15.922 12.516 -6.379 1 96.25 343 ASP B CA 1
ATOM 6359 C C . ASP B 1 343 ? -16.188 12.469 -4.879 1 96.25 343 ASP B C 1
ATOM 6361 O O . ASP B 1 343 ? -16.953 13.289 -4.352 1 96.25 343 ASP B O 1
ATOM 6365 N N . LEU B 1 344 ? -15.602 11.523 -4.289 1 97 344 LEU B N 1
ATOM 6366 C CA . LEU B 1 344 ? -15.797 11.305 -2.857 1 97 344 LEU B CA 1
ATOM 6367 C C . LEU B 1 344 ? -15.328 12.516 -2.057 1 97 344 LEU B C 1
ATOM 6369 O O . LEU B 1 344 ? -16.031 12.977 -1.15 1 97 344 LEU B O 1
ATOM 6373 N N . LEU B 1 345 ? -14.195 13.047 -2.355 1 97.69 345 LEU B N 1
ATOM 6374 C CA . LEU B 1 345 ? -13.641 14.188 -1.643 1 97.69 345 LEU B CA 1
ATOM 6375 C C . LEU B 1 345 ? -14.555 15.406 -1.759 1 97.69 345 LEU B C 1
ATOM 6377 O O . LEU B 1 345 ? -14.844 16.062 -0.761 1 97.69 345 LEU B O 1
ATOM 6381 N N . VAL B 1 346 ? -15.016 15.672 -2.957 1 97.25 346 VAL B N 1
ATOM 6382 C CA . VAL B 1 346 ? -15.875 16.828 -3.207 1 97.25 346 VAL B CA 1
ATOM 6383 C C . VAL B 1 346 ? -17.188 16.672 -2.453 1 97.25 346 VAL B C 1
ATOM 6385 O O . VAL B 1 346 ? -17.672 17.609 -1.82 1 97.25 346 VAL B O 1
ATOM 6388 N N . ASP B 1 347 ? -17.703 15.453 -2.555 1 96.38 347 ASP B N 1
ATOM 6389 C CA . ASP B 1 347 ? -18.938 15.172 -1.842 1 96.38 347 ASP B CA 1
ATOM 6390 C C . ASP B 1 347 ? -18.781 15.391 -0.34 1 96.38 347 ASP B C 1
ATOM 6392 O O . ASP B 1 347 ? -19.656 15.945 0.316 1 96.38 347 ASP B O 1
ATOM 6396 N N . SER B 1 348 ? -17.734 14.984 0.222 1 95.69 348 SER B N 1
ATOM 6397 C CA . SER B 1 348 ? -17.453 15.102 1.648 1 95.69 348 SER B CA 1
ATOM 6398 C C . SER B 1 348 ? -17.406 16.562 2.082 1 95.69 348 SER B C 1
ATOM 6400 O O . SER B 1 348 ? -18.094 16.953 3.029 1 95.69 348 SER B O 1
ATOM 6402 N N . VAL B 1 349 ? -16.672 17.422 1.374 1 95.25 349 VAL B N 1
ATOM 6403 C CA . VAL B 1 349 ? -16.453 18.812 1.793 1 95.25 349 VAL B CA 1
ATOM 6404 C C . VAL B 1 349 ? -17.719 19.625 1.551 1 95.25 349 VAL B C 1
ATOM 6406 O O . VAL B 1 349 ? -17.922 20.672 2.176 1 95.25 349 VAL B O 1
ATOM 6409 N N . ASN B 1 350 ? -18.547 19.156 0.641 1 94.5 350 ASN B N 1
ATOM 6410 C CA . ASN B 1 350 ? -19.812 19.859 0.386 1 94.5 350 ASN B CA 1
ATOM 6411 C C . ASN B 1 350 ? -20.844 19.547 1.463 1 94.5 350 ASN B C 1
ATOM 6413 O O . ASN B 1 350 ? -21.766 20.328 1.682 1 94.5 350 ASN B O 1
ATOM 6417 N N . ASN B 1 351 ? -20.703 18.453 2.08 1 91.5 351 ASN B N 1
ATOM 6418 C CA . ASN B 1 351 ? -21.703 18.031 3.049 1 91.5 351 ASN B CA 1
ATOM 6419 C C . ASN B 1 351 ? -21.25 18.312 4.48 1 91.5 351 ASN B C 1
ATOM 6421 O O . ASN B 1 351 ? -22.078 18.422 5.387 1 91.5 351 ASN B O 1
ATOM 6425 N N . LEU B 1 352 ? -20 18.344 4.645 1 90.44 352 LEU B N 1
ATOM 6426 C CA . LEU B 1 352 ? -19.438 18.594 5.969 1 90.44 352 LEU B CA 1
ATOM 6427 C C . LEU B 1 352 ? -18.391 19.703 5.918 1 90.44 352 LEU B C 1
ATOM 6429 O O . LEU B 1 352 ? -17.828 19.984 4.859 1 90.44 352 LEU B O 1
ATOM 6433 N N . LYS B 1 353 ? -18.234 20.344 7.012 1 88.94 353 LYS B N 1
ATOM 6434 C CA . LYS B 1 353 ? -17.156 21.312 7.137 1 88.94 353 LYS B CA 1
ATOM 6435 C C . LYS B 1 353 ? -15.836 20.609 7.469 1 88.94 353 LYS B C 1
ATOM 6437 O O . LYS B 1 353 ? -15.523 20.391 8.641 1 88.94 353 LYS B O 1
ATOM 6442 N N . LYS B 1 354 ? -15.07 20.391 6.422 1 90.81 354 LYS B N 1
ATOM 6443 C CA . LYS B 1 354 ? -13.828 19.641 6.602 1 90.81 354 LYS B CA 1
ATOM 6444 C C . LYS B 1 354 ? -12.695 20.234 5.781 1 90.81 354 LYS B C 1
ATOM 6446 O O . LYS B 1 354 ? -12.938 20.891 4.766 1 90.81 354 LYS B O 1
ATOM 6451 N N . SER B 1 355 ? -11.594 20.172 6.324 1 94.75 355 SER B N 1
ATOM 6452 C CA . SER B 1 355 ? -10.367 20.344 5.543 1 94.75 355 SER B CA 1
ATOM 6453 C C . SER B 1 355 ? -9.672 19.016 5.289 1 94.75 355 SER B C 1
ATOM 6455 O O . SER B 1 355 ? -9.242 18.344 6.23 1 94.75 355 SER B O 1
ATOM 6457 N N . ILE B 1 356 ? -9.633 18.672 4.043 1 97.38 356 ILE B N 1
ATOM 6458 C CA . ILE B 1 356 ? -9.008 17.391 3.674 1 97.38 356 ILE B CA 1
ATOM 6459 C C . ILE B 1 356 ? -7.699 17.656 2.939 1 97.38 356 ILE B C 1
ATOM 6461 O O . ILE B 1 356 ? -7.684 18.297 1.886 1 97.38 356 ILE B O 1
ATOM 6465 N N . ILE B 1 357 ? -6.625 17.234 3.51 1 97.94 357 ILE B N 1
ATOM 6466 C CA . ILE B 1 357 ? -5.312 17.344 2.879 1 97.94 357 ILE B CA 1
ATOM 6467 C C . ILE B 1 357 ? -4.891 15.977 2.342 1 97.94 357 ILE B C 1
ATOM 6469 O O . ILE B 1 357 ? -4.797 15.008 3.1 1 97.94 357 ILE B O 1
ATOM 6473 N N . VAL B 1 358 ? -4.645 15.945 1.05 1 97.75 358 VAL B N 1
ATOM 6474 C CA . VAL B 1 358 ? -4.375 14.672 0.39 1 97.75 358 VAL B CA 1
ATOM 6475 C C . VAL B 1 358 ? -2.979 14.695 -0.226 1 97.75 358 VAL B C 1
ATOM 6477 O O . VAL B 1 358 ? -2.67 15.562 -1.049 1 97.75 358 VAL B O 1
ATOM 6480 N N . GLU B 1 359 ? -2.154 13.844 0.245 1 95.12 359 GLU B N 1
ATOM 6481 C CA . GLU B 1 359 ? -0.922 13.547 -0.479 1 95.12 359 GLU B CA 1
ATOM 6482 C C . GLU B 1 359 ? -1.157 12.484 -1.554 1 95.12 359 GLU B C 1
ATOM 6484 O O . GLU B 1 359 ? -1.572 11.367 -1.25 1 95.12 359 GLU B O 1
ATOM 6489 N N . THR B 1 360 ? -0.864 12.789 -2.826 1 92.44 360 THR B N 1
ATOM 6490 C CA . THR B 1 360 ? -1.222 11.836 -3.873 1 92.44 360 THR B CA 1
ATOM 6491 C C . THR B 1 360 ? -0.215 11.891 -5.02 1 92.44 360 THR B C 1
ATOM 6493 O O . THR B 1 360 ? 0.437 12.914 -5.234 1 92.44 360 THR B O 1
ATOM 6496 N N . HIS B 1 361 ? -0.077 10.781 -5.648 1 83.38 361 HIS B N 1
ATOM 6497 C CA . HIS B 1 361 ? 0.671 10.68 -6.895 1 83.38 361 HIS B CA 1
ATOM 6498 C C . HIS B 1 361 ? -0.266 10.492 -8.086 1 83.38 361 HIS B C 1
ATOM 6500 O O . HIS B 1 361 ? 0.189 10.336 -9.219 1 83.38 361 HIS B O 1
ATOM 6506 N N . SER B 1 362 ? -1.531 10.617 -7.836 1 85 362 SER B N 1
ATOM 6507 C CA . SER B 1 362 ? -2.516 10.352 -8.875 1 85 362 SER B CA 1
ATOM 6508 C C . SER B 1 362 ? -3.016 11.641 -9.516 1 85 362 SER B C 1
ATOM 6510 O O . SER B 1 362 ? -3.605 12.484 -8.844 1 85 362 SER B O 1
ATOM 6512 N N . ASP B 1 363 ? -2.832 11.727 -10.711 1 82.88 363 ASP B N 1
ATOM 6513 C CA . ASP B 1 363 ? -3.377 12.875 -11.438 1 82.88 363 ASP B CA 1
ATOM 6514 C C . ASP B 1 363 ? -4.883 12.727 -11.648 1 82.88 363 ASP B C 1
ATOM 6516 O O . ASP B 1 363 ? -5.59 13.719 -11.812 1 82.88 363 ASP B O 1
ATOM 6520 N N . LEU B 1 364 ? -5.371 11.539 -11.617 1 84.31 364 LEU B N 1
ATOM 6521 C CA . LEU B 1 364 ? -6.781 11.266 -11.883 1 84.31 364 LEU B CA 1
ATOM 6522 C C . LEU B 1 364 ? -7.656 11.828 -10.766 1 84.31 364 LEU B C 1
ATOM 6524 O O . LEU B 1 364 ? -8.742 12.352 -11.031 1 84.31 364 LEU B O 1
ATOM 6528 N N . ILE B 1 365 ? -7.188 11.75 -9.57 1 91.75 365 ILE B N 1
ATOM 6529 C CA . ILE B 1 365 ? -7.93 12.289 -8.43 1 91.75 365 ILE B CA 1
ATOM 6530 C C . ILE B 1 365 ? -8.07 13.805 -8.578 1 91.75 365 ILE B C 1
ATOM 6532 O O . ILE B 1 365 ? -9.164 14.344 -8.445 1 91.75 365 ILE B O 1
ATOM 6536 N N . ILE B 1 366 ? -6.984 14.406 -8.883 1 90.44 366 ILE B N 1
ATOM 6537 C CA . ILE B 1 366 ? -6.941 15.859 -9.016 1 90.44 366 ILE B CA 1
ATOM 6538 C C . ILE B 1 366 ? -7.781 16.297 -10.211 1 90.44 366 ILE B C 1
ATOM 6540 O O . ILE B 1 366 ? -8.555 17.25 -10.125 1 90.44 366 ILE B O 1
ATOM 6544 N N . SER B 1 367 ? -7.637 15.555 -11.281 1 85.5 367 SER B N 1
ATOM 6545 C CA . SER B 1 367 ? -8.383 15.875 -12.492 1 85.5 367 SER B CA 1
ATOM 6546 C C . SER B 1 367 ? -9.891 15.82 -12.242 1 85.5 367 SER B C 1
ATOM 6548 O O . SER B 1 367 ? -10.633 16.672 -12.727 1 85.5 367 SER B O 1
ATOM 6550 N N . ARG B 1 368 ? -10.273 14.836 -11.562 1 89.44 368 ARG B N 1
ATOM 6551 C CA . ARG B 1 368 ? -11.703 14.703 -11.273 1 89.44 368 ARG B CA 1
ATOM 6552 C C . ARG B 1 368 ? -12.195 15.875 -10.43 1 89.44 368 ARG B C 1
ATOM 6554 O O . ARG B 1 368 ? -13.297 16.375 -10.641 1 89.44 368 ARG B O 1
ATOM 6561 N N . VAL B 1 369 ? -11.453 16.312 -9.477 1 92.81 369 VAL B N 1
ATOM 6562 C CA . VAL B 1 369 ? -11.812 17.469 -8.672 1 92.81 369 VAL B CA 1
ATOM 6563 C C . VAL B 1 369 ? -11.906 18.719 -9.555 1 92.81 369 VAL B C 1
ATOM 6565 O O . VAL B 1 369 ? -12.82 19.516 -9.398 1 92.81 369 VAL B O 1
ATOM 6568 N N . CYS B 1 370 ? -10.977 18.828 -10.477 1 87.69 370 CYS B N 1
ATOM 6569 C CA . CYS B 1 370 ? -11.016 19.938 -11.414 1 87.69 370 CYS B CA 1
ATOM 6570 C C . CYS B 1 370 ? -12.289 19.906 -12.258 1 87.69 370 CYS B C 1
ATOM 6572 O O . CYS B 1 370 ? -12.875 20.938 -12.555 1 87.69 370 CYS B O 1
ATOM 6574 N N . THR B 1 371 ? -12.633 18.688 -12.648 1 86.69 371 THR B N 1
ATOM 6575 C CA . THR B 1 371 ? -13.875 18.531 -13.391 1 86.69 371 THR B CA 1
ATOM 6576 C C . THR B 1 371 ? -15.062 19.062 -12.578 1 86.69 371 THR B C 1
ATOM 6578 O O . THR B 1 371 ? -15.953 19.703 -13.125 1 86.69 371 THR B O 1
ATOM 6581 N N . HIS B 1 372 ? -15.055 18.828 -11.328 1 91.75 372 HIS B N 1
ATOM 6582 C CA . HIS B 1 372 ? -16.125 19.297 -10.453 1 91.75 372 HIS B CA 1
ATOM 6583 C C . HIS B 1 372 ? -16.094 20.812 -10.336 1 91.75 372 HIS B C 1
ATOM 6585 O O . HIS B 1 372 ? -17.141 21.453 -10.18 1 91.75 372 HIS B O 1
ATOM 6591 N N . VAL B 1 373 ? -14.969 21.406 -10.398 1 89.88 373 VAL B N 1
ATOM 6592 C CA . VAL B 1 373 ? -14.844 22.859 -10.398 1 89.88 373 VAL B CA 1
ATOM 6593 C C . VAL B 1 373 ? -15.539 23.438 -11.633 1 89.88 373 VAL B C 1
ATOM 6595 O O . VAL B 1 373 ? -16.312 24.391 -11.523 1 89.88 373 VAL B O 1
ATOM 6598 N N . VAL B 1 374 ? -15.281 22.766 -12.75 1 85 374 VAL B N 1
ATOM 6599 C CA . VAL B 1 374 ? -15.859 23.219 -14.008 1 85 374 VAL B CA 1
ATOM 6600 C C . VAL B 1 374 ? -17.391 23.109 -13.945 1 85 374 VAL B C 1
ATOM 6602 O O . VAL B 1 374 ? -18.094 23.969 -14.445 1 85 374 VAL B O 1
ATOM 6605 N N . LYS B 1 375 ? -17.844 22.094 -13.32 1 89.44 375 LYS B N 1
ATOM 6606 C CA . LYS B 1 375 ? -19.266 21.844 -13.203 1 89.44 375 LYS B CA 1
ATOM 6607 C C . LYS B 1 375 ? -19.922 22.797 -12.203 1 89.44 375 LYS B C 1
ATOM 6609 O O . LYS B 1 375 ? -21.141 22.906 -12.156 1 89.44 375 LYS B O 1
ATOM 6614 N N . GLY B 1 376 ? -19.141 23.438 -11.352 1 90.56 376 GLY B N 1
ATOM 6615 C CA . GLY B 1 376 ? -19.641 24.359 -10.352 1 90.56 376 GLY B CA 1
ATOM 6616 C C . GLY B 1 376 ? -20 23.672 -9.039 1 90.56 376 GLY B C 1
ATOM 6617 O O . GLY B 1 376 ? -20.656 24.266 -8.18 1 90.56 376 GLY B O 1
ATOM 6618 N N . ASP B 1 377 ? -19.578 22.422 -8.922 1 93.38 377 ASP B N 1
ATOM 6619 C CA . ASP B 1 377 ? -19.891 21.672 -7.699 1 93.38 377 ASP B CA 1
ATOM 6620 C C . ASP B 1 377 ? -19.047 22.172 -6.527 1 93.38 377 ASP B C 1
ATOM 6622 O O . ASP B 1 377 ? -19.438 22.031 -5.367 1 93.38 377 ASP B O 1
ATOM 6626 N N . ILE B 1 378 ? -17.891 22.703 -6.852 1 94.5 378 ILE B N 1
ATOM 6627 C CA . ILE B 1 378 ? -16.969 23.234 -5.852 1 94.5 378 ILE B CA 1
ATOM 6628 C C . ILE B 1 378 ? -16.281 24.484 -6.406 1 94.5 378 ILE B C 1
ATOM 6630 O O . ILE B 1 378 ? -15.953 24.531 -7.598 1 94.5 378 ILE B O 1
ATOM 6634 N N . SER B 1 379 ? -16.016 25.391 -5.543 1 94.12 379 SER B N 1
ATOM 6635 C CA . SER B 1 379 ? -15.352 26.625 -5.957 1 94.12 379 SER B CA 1
ATOM 6636 C C . SER B 1 379 ? -13.852 26.391 -6.133 1 94.12 379 SER B C 1
ATOM 6638 O O . SER B 1 379 ? -13.234 25.656 -5.367 1 94.12 379 SER B O 1
ATOM 6640 N N . PRO B 1 380 ? -13.297 27.047 -7.141 1 92.38 380 PRO B N 1
ATOM 6641 C CA . PRO B 1 380 ? -11.836 26.938 -7.293 1 92.38 380 PRO B CA 1
ATOM 6642 C C . PRO B 1 380 ? -11.086 27.438 -6.059 1 92.38 380 PRO B C 1
ATOM 6644 O O . PRO B 1 380 ? -9.984 26.953 -5.773 1 92.38 380 PRO B O 1
ATOM 6647 N N . ASP B 1 381 ? -11.672 28.297 -5.324 1 92.94 381 ASP B N 1
ATOM 6648 C CA . ASP B 1 381 ? -11.039 28.844 -4.129 1 92.94 381 ASP B CA 1
ATOM 6649 C C . ASP B 1 381 ? -11.039 27.812 -2.994 1 92.94 381 ASP B C 1
ATOM 6651 O O . ASP B 1 381 ? -10.336 27.984 -1.996 1 92.94 381 ASP B O 1
ATOM 6655 N N . ASP B 1 382 ? -11.766 26.797 -3.193 1 95.19 382 ASP B N 1
ATOM 6656 C CA . ASP B 1 382 ? -11.867 25.766 -2.164 1 95.19 382 ASP B CA 1
ATOM 6657 C C . ASP B 1 382 ? -10.875 24.625 -2.416 1 95.19 382 ASP B C 1
ATOM 6659 O O . ASP B 1 382 ? -10.859 23.625 -1.693 1 95.19 382 ASP B O 1
ATOM 6663 N N . VAL B 1 383 ? -10.078 24.844 -3.436 1 95.19 383 VAL B N 1
ATOM 6664 C CA . VAL B 1 383 ? -9.109 23.812 -3.793 1 95.19 383 VAL B CA 1
ATOM 6665 C C . VAL B 1 383 ? -7.707 24.422 -3.859 1 95.19 383 VAL B C 1
ATOM 6667 O O . VAL B 1 383 ? -7.523 25.516 -4.422 1 95.19 383 VAL B O 1
ATOM 6670 N N . ALA B 1 384 ? -6.789 23.797 -3.227 1 95 384 ALA B N 1
ATOM 6671 C CA . ALA B 1 384 ? -5.387 24.203 -3.316 1 95 384 ALA B CA 1
ATOM 6672 C C . ALA B 1 384 ? -4.504 23.016 -3.715 1 95 384 ALA B C 1
ATOM 6674 O O . ALA B 1 384 ? -4.727 21.891 -3.266 1 95 384 ALA B O 1
ATOM 6675 N N . ILE B 1 385 ? -3.576 23.297 -4.602 1 94.5 385 ILE B N 1
ATOM 6676 C CA . ILE B 1 385 ? -2.594 22.297 -5.004 1 94.5 385 ILE B CA 1
ATOM 6677 C C . ILE B 1 385 ? -1.184 22.828 -4.762 1 94.5 385 ILE B C 1
ATOM 6679 O O . ILE B 1 385 ? -0.826 23.906 -5.258 1 94.5 385 ILE B O 1
ATOM 6683 N N . TYR B 1 386 ? -0.446 22.109 -3.994 1 94.44 386 TYR B N 1
ATOM 6684 C CA . TYR B 1 386 ? 0.937 22.484 -3.715 1 94.44 386 TYR B CA 1
ATOM 6685 C C . TYR B 1 386 ? 1.904 21.469 -4.305 1 94.44 386 TYR B C 1
ATOM 6687 O O . TYR B 1 386 ? 1.81 20.281 -4.016 1 94.44 386 TYR B O 1
ATOM 6695 N N . TYR B 1 387 ? 2.775 21.938 -5.086 1 91.88 387 TYR B N 1
ATOM 6696 C CA . TYR B 1 387 ? 3.83 21.094 -5.652 1 91.88 387 TYR B CA 1
ATOM 6697 C C . TYR B 1 387 ? 5.109 21.203 -4.828 1 91.88 387 TYR B C 1
ATOM 6699 O O . TYR B 1 387 ? 5.664 22.297 -4.676 1 91.88 387 TYR B O 1
ATOM 6707 N N . PHE B 1 388 ? 5.543 20.094 -4.285 1 91.75 388 PHE B N 1
ATOM 6708 C CA . PHE B 1 388 ? 6.781 20.016 -3.521 1 91.75 388 PHE B CA 1
ATOM 6709 C C . PHE B 1 388 ? 7.961 19.719 -4.434 1 91.75 388 PHE B C 1
ATOM 6711 O O . PHE B 1 388 ? 8.094 18.594 -4.945 1 91.75 388 PHE B O 1
ATOM 6718 N N . ASP B 1 389 ? 8.812 20.688 -4.566 1 88.5 389 ASP B N 1
ATOM 6719 C CA . ASP B 1 389 ? 9.953 20.578 -5.469 1 88.5 389 ASP B CA 1
ATOM 6720 C C . ASP B 1 389 ? 11.266 20.516 -4.684 1 88.5 389 ASP B C 1
ATOM 6722 O O . ASP B 1 389 ? 11.727 21.516 -4.145 1 88.5 389 ASP B O 1
ATOM 6726 N N . PRO B 1 390 ? 11.859 19.328 -4.707 1 87.06 390 PRO B N 1
ATOM 6727 C CA . PRO B 1 390 ? 13.117 19.219 -3.961 1 87.06 390 PRO B CA 1
ATOM 6728 C C . PRO B 1 390 ? 14.234 20.062 -4.555 1 87.06 390 PRO B C 1
ATOM 6730 O O . PRO B 1 390 ? 14.328 20.203 -5.777 1 87.06 390 PRO B O 1
ATOM 6733 N N . SER B 1 391 ? 15.016 20.672 -3.691 1 88.25 391 SER B N 1
ATOM 6734 C CA . SER B 1 391 ? 16.172 21.469 -4.09 1 88.25 391 SER B CA 1
ATOM 6735 C C . SER B 1 391 ? 17.328 21.297 -3.121 1 88.25 391 SER B C 1
ATOM 6737 O O . SER B 1 391 ? 17.188 20.641 -2.086 1 88.25 391 SER B O 1
ATOM 6739 N N . THR B 1 392 ? 18.453 21.812 -3.449 1 87.25 392 THR B N 1
ATOM 6740 C CA . THR B 1 392 ? 19.625 21.703 -2.604 1 87.25 392 THR B CA 1
ATOM 6741 C C . THR B 1 392 ? 19.438 22.469 -1.304 1 87.25 392 THR B C 1
ATOM 6743 O O . THR B 1 392 ? 20.062 22.156 -0.287 1 87.25 392 THR B O 1
ATOM 6746 N N . ASP B 1 393 ? 18.625 23.484 -1.413 1 90.44 393 ASP B N 1
ATOM 6747 C CA . ASP B 1 393 ? 18.375 24.297 -0.234 1 90.44 393 ASP B CA 1
ATOM 6748 C C . ASP B 1 393 ? 17.016 23.984 0.387 1 90.44 393 ASP B C 1
ATOM 6750 O O . ASP B 1 393 ? 16.312 24.891 0.828 1 90.44 393 ASP B O 1
ATOM 6754 N N . GLY B 1 394 ? 16.734 22.766 0.319 1 90.38 394 GLY B N 1
ATOM 6755 C CA . GLY B 1 394 ? 15.453 22.344 0.866 1 90.38 394 GLY B CA 1
ATOM 6756 C C . GLY B 1 394 ? 14.336 22.344 -0.164 1 90.38 394 GLY B C 1
ATOM 6757 O O . GLY B 1 394 ? 14.523 22.812 -1.289 1 90.38 394 GLY B O 1
ATOM 6758 N N . THR B 1 395 ? 13.203 21.844 0.204 1 92.5 395 THR B N 1
ATOM 6759 C CA . THR B 1 395 ? 12.07 21.703 -0.708 1 92.5 395 THR B CA 1
ATOM 6760 C C . THR B 1 395 ? 11.406 23.047 -0.952 1 92.5 395 THR B C 1
ATOM 6762 O O . THR B 1 395 ? 11.148 23.797 -0.009 1 92.5 395 THR B O 1
ATOM 6765 N N . LYS B 1 396 ? 11.25 23.391 -2.176 1 92 396 LYS B N 1
ATOM 6766 C CA . LYS B 1 396 ? 10.477 24.562 -2.564 1 92 396 LYS B CA 1
ATOM 6767 C C . LYS B 1 396 ? 9.031 24.188 -2.887 1 92 396 LYS B C 1
ATOM 6769 O O . LYS B 1 396 ? 8.781 23.234 -3.635 1 92 396 LYS B O 1
ATOM 6774 N N . ILE B 1 397 ? 8.141 24.922 -2.291 1 93.62 397 ILE B N 1
ATOM 6775 C CA . ILE B 1 397 ? 6.734 24.609 -2.506 1 93.62 397 ILE B CA 1
ATOM 6776 C C . ILE B 1 397 ? 6.121 25.625 -3.473 1 93.62 397 ILE B C 1
ATOM 6778 O O . ILE B 1 397 ? 6.223 26.828 -3.262 1 93.62 397 ILE B O 1
ATOM 6782 N N . LEU B 1 398 ? 5.508 25.125 -4.504 1 90.94 398 LEU B N 1
ATOM 6783 C CA . LEU B 1 398 ? 4.832 25.953 -5.492 1 90.94 398 LEU B CA 1
ATOM 6784 C C . LEU B 1 398 ? 3.322 25.75 -5.434 1 90.94 398 LEU B C 1
ATOM 6786 O O . LEU B 1 398 ? 2.84 24.609 -5.445 1 90.94 398 LEU B O 1
ATOM 6790 N N . ARG B 1 399 ? 2.658 26.828 -5.324 1 91.81 399 ARG B N 1
ATOM 6791 C CA . ARG B 1 399 ? 1.202 26.75 -5.359 1 91.81 399 ARG B CA 1
ATOM 6792 C C . ARG B 1 399 ? 0.693 26.703 -6.797 1 91.81 399 ARG B C 1
ATOM 6794 O O . ARG B 1 399 ? 1.098 27.516 -7.637 1 91.81 399 ARG B O 1
ATOM 6801 N N . ILE B 1 400 ? -0.125 25.703 -6.996 1 89.19 400 ILE B N 1
ATOM 6802 C CA . ILE B 1 400 ? -0.75 25.562 -8.305 1 89.19 400 ILE B CA 1
ATOM 6803 C C . ILE B 1 400 ? -2.213 26 -8.234 1 89.19 400 ILE B C 1
ATOM 6805 O O . ILE B 1 400 ? -2.984 25.469 -7.43 1 89.19 400 ILE B O 1
ATOM 6809 N N . ASP B 1 401 ? -2.535 26.953 -9.055 1 83.69 401 ASP B N 1
ATOM 6810 C CA . ASP B 1 401 ? -3.904 27.469 -9.031 1 83.69 401 ASP B CA 1
ATOM 6811 C C . ASP B 1 401 ? -4.758 26.781 -10.102 1 83.69 401 ASP B C 1
ATOM 6813 O O . ASP B 1 401 ? -4.234 26.312 -11.109 1 83.69 401 ASP B O 1
ATOM 6817 N N . ILE B 1 402 ? -5.984 26.688 -9.711 1 86 402 ILE B N 1
ATOM 6818 C CA . ILE B 1 402 ? -6.977 26.172 -10.648 1 86 402 ILE B CA 1
ATOM 6819 C C . ILE B 1 402 ? -7.906 27.312 -11.078 1 86 402 ILE B C 1
ATOM 6821 O O . ILE B 1 402 ? -8.422 28.047 -10.242 1 86 402 ILE B O 1
ATOM 6825 N N . ASN B 1 403 ? -8.047 27.5 -12.375 1 83.44 403 ASN B N 1
ATOM 6826 C CA . ASN B 1 403 ? -8.953 28.547 -12.828 1 83.44 403 ASN B CA 1
ATOM 6827 C C . ASN B 1 403 ? -10.383 28.031 -12.969 1 83.44 403 ASN B C 1
ATOM 6829 O O . ASN B 1 403 ? -10.656 26.859 -12.68 1 83.44 403 ASN B O 1
ATOM 6833 N N . GLU B 1 404 ? -11.242 28.875 -13.375 1 82.5 404 GLU B N 1
ATOM 6834 C CA . GLU B 1 404 ? -12.656 28.531 -13.453 1 82.5 404 GLU B CA 1
ATOM 6835 C C . GLU B 1 404 ? -12.922 27.469 -14.508 1 82.5 404 GLU B C 1
ATOM 6837 O O . GLU B 1 404 ? -13.914 26.734 -14.43 1 82.5 404 GLU B O 1
ATOM 6842 N N . ASP B 1 405 ? -11.945 27.312 -15.398 1 76.75 405 ASP B N 1
ATOM 6843 C CA . ASP B 1 405 ? -12.086 26.312 -16.453 1 76.75 405 ASP B CA 1
ATOM 6844 C C . ASP B 1 405 ? -11.477 24.969 -16.016 1 76.75 405 ASP B C 1
ATOM 6846 O O . ASP B 1 405 ? -11.422 24.031 -16.812 1 76.75 405 ASP B O 1
ATOM 6850 N N . GLY B 1 406 ? -11.102 24.984 -14.781 1 77.38 406 GLY B N 1
ATOM 6851 C CA . GLY B 1 406 ? -10.57 23.734 -14.258 1 77.38 406 GLY B CA 1
ATOM 6852 C C . GLY B 1 406 ? -9.141 23.453 -14.703 1 77.38 406 GLY B C 1
ATOM 6853 O O . GLY B 1 406 ? -8.648 22.344 -14.547 1 77.38 406 GLY B O 1
ATOM 6854 N N . GLN B 1 407 ? -8.531 24.406 -15.266 1 79.19 407 GLN B N 1
ATOM 6855 C CA . GLN B 1 407 ? -7.156 24.234 -15.734 1 79.19 407 GLN B CA 1
ATOM 6856 C C . GLN B 1 407 ? -6.156 24.656 -14.656 1 79.19 407 GLN B C 1
ATOM 6858 O O . GLN B 1 407 ? -6.371 25.641 -13.953 1 79.19 407 GLN B O 1
ATOM 6863 N N . MET B 1 408 ? -5.203 23.797 -14.594 1 79.94 408 MET B N 1
ATOM 6864 C CA . MET B 1 408 ? -4.121 24.141 -13.68 1 79.94 408 MET B CA 1
ATOM 6865 C C . MET B 1 408 ? -3.17 25.141 -14.305 1 79.94 408 MET B C 1
ATOM 6867 O O . MET B 1 408 ? -2.734 24.969 -15.445 1 79.94 408 MET B O 1
ATOM 6871 N N . VAL B 1 409 ? -2.949 26.156 -13.562 1 76.56 409 VAL B N 1
ATOM 6872 C CA . VAL B 1 409 ? -2.109 27.234 -14.078 1 76.56 409 VAL B CA 1
ATOM 6873 C C . VAL B 1 409 ? -0.726 27.156 -13.438 1 76.56 409 VAL B C 1
ATOM 6875 O O . VAL B 1 409 ? -0.604 26.938 -12.227 1 76.56 409 VAL B O 1
ATOM 6878 N N . ASN B 1 410 ? 0.399 27.188 -14.273 1 67.5 410 ASN B N 1
ATOM 6879 C CA . ASN B 1 410 ? 1.777 27.25 -13.805 1 67.5 410 ASN B CA 1
ATOM 6880 C C . ASN B 1 410 ? 2.262 25.906 -13.281 1 67.5 410 ASN B C 1
ATOM 6882 O O . ASN B 1 410 ? 3.014 25.844 -12.312 1 67.5 410 ASN B O 1
ATOM 6886 N N . PHE B 1 411 ? 1.631 24.875 -13.734 1 68.69 411 PHE B N 1
ATOM 6887 C CA . PHE B 1 411 ? 2.115 23.578 -13.289 1 68.69 411 PHE B CA 1
ATOM 6888 C C . PHE B 1 411 ? 3.477 23.266 -13.898 1 68.69 411 PHE B C 1
ATOM 6890 O O . PHE B 1 411 ? 3.682 23.453 -15.102 1 68.69 411 PHE B O 1
ATOM 6897 N N . PRO B 1 412 ? 4.488 23.016 -12.93 1 63.09 412 PRO B N 1
ATOM 6898 C CA . PRO B 1 412 ? 5.82 22.75 -13.469 1 63.09 412 PRO B CA 1
ATOM 6899 C C . PRO B 1 412 ? 5.816 21.656 -14.539 1 63.09 412 PRO B C 1
ATOM 6901 O O . PRO B 1 412 ? 4.969 20.75 -14.5 1 63.09 412 PRO B O 1
ATOM 6904 N N . GLU B 1 413 ? 6.539 21.828 -15.594 1 56.34 413 GLU B N 1
ATOM 6905 C CA . GLU B 1 413 ? 6.688 20.875 -16.688 1 56.34 413 GLU B CA 1
ATOM 6906 C C . GLU B 1 413 ? 7.184 19.531 -16.188 1 56.34 413 GLU B C 1
ATOM 6908 O O . GLU B 1 413 ? 7.996 19.469 -15.258 1 56.34 413 GLU B O 1
ATOM 6913 N N . GLY B 1 414 ? 6.559 18.406 -16.562 1 52.12 414 GLY B N 1
ATOM 6914 C CA . GLY B 1 414 ? 7.117 17.078 -16.406 1 52.12 414 GLY B CA 1
ATOM 6915 C C . GLY B 1 414 ? 6.367 16.234 -15.391 1 52.12 414 GLY B C 1
ATOM 6916 O O . GLY B 1 414 ? 6.586 15.023 -15.305 1 52.12 414 GLY B O 1
ATOM 6917 N N . PHE B 1 415 ? 5.809 16.938 -14.438 1 55.06 415 PHE B N 1
ATOM 6918 C CA . PHE B 1 415 ? 5.355 16.047 -13.383 1 55.06 415 PHE B CA 1
ATOM 6919 C C . PHE B 1 415 ? 4.297 15.086 -13.906 1 55.06 415 PHE B C 1
ATOM 6921 O O . PHE B 1 415 ? 4.398 13.875 -13.703 1 55.06 415 PHE B O 1
ATOM 6928 N N . PHE B 1 416 ? 3.154 15.672 -14.383 1 54.84 416 PHE B N 1
ATOM 6929 C CA . PHE B 1 416 ? 2.154 14.719 -14.844 1 54.84 416 PHE B CA 1
ATOM 6930 C C . PHE B 1 416 ? 2.426 14.312 -16.281 1 54.84 416 PHE B C 1
ATOM 6932 O O . PHE B 1 416 ? 1.661 13.547 -16.875 1 54.84 416 PHE B O 1
ATOM 6939 N N . GLU B 1 417 ? 3.596 14.828 -16.688 1 49.34 417 GLU B N 1
ATOM 6940 C CA . GLU B 1 417 ? 3.873 14.664 -18.125 1 49.34 417 GLU B CA 1
ATOM 6941 C C . GLU B 1 417 ? 4.52 13.312 -18.406 1 49.34 417 GLU B C 1
ATOM 6943 O O . GLU B 1 417 ? 4.695 12.93 -19.562 1 49.34 417 GLU B O 1
ATOM 6948 N N . GLU B 1 418 ? 4.871 12.703 -17.391 1 49.97 418 GLU B N 1
ATOM 6949 C CA . GLU B 1 418 ? 5.566 11.453 -17.688 1 49.97 418 GLU B CA 1
ATOM 6950 C C . GLU B 1 418 ? 4.719 10.547 -18.578 1 49.97 418 GLU B C 1
ATOM 6952 O O . GLU B 1 418 ? 5.246 9.867 -19.469 1 49.97 418 GLU B O 1
ATOM 6957 N N . ARG B 1 419 ? 3.445 10.609 -18.328 1 50.53 419 ARG B N 1
ATOM 6958 C CA . ARG B 1 419 ? 2.564 9.805 -19.172 1 50.53 419 ARG B CA 1
ATOM 6959 C C . ARG B 1 419 ? 2.643 10.25 -20.625 1 50.53 419 ARG B C 1
ATOM 6961 O O . ARG B 1 419 ? 2.697 9.422 -21.531 1 50.53 419 ARG B O 1
ATOM 6968 N N . PHE B 1 420 ? 2.674 11.586 -20.719 1 45.69 420 PHE B N 1
ATOM 6969 C CA . PHE B 1 420 ? 2.797 12.156 -22.047 1 45.69 420 PHE B CA 1
ATOM 6970 C C . PHE B 1 420 ? 4.164 11.844 -22.641 1 45.69 420 PHE B C 1
ATOM 6972 O O . PHE B 1 420 ? 4.27 11.484 -23.812 1 45.69 420 PHE B O 1
ATOM 6979 N N . ASN B 1 421 ? 5.152 11.867 -21.891 1 49.81 421 ASN B N 1
ATOM 6980 C CA . ASN B 1 421 ? 6.516 11.656 -22.359 1 49.81 421 ASN B CA 1
ATOM 6981 C C . ASN B 1 421 ? 6.746 10.211 -22.797 1 49.81 421 ASN B C 1
ATOM 6983 O O . ASN B 1 421 ? 7.445 9.945 -23.766 1 49.81 421 ASN B O 1
ATOM 6987 N N . GLU B 1 422 ? 6.176 9.328 -22.125 1 51.62 422 GLU B N 1
ATOM 6988 C CA . GLU B 1 422 ? 6.352 7.926 -22.5 1 51.62 422 GLU B CA 1
ATOM 6989 C C . GLU B 1 422 ? 5.699 7.629 -23.844 1 51.62 422 GLU B C 1
ATOM 6991 O O . GLU B 1 422 ? 6.27 6.914 -24.672 1 51.62 422 GLU B O 1
ATOM 6996 N N . VAL B 1 423 ? 4.555 8.211 -24.016 1 49.41 423 VAL B N 1
ATOM 6997 C CA . VAL B 1 423 ? 3.863 8.031 -25.297 1 49.41 423 VAL B CA 1
ATOM 6998 C C . VAL B 1 423 ? 4.672 8.68 -26.406 1 49.41 423 VAL B C 1
ATOM 7000 O O . VAL B 1 423 ? 4.832 8.102 -27.484 1 49.41 423 VAL B O 1
ATOM 7003 N N . VAL B 1 424 ? 5.27 9.797 -26.141 1 45.12 424 VAL B N 1
ATOM 7004 C CA . VAL B 1 424 ? 6.027 10.547 -27.125 1 45.12 424 VAL B CA 1
ATOM 7005 C C . VAL B 1 424 ? 7.316 9.797 -27.469 1 45.12 424 VAL B C 1
ATOM 7007 O O . VAL B 1 424 ? 7.672 9.648 -28.641 1 45.12 424 VAL B O 1
ATOM 7010 N N . GLU B 1 425 ? 7.949 9.336 -26.516 1 51.88 425 GLU B N 1
ATOM 7011 C CA . GLU B 1 425 ? 9.195 8.617 -26.75 1 51.88 425 GLU B CA 1
ATOM 7012 C C . GLU B 1 425 ? 8.969 7.363 -27.594 1 51.88 425 GLU B C 1
ATOM 7014 O O . GLU B 1 425 ? 9.75 7.066 -28.5 1 51.88 425 GLU B O 1
ATOM 7019 N N . ARG B 1 426 ? 7.973 6.699 -27.391 1 52.59 426 ARG B N 1
ATOM 7020 C CA . ARG B 1 426 ? 7.66 5.504 -28.172 1 52.59 426 ARG B CA 1
ATOM 7021 C C . ARG B 1 426 ? 7.348 5.859 -29.609 1 52.59 426 ARG B C 1
ATOM 7023 O O . ARG B 1 426 ? 7.793 5.172 -30.531 1 52.59 426 ARG B O 1
ATOM 7030 N N . THR B 1 427 ? 6.574 6.871 -29.625 1 47.94 427 THR B N 1
ATOM 7031 C CA . THR B 1 427 ? 6.211 7.32 -30.953 1 47.94 427 THR B CA 1
ATOM 7032 C C . THR B 1 427 ? 7.445 7.762 -31.734 1 47.94 427 THR B C 1
ATOM 7034 O O . THR B 1 427 ? 7.566 7.477 -32.938 1 47.94 427 THR B O 1
ATOM 7037 N N . ASP B 1 428 ? 8.344 8.414 -31.062 1 49.69 428 ASP B N 1
ATOM 7038 C CA . ASP B 1 428 ? 9.57 8.883 -31.703 1 49.69 428 ASP B CA 1
ATOM 7039 C C . ASP B 1 428 ? 10.43 7.707 -32.156 1 49.69 428 ASP B C 1
ATOM 7041 O O . ASP B 1 428 ? 11 7.738 -33.25 1 49.69 428 ASP B O 1
ATOM 7045 N N . ILE B 1 429 ? 10.484 6.805 -31.391 1 53.88 429 ILE B N 1
ATOM 7046 C CA . ILE B 1 429 ? 11.297 5.645 -31.734 1 53.88 429 ILE B CA 1
ATOM 7047 C C . ILE B 1 429 ? 10.695 4.926 -32.938 1 53.88 429 ILE B C 1
ATOM 7049 O O . ILE B 1 429 ? 11.414 4.496 -33.844 1 53.88 429 ILE B O 1
ATOM 7053 N N . VAL B 1 430 ? 9.422 4.848 -32.906 1 49.84 430 VAL B N 1
ATOM 7054 C CA . VAL B 1 430 ? 8.727 4.215 -34.031 1 49.84 430 VAL B CA 1
ATOM 7055 C C . VAL B 1 430 ? 8.961 5.016 -35.312 1 49.84 430 VAL B C 1
ATOM 7057 O O . VAL B 1 430 ? 9.203 4.445 -36.375 1 49.84 430 VAL B O 1
ATOM 7060 N N . PHE B 1 431 ? 8.867 6.297 -35.125 1 46 431 PHE B N 1
ATOM 7061 C CA . PHE B 1 431 ? 9.07 7.168 -36.25 1 46 431 PHE B CA 1
ATOM 7062 C C . PHE B 1 431 ? 10.5 7.066 -36.781 1 46 431 PHE B C 1
ATOM 7064 O O . PHE B 1 431 ? 10.727 7.047 -38 1 46 431 PHE B O 1
ATOM 7071 N N . ASP B 1 432 ? 11.344 7.102 -35.875 1 50.22 432 ASP B N 1
ATOM 7072 C CA . ASP B 1 432 ? 12.742 6.988 -36.281 1 50.22 432 ASP B CA 1
ATOM 7073 C C . ASP B 1 432 ? 13.008 5.66 -36.969 1 50.22 432 ASP B C 1
ATOM 7075 O O . ASP B 1 432 ? 13.773 5.605 -37.938 1 50.22 432 ASP B O 1
ATOM 7079 N N . LYS B 1 433 ? 12.43 4.68 -36.625 1 58.19 433 LYS B N 1
ATOM 7080 C CA . LYS B 1 433 ? 12.578 3.375 -37.25 1 58.19 433 LYS B CA 1
ATOM 7081 C C . LYS B 1 433 ? 11.945 3.363 -38.656 1 58.19 433 LYS B C 1
ATOM 7083 O O . LYS B 1 433 ? 12.438 2.697 -39.562 1 58.19 433 LYS B O 1
ATOM 7088 N N . MET B 1 434 ? 10.828 4.035 -38.625 1 50.38 434 MET B N 1
ATOM 7089 C CA . MET B 1 434 ? 10.172 4.145 -39.938 1 50.38 434 MET B CA 1
ATOM 7090 C C . MET B 1 434 ? 11.031 4.934 -40.906 1 50.38 434 MET B C 1
ATOM 7092 O O . MET B 1 434 ? 11.055 4.637 -42.094 1 50.38 434 MET B O 1
ATOM 7096 N N . ASP B 1 435 ? 11.617 5.938 -40.312 1 46.75 435 ASP B N 1
ATOM 7097 C CA . ASP B 1 435 ? 12.477 6.73 -41.188 1 46.75 435 ASP B CA 1
ATOM 7098 C C . ASP B 1 435 ? 13.727 5.953 -41.594 1 46.75 435 ASP B C 1
ATOM 7100 O O . ASP B 1 435 ? 14.266 6.148 -42.688 1 46.75 435 ASP B O 1
ATOM 7104 N N . GLU B 1 436 ? 14.164 5.309 -40.656 1 47.81 436 GLU B N 1
ATOM 7105 C CA . GLU B 1 436 ? 15.367 4.566 -41.031 1 47.81 436 GLU B CA 1
ATOM 7106 C C . GLU B 1 436 ? 15.023 3.375 -41.938 1 47.81 436 GLU B C 1
ATOM 7108 O O . GLU B 1 436 ? 15.914 2.783 -42.562 1 47.81 436 GLU B O 1
ATOM 7113 N N . GLY B 1 437 ? 13.859 2.838 -41.875 1 40.31 437 GLY B N 1
ATOM 7114 C CA . GLY B 1 437 ? 13.531 1.887 -42.938 1 40.31 437 GLY B CA 1
ATOM 7115 C C . GLY B 1 437 ? 12.969 2.545 -44.188 1 40.31 437 GLY B C 1
ATOM 7116 O O . GLY B 1 437 ? 12.414 3.645 -44.125 1 40.31 437 GLY B O 1
#

Foldseek 3Di:
DWAKKWKDFWELPHGDPIDGFFQEEEEEEDPPLCSVVVVLVVVQVLCLLPDPFLQAPTDQDDLDHQDACLSTGHPSPLQDKIKMKTWAWDPDVPDPWIKIKMKMWIWHADCDDPRHRGIDTAKIWIWIATVVPSPDTQKIWMWGDPDDQAIWIDIDHVVDNQDGGRQGAGRNRPVQRVVSPDDDDPCVVVVSSVVSRVVSVVVSVVVNVQSLQEEEADPAADQDDQKAAQPPDPRLACGNRNNCLVNLCVVDPVLLVQLCVLCVQLQQANGWDWDDPDVPRSMIFIWGQHPPPRDIDTPNPSDRLSSLCRRVSSSLQPDASHEYEYEANCPPGDLSSLLSLLVSSLVSVLVGVYGYYYYHLDPNSLQSVLVCLLVVSDPQVSYWYWYWDRDPSGTDIDIWGADSNSDTDPPDPDSVCVVVVVVVVVVVVVVVVVVVD/DWAWKWKDFWELPHGDPIDGFFQEEEEEEDPPLCSVVVVLVVVQVLCLLPDPFLQALTDQDDLDHQDACLSTGHPSPQQDKIKMKTWAWDPDVPDPWIKIKMKMWIWHADCDDPRHRGIDTAKIWIWIATVVCSPDTQKIWMWGDDDPQFIWIFMDHVVDNQPRDRQGRASRRQVQRPVSPPDPDVCVVVVSSVVSRVVSVVVSVVVNVQSLQEEEADPAADQDDQKAAQPPDPRLACGNRNNCLVNLCVVDPVLLVQLCVLCVQLQQANGWDWDDPDVPRSMIFIWGQHPPPRDIDTPNPSDRLSSLCRRVSSSLQPDASHEYEYEANCPPGDLSSLLSLLVSSLVSVLVGVYGYYYYHLDPNSLQSVLVCLLVVSDPQVSYWYWYWDRDPSGTDIDIWGADSNSDTDPDDPDSVCVVVVVVVVVVVVVVVVVVVD